Protein AF-0000000074491907 (afdb_homodimer)

Structure (mmCIF, N/CA/C/O backbone):
data_AF-0000000074491907-model_v1
#
loop_
_entity.id
_entity.type
_entity.pdbx_description
1 polymer 'Auxin efflux carrier'
#
loop_
_atom_site.group_PDB
_atom_site.id
_atom_site.type_symbol
_atom_site.label_atom_id
_atom_site.label_alt_id
_atom_site.label_comp_id
_atom_site.label_asym_id
_atom_site.label_entity_id
_atom_site.label_seq_id
_atom_site.pdbx_PDB_ins_code
_atom_site.Cartn_x
_atom_site.Cartn_y
_atom_site.Cartn_z
_atom_site.occupancy
_atom_site.B_iso_or_equiv
_atom_site.auth_seq_id
_atom_site.auth_comp_id
_atom_site.auth_asym_id
_atom_site.auth_atom_id
_atom_site.pdbx_PDB_model_num
ATOM 1 N N . MET A 1 1 ? 15.062 -2.27 -63.688 1 17.89 1 MET A N 1
ATOM 2 C CA . MET A 1 1 ? 14.695 -3.426 -62.875 1 17.89 1 MET A CA 1
ATOM 3 C C . MET A 1 1 ? 15.945 -4.172 -62.406 1 17.89 1 MET A C 1
ATOM 5 O O . MET A 1 1 ? 15.844 -5.293 -61.906 1 17.89 1 MET A O 1
ATOM 9 N N . ARG A 1 2 ? 17.016 -3.688 -62.438 1 18.95 2 ARG A N 1
ATOM 10 C CA . ARG A 1 2 ? 18.312 -4.227 -62.812 1 18.95 2 ARG A CA 1
ATOM 11 C C . ARG A 1 2 ? 18.891 -5.109 -61.719 1 18.95 2 ARG A C 1
ATOM 13 O O . ARG A 1 2 ? 19.125 -4.645 -60.594 1 18.95 2 ARG A O 1
ATOM 20 N N . GLN A 1 3 ? 18.5 -6.371 -61.688 1 18.66 3 GLN A N 1
ATOM 21 C CA . GLN A 1 3 ? 18.453 -7.402 -60.656 1 18.66 3 GLN A CA 1
ATOM 22 C C . GLN A 1 3 ? 19.844 -7.875 -60.281 1 18.66 3 GLN A C 1
ATOM 24 O O . GLN A 1 3 ? 20.547 -8.484 -61.094 1 18.66 3 GLN A O 1
ATOM 29 N N . ARG A 1 4 ? 20.625 -6.965 -59.844 1 19.58 4 ARG A N 1
ATOM 30 C CA . ARG A 1 4 ? 22.062 -7.141 -59.656 1 19.58 4 ARG A CA 1
ATOM 31 C C . ARG A 1 4 ? 22.375 -8.383 -58.844 1 19.58 4 ARG A C 1
ATOM 33 O O . ARG A 1 4 ? 21.891 -8.516 -57.688 1 19.58 4 ARG A O 1
ATOM 40 N N . VAL A 1 5 ? 22.562 -9.508 -59.469 1 19.89 5 VAL A N 1
ATOM 41 C CA . VAL A 1 5 ? 22.734 -10.945 -59.281 1 19.89 5 VAL A CA 1
ATOM 42 C C . VAL A 1 5 ? 23.953 -11.211 -58.406 1 19.89 5 VAL A C 1
ATOM 44 O O . VAL A 1 5 ? 25.062 -10.758 -58.688 1 19.89 5 VAL A O 1
ATOM 47 N N . VAL A 1 6 ? 23.75 -11.07 -57.094 1 21.05 6 VAL A N 1
ATOM 48 C CA . VAL A 1 6 ? 24.672 -11.18 -55.969 1 21.05 6 VAL A CA 1
ATOM 49 C C . VAL A 1 6 ? 25.438 -12.492 -56.031 1 21.05 6 VAL A C 1
ATOM 51 O O . VAL A 1 6 ? 24.844 -13.57 -56.062 1 21.05 6 VAL A O 1
ATOM 54 N N . GLY A 1 7 ? 26.359 -12.586 -56.969 1 19.08 7 GLY A N 1
ATOM 55 C CA . GLY A 1 7 ? 27.062 -13.797 -57.344 1 19.08 7 GLY A CA 1
ATOM 56 C C . GLY A 1 7 ? 27.703 -14.508 -56.188 1 19.08 7 GLY A C 1
ATOM 57 O O . GLY A 1 7 ? 28.328 -13.883 -55.312 1 19.08 7 GLY A O 1
ATOM 58 N N . PHE A 1 8 ? 27.062 -15.555 -55.625 1 19.66 8 PHE A N 1
ATOM 59 C CA . PHE A 1 8 ? 27.203 -16.531 -54.562 1 19.66 8 PHE A CA 1
ATOM 60 C C . PHE A 1 8 ? 28.531 -17.281 -54.688 1 19.66 8 PHE A C 1
ATOM 62 O O . PHE A 1 8 ? 28.688 -18.156 -55.531 1 19.66 8 PHE A O 1
ATOM 69 N N . TRP A 1 9 ? 29.656 -16.5 -54.719 1 19.28 9 TRP A N 1
ATOM 70 C CA . TRP A 1 9 ? 30.859 -17.234 -55.094 1 19.28 9 TRP A CA 1
ATOM 71 C C . TRP A 1 9 ? 31.094 -18.406 -54.156 1 19.28 9 TRP A C 1
ATOM 73 O O . TRP A 1 9 ? 31.047 -18.25 -52.938 1 19.28 9 TRP A O 1
ATOM 83 N N . VAL A 1 10 ? 30.844 -19.719 -54.5 1 19.2 10 VAL A N 1
ATOM 84 C CA . VAL A 1 10 ? 30.859 -21.125 -54.156 1 19.2 10 VAL A CA 1
ATOM 85 C C . VAL A 1 10 ? 32.281 -21.547 -53.75 1 19.2 10 VAL A C 1
ATOM 87 O O . VAL A 1 10 ? 33.156 -21.594 -54.625 1 19.2 10 VAL A O 1
ATOM 90 N N . GLY A 1 11 ? 32.875 -20.828 -52.75 1 19.27 11 GLY A N 1
ATOM 91 C CA . GLY A 1 11 ? 34.312 -21.109 -52.562 1 19.27 11 GLY A CA 1
ATOM 92 C C . GLY A 1 11 ? 34.594 -22.594 -52.375 1 19.27 11 GLY A C 1
ATOM 93 O O . GLY A 1 11 ? 33.719 -23.359 -52 1 19.27 11 GLY A O 1
ATOM 94 N N . SER A 1 12 ? 35.625 -23.156 -53 1 18.83 12 SER A N 1
ATOM 95 C CA . SER A 1 12 ? 36.219 -24.438 -53.375 1 18.83 12 SER A CA 1
ATOM 96 C C . SER A 1 12 ? 36.562 -25.266 -52.156 1 18.83 12 SER A C 1
ATOM 98 O O . SER A 1 12 ? 37.094 -24.734 -51.188 1 18.83 12 SER A O 1
ATOM 100 N N . TYR A 1 13 ? 35.906 -26.406 -51.844 1 19.41 13 TYR A N 1
ATOM 101 C CA . TYR A 1 13 ? 35.844 -27.5 -50.875 1 19.41 13 TYR A CA 1
ATOM 102 C C . TYR A 1 13 ? 37.156 -28.25 -50.844 1 19.41 13 TYR A C 1
ATOM 104 O O . TYR A 1 13 ? 37.469 -29.062 -51.719 1 19.41 13 TYR A O 1
ATOM 112 N N . ARG A 1 14 ? 38.344 -27.516 -50.625 1 19.81 14 ARG A N 1
ATOM 113 C CA . ARG A 1 14 ? 39.562 -28.297 -50.812 1 19.81 14 ARG A CA 1
ATOM 114 C C . ARG A 1 14 ? 39.562 -29.547 -49.969 1 19.81 14 ARG A C 1
ATOM 116 O O . ARG A 1 14 ? 38.969 -29.578 -48.906 1 19.81 14 ARG A O 1
ATOM 123 N N . HIS A 1 15 ? 40.031 -30.734 -50.469 1 20.45 15 HIS A N 1
ATOM 124 C CA . HIS A 1 15 ? 40.156 -32.188 -50.344 1 20.45 15 HIS A CA 1
ATOM 125 C C . HIS A 1 15 ? 41.062 -32.562 -49.188 1 20.45 15 HIS A C 1
ATOM 127 O O . HIS A 1 15 ? 42.281 -32.5 -49.281 1 20.45 15 HIS A O 1
ATOM 133 N N . PHE A 1 16 ? 40.906 -32.031 -47.875 1 19.91 16 PHE A N 1
ATOM 134 C CA . PHE A 1 16 ? 41.938 -32.375 -46.906 1 19.91 16 PHE A CA 1
ATOM 135 C C . PHE A 1 16 ? 42.062 -33.875 -46.75 1 19.91 16 PHE A C 1
ATOM 137 O O . PHE A 1 16 ? 41.062 -34.594 -46.562 1 19.91 16 PHE A O 1
ATOM 144 N N . GLU A 1 17 ? 43.062 -34.469 -47.344 1 20.64 17 GLU A N 1
ATOM 145 C CA . GLU A 1 17 ? 43.5 -35.875 -47.469 1 20.64 17 GLU A CA 1
ATOM 146 C C . GLU A 1 17 ? 43.719 -36.5 -46.094 1 20.64 17 GLU A C 1
ATOM 148 O O . GLU A 1 17 ? 44.406 -35.906 -45.25 1 20.64 17 GLU A O 1
ATOM 153 N N . TRP A 1 18 ? 42.812 -37.312 -45.562 1 20.03 18 TRP A N 1
ATOM 154 C CA . TRP A 1 18 ? 42.688 -38.125 -44.375 1 20.03 18 TRP A CA 1
ATOM 155 C C . TRP A 1 18 ? 43.875 -39.062 -44.219 1 20.03 18 TRP A C 1
ATOM 157 O O . TRP A 1 18 ? 44 -40.031 -44.969 1 20.03 18 TRP A O 1
ATOM 167 N N . LYS A 1 19 ? 45.125 -38.5 -44.156 1 21.67 19 LYS A N 1
ATOM 168 C CA . LYS A 1 19 ? 46.188 -39.531 -44.125 1 21.67 19 LYS A CA 1
ATOM 169 C C . LYS A 1 19 ? 46 -40.469 -42.938 1 21.67 19 LYS A C 1
ATOM 171 O O . LYS A 1 19 ? 45.594 -40.031 -41.844 1 21.67 19 LYS A O 1
ATOM 176 N N . THR A 1 20 ? 46 -41.812 -43.062 1 21.81 20 THR A N 1
ATOM 177 C CA . THR A 1 20 ? 45.781 -43.094 -42.406 1 21.81 20 THR A CA 1
ATOM 178 C C . THR A 1 20 ? 46.844 -43.344 -41.344 1 21.81 20 THR A C 1
ATOM 180 O O . THR A 1 20 ? 48 -43.625 -41.656 1 21.81 20 THR A O 1
ATOM 183 N N . ALA A 1 21 ? 47.188 -42.375 -40.406 1 21.55 21 ALA A N 1
ATOM 184 C CA . ALA A 1 21 ? 48.375 -42.656 -39.594 1 21.55 21 ALA A CA 1
ATOM 185 C C . ALA A 1 21 ? 48.219 -44 -38.875 1 21.55 21 ALA A C 1
ATOM 187 O O . ALA A 1 21 ? 47.156 -44.344 -38.406 1 21.55 21 ALA A O 1
ATOM 188 N N . ASN A 1 22 ? 49.25 -44.875 -38.969 1 22.45 22 ASN A N 1
ATOM 189 C CA . ASN A 1 22 ? 49.625 -46.219 -38.625 1 22.45 22 ASN A CA 1
ATOM 190 C C . ASN A 1 22 ? 49.656 -46.438 -37.125 1 22.45 22 ASN A C 1
ATOM 192 O O . ASN A 1 22 ? 50.125 -45.594 -36.375 1 22.45 22 ASN A O 1
ATOM 196 N N . LYS A 1 23 ? 48.844 -47.438 -36.531 1 23.5 23 LYS A N 1
ATOM 197 C CA . LYS A 1 23 ? 48.375 -47.938 -35.25 1 23.5 23 LYS A CA 1
ATOM 198 C C . LYS A 1 23 ? 49.5 -48.562 -34.469 1 23.5 23 LYS A C 1
ATOM 200 O O . LYS A 1 23 ? 49.5 -49.781 -34.188 1 23.5 23 LYS A O 1
ATOM 205 N N . THR A 1 24 ? 50.75 -48.031 -34.531 1 23.14 24 THR A N 1
ATOM 206 C CA . THR A 1 24 ? 51.656 -48.938 -33.875 1 23.14 24 THR A CA 1
ATOM 207 C C . THR A 1 24 ? 51.375 -49.062 -32.406 1 23.14 24 THR A C 1
ATOM 209 O O . THR A 1 24 ? 51.031 -48.062 -31.75 1 23.14 24 THR A O 1
ATOM 212 N N . THR A 1 25 ? 51.094 -50.312 -31.844 1 21.86 25 THR A N 1
ATOM 213 C CA . THR A 1 25 ? 50.594 -50.938 -30.625 1 21.86 25 THR A CA 1
ATOM 214 C C . THR A 1 25 ? 51.562 -50.75 -29.469 1 21.86 25 THR A C 1
ATOM 216 O O . THR A 1 25 ? 51.406 -51.344 -28.406 1 21.86 25 THR A O 1
ATOM 219 N N . SER A 1 26 ? 52.375 -49.688 -29.328 1 21.59 26 SER A N 1
ATOM 220 C CA . SER A 1 26 ? 53.438 -49.844 -28.328 1 21.59 26 SER A CA 1
ATOM 221 C C . SER A 1 26 ? 52.844 -50 -26.922 1 21.59 26 SER A C 1
ATOM 223 O O . SER A 1 26 ? 51.906 -49.312 -26.562 1 21.59 26 SER A O 1
ATOM 225 N N . ARG A 1 27 ? 53.219 -51.125 -26.125 1 24.27 27 ARG A N 1
ATOM 226 C CA . ARG A 1 27 ? 52.906 -51.719 -24.828 1 24.27 27 ARG A CA 1
ATOM 227 C C . ARG A 1 27 ? 53.25 -50.75 -23.688 1 24.27 27 ARG A C 1
ATOM 229 O O . ARG A 1 27 ? 54.406 -50.656 -23.297 1 24.27 27 ARG A O 1
ATOM 236 N N . ARG A 1 28 ? 52.906 -49.438 -23.703 1 22.67 28 ARG A N 1
ATOM 237 C CA . ARG A 1 28 ? 53.438 -48.625 -22.641 1 22.67 28 ARG A CA 1
ATOM 238 C C . ARG A 1 28 ? 53 -49.125 -21.266 1 22.67 28 ARG A C 1
ATOM 240 O O . ARG A 1 28 ? 51.844 -49.438 -21.062 1 22.67 28 ARG A O 1
ATOM 247 N N . GLU A 1 29 ? 53.906 -49.656 -20.5 1 24.86 29 GLU A N 1
ATOM 248 C CA . GLU A 1 29 ? 53.969 -50.188 -19.141 1 24.86 29 GLU A CA 1
ATOM 249 C C . GLU A 1 29 ? 53.344 -49.188 -18.156 1 24.86 29 GLU A C 1
ATOM 251 O O . GLU A 1 29 ? 53.625 -48 -18.188 1 24.86 29 GLU A O 1
ATOM 256 N N . ARG A 1 30 ? 52.094 -49.438 -17.609 1 25.34 30 ARG A N 1
ATOM 257 C CA . ARG A 1 30 ? 51.156 -48.781 -16.688 1 25.34 30 ARG A CA 1
ATOM 258 C C . ARG A 1 30 ? 51.844 -48.5 -15.352 1 25.34 30 ARG A C 1
ATOM 260 O O . ARG A 1 30 ? 52.094 -49.406 -14.578 1 25.34 30 ARG A O 1
ATOM 267 N N . GLY A 1 31 ? 52.875 -47.594 -15.305 1 26.98 31 GLY A N 1
ATOM 268 C CA . GLY A 1 31 ? 53.438 -47.312 -14 1 26.98 31 GLY A CA 1
ATOM 269 C C . GLY A 1 31 ? 52.406 -46.969 -12.953 1 26.98 31 GLY A C 1
ATOM 270 O O . GLY A 1 31 ? 51.25 -46.594 -13.297 1 26.98 31 GLY A O 1
ATOM 271 N N . PRO A 1 32 ? 52.562 -47.375 -11.594 1 28.08 32 PRO A N 1
ATOM 272 C CA . PRO A 1 32 ? 51.625 -47.312 -10.469 1 28.08 32 PRO A CA 1
ATOM 273 C C . PRO A 1 32 ? 51.125 -45.906 -10.188 1 28.08 32 PRO A C 1
ATOM 275 O O . PRO A 1 32 ? 51.844 -44.938 -10.477 1 28.08 32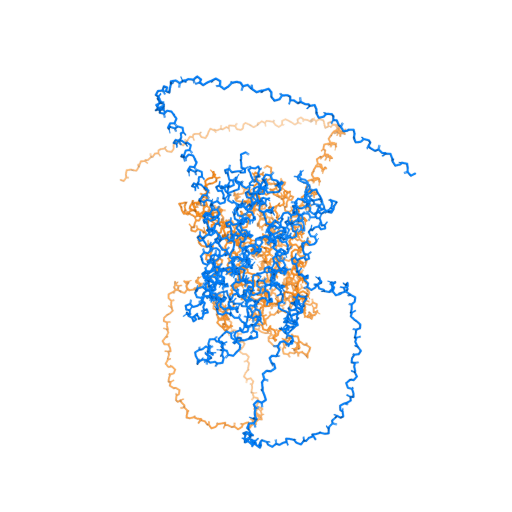 PRO A O 1
ATOM 278 N N . PHE A 1 33 ? 49.812 -45.594 -10.305 1 26.66 33 PHE A N 1
ATOM 279 C CA . PHE A 1 33 ? 49.094 -44.375 -9.945 1 26.66 33 PHE A CA 1
ATOM 280 C C . PHE A 1 33 ? 49.469 -43.906 -8.555 1 26.66 33 PHE A C 1
ATOM 282 O O . PHE A 1 33 ? 49.188 -44.562 -7.562 1 26.66 33 PHE A O 1
ATOM 289 N N . ILE A 1 34 ? 50.688 -43.344 -8.344 1 29.52 34 ILE A N 1
ATOM 290 C CA . ILE A 1 34 ? 51 -42.625 -7.109 1 29.52 34 ILE A CA 1
ATOM 291 C C . ILE A 1 34 ? 49.906 -41.625 -6.805 1 29.52 34 ILE A C 1
ATOM 293 O O . ILE A 1 34 ? 49.656 -40.688 -7.594 1 29.52 34 ILE A O 1
ATOM 297 N N . LEU A 1 35 ? 48.844 -42.062 -6.047 1 29.84 35 LEU A N 1
ATOM 298 C CA . LEU A 1 35 ? 47.844 -41.219 -5.375 1 29.84 35 LEU A CA 1
ATOM 299 C C . LEU A 1 35 ? 48.5 -39.969 -4.766 1 29.84 35 LEU A C 1
ATOM 301 O O . LEU A 1 35 ? 49.406 -40.094 -3.922 1 29.84 35 LEU A O 1
ATOM 305 N N . PHE A 1 36 ? 48.844 -39 -5.531 1 32.59 36 PHE A N 1
ATOM 306 C CA . PHE A 1 36 ? 49.312 -37.688 -5.062 1 32.59 36 PHE A CA 1
ATOM 307 C C . PHE A 1 36 ? 48.438 -37.219 -3.893 1 32.59 36 PHE A C 1
ATOM 309 O O . PHE A 1 36 ? 47.281 -36.844 -4.066 1 32.59 36 PHE A O 1
ATOM 316 N N . ASN A 1 37 ? 48.562 -37.812 -2.65 1 36.38 37 ASN A N 1
ATOM 317 C CA . ASN A 1 37 ? 48.25 -37.344 -1.309 1 36.38 37 ASN A CA 1
ATOM 318 C C . ASN A 1 37 ? 48.75 -35.906 -1.105 1 36.38 37 ASN A C 1
ATOM 320 O O . ASN A 1 37 ? 49.781 -35.656 -0.469 1 36.38 37 ASN A O 1
ATOM 324 N N . ASN A 1 38 ? 48.812 -35.094 -2.074 1 39.59 38 ASN A N 1
ATOM 325 C CA . ASN A 1 38 ? 49.281 -33.75 -1.743 1 39.59 38 ASN A CA 1
ATOM 326 C C . ASN A 1 38 ? 48.312 -33.031 -0.817 1 39.59 38 ASN A C 1
ATOM 328 O O . ASN A 1 38 ? 47.156 -32.781 -1.183 1 39.59 38 ASN A O 1
ATOM 332 N N . PRO A 1 39 ? 48.5 -32.969 0.523 1 50.91 39 PRO A N 1
ATOM 333 C CA . PRO A 1 39 ? 47.719 -32.25 1.534 1 50.91 39 PRO A CA 1
ATOM 334 C C . PRO A 1 39 ? 47.25 -30.875 1.049 1 50.91 39 PRO A C 1
ATOM 336 O O . PRO A 1 39 ? 46.156 -30.406 1.45 1 50.91 39 PRO A O 1
ATOM 339 N N . SER A 1 40 ? 47.938 -30.297 0.161 1 54.03 40 SER A N 1
ATOM 340 C CA . SER A 1 40 ? 47.531 -28.984 -0.331 1 54.03 40 SER A CA 1
ATOM 341 C C . SER A 1 40 ? 46.312 -29.078 -1.214 1 54.03 40 SER A C 1
ATOM 343 O O . SER A 1 40 ? 45.438 -28.188 -1.186 1 54.03 40 SER A O 1
ATOM 345 N N . ALA A 1 41 ? 46.156 -30.172 -1.964 1 56.53 41 ALA A N 1
ATOM 346 C CA . ALA A 1 41 ? 44.969 -30.312 -2.809 1 56.53 41 ALA A CA 1
ATOM 347 C C . ALA A 1 41 ? 43.719 -30.625 -1.971 1 56.53 41 ALA A C 1
ATOM 349 O O . ALA A 1 41 ? 42.625 -30.125 -2.26 1 56.53 41 ALA A O 1
ATOM 350 N N . VAL A 1 42 ? 43.938 -31.422 -0.936 1 55.09 42 VAL A N 1
ATOM 351 C CA . VAL A 1 42 ? 42.844 -31.688 -0.031 1 55.09 42 VAL A CA 1
ATOM 352 C C . VAL A 1 42 ? 42.438 -30.406 0.693 1 55.09 42 VAL A C 1
ATOM 354 O O . VAL A 1 42 ? 41.25 -30.125 0.855 1 55.09 42 VAL A O 1
ATOM 357 N N . SER A 1 43 ? 43.438 -29.625 1.048 1 55.38 43 SER A N 1
ATOM 358 C CA . SER A 1 43 ? 43.125 -28.375 1.718 1 55.38 43 SER A CA 1
ATOM 359 C C . SER A 1 43 ? 42.438 -27.406 0.778 1 55.38 43 SER A C 1
ATOM 361 O O . SER A 1 43 ? 41.5 -26.719 1.181 1 55.38 43 SER A O 1
ATOM 363 N N . ALA A 1 44 ? 42.781 -27.438 -0.512 1 58.19 44 ALA A N 1
ATOM 364 C CA . ALA A 1 44 ? 42.125 -26.562 -1.486 1 58.19 44 ALA A CA 1
ATOM 365 C C . ALA A 1 44 ? 40.719 -27.031 -1.769 1 58.19 44 ALA A C 1
ATOM 367 O O . ALA A 1 44 ? 39.812 -26.203 -1.88 1 58.19 44 ALA A O 1
ATOM 368 N N . THR A 1 45 ? 40.531 -28.344 -1.829 1 56.06 45 THR A N 1
ATOM 369 C CA . THR A 1 45 ? 39.188 -28.875 -2.033 1 56.06 45 THR A CA 1
ATOM 370 C C . THR A 1 45 ? 38.312 -28.609 -0.817 1 56.06 45 THR A C 1
ATOM 372 O O . THR A 1 45 ? 37.125 -28.281 -0.959 1 56.06 45 THR A O 1
ATOM 375 N N . LEU A 1 46 ? 38.906 -28.719 0.341 1 55.25 46 LEU A N 1
ATOM 376 C CA . LEU A 1 46 ? 38.156 -28.438 1.555 1 55.25 46 LEU A CA 1
ATOM 377 C C . LEU A 1 46 ? 37.812 -26.953 1.662 1 55.25 46 LEU A C 1
ATOM 379 O O . LEU A 1 46 ? 36.719 -26.594 2.088 1 55.25 46 LEU A O 1
ATOM 383 N N . THR A 1 47 ? 38.75 -26.156 1.275 1 56.47 47 THR A N 1
ATOM 384 C CA . THR A 1 47 ? 38.469 -24.719 1.271 1 56.47 47 THR A CA 1
ATOM 385 C C . THR A 1 47 ? 37.406 -24.359 0.24 1 56.47 47 THR A C 1
ATOM 387 O O . THR A 1 47 ? 36.531 -23.531 0.502 1 56.47 47 THR A O 1
ATOM 390 N N . PHE A 1 48 ? 37.562 -25.062 -0.922 1 53.09 48 PHE A N 1
ATOM 391 C CA . PHE A 1 48 ? 36.531 -24.828 -1.945 1 53.09 48 PHE A CA 1
ATOM 392 C C . PHE A 1 48 ? 35.188 -25.297 -1.465 1 53.09 48 PHE A C 1
ATOM 394 O O . PHE A 1 48 ? 34.156 -24.641 -1.697 1 53.09 48 PHE A O 1
ATOM 401 N N . LEU A 1 49 ? 35.188 -26.438 -0.851 1 53.22 49 LEU A N 1
ATOM 402 C CA . LEU A 1 49 ? 33.938 -26.969 -0.336 1 53.22 49 LEU A CA 1
ATOM 403 C C . LEU A 1 49 ? 33.375 -26.078 0.772 1 53.22 49 LEU A C 1
ATOM 405 O O . LEU A 1 49 ? 32.156 -25.875 0.867 1 53.22 49 LEU A O 1
ATOM 409 N N . THR A 1 50 ? 34.25 -25.547 1.56 1 56.22 50 THR A N 1
ATOM 410 C CA . THR A 1 50 ? 33.812 -24.688 2.652 1 56.22 50 THR A CA 1
ATOM 411 C C . THR A 1 50 ? 33.25 -23.359 2.117 1 56.22 50 THR A C 1
ATOM 413 O O . THR A 1 50 ? 32.25 -22.844 2.625 1 56.22 50 THR A O 1
ATOM 416 N N . VAL A 1 51 ? 33.969 -22.922 1.093 1 55.53 51 VAL A N 1
ATOM 417 C CA . VAL A 1 51 ? 33.5 -21.672 0.497 1 55.53 51 VAL A CA 1
ATOM 418 C C . VAL A 1 51 ? 32.188 -21.906 -0.251 1 55.53 51 VAL A C 1
ATOM 420 O O . VAL A 1 51 ? 31.281 -21.078 -0.176 1 55.53 51 VAL A O 1
ATOM 423 N N . ALA A 1 52 ? 32.219 -23.016 -0.912 1 61.59 52 ALA A N 1
ATOM 424 C CA . ALA A 1 52 ? 30.984 -23.359 -1.63 1 61.59 52 ALA A CA 1
ATOM 425 C C . ALA A 1 52 ? 29.828 -23.594 -0.663 1 61.59 52 ALA A C 1
ATOM 427 O O . ALA A 1 52 ? 28.703 -23.141 -0.917 1 61.59 52 ALA A O 1
ATOM 428 N N . MET A 1 53 ? 30.234 -24.25 0.431 1 63.09 53 MET A N 1
ATOM 429 C CA . MET A 1 53 ? 29.203 -24.5 1.428 1 63.09 53 MET A CA 1
ATOM 430 C C . MET A 1 53 ? 28.75 -23.203 2.096 1 63.09 53 MET A C 1
ATOM 432 O O . MET A 1 53 ? 27.562 -23.031 2.389 1 63.09 53 MET A O 1
ATOM 436 N N . SER A 1 54 ? 29.672 -22.375 2.271 1 67.62 54 SER A N 1
ATOM 437 C CA . SER A 1 54 ? 29.344 -21.094 2.879 1 67.62 54 SER A CA 1
ATOM 438 C C . SER A 1 54 ? 28.469 -20.266 1.951 1 67.62 54 SER A C 1
ATOM 440 O O . SER A 1 54 ? 27.516 -19.609 2.4 1 67.62 54 SER A O 1
ATOM 442 N N . SER A 1 55 ? 28.828 -20.516 0.756 1 77.44 55 SER A N 1
ATOM 443 C CA . SER A 1 55 ? 28.031 -19.766 -0.21 1 77.44 55 SER A CA 1
ATOM 444 C C . SER A 1 55 ? 26.609 -20.328 -0.32 1 77.44 55 SER A C 1
ATOM 446 O O . SER A 1 55 ? 25.641 -19.578 -0.407 1 77.44 55 SER A O 1
ATOM 448 N N . MET A 1 56 ? 26.609 -21.703 -0.187 1 82.75 56 MET A N 1
ATOM 449 C CA . MET A 1 56 ? 25.297 -22.359 -0.276 1 82.75 56 MET A CA 1
ATOM 450 C C . MET A 1 56 ? 24.438 -22 0.931 1 82.75 56 MET A C 1
ATOM 452 O O . MET A 1 56 ? 23.219 -21.812 0.799 1 82.75 56 MET A O 1
ATOM 456 N N . LEU A 1 57 ? 25.062 -21.922 2.027 1 84.5 57 LEU A N 1
ATOM 457 C CA . LEU A 1 57 ? 24.328 -21.594 3.242 1 84.5 57 LEU A CA 1
ATOM 458 C C . LEU A 1 57 ? 23.844 -20.141 3.199 1 84.5 57 LEU A C 1
ATOM 460 O O . LEU A 1 57 ? 22.734 -19.844 3.654 1 84.5 57 LEU A O 1
ATOM 464 N N . GLU A 1 58 ? 24.688 -19.375 2.643 1 84.38 58 GLU A N 1
ATOM 465 C CA . GLU A 1 58 ? 24.312 -17.969 2.521 1 84.38 58 GLU A CA 1
ATOM 466 C C . GLU A 1 58 ? 23.125 -17.797 1.586 1 84.38 58 GLU A C 1
ATOM 468 O O . GLU A 1 58 ? 22.234 -16.969 1.848 1 84.38 58 GLU A O 1
ATOM 473 N N . LEU A 1 59 ? 23.141 -18.594 0.62 1 87.06 59 LEU A N 1
ATOM 474 C CA . LEU A 1 59 ? 22.047 -18.5 -0.336 1 87.06 59 LEU A CA 1
ATOM 475 C C . LEU A 1 59 ? 20.766 -19.109 0.244 1 87.06 59 LEU A C 1
ATOM 477 O O . LEU A 1 59 ? 19.672 -18.609 -0.012 1 87.06 59 LEU A O 1
ATOM 481 N N . ALA A 1 60 ? 20.953 -20.109 0.973 1 88.94 60 ALA A N 1
ATOM 482 C CA . ALA A 1 60 ? 19.797 -20.703 1.65 1 88.94 60 ALA A CA 1
ATOM 483 C C . ALA A 1 60 ? 19.188 -19.734 2.646 1 88.94 60 ALA A C 1
ATOM 485 O O . ALA A 1 60 ? 17.953 -19.625 2.754 1 88.94 60 ALA A O 1
ATOM 486 N N . VAL A 1 61 ? 20.016 -19.016 3.303 1 86.94 61 VAL A N 1
ATOM 487 C CA . VAL A 1 61 ? 19.531 -18.031 4.27 1 86.94 61 VAL A CA 1
ATOM 488 C C . VAL A 1 61 ? 18.812 -16.906 3.537 1 86.94 61 VAL A C 1
ATOM 490 O O . VAL A 1 61 ? 17.766 -16.438 3.99 1 86.94 61 VAL A O 1
ATOM 493 N N . ALA A 1 62 ? 19.328 -16.547 2.463 1 85.25 62 ALA A N 1
ATOM 494 C CA . ALA A 1 62 ? 18.703 -15.5 1.661 1 85.25 62 ALA A CA 1
ATOM 495 C C . ALA A 1 62 ? 17.312 -15.922 1.195 1 85.25 62 ALA A C 1
ATOM 497 O O . ALA A 1 62 ? 16.359 -15.133 1.244 1 85.25 62 ALA A O 1
ATOM 498 N N . ALA A 1 63 ? 17.266 -17.109 0.767 1 88.5 63 ALA A N 1
ATOM 499 C CA . ALA A 1 63 ? 15.977 -17.641 0.318 1 88.5 63 ALA A CA 1
ATOM 500 C C . ALA A 1 63 ? 14.984 -17.719 1.475 1 88.5 63 ALA A C 1
ATOM 502 O O . ALA A 1 63 ? 13.82 -17.344 1.328 1 88.5 63 ALA A O 1
ATOM 503 N N . LEU A 1 64 ? 15.477 -18.203 2.553 1 88.88 64 LEU A N 1
ATOM 504 C CA . LEU A 1 64 ? 14.625 -18.344 3.729 1 88.88 64 LEU A CA 1
ATOM 505 C C . LEU A 1 64 ? 14.148 -16.984 4.219 1 88.88 64 LEU A C 1
ATOM 507 O O . LEU A 1 64 ? 13.008 -16.844 4.664 1 88.88 64 LEU A O 1
ATOM 511 N N . GLN A 1 65 ? 14.977 -16.047 4.125 1 87.81 65 GLN A N 1
ATOM 512 C CA . GLN A 1 65 ? 14.625 -14.703 4.562 1 87.81 65 GLN A CA 1
ATOM 513 C C . GLN A 1 65 ? 13.594 -14.078 3.635 1 87.81 65 GLN A C 1
ATOM 515 O O . GLN A 1 65 ? 12.633 -13.453 4.098 1 87.81 65 GLN A O 1
ATOM 520 N N . SER A 1 66 ? 13.773 -14.258 2.424 1 88 66 SER A N 1
ATOM 521 C CA . SER A 1 66 ? 12.836 -13.695 1.454 1 88 66 SER A CA 1
ATOM 522 C C . SER A 1 66 ? 11.469 -14.367 1.555 1 88 66 SER A C 1
ATOM 524 O O . SER A 1 66 ? 10.438 -13.68 1.558 1 88 66 SER A O 1
ATOM 526 N N . LEU A 1 67 ? 11.508 -15.625 1.67 1 91.12 67 LEU A N 1
ATOM 527 C CA . LEU A 1 67 ? 10.242 -16.344 1.797 1 91.12 67 LEU A CA 1
ATOM 528 C C . LEU A 1 67 ? 9.617 -16.094 3.162 1 91.12 67 LEU A C 1
ATOM 530 O O . LEU A 1 67 ? 8.391 -16.078 3.289 1 91.12 67 LEU A O 1
ATOM 534 N N . GLY A 1 68 ? 10.477 -16.047 4.125 1 91.06 68 GLY A N 1
ATOM 535 C CA . GLY A 1 68 ? 9.977 -15.734 5.457 1 91.06 68 GLY A CA 1
ATOM 536 C C . GLY A 1 68 ? 9.266 -14.391 5.527 1 91.06 68 GLY A C 1
ATOM 537 O O . GLY A 1 68 ? 8.25 -14.258 6.215 1 91.06 68 GLY A O 1
ATOM 538 N N . ALA A 1 69 ? 9.789 -13.43 4.793 1 91 69 ALA A N 1
ATOM 539 C CA . ALA A 1 69 ? 9.164 -12.109 4.754 1 91 69 ALA A CA 1
ATOM 540 C C . ALA A 1 69 ? 7.77 -12.18 4.145 1 91 69 ALA A C 1
ATOM 542 O O . ALA A 1 69 ? 6.828 -11.578 4.66 1 91 69 ALA A O 1
ATOM 543 N N . VAL A 1 70 ? 7.672 -12.922 3.109 1 91.31 70 VAL A N 1
ATOM 544 C CA . VAL A 1 70 ? 6.395 -13.07 2.422 1 91.31 70 VAL A CA 1
ATOM 545 C C . VAL A 1 70 ? 5.426 -13.859 3.299 1 91.31 70 VAL A C 1
ATOM 547 O O . VAL A 1 70 ? 4.262 -13.477 3.449 1 91.31 70 VAL A O 1
ATOM 550 N N . ALA A 1 71 ? 5.93 -14.891 3.896 1 92.88 71 ALA A N 1
ATOM 551 C CA . ALA A 1 71 ? 5.109 -15.719 4.777 1 92.88 71 ALA A CA 1
ATOM 552 C C . ALA A 1 71 ? 4.629 -14.922 5.984 1 92.88 71 ALA A C 1
ATOM 554 O O . ALA A 1 71 ? 3.518 -15.133 6.477 1 92.88 71 ALA A O 1
ATOM 555 N N . PHE A 1 72 ? 5.441 -14.039 6.434 1 93.5 72 PHE A N 1
ATOM 556 C CA . PHE A 1 72 ? 5.094 -13.203 7.574 1 93.5 72 PHE A CA 1
ATOM 557 C C . PHE A 1 72 ? 3.883 -12.336 7.262 1 93.5 72 PHE A C 1
ATOM 559 O O . PHE A 1 72 ? 2.959 -12.234 8.07 1 93.5 72 PHE A O 1
ATOM 566 N N . VAL A 1 73 ? 3.861 -11.773 6.125 1 93.69 73 VAL A N 1
ATOM 567 C CA . VAL A 1 73 ? 2.76 -10.898 5.742 1 93.69 73 VAL A CA 1
ATOM 568 C C . VAL A 1 73 ? 1.499 -11.727 5.504 1 93.69 73 VAL A C 1
ATOM 570 O O . VAL A 1 73 ? 0.397 -11.305 5.863 1 93.69 73 VAL A O 1
ATOM 573 N N . VAL A 1 74 ? 1.664 -12.883 4.918 1 92.81 74 VAL A N 1
ATOM 574 C CA . VAL A 1 74 ? 0.53 -13.781 4.719 1 92.81 74 VAL A CA 1
ATOM 575 C C . VAL A 1 74 ? -0.065 -14.164 6.07 1 92.81 74 VAL A C 1
ATOM 577 O O . VAL A 1 74 ? -1.286 -14.164 6.242 1 92.81 74 VAL A O 1
ATOM 580 N N . ALA A 1 75 ? 0.798 -14.477 6.973 1 93.25 75 ALA A N 1
ATOM 581 C CA . ALA A 1 75 ? 0.352 -14.852 8.312 1 93.25 75 ALA A CA 1
ATOM 582 C C . ALA A 1 75 ? -0.393 -13.703 8.984 1 93.25 75 ALA A C 1
ATOM 584 O O . ALA A 1 75 ? -1.38 -13.93 9.688 1 93.25 75 ALA A O 1
ATOM 585 N N . ALA A 1 76 ? 0.088 -12.523 8.82 1 92.69 76 ALA A N 1
ATOM 586 C CA . ALA A 1 76 ? -0.588 -11.359 9.383 1 92.69 76 ALA A CA 1
ATOM 587 C C . ALA A 1 76 ? -2.006 -11.227 8.828 1 92.69 76 ALA A C 1
ATOM 589 O O . ALA A 1 76 ? -2.949 -10.969 9.586 1 92.69 76 ALA A O 1
ATOM 590 N N . GLY A 1 77 ? -2.145 -11.359 7.516 1 91.81 77 GLY A N 1
ATOM 591 C CA . GLY A 1 77 ? -3.473 -11.336 6.922 1 91.81 77 GLY A CA 1
ATOM 592 C C . GLY A 1 77 ? -4.383 -12.422 7.457 1 91.81 77 GLY A C 1
ATOM 593 O O . GLY A 1 77 ? -5.57 -12.188 7.703 1 91.81 77 GLY A O 1
ATOM 594 N N . TRP A 1 78 ? -3.775 -13.547 7.621 1 92 78 TRP A N 1
ATOM 595 C CA . TRP A 1 78 ? -4.52 -14.688 8.141 1 92 78 TRP A CA 1
ATOM 596 C C . TRP A 1 78 ? -5 -14.414 9.562 1 92 78 TRP A C 1
ATOM 598 O O . TRP A 1 78 ? -6.164 -14.664 9.891 1 92 78 TRP A O 1
ATOM 608 N N . VAL A 1 79 ? -4.18 -13.906 10.406 1 90.56 79 VAL A N 1
ATOM 609 C CA . VAL A 1 79 ? -4.504 -13.625 11.805 1 90.56 79 VAL A CA 1
ATOM 610 C C . VAL A 1 79 ? -5.574 -12.539 11.875 1 90.56 79 VAL A C 1
ATOM 612 O O . VAL A 1 79 ? -6.512 -12.641 12.672 1 90.56 79 VAL A O 1
ATOM 615 N N . TYR A 1 80 ? -5.418 -11.555 11.086 1 89.38 80 TYR A N 1
ATOM 616 C CA . TYR A 1 80 ? -6.398 -10.477 11.086 1 89.38 80 TYR A CA 1
ATOM 617 C C . TYR A 1 80 ? -7.766 -10.977 10.633 1 89.38 80 TYR A C 1
ATOM 619 O O . TYR A 1 80 ? -8.797 -10.523 11.133 1 89.38 80 TYR A O 1
ATOM 627 N N . ALA A 1 81 ? -7.773 -11.844 9.68 1 86.19 81 ALA A N 1
ATOM 628 C CA . ALA A 1 81 ? -9.031 -12.43 9.227 1 86.19 81 ALA A CA 1
ATOM 629 C C . ALA A 1 81 ? -9.641 -13.328 10.297 1 86.19 81 ALA A C 1
ATOM 631 O O . ALA A 1 81 ? -10.852 -13.344 10.484 1 86.19 81 ALA A O 1
ATOM 632 N N . LEU A 1 82 ? -8.836 -14.086 11.016 1 85.25 82 LEU A N 1
ATOM 633 C CA . LEU A 1 82 ? -9.281 -15.008 12.055 1 85.25 82 LEU A CA 1
ATOM 634 C C . LEU A 1 82 ? -9.953 -14.25 13.195 1 85.25 82 LEU A C 1
ATOM 636 O O . LEU A 1 82 ? -10.93 -14.734 13.773 1 85.25 82 LEU A O 1
ATOM 640 N N . TYR A 1 83 ? -9.469 -13.008 13.469 1 83.94 83 TYR A N 1
ATOM 641 C CA . TYR A 1 83 ? -10 -12.242 14.586 1 83.94 83 TYR A CA 1
ATOM 642 C C . TYR A 1 83 ? -11.109 -11.297 14.117 1 83.94 83 TYR A C 1
ATOM 644 O O . TYR A 1 83 ? -11.617 -10.492 14.906 1 83.94 83 TYR A O 1
ATOM 652 N N . GLY A 1 84 ? -11.422 -11.336 12.82 1 81.19 84 GLY A N 1
ATOM 653 C CA . GLY A 1 84 ? -12.578 -10.609 12.32 1 81.19 84 GLY A CA 1
ATOM 654 C C . GLY A 1 84 ? -12.25 -9.195 11.891 1 81.19 84 GLY A C 1
ATOM 655 O O . GLY A 1 84 ? -13.141 -8.438 11.508 1 81.19 84 GLY A O 1
ATOM 656 N N . TYR A 1 85 ? -11.008 -8.789 11.922 1 82.38 85 TYR A N 1
ATOM 657 C CA . TYR A 1 85 ? -10.602 -7.441 11.547 1 82.38 85 TYR A CA 1
ATOM 658 C C . TYR A 1 85 ? -10.453 -7.316 10.039 1 82.38 85 TYR A C 1
ATOM 660 O O . TYR A 1 85 ? -10.281 -6.211 9.516 1 82.38 85 TYR A O 1
ATOM 668 N N . PHE A 1 86 ? -10.531 -8.445 9.367 1 87.06 86 PHE A N 1
ATOM 669 C CA . PHE A 1 86 ? -10.344 -8.5 7.922 1 87.06 86 PHE A CA 1
ATOM 670 C C . PHE A 1 86 ? -11.438 -9.336 7.266 1 87.06 86 PHE A C 1
ATOM 672 O O . PHE A 1 86 ? -11.156 -10.391 6.688 1 87.06 86 PHE A O 1
ATOM 679 N N . PRO A 1 87 ? -12.695 -8.742 7.293 1 81.94 87 PRO A N 1
ATOM 680 C CA . PRO A 1 87 ? -13.828 -9.492 6.73 1 81.94 87 PRO A CA 1
ATOM 681 C C . PRO A 1 87 ? -13.719 -9.664 5.219 1 81.94 87 PRO A C 1
ATOM 683 O O . PRO A 1 87 ? -12.953 -8.961 4.562 1 81.94 87 PRO A O 1
ATOM 686 N N . LEU A 1 88 ? -14.562 -10.547 4.699 1 80.25 88 LEU A N 1
ATOM 687 C CA . LEU A 1 88 ? -14.516 -10.914 3.289 1 80.25 88 LEU A CA 1
ATOM 688 C C . LEU A 1 88 ? -14.867 -9.719 2.406 1 80.25 88 LEU A C 1
ATOM 690 O O . LEU A 1 88 ? -14.336 -9.578 1.303 1 80.25 88 LEU A O 1
ATOM 694 N N . SER A 1 89 ? -15.727 -8.914 2.893 1 80.19 89 SER A N 1
ATOM 695 C CA . SER A 1 89 ? -16.109 -7.734 2.123 1 80.19 89 SER A CA 1
ATOM 696 C C . SER A 1 89 ? -14.914 -6.801 1.93 1 80.19 89 SER A C 1
ATOM 698 O O . SER A 1 89 ? -14.695 -6.289 0.829 1 80.19 89 SER A O 1
ATOM 700 N N . MET A 1 90 ? -14.141 -6.629 2.998 1 85 90 MET A N 1
ATOM 701 C CA . MET A 1 90 ? -12.945 -5.789 2.932 1 85 90 MET A CA 1
ATOM 702 C C . MET A 1 90 ? -11.898 -6.402 2.012 1 85 90 MET A C 1
ATOM 704 O O . MET A 1 90 ? -11.242 -5.691 1.249 1 85 90 MET A O 1
ATOM 708 N N . GLN A 1 91 ? -11.766 -7.691 2.119 1 86.25 91 GLN A N 1
ATOM 709 C CA . GLN A 1 91 ? -10.805 -8.391 1.267 1 86.25 91 GLN A CA 1
ATOM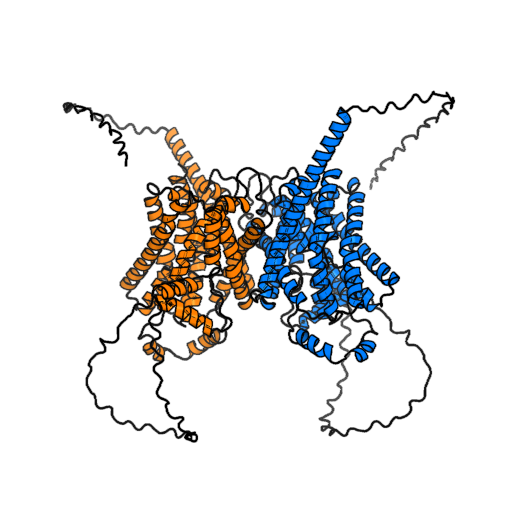 710 C C . GLN A 1 91 ? -11.172 -8.234 -0.208 1 86.25 91 GLN A C 1
ATOM 712 O O . GLN A 1 91 ? -10.297 -8.016 -1.049 1 86.25 91 GLN A O 1
ATOM 717 N N . ARG A 1 92 ? -12.406 -8.289 -0.481 1 82.88 92 ARG A N 1
ATOM 718 C CA . ARG A 1 92 ? -12.891 -8.148 -1.85 1 82.88 92 ARG A CA 1
ATOM 719 C C . ARG A 1 92 ? -12.633 -6.738 -2.373 1 82.88 92 ARG A C 1
ATOM 721 O O . ARG A 1 92 ? -12.203 -6.559 -3.516 1 82.88 92 ARG A O 1
ATOM 728 N N . ASP A 1 93 ? -12.945 -5.809 -1.539 1 83.38 93 ASP A N 1
ATOM 729 C CA . ASP A 1 93 ? -12.75 -4.418 -1.938 1 83.38 93 ASP A CA 1
ATOM 730 C C . ASP A 1 93 ? -11.273 -4.121 -2.184 1 83.38 93 ASP A C 1
ATOM 732 O O . ASP A 1 93 ? -10.93 -3.402 -3.121 1 83.38 93 ASP A O 1
ATOM 736 N N . LEU A 1 94 ? -10.492 -4.641 -1.36 1 87.62 94 LEU A N 1
ATOM 737 C CA . LEU A 1 94 ? -9.055 -4.438 -1.519 1 87.62 94 LEU A CA 1
ATOM 738 C C . LEU A 1 94 ? -8.547 -5.117 -2.785 1 87.62 94 LEU A C 1
ATOM 740 O O . LEU A 1 94 ? -7.723 -4.551 -3.508 1 87.62 94 LEU A O 1
ATOM 744 N N . ALA A 1 95 ? -9.023 -6.289 -3.02 1 84.38 95 ALA A N 1
ATOM 745 C CA . ALA A 1 95 ? -8.633 -7.012 -4.227 1 84.38 95 ALA A CA 1
ATOM 746 C C . ALA A 1 95 ? -9.062 -6.254 -5.48 1 84.38 95 ALA A C 1
ATOM 748 O O . ALA A 1 95 ? -8.312 -6.191 -6.457 1 84.38 95 ALA A O 1
ATOM 749 N N . ARG A 1 96 ? -10.203 -5.695 -5.379 1 84.06 96 ARG A N 1
ATOM 750 C CA . ARG A 1 96 ? -10.703 -4.91 -6.504 1 84.06 96 ARG A CA 1
ATOM 751 C C . ARG A 1 96 ? -9.828 -3.684 -6.742 1 84.06 96 ARG A C 1
ATOM 753 O O . ARG A 1 96 ? -9.539 -3.338 -7.891 1 84.06 96 ARG A O 1
ATOM 760 N N . LEU A 1 97 ? -9.492 -3.059 -5.719 1 88 97 LEU A N 1
ATOM 761 C CA . LEU A 1 97 ? -8.641 -1.879 -5.84 1 88 97 LEU A CA 1
ATOM 762 C C . LEU A 1 97 ? -7.289 -2.246 -6.434 1 88 97 LEU A C 1
ATOM 764 O O . LEU A 1 97 ? -6.75 -1.512 -7.27 1 88 97 LEU A O 1
ATOM 768 N N . VAL A 1 98 ? -6.727 -3.328 -6.02 1 89.06 98 VAL A N 1
ATOM 769 C CA . VAL A 1 98 ? -5.426 -3.789 -6.492 1 89.06 98 VAL A CA 1
ATOM 770 C C . VAL A 1 98 ? -5.496 -4.078 -7.992 1 89.06 98 VAL A C 1
ATOM 772 O O . VAL A 1 98 ? -4.617 -3.66 -8.75 1 89.06 98 VAL A O 1
ATOM 775 N N . VAL A 1 99 ? -6.5 -4.68 -8.43 1 83.69 99 VAL A N 1
ATOM 776 C CA . VAL A 1 99 ? -6.605 -5.117 -9.82 1 83.69 99 VAL A CA 1
ATOM 777 C C . VAL A 1 99 ? -6.922 -3.92 -10.711 1 83.69 99 VAL A C 1
ATOM 779 O O . VAL A 1 99 ? -6.453 -3.846 -11.852 1 83.69 99 VAL A O 1
ATOM 782 N N . GLN A 1 100 ? -7.664 -3.01 -10.195 1 85.5 100 GLN A N 1
ATOM 783 C CA . GLN A 1 100 ? -8.156 -1.929 -11.039 1 85.5 100 GLN A CA 1
ATOM 784 C C . GLN A 1 100 ? -7.156 -0.775 -11.102 1 85.5 100 GLN A C 1
ATOM 786 O O . GLN A 1 100 ? -7.105 -0.042 -12.086 1 85.5 100 GLN A O 1
ATOM 791 N N . LEU A 1 101 ? -6.414 -0.733 -10.039 1 91.12 101 LEU A N 1
ATOM 792 C CA . LEU A 1 101 ? -5.621 0.492 -10.008 1 91.12 101 LEU A CA 1
ATOM 793 C C . LEU A 1 101 ? -4.176 0.195 -9.625 1 91.12 101 LEU A C 1
ATOM 795 O O . LEU A 1 101 ? -3.254 0.521 -10.383 1 91.12 101 LEU A O 1
ATOM 799 N N . LEU A 1 102 ? -3.924 -0.44 -8.539 1 92.25 102 LEU A N 1
ATOM 800 C CA . LEU A 1 102 ? -2.578 -0.528 -7.984 1 92.25 102 LEU A CA 1
ATOM 801 C C . LEU A 1 102 ? -1.679 -1.386 -8.867 1 92.25 102 LEU A C 1
ATOM 803 O O . LEU A 1 102 ? -0.603 -0.946 -9.281 1 92.25 102 LEU A O 1
ATOM 807 N N . ALA A 1 103 ? -2.125 -2.576 -9.234 1 88.81 103 ALA A N 1
ATOM 808 C CA . ALA A 1 103 ? -1.318 -3.482 -10.047 1 88.81 103 ALA A CA 1
ATOM 809 C C . ALA A 1 103 ? -1.071 -2.9 -11.438 1 88.81 103 ALA A C 1
ATOM 811 O O . ALA A 1 103 ? 0.047 -2.963 -11.953 1 88.81 103 ALA A O 1
ATOM 812 N N . PRO A 1 104 ? -2.084 -2.342 -12.062 1 90.75 104 PRO A N 1
ATOM 813 C CA . PRO A 1 104 ? -1.84 -1.703 -13.359 1 90.75 104 PRO A CA 1
ATOM 814 C C . PRO A 1 104 ? -0.793 -0.594 -13.281 1 90.75 104 PRO A C 1
ATOM 816 O O . PRO A 1 104 ? -0.028 -0.395 -14.227 1 90.75 104 PRO A O 1
ATOM 819 N N . CYS A 1 105 ? -0.786 0.128 -12.172 1 94 105 CYS A N 1
ATOM 820 C CA . CYS A 1 105 ? 0.235 1.155 -12 1 94 105 CYS A CA 1
ATOM 821 C C . CYS A 1 105 ? 1.626 0.536 -11.938 1 94 105 CYS A C 1
ATOM 823 O O . CYS A 1 105 ? 2.566 1.052 -12.539 1 94 105 CYS A O 1
ATOM 825 N N . LEU A 1 106 ? 1.706 -0.515 -11.227 1 91.62 106 LEU A N 1
ATOM 826 C CA . LEU A 1 106 ? 2.984 -1.211 -11.125 1 91.62 106 LEU A CA 1
ATOM 827 C C . LEU A 1 106 ? 3.414 -1.762 -12.477 1 91.62 106 LEU A C 1
ATOM 829 O O . LEU A 1 106 ? 4.582 -1.647 -12.859 1 91.62 106 LEU A O 1
ATOM 833 N N . LEU A 1 107 ? 2.494 -2.371 -13.172 1 90.81 107 LEU A N 1
ATOM 834 C CA . LEU A 1 107 ? 2.752 -2.949 -14.484 1 90.81 107 LEU A CA 1
ATOM 835 C C . LEU A 1 107 ? 3.178 -1.872 -15.477 1 90.81 107 LEU A C 1
ATOM 837 O O . LEU A 1 107 ? 4.152 -2.049 -16.219 1 90.81 107 LEU A O 1
ATOM 841 N N . LEU A 1 108 ? 2.477 -0.795 -15.477 1 93.56 108 LEU A N 1
ATOM 842 C CA . LEU A 1 108 ? 2.76 0.305 -16.391 1 93.56 108 LEU A CA 1
ATOM 843 C C . LEU A 1 108 ? 4.18 0.826 -16.188 1 93.56 108 LEU A C 1
ATOM 845 O O . LEU A 1 108 ? 4.949 0.923 -17.141 1 93.56 108 LEU A O 1
ATOM 849 N N . VAL A 1 109 ? 4.516 1.065 -14.984 1 92.62 109 VAL A N 1
ATOM 850 C CA . VAL A 1 109 ? 5.805 1.687 -14.703 1 92.62 109 VAL A CA 1
ATOM 851 C C . VAL A 1 109 ? 6.926 0.673 -14.922 1 92.62 109 VAL A C 1
ATOM 853 O O . VAL A 1 109 ? 7.965 1 -15.5 1 92.62 109 VAL A O 1
ATOM 856 N N . SER A 1 110 ? 6.742 -0.553 -14.523 1 89.38 110 SER A N 1
ATOM 857 C CA . SER A 1 110 ? 7.789 -1.565 -14.609 1 89.38 110 SER A CA 1
ATOM 858 C C . SER A 1 110 ? 8.07 -1.942 -16.062 1 89.38 110 SER A C 1
ATOM 860 O O . SER A 1 110 ? 9.227 -2.023 -16.469 1 89.38 110 SER A O 1
ATOM 862 N N . ILE A 1 111 ? 7.059 -2.137 -16.844 1 89.56 111 ILE A N 1
ATOM 863 C CA . ILE A 1 111 ? 7.234 -2.529 -18.234 1 89.56 111 ILE A CA 1
ATOM 864 C C . ILE A 1 111 ? 7.75 -1.342 -19.047 1 89.56 111 ILE A C 1
ATOM 866 O O . ILE A 1 111 ? 8.672 -1.485 -19.844 1 89.56 111 ILE A O 1
ATOM 870 N N . ALA A 1 112 ? 7.176 -0.173 -18.781 1 90.75 112 ALA A N 1
ATOM 871 C CA . ALA A 1 112 ? 7.598 1.01 -19.531 1 90.75 112 ALA A CA 1
ATOM 872 C C . ALA A 1 112 ? 9.062 1.335 -19.25 1 90.75 112 ALA A C 1
ATOM 874 O O . ALA A 1 112 ? 9.773 1.81 -20.141 1 90.75 112 ALA A O 1
ATOM 875 N N . HIS A 1 113 ? 9.43 1.105 -18.078 1 87.56 113 HIS A N 1
ATOM 876 C CA . HIS A 1 113 ? 10.812 1.389 -17.703 1 87.56 113 HIS A CA 1
ATOM 877 C C . HIS A 1 113 ? 11.773 0.387 -18.328 1 87.56 113 HIS A C 1
ATOM 879 O O . HIS A 1 113 ? 12.875 0.758 -18.75 1 87.56 113 HIS A O 1
ATOM 885 N N . THR A 1 114 ? 11.414 -0.856 -18.438 1 84.5 114 THR A N 1
ATOM 886 C CA . THR A 1 114 ? 12.32 -1.935 -18.812 1 84.5 114 THR A CA 1
ATOM 887 C C . THR A 1 114 ? 12.32 -2.137 -20.328 1 84.5 114 THR A C 1
ATOM 889 O O . THR A 1 114 ? 13.352 -2.473 -20.906 1 84.5 114 THR A O 1
ATOM 892 N N . VAL A 1 115 ? 11.219 -1.895 -20.906 1 86.81 115 VAL A N 1
ATOM 893 C CA . VAL A 1 115 ? 11.078 -2.195 -22.328 1 86.81 115 VAL A CA 1
ATOM 894 C C . VAL A 1 115 ? 11.625 -1.035 -23.156 1 86.81 115 VAL A C 1
ATOM 896 O O . VAL A 1 115 ? 11.438 0.131 -22.812 1 86.81 115 VAL A O 1
ATOM 899 N N . SER A 1 116 ? 12.461 -1.352 -24.062 1 84.12 116 SER A N 1
ATOM 900 C CA . SER A 1 116 ? 12.938 -0.419 -25.078 1 84.12 116 SER A CA 1
ATOM 901 C C . SER A 1 116 ? 12.781 -0.997 -26.469 1 84.12 116 SER A C 1
ATOM 903 O O . SER A 1 116 ? 12.508 -2.189 -26.641 1 84.12 116 SER A O 1
ATOM 905 N N . TRP A 1 117 ? 12.852 -0.113 -27.422 1 78.5 117 TRP A N 1
ATOM 906 C CA . TRP A 1 117 ? 12.711 -0.533 -28.812 1 78.5 117 TRP A CA 1
ATOM 907 C C . TRP A 1 117 ? 13.75 -1.584 -29.172 1 78.5 117 TRP A C 1
ATOM 909 O O . TRP A 1 117 ? 13.461 -2.529 -29.906 1 78.5 117 TRP A O 1
ATOM 919 N N . GLU A 1 118 ? 14.883 -1.507 -28.531 1 80.25 118 GLU A N 1
ATOM 920 C CA . GLU A 1 118 ? 15.992 -2.398 -28.859 1 80.25 118 GLU A CA 1
ATOM 921 C C . GLU A 1 118 ? 15.891 -3.713 -28.094 1 80.25 118 GLU A C 1
ATOM 923 O O . GLU A 1 118 ? 16.375 -4.746 -28.547 1 80.25 118 GLU A O 1
ATOM 928 N N . SER A 1 119 ? 15.188 -3.672 -27.047 1 83 119 SER A N 1
ATOM 929 C CA . SER A 1 119 ? 15.227 -4.844 -26.172 1 83 119 SER A CA 1
ATOM 930 C C . SER A 1 119 ? 13.922 -5.633 -26.25 1 83 119 SER A C 1
ATOM 932 O O . SER A 1 119 ? 13.875 -6.797 -25.844 1 83 119 SER A O 1
ATOM 934 N N . PHE A 1 120 ? 12.93 -5.109 -26.906 1 84.19 120 PHE A N 1
ATOM 935 C CA . PHE A 1 120 ? 11.609 -5.734 -26.828 1 84.19 120 PHE A CA 1
ATOM 936 C C . PHE A 1 120 ? 11.586 -7.043 -27.609 1 84.19 120 PHE A C 1
ATOM 938 O O . PHE A 1 120 ? 10.906 -7.992 -27.219 1 84.19 120 PHE A O 1
ATOM 945 N N . HIS A 1 121 ? 12.328 -7.078 -28.672 1 84.56 121 HIS A N 1
ATOM 946 C CA . HIS A 1 121 ? 12.336 -8.289 -29.484 1 84.56 121 HIS A CA 1
ATOM 947 C C . HIS A 1 121 ? 12.984 -9.453 -28.734 1 84.56 121 HIS A C 1
ATOM 949 O O . HIS A 1 121 ? 12.75 -10.617 -29.062 1 84.56 121 HIS A O 1
ATOM 955 N N . LEU A 1 122 ? 13.664 -9.164 -27.703 1 89.38 122 LEU A N 1
ATOM 956 C CA . LEU A 1 122 ? 14.336 -10.195 -26.922 1 89.38 122 LEU A CA 1
ATOM 957 C C . LEU A 1 122 ? 13.359 -10.852 -25.938 1 89.38 122 LEU A C 1
ATOM 959 O O . LEU A 1 122 ? 13.672 -11.891 -25.359 1 89.38 122 LEU A O 1
ATOM 963 N N . TRP A 1 123 ? 12.062 -10.383 -25.859 1 91.94 123 TRP A N 1
ATOM 964 C CA . TRP A 1 123 ? 11.125 -10.891 -24.859 1 91.94 123 TRP A CA 1
ATOM 965 C C . TRP A 1 123 ? 10.297 -12.039 -25.422 1 91.94 123 TRP A C 1
ATOM 967 O O . TRP A 1 123 ? 9.414 -12.57 -24.75 1 91.94 123 TRP A O 1
ATOM 977 N N . TRP A 1 124 ? 10.656 -12.586 -26.594 1 91.38 124 TRP A N 1
ATOM 978 C CA . TRP A 1 124 ? 9.875 -13.617 -27.281 1 91.38 124 TRP A CA 1
ATOM 979 C C . TRP A 1 124 ? 9.898 -14.922 -26.484 1 91.38 124 TRP A C 1
ATOM 981 O O . TRP A 1 124 ? 8.977 -15.734 -26.609 1 91.38 124 TRP A O 1
ATOM 991 N N . PRO A 1 125 ? 10.906 -15.164 -25.703 1 94.38 125 PRO A N 1
ATOM 992 C CA . PRO A 1 125 ? 10.906 -16.422 -24.953 1 94.38 125 PRO A CA 1
ATOM 993 C C . PRO A 1 125 ? 9.805 -16.484 -23.906 1 94.38 125 PRO A C 1
ATOM 995 O O . PRO A 1 125 ? 9.438 -17.578 -23.453 1 94.38 125 PRO A O 1
ATOM 998 N N . ILE A 1 126 ? 9.266 -15.367 -23.469 1 94.94 126 ILE A N 1
ATOM 999 C CA . ILE A 1 126 ? 8.305 -15.344 -22.375 1 94.94 126 ILE A CA 1
ATOM 1000 C C . ILE A 1 126 ? 7.012 -16.031 -22.812 1 94.94 126 ILE A C 1
ATOM 1002 O O . ILE A 1 126 ? 6.559 -16.984 -22.156 1 94.94 126 ILE A O 1
ATOM 1006 N N . PRO A 1 127 ? 6.418 -15.672 -23.969 1 94.19 127 PRO A N 1
ATOM 1007 C CA . PRO A 1 127 ? 5.219 -16.391 -24.391 1 94.19 127 PRO A CA 1
ATOM 1008 C C . PRO A 1 127 ? 5.5 -17.859 -24.719 1 94.19 127 PRO A C 1
ATOM 1010 O O . PRO A 1 127 ? 4.641 -18.719 -24.5 1 94.19 127 PRO A O 1
ATOM 1013 N N . VAL A 1 128 ? 6.676 -18.156 -25.141 1 95.19 128 VAL A N 1
ATOM 1014 C CA . VAL A 1 128 ? 7.035 -19.516 -25.484 1 95.19 128 VAL A CA 1
ATOM 1015 C C . VAL A 1 128 ? 7.148 -20.359 -24.219 1 95.19 128 VAL A C 1
ATOM 1017 O O . VAL A 1 128 ? 6.629 -21.484 -24.156 1 95.19 128 VAL A O 1
ATOM 1020 N N . LEU A 1 129 ? 7.797 -19.797 -23.297 1 96.19 129 LEU A N 1
ATOM 1021 C CA . LEU A 1 129 ? 7.93 -20.5 -22.016 1 96.19 129 LEU A CA 1
ATOM 1022 C C . LEU A 1 129 ? 6.574 -20.656 -21.344 1 96.19 129 LEU A C 1
ATOM 1024 O O . LEU A 1 129 ? 6.305 -21.688 -20.734 1 96.19 129 LEU A O 1
ATOM 1028 N N . PHE A 1 130 ? 5.758 -19.672 -21.453 1 96.44 130 PHE A N 1
ATOM 1029 C CA . PHE A 1 130 ? 4.414 -19.766 -20.891 1 96.44 130 PHE A CA 1
ATOM 1030 C C . PHE A 1 130 ? 3.66 -20.953 -21.484 1 96.44 130 PHE A C 1
ATOM 1032 O O . PHE A 1 130 ? 3.092 -21.766 -20.75 1 96.44 130 PHE A O 1
ATOM 1039 N N . CYS A 1 131 ? 3.656 -21 -22.797 1 96.12 131 CYS A N 1
ATOM 1040 C CA . CYS A 1 131 ? 2.945 -22.062 -23.5 1 96.12 131 CYS A CA 1
ATOM 1041 C C . CYS A 1 131 ? 3.541 -23.422 -23.156 1 96.12 131 CYS A C 1
ATOM 1043 O O . CYS A 1 131 ? 2.807 -24.391 -22.922 1 96.12 131 CYS A O 1
ATOM 1045 N N . ALA A 1 132 ? 4.812 -23.484 -23.125 1 96.69 132 ALA A N 1
ATOM 1046 C CA . ALA A 1 132 ? 5.492 -24.75 -22.859 1 96.69 132 ALA A CA 1
ATOM 1047 C C . ALA A 1 132 ? 5.191 -25.25 -21.438 1 96.69 132 ALA A C 1
ATOM 1049 O O . ALA A 1 132 ? 4.914 -26.438 -21.234 1 96.69 132 ALA A O 1
ATOM 1050 N N . LEU A 1 133 ? 5.258 -24.359 -20.5 1 96.88 133 LEU A N 1
ATOM 1051 C CA . LEU A 1 133 ? 5.016 -24.734 -19.109 1 96.88 133 LEU A CA 1
ATOM 1052 C C . LEU A 1 133 ? 3.555 -25.109 -18.891 1 96.88 133 LEU A C 1
ATOM 1054 O O . LEU A 1 133 ? 3.256 -26.062 -18.172 1 96.88 133 LEU A O 1
ATOM 1058 N N . THR A 1 134 ? 2.68 -24.359 -19.484 1 96.38 134 THR A N 1
ATOM 1059 C CA . THR A 1 134 ? 1.256 -24.672 -19.406 1 96.38 134 THR A CA 1
ATOM 1060 C C . THR A 1 134 ? 0.956 -26.016 -20.031 1 96.38 134 THR A C 1
ATOM 1062 O O . THR A 1 134 ? 0.189 -26.812 -19.484 1 96.38 134 THR A O 1
ATOM 1065 N N . LEU A 1 135 ? 1.545 -26.25 -21.172 1 96.38 135 LEU A N 1
ATOM 1066 C CA . LEU A 1 135 ? 1.353 -27.516 -21.859 1 96.38 135 LEU A CA 1
ATOM 1067 C C . LEU A 1 135 ? 1.911 -28.672 -21.047 1 96.38 135 LEU A C 1
ATOM 1069 O O . LEU A 1 135 ? 1.297 -29.734 -20.969 1 96.38 135 LEU A O 1
ATOM 1073 N N . ALA A 1 136 ? 3.049 -28.469 -20.5 1 97.38 136 ALA A N 1
ATOM 1074 C CA . ALA A 1 136 ? 3.639 -29.5 -19.656 1 97.38 136 ALA A CA 1
ATOM 1075 C C . ALA A 1 136 ? 2.723 -29.828 -18.484 1 97.38 136 ALA A C 1
ATOM 1077 O O . ALA A 1 136 ? 2.518 -31 -18.156 1 97.38 136 ALA A O 1
ATOM 1078 N N . SER A 1 137 ? 2.225 -28.797 -17.828 1 97.06 137 SER A N 1
ATOM 1079 C CA . SER A 1 137 ? 1.312 -29.016 -16.719 1 97.06 137 SER A CA 1
ATOM 1080 C C . SER A 1 137 ? 0.066 -29.781 -17.156 1 97.06 137 SER A C 1
ATOM 1082 O O . SER A 1 137 ? -0.415 -30.656 -16.438 1 97.06 137 SER A O 1
ATOM 1084 N N . PHE A 1 138 ? -0.466 -29.453 -18.297 1 96.44 138 PHE A N 1
ATOM 1085 C CA . PHE A 1 138 ? -1.641 -30.125 -18.844 1 96.44 138 PHE A CA 1
ATOM 1086 C C . PHE A 1 138 ? -1.35 -31.594 -19.109 1 96.44 138 PHE A C 1
ATOM 1088 O O . PHE A 1 138 ? -2.139 -32.469 -18.734 1 96.44 138 PHE A O 1
ATOM 1095 N N . ILE A 1 139 ? -0.225 -31.828 -19.766 1 97.44 139 ILE A N 1
ATOM 1096 C CA . ILE A 1 139 ? 0.149 -33.188 -20.141 1 97.44 139 ILE A CA 1
ATOM 1097 C C . ILE A 1 139 ? 0.327 -34.031 -18.875 1 97.44 139 ILE A C 1
ATOM 1099 O O . ILE A 1 139 ? -0.19 -35.156 -18.797 1 97.44 139 ILE A O 1
ATOM 1103 N N . PHE A 1 140 ? 1.042 -33.5 -17.891 1 97.94 140 PHE A N 1
ATOM 1104 C CA . PHE A 1 140 ? 1.241 -34.219 -16.641 1 97.94 140 PHE A CA 1
ATOM 1105 C C . PHE A 1 140 ? -0.093 -34.5 -15.961 1 97.94 140 PHE A C 1
ATOM 1107 O O . PHE A 1 140 ? -0.294 -35.594 -15.414 1 97.94 140 PHE A O 1
ATOM 1114 N N . ALA A 1 141 ? -0.976 -33.531 -15.969 1 97 141 ALA A N 1
ATOM 1115 C CA . ALA A 1 141 ? -2.281 -33.688 -15.336 1 97 141 ALA A CA 1
ATOM 1116 C C . ALA A 1 141 ? -3.082 -34.781 -16.016 1 97 141 ALA A C 1
ATOM 1118 O O . ALA A 1 141 ? -3.684 -35.656 -15.352 1 97 141 ALA A O 1
ATOM 1119 N N . VAL A 1 142 ? -3.055 -34.875 -17.328 1 95.56 142 VAL A N 1
ATOM 1120 C CA . VAL A 1 142 ? -3.814 -35.844 -18.109 1 95.56 142 VAL A CA 1
ATOM 1121 C C . VAL A 1 142 ? -3.203 -37.219 -17.922 1 95.56 142 VAL A C 1
ATOM 1123 O O . VAL A 1 142 ? -3.924 -38.219 -17.734 1 95.56 142 VAL A O 1
ATOM 1126 N N . VAL A 1 143 ? -1.936 -37.281 -18 1 97.12 143 VAL A N 1
ATOM 1127 C CA . VAL A 1 143 ? -1.239 -38.562 -17.891 1 97.12 143 VAL A CA 1
ATOM 1128 C C . VAL A 1 143 ? -1.474 -39.156 -16.5 1 97.12 143 VAL A C 1
ATOM 1130 O O . VAL A 1 143 ? -1.784 -40.344 -16.375 1 97.12 143 VAL A O 1
ATOM 1133 N N . LEU A 1 144 ? -1.327 -38.344 -15.492 1 96.56 144 LEU A N 1
ATOM 1134 C CA . LEU A 1 144 ? -1.519 -38.844 -14.133 1 96.56 144 LEU A CA 1
ATOM 1135 C C . LEU A 1 144 ? -2.98 -39.188 -13.883 1 96.56 144 LEU A C 1
ATOM 1137 O O . LEU A 1 144 ? -3.275 -40.125 -13.148 1 96.56 144 LEU A O 1
ATOM 1141 N N . SER A 1 145 ? -3.883 -38.375 -14.469 1 95.19 145 SER A N 1
ATOM 1142 C CA . SER A 1 145 ? -5.297 -38.719 -14.344 1 95.19 145 SER A CA 1
ATOM 1143 C C . SER A 1 145 ? -5.605 -40.062 -15 1 95.19 145 SER A C 1
ATOM 1145 O O . SER A 1 145 ? -6.43 -40.844 -14.508 1 95.19 145 SER A O 1
ATOM 1147 N N . PHE A 1 146 ? -4.977 -40.344 -16.125 1 94.88 146 PHE A N 1
ATOM 1148 C CA . PHE A 1 146 ? -5.145 -41.594 -16.828 1 94.88 146 PHE A CA 1
ATOM 1149 C C . PHE A 1 146 ? -4.562 -42.75 -16.031 1 94.88 146 PHE A C 1
ATOM 1151 O O . PHE A 1 146 ? -5.188 -43.812 -15.906 1 94.88 146 PHE A O 1
ATOM 1158 N N . LEU A 1 147 ? -3.387 -42.562 -15.469 1 95.69 147 LEU A N 1
ATOM 1159 C CA . LEU A 1 147 ? -2.693 -43.594 -14.711 1 95.69 147 LEU A CA 1
ATOM 1160 C C . LEU A 1 147 ? -3.475 -43.969 -13.461 1 95.69 147 LEU A C 1
ATOM 1162 O O . LEU A 1 147 ? -3.502 -45.125 -13.055 1 95.69 147 LEU A O 1
ATOM 1166 N N . PHE A 1 148 ? -4.113 -43 -12.836 1 94.88 148 PHE A N 1
ATOM 1167 C CA . PHE A 1 148 ? -4.836 -43.25 -11.594 1 94.88 148 PHE A CA 1
ATOM 1168 C C . PHE A 1 148 ? -6.32 -43.469 -11.867 1 94.88 148 PHE A C 1
ATOM 1170 O O . PHE A 1 148 ? -7.125 -43.531 -10.938 1 94.88 148 PHE A O 1
ATOM 1177 N N . ARG A 1 149 ? -6.809 -43.469 -13.07 1 93 149 ARG A N 1
ATOM 1178 C CA . ARG A 1 149 ? -8.172 -43.75 -13.508 1 93 149 ARG A CA 1
ATOM 1179 C C . ARG A 1 149 ? -9.164 -42.781 -12.883 1 93 149 ARG A C 1
ATOM 1181 O O . ARG A 1 149 ? -10.164 -43.188 -12.297 1 93 149 ARG A O 1
ATOM 1188 N N . ILE A 1 150 ? -8.836 -41.594 -13.031 1 93.56 150 ILE A N 1
ATOM 1189 C CA . ILE A 1 150 ? -9.703 -40.531 -12.516 1 93.56 150 ILE A CA 1
ATOM 1190 C C . ILE A 1 150 ? -10.789 -40.219 -13.531 1 93.56 150 ILE A C 1
ATOM 1192 O O . ILE A 1 150 ? -10.516 -40.094 -14.727 1 93.56 150 ILE A O 1
ATOM 1196 N N . PRO A 1 151 ? -12 -40.125 -13.008 1 90.69 151 PRO A N 1
ATOM 1197 C CA . PRO A 1 151 ? -13.102 -39.781 -13.922 1 90.69 151 PRO A CA 1
ATOM 1198 C C . PRO A 1 151 ? -12.867 -38.469 -14.656 1 90.69 151 PRO A C 1
ATOM 1200 O O . PRO A 1 151 ? -12.07 -37.625 -14.211 1 90.69 151 PRO A O 1
ATOM 1203 N N . ARG A 1 152 ? -13.555 -38.281 -15.672 1 89.62 152 ARG A N 1
ATOM 1204 C CA . ARG A 1 152 ? -13.359 -37.188 -16.609 1 89.62 152 ARG A CA 1
ATOM 1205 C C . ARG A 1 152 ? -13.562 -35.844 -15.914 1 89.62 152 ARG A C 1
ATOM 1207 O O . ARG A 1 152 ? -12.758 -34.906 -16.094 1 89.62 152 ARG A O 1
ATOM 1214 N N . SER A 1 153 ? -14.625 -35.688 -15.141 1 89.62 153 SER A N 1
ATOM 1215 C CA . SER A 1 153 ? -14.922 -34.438 -14.492 1 89.62 153 SER A CA 1
ATOM 1216 C C . SER A 1 153 ? -13.797 -34 -13.547 1 89.62 153 SER A C 1
ATOM 1218 O O . SER A 1 153 ? -13.391 -32.844 -13.539 1 89.62 153 SER A O 1
ATOM 1220 N N . ARG A 1 154 ? -13.344 -35 -12.867 1 93.19 154 ARG A N 1
ATOM 1221 C CA . ARG A 1 154 ? -12.258 -34.75 -11.93 1 93.19 154 ARG A CA 1
ATOM 1222 C C . ARG A 1 154 ? -10.945 -34.5 -12.664 1 93.19 154 ARG A C 1
ATOM 1224 O O . ARG A 1 154 ? -10.117 -33.688 -12.227 1 93.19 154 ARG A O 1
ATOM 1231 N N . SER A 1 155 ? -10.773 -35.188 -13.773 1 94.06 155 SER A N 1
ATOM 1232 C CA . SER A 1 155 ? -9.586 -35 -14.586 1 94.06 155 SER A CA 1
ATOM 1233 C C . SER A 1 155 ? -9.531 -33.594 -15.148 1 94.06 155 SER A C 1
ATOM 1235 O O . SER A 1 155 ? -8.453 -32.969 -15.211 1 94.06 155 SER A O 1
ATOM 1237 N N . HIS A 1 156 ? -10.648 -33.031 -15.523 1 93.38 156 HIS A N 1
ATOM 1238 C CA . HIS A 1 156 ? -10.719 -31.641 -16.016 1 93.38 156 HIS A CA 1
ATOM 1239 C C . HIS A 1 156 ? -10.414 -30.656 -14.898 1 93.38 156 HIS A C 1
ATOM 1241 O O . HIS A 1 156 ? -9.766 -29.625 -15.141 1 93.38 156 HIS A O 1
ATOM 1247 N N . PHE A 1 157 ? -10.922 -31.016 -13.742 1 94.31 157 PHE A N 1
ATOM 1248 C CA . PHE A 1 157 ? -10.617 -30.172 -12.586 1 94.31 157 PHE A CA 1
ATOM 1249 C C . PHE A 1 157 ? -9.117 -30.141 -12.32 1 94.31 157 PHE A C 1
ATOM 1251 O O . PHE A 1 157 ? -8.539 -29.062 -12.148 1 94.31 157 PHE A O 1
ATOM 1258 N N . ILE A 1 158 ? -8.469 -31.281 -12.336 1 96.25 158 ILE A N 1
ATOM 1259 C CA . ILE A 1 158 ? -7.047 -31.406 -12.055 1 96.25 158 ILE A CA 1
ATOM 1260 C C . ILE A 1 158 ? -6.242 -30.688 -13.133 1 96.25 158 ILE A C 1
ATOM 1262 O O . ILE A 1 158 ? -5.285 -29.969 -12.836 1 96.25 158 ILE A O 1
ATOM 1266 N N . ALA A 1 159 ? -6.641 -30.859 -14.328 1 95.75 159 ALA A N 1
ATOM 1267 C CA . ALA A 1 159 ? -5.957 -30.219 -15.445 1 95.75 159 ALA A CA 1
ATOM 1268 C C . ALA A 1 159 ? -6.074 -28.703 -15.344 1 95.75 159 ALA A C 1
ATOM 1270 O O . ALA A 1 159 ? -5.086 -27.984 -15.523 1 95.75 159 ALA A O 1
ATOM 1271 N N . SER A 1 160 ? -7.242 -28.219 -15.078 1 94.62 160 SER A N 1
ATOM 1272 C CA . SER A 1 160 ? -7.457 -26.766 -14.961 1 94.62 160 SER A CA 1
ATOM 1273 C C . SER A 1 160 ? -6.656 -26.188 -13.805 1 94.62 160 SER A C 1
ATOM 1275 O O . SER A 1 160 ? -6.02 -25.141 -13.953 1 94.62 160 SER A O 1
ATOM 1277 N N . ALA A 1 161 ? -6.668 -26.875 -12.703 1 96 161 ALA A N 1
ATOM 1278 C CA . ALA A 1 161 ? -5.957 -26.406 -11.516 1 96 161 ALA A CA 1
ATOM 1279 C C . ALA A 1 161 ? -4.445 -26.406 -11.742 1 96 161 ALA A C 1
ATOM 1281 O O . ALA A 1 161 ? -3.732 -25.531 -11.25 1 96 161 ALA A O 1
ATOM 1282 N N . ALA A 1 162 ? -3.99 -27.359 -12.492 1 96.19 162 ALA A N 1
ATOM 1283 C CA . ALA A 1 162 ? -2.557 -27.5 -12.734 1 96.19 162 ALA A CA 1
ATOM 1284 C C . ALA A 1 162 ? -2.066 -26.453 -13.734 1 96.19 162 ALA A C 1
ATOM 1286 O O . ALA A 1 162 ? -0.913 -26.031 -13.68 1 96.19 162 ALA A O 1
ATOM 1287 N N . MET A 1 163 ? -2.891 -26.062 -14.617 1 95.06 163 MET A N 1
ATOM 1288 C CA . MET A 1 163 ? -2.512 -25.125 -15.656 1 95.06 163 MET A CA 1
ATOM 1289 C C . MET A 1 163 ? -2.531 -23.688 -15.133 1 95.06 163 MET A C 1
ATOM 1291 O O . MET A 1 163 ? -1.81 -22.828 -15.633 1 95.06 163 MET A O 1
ATOM 1295 N N . MET A 1 164 ? -3.297 -23.484 -14.141 1 92.81 164 MET A N 1
ATOM 1296 C CA . MET A 1 164 ? -3.496 -22.125 -13.648 1 92.81 164 MET A CA 1
ATOM 1297 C C . MET A 1 164 ? -2.533 -21.812 -12.508 1 92.81 164 MET A C 1
ATOM 1299 O O . MET A 1 164 ? -2.865 -22.016 -11.336 1 92.81 164 MET A O 1
ATOM 1303 N N . SER A 1 165 ? -1.481 -21.25 -12.836 1 91.38 165 SER A N 1
ATOM 1304 C CA . SER A 1 165 ? -0.479 -20.891 -11.836 1 91.38 165 SER A CA 1
ATOM 1305 C C . SER A 1 165 ? -0.715 -19.484 -11.305 1 91.38 165 SER A C 1
ATOM 1307 O O . SER A 1 165 ? -1.274 -18.625 -12 1 91.38 165 SER A O 1
ATOM 1309 N N . ASN A 1 166 ? -0.413 -19.344 -10.023 1 91.44 166 ASN A N 1
ATOM 1310 C CA . ASN A 1 166 ? -0.348 -17.969 -9.508 1 91.44 166 ASN A CA 1
ATOM 1311 C C . ASN A 1 166 ? 0.784 -17.188 -10.156 1 91.44 166 ASN A C 1
ATOM 1313 O O . ASN A 1 166 ? 1.959 -17.453 -9.914 1 91.44 166 ASN A O 1
ATOM 1317 N N . THR A 1 167 ? 0.428 -16.281 -10.984 1 90.56 167 THR A N 1
ATOM 1318 C CA . THR A 1 167 ? 1.442 -15.562 -11.742 1 90.56 167 THR A CA 1
ATOM 1319 C C . THR A 1 167 ? 1.479 -14.086 -11.344 1 90.56 167 THR A C 1
ATOM 1321 O O . THR A 1 167 ? 2.178 -13.289 -11.961 1 90.56 167 THR A O 1
ATOM 1324 N N . ASN A 1 168 ? 0.835 -13.68 -10.359 1 82.62 168 ASN A N 1
ATOM 1325 C CA . ASN A 1 168 ? 0.731 -12.258 -10.039 1 82.62 168 ASN A CA 1
ATOM 1326 C C . ASN A 1 168 ? 1.143 -11.984 -8.594 1 82.62 168 ASN A C 1
ATOM 1328 O O . ASN A 1 168 ? 2.209 -11.414 -8.344 1 82.62 168 ASN A O 1
ATOM 1332 N N . SER A 1 169 ? 0.463 -12.523 -7.621 1 82.81 169 SER A N 1
ATOM 1333 C CA . SER A 1 169 ? 0.645 -12.148 -6.223 1 82.81 169 SER A CA 1
ATOM 1334 C C . SER A 1 169 ? 1.963 -12.68 -5.672 1 82.81 169 SER A C 1
ATOM 1336 O O . SER A 1 169 ? 2.891 -11.906 -5.414 1 82.81 169 SER A O 1
ATOM 1338 N N . LEU A 1 170 ? 2.078 -13.898 -5.723 1 89.62 170 LEU A N 1
ATOM 1339 C CA . LEU A 1 170 ? 3.189 -14.531 -5.016 1 89.62 170 LEU A CA 1
ATOM 1340 C C . LEU A 1 170 ? 4.508 -14.281 -5.746 1 89.62 170 LEU A C 1
ATOM 1342 O O . LEU A 1 170 ? 5.5 -13.891 -5.129 1 89.62 170 LEU A O 1
ATOM 1346 N N . PRO A 1 171 ? 4.523 -14.438 -7.035 1 93.06 171 PRO A N 1
ATOM 1347 C CA . PRO A 1 171 ? 5.805 -14.219 -7.711 1 93.06 171 PRO A CA 1
ATOM 1348 C C . PRO A 1 171 ? 6.266 -12.766 -7.645 1 93.06 171 PRO A C 1
ATOM 1350 O O . PRO A 1 171 ? 7.469 -12.5 -7.574 1 93.06 171 PRO A O 1
ATOM 1353 N N . VAL A 1 172 ? 5.359 -11.859 -7.738 1 90.5 172 VAL A N 1
ATOM 1354 C CA . VAL A 1 172 ? 5.715 -10.445 -7.645 1 90.5 172 VAL A CA 1
ATOM 1355 C C . VAL A 1 172 ? 6.301 -10.156 -6.262 1 90.5 172 VAL A C 1
ATOM 1357 O O . VAL A 1 172 ? 7.328 -9.477 -6.148 1 90.5 172 VAL A O 1
ATOM 1360 N N . ALA A 1 173 ? 5.645 -10.68 -5.293 1 89.94 173 ALA A N 1
ATOM 1361 C CA . ALA A 1 173 ? 6.113 -10.461 -3.928 1 89.94 173 ALA A CA 1
ATOM 1362 C C . ALA A 1 173 ? 7.477 -11.117 -3.709 1 89.94 173 ALA A C 1
ATOM 1364 O O . ALA A 1 173 ? 8.352 -10.539 -3.061 1 89.94 173 ALA A O 1
ATOM 1365 N N . LEU A 1 174 ? 7.645 -12.25 -4.234 1 93.06 174 LEU A N 1
ATOM 1366 C CA . LEU A 1 174 ? 8.906 -12.969 -4.059 1 93.06 174 LEU A CA 1
ATOM 1367 C C . LEU A 1 174 ? 10.039 -12.266 -4.801 1 93.06 174 LEU A C 1
ATOM 1369 O O . LEU A 1 174 ? 11.148 -12.148 -4.281 1 93.06 174 LEU A O 1
ATOM 1373 N N . MET A 1 175 ? 9.727 -11.836 -5.965 1 92.88 175 MET A N 1
ATOM 1374 C CA . MET A 1 175 ? 10.727 -11.094 -6.73 1 92.88 175 MET A CA 1
ATOM 1375 C C . MET A 1 175 ? 11.133 -9.82 -6.004 1 92.88 175 MET A C 1
ATOM 1377 O O . MET A 1 175 ? 12.312 -9.453 -5.992 1 92.88 175 MET A O 1
ATOM 1381 N N . HIS A 1 176 ? 10.141 -9.188 -5.473 1 89.25 176 HIS A N 1
ATOM 1382 C CA . HIS A 1 176 ? 10.391 -7.965 -4.715 1 89.25 176 HIS A CA 1
ATOM 1383 C C . HIS A 1 176 ? 11.266 -8.234 -3.498 1 89.25 176 HIS A C 1
ATOM 1385 O O . HIS A 1 176 ? 12.203 -7.484 -3.229 1 89.25 176 HIS A O 1
ATOM 1391 N N . SER A 1 177 ? 11 -9.289 -2.824 1 88.88 177 SER A N 1
ATOM 1392 C CA . SER A 1 177 ? 11.742 -9.641 -1.618 1 88.88 177 SER A CA 1
ATOM 1393 C C . SER A 1 177 ? 13.156 -10.117 -1.956 1 88.88 177 SER A C 1
ATOM 1395 O O . SER A 1 177 ? 14.117 -9.758 -1.274 1 88.88 177 SER A O 1
ATOM 1397 N N . LEU A 1 178 ? 13.305 -10.875 -2.971 1 91.75 178 LEU A N 1
ATOM 1398 C CA . LEU A 1 178 ? 14.602 -11.398 -3.377 1 91.75 178 LEU A CA 1
ATOM 1399 C C . LEU A 1 178 ? 15.523 -10.273 -3.844 1 91.75 178 LEU A C 1
ATOM 1401 O O . LEU A 1 178 ? 16.719 -10.297 -3.568 1 91.75 178 LEU A O 1
ATOM 1405 N N . ALA A 1 179 ? 14.969 -9.328 -4.508 1 89.81 179 ALA A N 1
ATOM 1406 C CA . ALA A 1 179 ? 15.758 -8.203 -5.004 1 89.81 179 ALA A CA 1
ATOM 1407 C C . ALA A 1 179 ? 16.281 -7.352 -3.852 1 89.81 179 ALA A C 1
ATOM 1409 O O . ALA A 1 179 ? 17.328 -6.719 -3.967 1 89.81 179 ALA A O 1
ATOM 1410 N N . ARG A 1 180 ? 15.586 -7.324 -2.799 1 83.69 180 ARG A N 1
ATOM 1411 C CA . ARG A 1 180 ? 15.953 -6.465 -1.677 1 83.69 180 ARG A CA 1
ATOM 1412 C C . ARG A 1 180 ? 16.938 -7.168 -0.749 1 83.69 180 ARG A C 1
ATOM 1414 O O . ARG A 1 180 ? 17.625 -6.516 0.043 1 83.69 180 ARG A O 1
ATOM 1421 N N . ASP A 1 181 ? 16.938 -8.484 -0.848 1 84.31 181 ASP A N 1
ATOM 1422 C CA . ASP A 1 181 ? 17.922 -9.234 -0.077 1 84.31 181 ASP A CA 1
ATOM 1423 C C . ASP A 1 181 ? 19.312 -9.148 -0.717 1 84.31 181 ASP A C 1
ATOM 1425 O O . ASP A 1 181 ? 19.484 -9.5 -1.886 1 84.31 181 ASP A O 1
ATOM 1429 N N . PRO A 1 182 ? 20.312 -8.664 0.044 1 83.5 182 PRO A N 1
ATOM 1430 C CA . PRO A 1 182 ? 21.641 -8.477 -0.539 1 83.5 182 PRO A CA 1
ATOM 1431 C C . PRO A 1 182 ? 22.25 -9.781 -1.065 1 83.5 182 PRO A C 1
ATOM 1433 O O . PRO A 1 182 ? 22.938 -9.773 -2.09 1 83.5 182 PRO A O 1
ATOM 1436 N N . GLY A 1 183 ? 22.078 -10.891 -0.374 1 83.25 183 GLY A N 1
ATOM 1437 C CA . GLY A 1 183 ? 22.625 -12.164 -0.831 1 83.25 183 GLY A CA 1
ATOM 1438 C C . GLY A 1 183 ? 22.047 -12.609 -2.166 1 83.25 183 GLY A C 1
ATOM 1439 O O . GLY A 1 183 ? 22.797 -12.984 -3.07 1 83.25 183 GLY A O 1
ATOM 1440 N N . SER A 1 184 ? 20.781 -12.523 -2.293 1 88.19 184 SER A N 1
ATOM 1441 C CA . SER A 1 184 ? 20.125 -12.93 -3.531 1 88.19 184 SER A CA 1
ATOM 1442 C C . SER A 1 184 ? 20.375 -11.914 -4.645 1 88.19 184 SER A C 1
ATOM 1444 O O . SER A 1 184 ? 20.5 -12.289 -5.812 1 88.19 184 SER A O 1
ATOM 1446 N N . ARG A 1 185 ? 20.469 -10.664 -4.273 1 88 185 ARG A N 1
ATOM 1447 C CA . ARG A 1 185 ? 20.688 -9.617 -5.262 1 88 185 ARG A CA 1
ATOM 1448 C C . ARG A 1 185 ? 22.047 -9.781 -5.941 1 88 185 ARG A C 1
ATOM 1450 O O . ARG A 1 185 ? 22.188 -9.5 -7.133 1 88 185 ARG A O 1
ATOM 1457 N N . ALA A 1 186 ? 23.016 -10.211 -5.184 1 86.25 186 ALA A N 1
ATOM 1458 C CA . ALA A 1 186 ? 24.359 -10.422 -5.727 1 86.25 186 ALA A CA 1
ATOM 1459 C C . ALA A 1 186 ? 24.344 -11.484 -6.824 1 86.25 186 ALA A C 1
ATOM 1461 O O . ALA A 1 186 ? 25.141 -11.422 -7.762 1 86.25 186 ALA A O 1
ATOM 1462 N N . VAL A 1 187 ? 23.406 -12.391 -6.738 1 88.88 187 VAL A N 1
ATOM 1463 C CA . VAL A 1 187 ? 23.297 -13.453 -7.734 1 88.88 187 VAL A CA 1
ATOM 1464 C C . VAL A 1 187 ? 22.484 -12.953 -8.93 1 88.88 187 VAL A C 1
ATOM 1466 O O . VAL A 1 187 ? 22.797 -13.258 -10.078 1 88.88 187 VAL A O 1
ATOM 1469 N N . LEU A 1 188 ? 21.453 -12.148 -8.672 1 90.31 188 LEU A N 1
ATOM 1470 C CA . LEU A 1 188 ? 20.531 -11.695 -9.703 1 90.31 188 LEU A CA 1
ATOM 1471 C C . LEU A 1 188 ? 21.172 -10.617 -10.57 1 90.31 188 LEU A C 1
ATOM 1473 O O . LEU A 1 188 ? 20.953 -10.586 -11.789 1 90.31 188 LEU A O 1
ATOM 1477 N N . ASN A 1 189 ? 21.812 -9.742 -9.977 1 87.56 189 ASN A N 1
ATOM 1478 C CA . ASN A 1 189 ? 22.516 -8.672 -10.688 1 87.56 189 ASN A CA 1
ATOM 1479 C C . ASN A 1 189 ? 23.719 -8.164 -9.898 1 87.56 189 ASN A C 1
ATOM 1481 O O . ASN A 1 189 ? 23.609 -7.18 -9.164 1 87.56 189 ASN A O 1
ATOM 1485 N N . PRO A 1 190 ? 24.844 -8.688 -10.172 1 77.44 190 PRO A N 1
ATOM 1486 C CA . PRO A 1 190 ? 26.031 -8.312 -9.406 1 77.44 190 PRO A CA 1
ATOM 1487 C C . PRO A 1 190 ? 26.422 -6.848 -9.594 1 77.44 190 PRO A C 1
ATOM 1489 O O . PRO A 1 190 ? 27.062 -6.262 -8.727 1 77.44 190 PRO A O 1
ATOM 1492 N N . LYS A 1 191 ? 26.016 -6.238 -10.633 1 75.75 191 LYS A N 1
ATOM 1493 C CA . LYS A 1 191 ? 26.453 -4.875 -10.93 1 75.75 191 LYS A CA 1
ATOM 1494 C C . LYS A 1 191 ? 25.422 -3.859 -10.438 1 75.75 191 LYS A C 1
ATOM 1496 O O . LYS A 1 191 ? 25.688 -2.658 -10.398 1 75.75 191 LYS A O 1
ATOM 1501 N N . ALA A 1 192 ? 24.391 -4.418 -10 1 71.19 192 ALA A N 1
ATOM 1502 C CA . ALA A 1 192 ? 23.312 -3.475 -9.664 1 71.19 192 ALA A CA 1
ATOM 1503 C C . ALA A 1 192 ? 23.422 -3.01 -8.219 1 71.19 192 ALA A C 1
ATOM 1505 O O . ALA A 1 192 ? 23.578 -3.828 -7.305 1 71.19 192 ALA A O 1
ATOM 1506 N N . SER A 1 193 ? 23.516 -1.725 -8.07 1 67.69 193 SER A N 1
ATOM 1507 C CA . SER A 1 193 ? 23.594 -1.168 -6.723 1 67.69 193 SER A CA 1
ATOM 1508 C C . SER A 1 193 ? 22.203 -0.875 -6.168 1 67.69 193 SER A C 1
ATOM 1510 O O . SER A 1 193 ? 22.016 -0.813 -4.953 1 67.69 193 SER A O 1
ATOM 1512 N N . ASP A 1 194 ? 21.312 -0.875 -7.082 1 77.5 194 ASP A N 1
ATOM 1513 C CA . ASP A 1 194 ? 20 -0.437 -6.609 1 77.5 194 ASP A CA 1
ATOM 1514 C C . ASP A 1 194 ? 19 -1.594 -6.605 1 77.5 194 ASP A C 1
ATOM 1516 O O . ASP A 1 194 ? 18.734 -2.197 -7.648 1 77.5 194 ASP A O 1
ATOM 1520 N N . ALA A 1 195 ? 18.5 -1.968 -5.449 1 82.38 195 ALA A N 1
ATOM 1521 C CA . ALA A 1 195 ? 17.531 -3.037 -5.246 1 82.38 195 ALA A CA 1
ATOM 1522 C C . ALA A 1 195 ? 16.266 -2.775 -6.047 1 82.38 195 ALA A C 1
ATOM 1524 O O . ALA A 1 195 ? 15.648 -3.707 -6.582 1 82.38 195 ALA A O 1
ATOM 1525 N N . ASP A 1 196 ? 15.898 -1.541 -6.223 1 79.38 196 ASP A N 1
ATOM 1526 C CA . ASP A 1 196 ? 14.656 -1.195 -6.902 1 79.38 196 ASP A CA 1
ATOM 1527 C C . ASP A 1 196 ? 14.75 -1.483 -8.398 1 79.38 196 ASP A C 1
ATOM 1529 O O . ASP A 1 196 ? 13.758 -1.862 -9.023 1 79.38 196 ASP A O 1
ATOM 1533 N N . GLU A 1 197 ? 15.891 -1.318 -8.875 1 83.69 197 GLU A N 1
ATOM 1534 C CA . GLU A 1 197 ? 16.062 -1.578 -10.305 1 83.69 197 GLU A CA 1
ATOM 1535 C C . GLU A 1 197 ? 15.914 -3.064 -10.617 1 83.69 197 GLU A C 1
ATOM 1537 O O . GLU A 1 197 ? 15.266 -3.436 -11.594 1 83.69 197 GLU A O 1
ATOM 1542 N N . VAL A 1 198 ? 16.547 -3.902 -9.773 1 89.19 198 VAL A N 1
ATOM 1543 C CA . VAL A 1 198 ? 16.469 -5.348 -9.961 1 89.19 198 VAL A CA 1
ATOM 1544 C C . VAL A 1 198 ? 15.031 -5.809 -9.773 1 89.19 198 VAL A C 1
ATOM 1546 O O . VAL A 1 198 ? 14.531 -6.645 -10.531 1 89.19 198 VAL A O 1
ATOM 1549 N N . ALA A 1 199 ? 14.383 -5.234 -8.797 1 89.75 199 ALA A N 1
ATOM 1550 C CA . ALA A 1 199 ? 12.992 -5.582 -8.531 1 89.75 199 ALA A CA 1
ATOM 1551 C C . ALA A 1 199 ? 12.094 -5.188 -9.695 1 89.75 199 ALA A C 1
ATOM 1553 O O . ALA A 1 199 ? 11.25 -5.977 -10.133 1 89.75 199 ALA A O 1
ATOM 1554 N N . ARG A 1 200 ? 12.266 -4 -10.25 1 86.62 200 ARG A N 1
ATOM 1555 C CA . ARG A 1 200 ? 11.438 -3.514 -11.352 1 86.62 200 ARG A CA 1
ATOM 1556 C C . ARG A 1 200 ? 11.609 -4.387 -12.586 1 86.62 200 ARG A C 1
ATOM 1558 O O . ARG A 1 200 ? 10.633 -4.703 -13.266 1 86.62 200 ARG A O 1
ATOM 1565 N N . ARG A 1 201 ? 12.789 -4.742 -12.82 1 90.06 201 ARG A N 1
ATOM 1566 C CA . ARG A 1 201 ? 13.07 -5.586 -13.977 1 90.06 201 ARG A CA 1
ATOM 1567 C C . ARG A 1 201 ? 12.438 -6.961 -13.828 1 90.06 201 ARG A C 1
ATOM 1569 O O . ARG A 1 201 ? 11.773 -7.453 -14.742 1 90.06 201 ARG A O 1
ATOM 1576 N N . GLY A 1 202 ? 12.672 -7.598 -12.727 1 93.44 202 GLY A N 1
ATOM 1577 C CA . GLY A 1 202 ? 12.07 -8.898 -12.469 1 93.44 202 GLY A CA 1
ATOM 1578 C C . GLY A 1 202 ? 10.555 -8.867 -12.508 1 93.44 202 GLY A C 1
ATOM 1579 O O . GLY A 1 202 ? 9.93 -9.75 -13.094 1 93.44 202 GLY A O 1
ATOM 1580 N N . ILE A 1 203 ? 10.008 -7.887 -11.914 1 91.25 203 ILE A N 1
ATOM 1581 C CA . ILE A 1 203 ? 8.555 -7.75 -11.844 1 91.25 203 ILE A CA 1
ATOM 1582 C C . ILE A 1 203 ? 7.992 -7.527 -13.25 1 91.25 203 ILE A C 1
ATOM 1584 O O . ILE A 1 203 ? 6.914 -8.023 -13.578 1 91.25 203 ILE A O 1
ATOM 1588 N N . ALA A 1 204 ? 8.703 -6.809 -14.07 1 90.88 204 ALA A N 1
ATOM 1589 C CA . ALA A 1 204 ? 8.273 -6.59 -15.445 1 90.88 204 ALA A CA 1
ATOM 1590 C C . ALA A 1 204 ? 8.109 -7.918 -16.188 1 90.88 204 ALA A C 1
ATOM 1592 O O . ALA A 1 204 ? 7.113 -8.125 -16.875 1 90.88 204 ALA A O 1
ATOM 1593 N N . PHE A 1 205 ? 9.07 -8.797 -16 1 93.69 205 PHE A N 1
ATOM 1594 C CA . PHE A 1 205 ? 9 -10.094 -16.656 1 93.69 205 PHE A CA 1
ATOM 1595 C C . PHE A 1 205 ? 7.824 -10.906 -16.125 1 93.69 205 PHE A C 1
ATOM 1597 O O . PHE A 1 205 ? 7.105 -11.547 -16.891 1 93.69 205 PHE A O 1
ATOM 1604 N N . VAL A 1 206 ? 7.656 -10.836 -14.828 1 93.62 206 VAL A N 1
ATOM 1605 C CA . VAL A 1 206 ? 6.582 -11.578 -14.172 1 93.62 206 VAL A CA 1
ATOM 1606 C C . VAL A 1 206 ? 5.23 -11.078 -14.68 1 93.62 206 VAL A C 1
ATOM 1608 O O . VAL A 1 206 ? 4.363 -11.883 -15.047 1 93.62 206 VAL A O 1
ATOM 1611 N N . LEU A 1 207 ? 5.098 -9.82 -14.758 1 88.5 207 LEU A N 1
ATOM 1612 C CA . LEU A 1 207 ? 3.811 -9.242 -15.133 1 88.5 207 LEU A CA 1
ATOM 1613 C C . LEU A 1 207 ? 3.531 -9.453 -16.625 1 88.5 207 LEU A C 1
ATOM 1615 O O . LEU A 1 207 ? 2.379 -9.625 -17.016 1 88.5 207 LEU A O 1
ATOM 1619 N N . PHE A 1 208 ? 4.566 -9.422 -17.359 1 89.75 208 PHE A N 1
ATOM 1620 C CA . PHE A 1 208 ? 4.367 -9.711 -18.766 1 89.75 208 PHE A CA 1
ATOM 1621 C C . PHE A 1 208 ? 3.9 -11.148 -18.969 1 89.75 208 PHE A C 1
ATOM 1623 O O . PHE A 1 208 ? 3.014 -11.414 -19.781 1 89.75 208 PHE A O 1
ATOM 1630 N N . PHE A 1 209 ? 4.504 -12.047 -18.266 1 93.31 209 PHE A N 1
ATOM 1631 C CA . PHE A 1 209 ? 4.09 -13.445 -18.266 1 93.31 209 PHE A CA 1
ATOM 1632 C C . PHE A 1 209 ? 2.639 -13.578 -17.828 1 93.31 209 PHE A C 1
ATOM 1634 O O . PHE A 1 209 ? 1.885 -14.375 -18.375 1 93.31 209 PHE A O 1
ATOM 1641 N N . SER A 1 210 ? 2.229 -12.781 -16.891 1 89.75 210 SER A N 1
ATOM 1642 C CA . SER A 1 210 ? 0.902 -12.852 -16.281 1 89.75 210 SER A CA 1
ATOM 1643 C C . SER A 1 210 ? -0.182 -12.469 -17.281 1 89.75 210 SER A C 1
ATOM 1645 O O . SER A 1 210 ? -1.335 -12.891 -17.156 1 89.75 210 SER A O 1
ATOM 1647 N N . LEU A 1 211 ? 0.159 -11.703 -18.281 1 85.69 211 LEU A N 1
ATOM 1648 C CA . LEU A 1 211 ? -0.814 -11.32 -19.297 1 85.69 211 LEU A CA 1
ATOM 1649 C C . LEU A 1 211 ? -1.336 -12.539 -20.047 1 85.69 211 LEU A C 1
ATOM 1651 O O . LEU A 1 211 ? -2.535 -12.648 -20.312 1 85.69 211 LEU A O 1
ATOM 1655 N N . PHE A 1 212 ? -0.448 -13.43 -20.328 1 89.31 212 PHE A N 1
ATOM 1656 C CA . PHE A 1 212 ? -0.829 -14.641 -21.047 1 89.31 212 PHE A CA 1
ATOM 1657 C C . PHE A 1 212 ? -1.61 -15.586 -20.141 1 89.31 212 PHE A C 1
ATOM 1659 O O . PHE A 1 212 ? -2.549 -16.25 -20.594 1 89.31 212 PHE A O 1
ATOM 1666 N N . SER A 1 213 ? -1.178 -15.602 -18.938 1 88.81 213 SER A N 1
ATOM 1667 C CA . SER A 1 213 ? -1.884 -16.438 -17.984 1 88.81 213 SER A CA 1
ATOM 1668 C C . SER A 1 213 ? -3.326 -15.984 -17.797 1 88.81 213 SER A C 1
ATOM 1670 O O . SER A 1 213 ? -4.227 -16.797 -17.609 1 88.81 213 SER A O 1
ATOM 1672 N N . ASN A 1 214 ? -3.506 -14.727 -17.828 1 81.88 214 ASN A N 1
ATOM 1673 C CA . ASN A 1 214 ? -4.852 -14.18 -17.672 1 81.88 214 ASN A CA 1
ATOM 1674 C C . ASN A 1 214 ? -5.746 -14.578 -18.844 1 81.88 214 ASN A C 1
ATOM 1676 O O . ASN A 1 214 ? -6.93 -14.867 -18.656 1 81.88 214 ASN A O 1
ATOM 1680 N N . ILE A 1 215 ? -5.227 -14.602 -19.969 1 81.56 215 ILE A N 1
ATOM 1681 C CA . ILE A 1 215 ? -5.98 -15.016 -21.141 1 81.56 215 ILE A CA 1
ATOM 1682 C C . ILE A 1 215 ? -6.344 -16.484 -21.031 1 81.56 215 ILE A C 1
ATOM 1684 O O . ILE A 1 215 ? -7.492 -16.875 -21.281 1 81.56 215 ILE A O 1
ATOM 1688 N N . LEU A 1 216 ? -5.418 -17.266 -20.672 1 86.44 216 LEU A N 1
ATOM 1689 C CA . LEU A 1 216 ? -5.625 -18.703 -20.531 1 86.44 216 LEU A CA 1
ATOM 1690 C C . LEU A 1 216 ? -6.707 -18.984 -19.5 1 86.44 216 LEU A C 1
ATOM 1692 O O . LEU A 1 216 ? -7.539 -19.875 -19.688 1 86.44 216 LEU A O 1
ATOM 1696 N N . ARG A 1 217 ? -6.699 -18.281 -18.406 1 83.25 217 ARG A N 1
ATOM 1697 C CA . ARG A 1 217 ? -7.605 -18.5 -17.281 1 83.25 217 ARG A CA 1
ATOM 1698 C C . ARG A 1 217 ? -9.062 -18.359 -17.719 1 83.25 217 ARG A C 1
ATOM 1700 O O . ARG A 1 217 ? -9.883 -19.234 -17.422 1 83.25 217 ARG A O 1
ATOM 1707 N N . TRP A 1 218 ? -9.336 -17.453 -18.438 1 77.62 218 TRP A N 1
ATOM 1708 C CA . TRP A 1 218 ? -10.727 -17.125 -18.719 1 77.62 218 TRP A CA 1
ATOM 1709 C C . TRP A 1 218 ? -11.172 -17.719 -20.047 1 77.62 218 TRP A C 1
ATOM 1711 O O . TRP A 1 218 ? -12.32 -17.547 -20.469 1 77.62 218 TRP A O 1
ATOM 1721 N N . THR A 1 219 ? -10.32 -18.438 -20.672 1 82.56 219 THR A N 1
ATOM 1722 C CA . THR A 1 219 ? -10.688 -19.109 -21.906 1 82.56 219 THR A CA 1
ATOM 1723 C C . THR A 1 219 ? -10.664 -20.625 -21.734 1 82.56 219 THR A C 1
ATOM 1725 O O . THR A 1 219 ? -11.672 -21.234 -21.375 1 82.56 219 THR A O 1
ATOM 1728 N N . ILE A 1 220 ? -9.477 -21.125 -21.609 1 87.06 220 ILE A N 1
ATOM 1729 C CA . ILE A 1 220 ? -9.328 -22.578 -21.609 1 87.06 220 ILE A CA 1
ATOM 1730 C C . ILE A 1 220 ? -9.688 -23.125 -20.234 1 87.06 220 ILE A C 1
ATOM 1732 O O . ILE A 1 220 ? -10.484 -24.062 -20.125 1 87.06 220 ILE A O 1
ATOM 1736 N N . CYS A 1 221 ? -9.211 -22.547 -19.234 1 87.44 221 CYS A N 1
ATOM 1737 C CA . CYS A 1 221 ? -9.43 -23.078 -17.891 1 87.44 221 CYS A CA 1
ATOM 1738 C C . CYS A 1 221 ? -10.883 -22.906 -17.453 1 87.44 221 CYS A C 1
ATOM 1740 O O . CYS A 1 221 ? -11.438 -23.766 -16.781 1 87.44 221 CYS A O 1
ATOM 1742 N N . TYR A 1 222 ? -11.469 -21.844 -17.828 1 84.69 222 TYR A N 1
ATOM 1743 C CA . TYR A 1 222 ? -12.875 -21.609 -17.516 1 84.69 222 TYR A CA 1
ATOM 1744 C C . TYR A 1 222 ? -13.758 -22.688 -18.141 1 84.69 222 TYR A C 1
ATOM 1746 O O . TYR A 1 222 ? -14.688 -23.188 -17.516 1 84.69 222 TYR A O 1
ATOM 1754 N N . GLN A 1 223 ? -13.438 -23.109 -19.312 1 83.88 223 GLN A N 1
ATOM 1755 C CA . GLN A 1 223 ? -14.234 -24.094 -20.016 1 83.88 223 GLN A CA 1
ATOM 1756 C C . GLN A 1 223 ? -13.992 -25.5 -19.469 1 83.88 223 GLN A C 1
ATOM 1758 O O . GLN A 1 223 ? -14.922 -26.312 -19.391 1 83.88 223 GLN A O 1
ATOM 1763 N N . LEU A 1 224 ? -12.828 -25.703 -19.141 1 88.5 224 LEU A N 1
ATOM 1764 C CA . LEU A 1 224 ? -12.477 -27.016 -18.641 1 88.5 224 LEU A CA 1
ATOM 1765 C C . LEU A 1 224 ? -13.188 -27.312 -17.312 1 88.5 224 LEU A C 1
ATOM 1767 O O . LEU A 1 224 ? -13.477 -28.469 -17 1 88.5 224 LEU A O 1
ATOM 1771 N N . LEU A 1 225 ? -13.562 -26.25 -16.578 1 88.88 225 LEU A N 1
ATOM 1772 C CA . LEU A 1 225 ? -14.141 -26.453 -15.258 1 88.88 225 LEU A CA 1
ATOM 1773 C C . LEU A 1 225 ? -15.664 -26.484 -15.336 1 88.88 225 LEU A C 1
ATOM 1775 O O . LEU A 1 225 ? -16.344 -26.703 -14.32 1 88.88 225 LEU A O 1
ATOM 1779 N N . ALA A 1 226 ? -16.172 -26.391 -16.5 1 85 226 ALA A N 1
ATOM 1780 C CA . ALA A 1 226 ? -17.609 -26.469 -16.688 1 85 226 ALA A CA 1
ATOM 1781 C C . ALA A 1 226 ? -18.125 -27.859 -16.375 1 85 226 ALA A C 1
ATOM 1783 O O . ALA A 1 226 ? -17.391 -28.844 -16.484 1 85 226 ALA A O 1
ATOM 1784 N N . LYS A 1 227 ? -19.422 -27.969 -16.031 1 83.12 227 LYS A N 1
ATOM 1785 C CA . LYS A 1 227 ? -20.031 -29.25 -15.672 1 83.12 227 LYS A CA 1
ATOM 1786 C C . LYS A 1 227 ? -20.109 -30.172 -16.875 1 83.12 227 LYS A C 1
ATOM 1788 O O . LYS A 1 227 ? -20.406 -29.734 -17.984 1 83.12 227 LYS A O 1
ATOM 1793 N N . CYS A 1 228 ? -19.641 -31.422 -16.703 1 75.38 228 CYS A N 1
ATOM 1794 C CA . CYS A 1 228 ? -19.734 -32.438 -17.75 1 75.38 228 CYS A CA 1
ATOM 1795 C C . CYS A 1 228 ? -21.125 -33.031 -17.812 1 75.38 228 CYS A C 1
ATOM 1797 O O . CYS A 1 228 ? -21.797 -33.188 -16.781 1 75.38 228 CYS A O 1
ATOM 1799 N N . PRO A 1 229 ? -21.75 -33.188 -19.078 1 65 229 PRO A N 1
ATOM 1800 C CA . PRO A 1 229 ? -23.078 -33.812 -19.281 1 65 229 PRO A CA 1
ATOM 1801 C C . PRO A 1 229 ? -23.172 -35.219 -18.656 1 65 229 PRO A C 1
ATOM 1803 O O . PRO A 1 229 ? -22.297 -36.062 -18.891 1 65 229 PRO A O 1
ATOM 1806 N N . GLY A 1 230 ? -23.062 -35.656 -17.5 1 56.88 230 GLY A N 1
ATOM 1807 C CA . GLY A 1 230 ? -23.203 -36.906 -16.75 1 56.88 230 GLY A CA 1
ATOM 1808 C C . GLY A 1 230 ? -23.016 -36.719 -15.258 1 56.88 230 GLY A C 1
ATOM 1809 O O . GLY A 1 230 ? -23.234 -37.625 -14.469 1 56.88 230 GLY A O 1
ATOM 1810 N N . ASP A 1 231 ? -22.578 -35.719 -14.836 1 57.19 231 ASP A N 1
ATOM 1811 C CA . ASP A 1 231 ? -22.328 -35.438 -13.43 1 57.19 231 ASP A CA 1
ATOM 1812 C C . ASP A 1 231 ? -23.625 -35.188 -12.68 1 57.19 231 ASP A C 1
ATOM 1814 O O . ASP A 1 231 ? -23.703 -35.406 -11.469 1 57.19 231 ASP A O 1
ATOM 1818 N N . GLU A 1 232 ? -24.656 -34.688 -13.227 1 49.5 232 GLU A N 1
ATOM 1819 C CA . GLU A 1 232 ? -25.953 -34.469 -12.594 1 49.5 232 GLU A CA 1
ATOM 1820 C C . GLU A 1 232 ? -26.562 -35.781 -12.133 1 49.5 232 GLU A C 1
ATOM 1822 O O . GLU A 1 232 ? -27.266 -35.812 -11.117 1 49.5 232 GLU A O 1
ATOM 1827 N N . GLU A 1 233 ? -26.516 -36.781 -12.867 1 42.41 233 GLU A N 1
ATOM 1828 C CA . GLU A 1 233 ? -27.203 -38.031 -12.492 1 42.41 233 GLU A CA 1
ATOM 1829 C C . GLU A 1 233 ? -26.656 -38.594 -11.195 1 42.41 233 GLU A C 1
ATOM 1831 O O . GLU A 1 233 ? -27.391 -39.156 -10.391 1 42.41 233 GLU A O 1
ATOM 1836 N N . HIS A 1 234 ? -25.422 -38.594 -10.953 1 40.84 234 HIS A N 1
ATOM 1837 C CA . HIS A 1 234 ? -24.875 -39.156 -9.719 1 40.84 234 HIS A CA 1
ATOM 1838 C C . HIS A 1 234 ? -25.078 -38.188 -8.547 1 40.84 234 HIS A C 1
ATOM 1840 O O . HIS A 1 234 ? -24.812 -38.562 -7.398 1 40.84 234 HIS A O 1
ATOM 1846 N N . ALA A 1 235 ? -25.141 -36.969 -8.703 1 43.09 235 ALA A N 1
ATOM 1847 C CA . ALA A 1 235 ? -25.406 -36.031 -7.602 1 43.09 235 ALA A CA 1
ATOM 1848 C C . ALA A 1 235 ? -26.812 -36.25 -7.031 1 43.09 235 ALA A C 1
ATOM 1850 O O . ALA A 1 235 ? -27.125 -35.75 -5.949 1 43.09 235 ALA A O 1
ATOM 1851 N N . ALA A 1 236 ? -27.75 -36.656 -7.703 1 38.62 236 ALA A N 1
ATOM 1852 C CA . ALA A 1 236 ? -29.062 -36.906 -7.129 1 38.62 236 ALA A CA 1
ATOM 1853 C C . ALA A 1 236 ? -28.969 -37.938 -5.992 1 38.62 236 ALA A C 1
ATOM 1855 O O . ALA A 1 236 ? -29.75 -37.875 -5.039 1 38.62 236 ALA A O 1
ATOM 1856 N N . VAL A 1 237 ? -28.219 -39 -6.078 1 37.31 237 VAL A N 1
ATOM 1857 C CA . VAL A 1 237 ? -28.188 -40 -5.012 1 37.31 237 VAL A CA 1
ATOM 1858 C C . VAL A 1 237 ? -27.453 -39.438 -3.801 1 37.31 237 VAL A C 1
ATOM 1860 O O . VAL A 1 237 ? -27.828 -39.688 -2.656 1 37.31 237 VAL A O 1
ATOM 1863 N N . GLN A 1 238 ? -26.266 -38.844 -3.953 1 35.19 238 GLN A N 1
ATOM 1864 C CA . GLN A 1 238 ? -25.5 -38.469 -2.768 1 35.19 238 GLN A CA 1
ATOM 1865 C C . GLN A 1 238 ? -26 -37.125 -2.193 1 35.19 238 GLN A C 1
ATOM 1867 O O . GLN A 1 238 ? -25.391 -36.594 -1.269 1 35.19 238 GLN A O 1
ATOM 1872 N N . GLU A 1 239 ? -26.922 -36.438 -2.76 1 37.84 239 GLU A N 1
ATOM 1873 C CA . GLU A 1 239 ? -27.453 -35.312 -2 1 37.84 239 GLU A CA 1
ATOM 1874 C C . GLU A 1 239 ? -27.938 -35.781 -0.621 1 37.84 239 GLU A C 1
ATOM 1876 O O . GLU A 1 239 ? -29.125 -36.031 -0.428 1 37.84 239 GLU A O 1
ATOM 1881 N N . HIS A 1 240 ? -27.422 -36.844 0.017 1 32 240 HIS A N 1
ATOM 1882 C CA . HIS A 1 240 ? -27.828 -36.938 1.414 1 32 240 HIS A CA 1
ATOM 1883 C C . HIS A 1 240 ? -27.812 -35.562 2.094 1 32 240 HIS A C 1
ATOM 1885 O O . HIS A 1 240 ? -27.156 -34.656 1.615 1 32 240 HIS A O 1
ATOM 1891 N N . GLU A 1 241 ? -28.5 -35.438 3.396 1 35.34 241 GLU A N 1
ATOM 1892 C CA . GLU A 1 241 ? -28.906 -34.438 4.395 1 35.34 241 GLU A CA 1
ATOM 1893 C C . GLU A 1 241 ? -27.766 -33.469 4.699 1 35.34 241 GLU A C 1
ATOM 1895 O O . GLU A 1 241 ? -28 -32.312 5.008 1 35.34 241 GLU A O 1
ATOM 1900 N N . GLY A 1 242 ? -26.531 -33.938 4.836 1 34.78 242 GLY A N 1
ATOM 1901 C CA . GLY A 1 242 ? -25.484 -33.125 5.457 1 34.78 242 GLY A CA 1
ATOM 1902 C C . GLY A 1 242 ? -24.969 -32.031 4.555 1 34.78 242 GLY A C 1
ATOM 1903 O O . GLY A 1 242 ? -24.281 -31.125 5.016 1 34.78 242 GLY A O 1
ATOM 1904 N N . ASP A 1 243 ? -24.953 -32.219 3.277 1 34.72 243 ASP A N 1
ATOM 1905 C CA . ASP A 1 243 ? -24.312 -31.25 2.396 1 34.72 243 ASP A CA 1
ATOM 1906 C C . ASP A 1 243 ? -25.188 -30.031 2.186 1 34.72 243 ASP A C 1
ATOM 1908 O O . ASP A 1 243 ? -24.781 -29.078 1.521 1 34.72 243 ASP A O 1
ATOM 1912 N N . ALA A 1 244 ? -26.484 -30.156 2.324 1 37.41 244 ALA A N 1
ATOM 1913 C CA . ALA A 1 244 ? -27.391 -29.016 2.174 1 37.41 244 ALA A CA 1
ATOM 1914 C C . ALA A 1 244 ? -27 -27.891 3.121 1 37.41 244 ALA A C 1
ATOM 1916 O O . ALA A 1 244 ? -27.109 -26.719 2.768 1 37.41 244 ALA A O 1
ATOM 1917 N N . GLN A 1 245 ? -26.719 -28.297 4.363 1 36.16 245 GLN A N 1
ATOM 1918 C CA . GLN A 1 245 ? -26.406 -27.281 5.355 1 36.16 245 GLN A CA 1
ATOM 1919 C C . GLN A 1 245 ? -25.141 -26.516 4.98 1 36.16 245 GLN A C 1
ATOM 19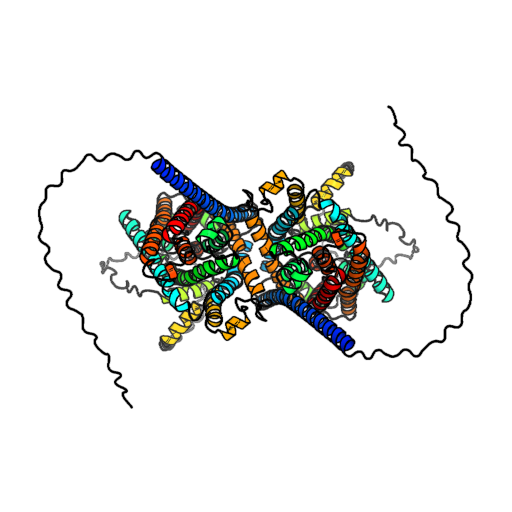21 O O . GLN A 1 245 ? -25.047 -25.312 5.211 1 36.16 245 GLN A O 1
ATOM 1926 N N . VAL A 1 246 ? -24.125 -27.234 4.5 1 36.69 246 VAL A N 1
ATOM 1927 C CA . VAL A 1 246 ? -22.875 -26.547 4.18 1 36.69 246 VAL A CA 1
ATOM 1928 C C . VAL A 1 246 ? -23.078 -25.656 2.949 1 36.69 246 VAL A C 1
ATOM 1930 O O . VAL A 1 246 ? -22.531 -24.547 2.883 1 36.69 246 VAL A O 1
ATOM 1933 N N . THR A 1 247 ? -23.844 -26.125 1.999 1 38.72 247 THR A N 1
ATOM 1934 C CA . THR A 1 247 ? -24.141 -25.328 0.815 1 38.72 247 THR A CA 1
ATOM 1935 C C . THR A 1 247 ? -24.891 -24.062 1.197 1 38.72 247 THR A C 1
ATOM 1937 O O . THR A 1 247 ? -24.734 -23.016 0.552 1 38.72 247 THR A O 1
ATOM 1940 N N . ASP A 1 248 ? -25.766 -24.172 2.15 1 38.41 248 ASP A N 1
ATOM 1941 C CA . ASP A 1 248 ? -26.469 -22.984 2.617 1 38.41 248 ASP A CA 1
ATOM 1942 C C . ASP A 1 248 ? -25.516 -21.984 3.232 1 38.41 248 ASP A C 1
ATOM 1944 O O . ASP A 1 248 ? -25.719 -20.766 3.115 1 38.41 248 ASP A O 1
ATOM 1948 N N . LEU A 1 249 ? -24.516 -22.562 3.914 1 37.12 249 LEU A N 1
ATOM 1949 C CA . LEU A 1 249 ? -23.578 -21.625 4.512 1 37.12 249 LEU A CA 1
ATOM 1950 C C . LEU A 1 249 ? -22.75 -20.922 3.436 1 37.12 249 LEU A C 1
ATOM 1952 O O . LEU A 1 249 ? -22.469 -19.719 3.547 1 37.12 249 LEU A O 1
ATOM 1956 N N . ILE A 1 250 ? -22.406 -21.766 2.436 1 40.22 250 ILE A N 1
ATOM 1957 C CA . ILE A 1 250 ? -21.688 -21.141 1.33 1 40.22 250 ILE A CA 1
ATOM 1958 C C . ILE A 1 250 ? -22.656 -20.344 0.464 1 40.22 250 ILE A C 1
ATOM 1960 O O . ILE A 1 250 ? -22.312 -19.266 -0.03 1 40.22 250 ILE A O 1
ATOM 1964 N N . ALA A 1 251 ? -23.922 -20.891 0.163 1 35.28 251 ALA A N 1
ATOM 1965 C CA . ALA A 1 251 ? -24.922 -20.188 -0.635 1 35.28 251 ALA A CA 1
ATOM 1966 C C . ALA A 1 251 ? -25.359 -18.891 0.033 1 35.28 251 ALA A C 1
ATOM 1968 O O . ALA A 1 251 ? -25.641 -17.906 -0.646 1 35.28 251 ALA A O 1
ATOM 1969 N N . LYS A 1 252 ? -25.656 -19.031 1.232 1 37.97 252 LYS A N 1
ATOM 1970 C CA . LYS A 1 252 ? -26.125 -17.766 1.787 1 37.97 252 LYS A CA 1
ATOM 1971 C C . LYS A 1 252 ? -25.047 -16.688 1.67 1 37.97 252 LYS A C 1
ATOM 1973 O O . LYS A 1 252 ? -25.312 -15.516 1.943 1 37.97 252 LYS A O 1
ATOM 1978 N N . GLN A 1 253 ? -23.766 -17.125 1.824 1 36.41 253 GLN A N 1
ATOM 1979 C CA . GLN A 1 253 ? -22.781 -16.062 1.697 1 36.41 253 GLN A CA 1
ATOM 1980 C C . GLN A 1 253 ? -22.5 -15.742 0.232 1 36.41 253 GLN A C 1
ATOM 1982 O O . GLN A 1 253 ? -21.688 -16.406 -0.41 1 36.41 253 GLN A O 1
ATOM 1987 N N . GLU A 1 254 ? -23.312 -15.539 -0.575 1 38.53 254 GLU A N 1
ATOM 1988 C CA . GLU A 1 254 ? -23.281 -14.953 -1.912 1 38.53 254 GLU A CA 1
ATOM 1989 C C . GLU A 1 254 ? -22.016 -14.141 -2.129 1 38.53 254 GLU A C 1
ATOM 1991 O O . GLU A 1 254 ? -21.891 -13.406 -3.113 1 38.53 254 GLU A O 1
ATOM 1996 N N . GLU A 1 255 ? -21.172 -14.18 -1.149 1 45.69 255 GLU A N 1
ATOM 1997 C CA . GLU A 1 255 ? -20.062 -13.25 -1.34 1 45.69 255 GLU A CA 1
ATOM 1998 C C . GLU A 1 255 ? -18.953 -13.891 -2.18 1 45.69 255 GLU A C 1
ATOM 2000 O O . GLU A 1 255 ? -18.438 -14.953 -1.836 1 45.69 255 GLU A O 1
ATOM 2005 N N . VAL A 1 256 ? -18.984 -13.656 -3.51 1 47.72 256 VAL A N 1
ATOM 2006 C CA . VAL A 1 256 ? -17.953 -13.984 -4.484 1 47.72 256 VAL A CA 1
ATOM 2007 C C . VAL A 1 256 ? -16.578 -13.789 -3.861 1 47.72 256 VAL A C 1
ATOM 2009 O O . VAL A 1 256 ? -16.312 -12.766 -3.221 1 47.72 256 VAL A O 1
ATOM 2012 N N . PHE A 1 257 ? -15.906 -14.93 -3.803 1 47.12 257 PHE A N 1
ATOM 2013 C CA . PHE A 1 257 ? -14.531 -14.906 -3.318 1 47.12 257 PHE A CA 1
ATOM 2014 C C . PHE A 1 257 ? -13.688 -13.914 -4.113 1 47.12 257 PHE A C 1
ATOM 2016 O O . PHE A 1 257 ? -13.812 -13.828 -5.336 1 47.12 257 PHE A O 1
ATOM 2023 N N . PRO A 1 258 ? -13.062 -13.008 -3.326 1 50.28 258 PRO A N 1
ATOM 2024 C CA . PRO A 1 258 ? -12.172 -12.086 -4.039 1 50.28 258 PRO A CA 1
ATOM 2025 C C . PRO A 1 258 ? -10.969 -12.781 -4.66 1 50.28 258 PRO A C 1
ATOM 2027 O O . PRO A 1 258 ? -10.305 -13.578 -3.992 1 50.28 258 PRO A O 1
ATOM 2030 N N . GLY A 1 259 ? -11.039 -13.297 -5.859 1 48.03 259 GLY A N 1
ATOM 2031 C CA . GLY A 1 259 ? -9.93 -13.945 -6.543 1 48.03 259 GLY A CA 1
ATOM 2032 C C . GLY A 1 259 ? -8.633 -13.156 -6.449 1 48.03 259 GLY A C 1
ATOM 2033 O O . GLY A 1 259 ? -8.539 -12.188 -5.691 1 48.03 259 GLY A O 1
ATOM 2034 N N . ASP A 1 260 ? -7.621 -13.688 -6.863 1 49.34 260 ASP A N 1
ATOM 2035 C CA . ASP A 1 260 ? -6.32 -13.031 -6.926 1 49.34 260 ASP A CA 1
ATOM 2036 C C . ASP A 1 260 ? -6.441 -11.633 -7.52 1 49.34 260 ASP A C 1
ATOM 2038 O O . ASP A 1 260 ? -7.172 -11.422 -8.492 1 49.34 260 ASP A O 1
ATOM 2042 N N . ALA A 1 261 ? -6.152 -10.578 -6.691 1 41.19 261 ALA A N 1
ATOM 2043 C CA . ALA A 1 261 ? -6.41 -9.141 -6.812 1 41.19 261 ALA A CA 1
ATOM 2044 C C . ALA A 1 261 ? -6.148 -8.656 -8.234 1 41.19 261 ALA A C 1
ATOM 2046 O O . ALA A 1 261 ? -6.723 -7.66 -8.672 1 41.19 261 ALA A O 1
ATOM 2047 N N . VAL A 1 262 ? -5.062 -9.023 -8.789 1 39.91 262 VAL A N 1
ATOM 2048 C CA . VAL A 1 262 ? -4.715 -8.195 -9.938 1 39.91 262 VAL A CA 1
ATOM 2049 C C . VAL A 1 262 ? -5.793 -8.328 -11.016 1 39.91 262 VAL A C 1
ATOM 2051 O O . VAL A 1 262 ? -6.172 -7.336 -11.641 1 39.91 262 VAL A O 1
ATOM 2054 N N . ILE A 1 263 ? -6.059 -9.5 -11.492 1 39.62 263 ILE A N 1
ATOM 2055 C CA . ILE A 1 263 ? -6.887 -9.539 -12.695 1 39.62 263 ILE A CA 1
ATOM 2056 C C . ILE A 1 263 ? -8.32 -9.914 -12.32 1 39.62 263 ILE A C 1
ATOM 2058 O O . ILE A 1 263 ? -8.977 -10.664 -13.039 1 39.62 263 ILE A O 1
ATOM 2062 N N . ALA A 1 264 ? -8.695 -9.766 -11.125 1 37.03 264 ALA A N 1
ATOM 2063 C CA . ALA A 1 264 ? -10.078 -10.156 -10.875 1 37.03 264 ALA A CA 1
ATOM 2064 C C . ALA A 1 264 ? -11.055 -9.219 -11.586 1 37.03 264 ALA A C 1
ATOM 2066 O O . ALA A 1 264 ? -10.977 -8 -11.43 1 37.03 264 ALA A O 1
ATOM 2067 N N . GLU A 1 265 ? -11.703 -9.727 -12.578 1 40.88 265 GLU A N 1
ATOM 2068 C CA . GLU A 1 265 ? -12.742 -8.992 -13.289 1 40.88 265 GLU A CA 1
ATOM 2069 C C . GLU A 1 265 ? -13.781 -8.422 -12.328 1 40.88 265 GLU A C 1
ATOM 2071 O O . GLU A 1 265 ? -14.062 -9.023 -11.289 1 40.88 265 GLU A O 1
ATOM 2076 N N . ILE A 1 266 ? -13.984 -7.16 -12.281 1 38.56 266 ILE A N 1
ATOM 2077 C CA . ILE A 1 266 ? -15 -6.41 -11.547 1 38.56 266 ILE A CA 1
ATOM 2078 C C . ILE A 1 266 ? -16.328 -7.176 -11.57 1 38.56 266 ILE A C 1
ATOM 2080 O O . ILE A 1 266 ? -16.891 -7.395 -12.641 1 38.56 266 ILE A O 1
ATOM 2084 N N . PRO A 1 267 ? -16.594 -7.891 -10.594 1 36.78 267 PRO A N 1
ATOM 2085 C CA . PRO A 1 267 ? -17.969 -8.359 -10.703 1 36.78 267 PRO A CA 1
ATOM 2086 C C . PRO A 1 267 ? -18.953 -7.238 -11.039 1 36.78 267 PRO A C 1
ATOM 2088 O O . PRO A 1 267 ? -18.875 -6.148 -10.477 1 36.78 267 PRO A O 1
ATOM 2091 N N . ASP A 1 268 ? -19.406 -7.137 -12.188 1 37.78 268 ASP A N 1
ATOM 2092 C CA . ASP A 1 268 ? -20.438 -6.188 -12.562 1 37.78 268 ASP A CA 1
ATOM 2093 C C . ASP A 1 268 ? -21.469 -6.027 -11.445 1 37.78 268 ASP A C 1
ATOM 2095 O O . ASP A 1 268 ? -21.688 -6.953 -10.664 1 37.78 268 ASP A O 1
ATOM 2099 N N . ALA A 1 269 ? -21.688 -4.852 -10.969 1 41.06 269 ALA A N 1
ATOM 2100 C CA . ALA A 1 269 ? -22.797 -4.555 -10.07 1 41.06 269 ALA A CA 1
ATOM 2101 C C . ALA A 1 269 ? -23.906 -5.602 -10.195 1 41.06 269 ALA A C 1
ATOM 2103 O O . ALA A 1 269 ? -24.562 -5.93 -9.203 1 41.06 269 ALA A O 1
ATOM 2104 N N . ASP A 1 270 ? -24.266 -6 -11.422 1 35.91 270 ASP A N 1
ATOM 2105 C CA . ASP A 1 270 ? -25.297 -6.984 -11.688 1 35.91 270 ASP A CA 1
ATOM 2106 C C . ASP A 1 270 ? -24.703 -8.375 -11.883 1 35.91 270 ASP A C 1
ATOM 2108 O O . ASP A 1 270 ? -23.953 -8.609 -12.836 1 35.91 270 ASP A O 1
ATOM 2112 N N . PRO A 1 271 ? -24.641 -9.039 -10.875 1 41.12 271 PRO A N 1
ATOM 2113 C CA . PRO A 1 271 ? -24.156 -10.422 -10.969 1 41.12 271 PRO A CA 1
ATOM 2114 C C . PRO A 1 271 ? -24.484 -11.07 -12.312 1 41.12 271 PRO A C 1
ATOM 2116 O O . PRO A 1 271 ? -23.703 -11.875 -12.82 1 41.12 271 PRO A O 1
ATOM 2119 N N . GLN A 1 272 ? -25.594 -10.711 -12.828 1 41.22 272 GLN A N 1
ATOM 2120 C CA . GLN A 1 272 ? -26.031 -11.305 -14.086 1 41.22 272 GLN A CA 1
ATOM 2121 C C . GLN A 1 272 ? -25.172 -10.836 -15.25 1 41.22 272 GLN A C 1
ATOM 2123 O O . GLN A 1 272 ? -24.844 -11.617 -16.141 1 41.22 272 GLN A O 1
ATOM 2128 N N . VAL A 1 273 ? -24.891 -9.625 -15.164 1 44.94 273 VAL A N 1
ATOM 2129 C CA . VAL A 1 273 ? -24.094 -9.07 -16.25 1 44.94 273 VAL A CA 1
ATOM 2130 C C . VAL A 1 273 ? -22.672 -9.609 -16.188 1 44.94 273 VAL A C 1
ATOM 2132 O O . VAL A 1 273 ? -22.062 -9.922 -17.219 1 44.94 273 VAL A O 1
ATOM 2135 N N . HIS A 1 274 ? -22.203 -9.797 -15.07 1 48.22 274 HIS A N 1
ATOM 2136 C CA . HIS A 1 274 ? -20.891 -10.398 -14.867 1 48.22 274 HIS A CA 1
ATOM 2137 C C . HIS A 1 274 ? -20.844 -11.82 -15.398 1 48.22 274 HIS A C 1
ATOM 2139 O O . HIS A 1 274 ? -19.906 -12.195 -16.109 1 48.22 274 HIS A O 1
ATOM 2145 N N . ALA A 1 275 ? -21.828 -12.469 -15.008 1 45.75 275 ALA A N 1
ATOM 2146 C CA . ALA A 1 275 ? -21.953 -13.836 -15.5 1 45.75 275 ALA A CA 1
ATOM 2147 C C . ALA A 1 275 ? -22.062 -13.867 -17.031 1 45.75 275 ALA A C 1
ATOM 2149 O O . ALA A 1 275 ? -21.453 -14.719 -17.672 1 45.75 275 ALA A O 1
ATOM 2150 N N . THR A 1 276 ? -22.781 -12.898 -17.484 1 45.47 276 THR A N 1
ATOM 2151 C CA . THR A 1 276 ? -22.984 -12.852 -18.938 1 45.47 276 THR A CA 1
ATOM 2152 C C . THR A 1 276 ? -21.672 -12.492 -19.641 1 45.47 276 THR A C 1
ATOM 2154 O O . THR A 1 276 ? -21.359 -13.062 -20.688 1 45.47 276 THR A O 1
ATOM 2157 N N . ARG A 1 277 ? -21 -11.656 -19.094 1 49.97 277 ARG A N 1
ATOM 2158 C CA . ARG A 1 277 ? -19.734 -11.266 -19.703 1 49.97 277 ARG A CA 1
ATOM 2159 C C . ARG A 1 277 ? -18.703 -12.383 -19.625 1 49.97 277 ARG A C 1
ATOM 2161 O O . ARG A 1 277 ? -17.969 -12.625 -20.578 1 49.97 277 ARG A O 1
ATOM 2168 N N . LEU A 1 278 ? -18.766 -12.953 -18.516 1 50.69 278 LEU A N 1
ATOM 2169 C CA . LEU A 1 278 ? -17.891 -14.109 -18.359 1 50.69 278 LEU A CA 1
ATOM 2170 C C . LEU A 1 278 ? -18.25 -15.211 -19.344 1 50.69 278 LEU A C 1
ATOM 2172 O O . LEU A 1 278 ? -17.375 -15.852 -19.922 1 50.69 278 LEU A O 1
ATOM 2176 N N . ARG A 1 279 ? -19.625 -15.406 -19.422 1 46.44 279 ARG A N 1
ATOM 2177 C CA . ARG A 1 279 ? -20.125 -16.391 -20.375 1 46.44 279 ARG A CA 1
ATOM 2178 C C . ARG A 1 279 ? -19.734 -16.016 -21.812 1 46.44 279 ARG A C 1
ATOM 2180 O O . ARG A 1 279 ? -19.375 -16.875 -22.609 1 46.44 279 ARG A O 1
ATOM 2187 N N . ARG A 1 280 ? -19.859 -14.797 -22.016 1 46.41 280 ARG A N 1
ATOM 2188 C CA . ARG A 1 280 ? -19.547 -14.336 -23.359 1 46.41 280 ARG A CA 1
ATOM 2189 C C . ARG A 1 280 ? -18.062 -14.508 -23.672 1 46.41 280 ARG A C 1
ATOM 2191 O O . ARG A 1 280 ? -17.688 -14.852 -24.781 1 46.41 280 ARG A O 1
ATOM 2198 N N . ARG A 1 281 ? -17.312 -14.242 -22.734 1 48.06 281 ARG A N 1
ATOM 2199 C CA . ARG A 1 281 ? -15.875 -14.406 -22.875 1 48.06 281 ARG A CA 1
ATOM 2200 C C . ARG A 1 281 ? -15.516 -15.867 -23.125 1 48.06 281 ARG A C 1
ATOM 2202 O O . ARG A 1 281 ? -14.594 -16.156 -23.891 1 48.06 281 ARG A O 1
ATOM 2209 N N . SER A 1 282 ? -16.266 -16.766 -22.5 1 43.34 282 SER A N 1
ATOM 2210 C CA . SER A 1 282 ? -16.031 -18.203 -22.625 1 43.34 282 SER A CA 1
ATOM 2211 C C . SER A 1 282 ? -16.516 -18.719 -23.984 1 43.34 282 SER A C 1
ATOM 2213 O O . SER A 1 282 ? -15.977 -19.703 -24.5 1 43.34 282 SER A O 1
ATOM 2215 N N . GLN A 1 283 ? -17.609 -18.156 -24.422 1 41.66 283 GLN A N 1
ATOM 2216 C CA . GLN A 1 283 ? -18.156 -18.641 -25.672 1 41.66 283 GLN A CA 1
ATOM 2217 C C . GLN A 1 283 ? -17.203 -18.375 -26.844 1 41.66 283 GLN A C 1
ATOM 2219 O O . GLN A 1 283 ? -17.312 -19 -27.891 1 41.66 283 GLN A O 1
ATOM 2224 N N . ILE A 1 284 ? -16.422 -17.531 -26.641 1 39.41 284 ILE A N 1
ATOM 2225 C CA . ILE A 1 284 ? -15.5 -17.25 -27.75 1 39.41 284 ILE A CA 1
ATOM 2226 C C . ILE A 1 284 ? -14.68 -18.5 -28.062 1 39.41 284 ILE A C 1
ATOM 2228 O O . ILE A 1 284 ? -14.359 -18.75 -29.234 1 39.41 284 ILE A O 1
ATOM 2232 N N . PHE A 1 285 ? -14.352 -19.266 -27.094 1 34.59 285 PHE A N 1
ATOM 2233 C CA . PHE A 1 285 ? -13.523 -20.453 -27.344 1 34.59 285 PHE A CA 1
ATOM 2234 C C . PHE A 1 285 ? -14.359 -21.719 -27.281 1 34.59 285 PHE A C 1
ATOM 2236 O O . PHE A 1 285 ? -13.852 -22.797 -26.969 1 34.59 285 PHE A O 1
ATOM 2243 N N . SER A 1 286 ? -15.719 -21.672 -27.281 1 32.91 286 SER A N 1
ATOM 2244 C CA . SER A 1 286 ? -16.5 -22.906 -27.391 1 32.91 286 SER A CA 1
ATOM 2245 C C . SER A 1 286 ? -16.141 -23.672 -28.656 1 32.91 286 SER A C 1
ATOM 2247 O O . SER A 1 286 ? -16.172 -23.125 -29.75 1 32.91 286 SER A O 1
ATOM 2249 N N . ILE A 1 287 ? -15.312 -24.625 -28.5 1 29.48 287 ILE A N 1
ATOM 2250 C CA . ILE A 1 287 ? -15.258 -25.672 -29.516 1 29.48 287 ILE A CA 1
ATOM 2251 C C . ILE A 1 287 ? -16.672 -26.156 -29.844 1 29.48 287 ILE A C 1
ATOM 2253 O O . ILE A 1 287 ? -17.453 -26.438 -28.922 1 29.48 287 ILE A O 1
ATOM 2257 N N . SER A 1 288 ? -17.234 -25.969 -30.969 1 28.8 288 SER A N 1
ATOM 2258 C CA . SER A 1 288 ? -18.406 -26.625 -31.531 1 28.8 288 SER A CA 1
ATOM 2259 C C . SER A 1 288 ? -18.406 -28.125 -31.219 1 28.8 288 SER A C 1
ATOM 2261 O O . SER A 1 288 ? -17.672 -28.891 -31.844 1 28.8 288 SER A O 1
ATOM 2263 N N . ALA A 1 289 ? -18.375 -28.672 -29.984 1 28.73 289 ALA A N 1
ATOM 2264 C CA . ALA A 1 289 ? -18.812 -30.062 -29.938 1 28.73 289 ALA A CA 1
ATOM 2265 C C . ALA A 1 289 ? -20.203 -30.219 -30.562 1 28.73 289 ALA A C 1
ATOM 2267 O O . ALA A 1 289 ? -21.188 -29.672 -30.047 1 28.73 289 ALA A O 1
ATOM 2268 N N . ASP A 1 290 ? -20.375 -30.406 -31.828 1 26.75 290 ASP A N 1
ATOM 2269 C CA . ASP A 1 290 ? -21.391 -31.172 -32.562 1 26.75 290 ASP A CA 1
ATOM 2270 C C . ASP A 1 290 ? -21.625 -32.531 -31.891 1 26.75 290 ASP A C 1
ATOM 2272 O O . ASP A 1 290 ? -21.062 -33.531 -32.312 1 26.75 290 ASP A O 1
ATOM 2276 N N . VAL A 1 291 ? -21.562 -32.781 -30.594 1 27.2 291 VAL A N 1
ATOM 2277 C CA . VAL A 1 291 ? -22.141 -33.969 -30.016 1 27.2 291 VAL A CA 1
ATOM 2278 C C . VAL A 1 291 ? -23.641 -34.031 -30.312 1 27.2 291 VAL A C 1
ATOM 2280 O O . VAL A 1 291 ? -24.453 -33.688 -29.469 1 27.2 291 VAL A O 1
ATOM 2283 N N . ASP A 1 292 ? -24.188 -33.438 -31.391 1 25.05 292 ASP A N 1
ATOM 2284 C CA . ASP A 1 292 ? -25.547 -33.812 -31.75 1 25.05 292 ASP A CA 1
ATOM 2285 C C . ASP A 1 292 ? -25.703 -35.312 -31.75 1 25.05 292 ASP A C 1
ATOM 2287 O O . ASP A 1 292 ? -26.688 -35.875 -31.219 1 25.05 292 ASP A O 1
ATOM 2291 N N . SER A 1 293 ? -25.125 -36 -32.75 1 25.7 293 SER A N 1
ATOM 2292 C CA . SER A 1 293 ? -25.75 -37.062 -33.531 1 25.7 293 SER A CA 1
ATOM 2293 C C . SER A 1 293 ? -25.578 -38.406 -32.875 1 25.7 293 SER A C 1
ATOM 2295 O O . SER A 1 293 ? -26.031 -39.438 -33.375 1 25.7 293 SER A O 1
ATOM 2297 N N . PHE A 1 294 ? -24.609 -38.656 -32 1 21.94 294 PHE A N 1
ATOM 2298 C CA . PHE A 1 294 ? -24.562 -40.125 -31.828 1 21.94 294 PHE A CA 1
ATOM 2299 C C . PHE A 1 294 ? -25.641 -40.562 -30.859 1 21.94 294 PHE A C 1
ATOM 2301 O O . PHE A 1 294 ? -25.359 -40.844 -29.688 1 21.94 294 PHE A O 1
ATOM 2308 N N . ALA A 1 295 ? -26.797 -39.75 -30.656 1 23.19 295 ALA A N 1
ATOM 2309 C CA . ALA A 1 295 ? -27.938 -40.375 -30.016 1 23.19 295 ALA A CA 1
ATOM 2310 C C . ALA A 1 295 ? -28.203 -41.75 -30.578 1 23.19 295 ALA A C 1
ATOM 2312 O O . ALA A 1 295 ? -28.281 -41.938 -31.797 1 23.19 295 ALA A O 1
ATOM 2313 N N . ALA A 1 296 ? -27.859 -42.75 -29.797 1 23.16 296 ALA A N 1
ATOM 2314 C CA . ALA A 1 296 ? -28.203 -44.188 -29.953 1 23.16 296 ALA A CA 1
ATOM 2315 C C . ALA A 1 296 ? -29.656 -44.344 -30.406 1 23.16 296 ALA A C 1
ATOM 2317 O O . ALA A 1 296 ? -30.531 -43.625 -29.938 1 23.16 296 ALA A O 1
ATOM 2318 N N . THR A 1 297 ? -29.969 -44.812 -31.531 1 23.78 297 THR A N 1
ATOM 2319 C CA . THR A 1 297 ? -31.094 -45.531 -32.156 1 23.78 297 THR A CA 1
ATOM 2320 C C . THR A 1 297 ? -31.625 -46.625 -31.219 1 23.78 297 THR A C 1
ATOM 2322 O O . THR A 1 297 ? -31.297 -47.781 -31.391 1 23.78 297 THR A O 1
ATOM 2325 N N . GLY A 1 298 ? -31.391 -46.594 -29.828 1 21.78 298 GLY A N 1
ATOM 2326 C CA . GLY A 1 298 ? -31.984 -47.75 -29.172 1 21.78 298 GLY A CA 1
ATOM 2327 C C . GLY A 1 298 ? -33.469 -47.906 -29.438 1 21.78 298 GLY A C 1
ATOM 2328 O O . GLY A 1 298 ? -34.125 -46.938 -29.859 1 21.78 298 GLY A O 1
ATOM 2329 N N . SER A 1 299 ? -34.062 -49.219 -29.391 1 23.83 299 SER A N 1
ATOM 2330 C CA . SER A 1 299 ? -35.312 -49.875 -29.75 1 23.83 299 SER A CA 1
ATOM 2331 C C . SER A 1 299 ? -36.5 -49.219 -29.047 1 23.83 299 SER A C 1
ATOM 2333 O O . SER A 1 299 ? -36.344 -48.531 -28.047 1 23.83 299 SER A O 1
ATOM 2335 N N . ALA A 1 300 ? -37.781 -49.469 -29.547 1 24.56 300 ALA A N 1
ATOM 2336 C CA . ALA A 1 300 ? -39.188 -49.156 -29.5 1 24.56 300 ALA A CA 1
ATOM 2337 C C . ALA A 1 300 ? -39.812 -49.531 -28.156 1 24.56 300 ALA A C 1
ATOM 2339 O O . ALA A 1 300 ? -41.031 -49.5 -27.984 1 24.56 300 ALA A O 1
ATOM 2340 N N . HIS A 1 301 ? -39.094 -49.781 -26.969 1 22.78 301 HIS A N 1
ATOM 2341 C CA . HIS A 1 301 ? -39.938 -50.469 -26.016 1 22.78 301 HIS A CA 1
ATOM 2342 C C . HIS A 1 301 ? -41.188 -49.688 -25.719 1 22.78 301 HIS A C 1
ATOM 2344 O O . HIS A 1 301 ? -41.219 -48.438 -25.812 1 22.78 301 HIS A O 1
ATOM 2350 N N . THR A 1 302 ? -42.406 -50.344 -25.625 1 23.03 302 THR A N 1
ATOM 2351 C CA . THR A 1 302 ? -43.844 -50.219 -25.406 1 23.03 302 THR A CA 1
ATOM 2352 C C . THR A 1 302 ? -44.125 -49.469 -24.109 1 23.03 302 THR A C 1
ATOM 2354 O O . THR A 1 302 ? -43.594 -49.812 -23.062 1 23.03 302 THR A O 1
ATOM 2357 N N . ALA A 1 303 ? -44.438 -48.156 -24.188 1 21.77 303 ALA A N 1
ATOM 2358 C CA . ALA A 1 303 ? -44.75 -47.031 -23.328 1 21.77 303 ALA A CA 1
ATOM 2359 C C . ALA A 1 303 ? -45.875 -47.344 -22.344 1 21.77 303 ALA A C 1
ATOM 2361 O O . ALA A 1 303 ? -47.031 -47.531 -22.75 1 21.77 303 ALA A O 1
ATOM 2362 N N . SER A 1 304 ? -45.656 -48.406 -21.438 1 23.61 304 SER A N 1
ATOM 2363 C CA . SER A 1 304 ? -46.844 -48.688 -20.656 1 23.61 304 SER A CA 1
ATOM 2364 C C . SER A 1 304 ? -47.438 -47.406 -20.078 1 23.61 304 SER A C 1
ATOM 2366 O O . SER A 1 304 ? -46.688 -46.469 -19.719 1 23.61 304 SER A O 1
ATOM 2368 N N . PRO A 1 305 ? -48.812 -47.031 -20.234 1 24.38 305 PRO A N 1
ATOM 2369 C CA . PRO A 1 305 ? -49.656 -45.844 -19.984 1 24.38 305 PRO A CA 1
ATOM 2370 C C . PRO A 1 305 ? -49.719 -45.469 -18.516 1 24.38 305 PRO A C 1
ATOM 2372 O O . PRO A 1 305 ? -50.594 -44.719 -18.094 1 24.38 305 PRO A O 1
ATOM 2375 N N . THR A 1 306 ? -48.625 -45.594 -17.797 1 24.2 306 THR A N 1
ATOM 2376 C CA . THR A 1 306 ? -48.938 -45.469 -16.375 1 24.2 306 THR A CA 1
ATOM 2377 C C . THR A 1 306 ? -49.719 -44.188 -16.094 1 24.2 306 THR A C 1
ATOM 2379 O O . THR A 1 306 ? -49.375 -43.125 -16.625 1 24.2 306 THR A O 1
ATOM 2382 N N . GLU A 1 307 ? -50.875 -44.281 -15.43 1 22.47 307 GLU A N 1
ATOM 2383 C CA . GLU A 1 307 ? -52.031 -43.469 -15.016 1 22.47 307 GLU A CA 1
ATOM 2384 C C . GLU A 1 307 ? -51.562 -42.25 -14.227 1 22.47 307 GLU A C 1
ATOM 2386 O O . GLU A 1 307 ? -50.938 -42.375 -13.188 1 22.47 307 GLU A O 1
ATOM 2391 N N . ARG A 1 308 ? -51.25 -41.188 -14.922 1 24.33 308 ARG A N 1
ATOM 2392 C CA . ARG A 1 308 ? -50.906 -39.844 -14.469 1 24.33 308 ARG A CA 1
ATOM 2393 C C . ARG A 1 308 ? -51.938 -39.312 -13.492 1 24.33 308 ARG A C 1
ATOM 2395 O O . ARG A 1 308 ? -53.125 -39.188 -13.836 1 24.33 308 ARG A O 1
ATOM 2402 N N . THR A 1 309 ? -51.906 -39.75 -12.266 1 23.61 309 THR A N 1
ATOM 2403 C CA . THR A 1 309 ? -52.938 -39.219 -11.367 1 23.61 309 THR A CA 1
ATOM 2404 C C . THR A 1 309 ? -53 -37.688 -11.469 1 23.61 309 THR A C 1
ATOM 2406 O O . THR A 1 309 ? -51.969 -37 -11.344 1 23.61 309 THR A O 1
ATOM 2409 N N . PRO A 1 310 ? -54.125 -37.031 -12.07 1 24.83 310 PRO A N 1
ATOM 2410 C CA . PRO A 1 310 ? -54.469 -35.656 -12.461 1 24.83 310 PRO A CA 1
ATOM 2411 C C . PRO A 1 310 ? -54.406 -34.688 -11.289 1 24.83 310 PRO A C 1
ATOM 2413 O O . PRO A 1 310 ? -55.188 -34.781 -10.344 1 24.83 310 PRO A O 1
ATOM 2416 N N . LEU A 1 311 ? -53.344 -34.531 -10.586 1 24.73 311 LEU A N 1
ATOM 2417 C CA . LEU A 1 311 ? -53.562 -33.625 -9.445 1 24.73 311 LEU A CA 1
ATOM 2418 C C . LEU A 1 311 ? -54.219 -32.312 -9.891 1 24.73 311 LEU A C 1
ATOM 2420 O O . LEU A 1 311 ? -53.656 -31.641 -10.766 1 24.73 311 LEU A O 1
ATOM 2424 N N . ILE A 1 312 ? -55.562 -32.031 -9.844 1 26.14 312 ILE A N 1
ATOM 2425 C CA . ILE A 1 312 ? -56.625 -31.094 -10.242 1 26.14 312 ILE A CA 1
ATOM 2426 C C . ILE A 1 312 ? -56.281 -29.703 -9.727 1 26.14 312 ILE A C 1
ATOM 2428 O O . ILE A 1 312 ? -56.531 -29.375 -8.57 1 26.14 312 ILE A O 1
ATOM 2432 N N . LEU A 1 313 ? -55.062 -29.188 -9.602 1 26.3 313 LEU A N 1
ATOM 2433 C CA . LEU A 1 313 ? -55.094 -27.828 -9.094 1 26.3 313 LEU A CA 1
ATOM 2434 C C . LEU A 1 313 ? -55.906 -26.938 -10.031 1 26.3 313 LEU A C 1
ATOM 2436 O O . LEU A 1 313 ? -55.875 -27.109 -11.25 1 26.3 313 LEU A O 1
ATOM 2440 N N . PRO A 1 314 ? -56.906 -26.078 -9.656 1 25.77 314 PRO A N 1
ATOM 2441 C CA . PRO A 1 314 ? -57.844 -25.391 -10.547 1 25.77 314 PRO A CA 1
ATOM 2442 C C . PRO A 1 314 ? -57.156 -24.609 -11.648 1 25.77 314 PRO A C 1
ATOM 2444 O O . PRO A 1 314 ? -56 -24.188 -11.477 1 25.77 314 PRO A O 1
ATOM 2447 N N . ASN A 1 315 ? -57.5 -24.844 -12.953 1 27.36 315 ASN A N 1
ATOM 2448 C CA . ASN A 1 315 ? -57.031 -24.312 -14.234 1 27.36 315 ASN A CA 1
ATOM 2449 C C . ASN A 1 315 ? -57.188 -22.797 -14.305 1 27.36 315 ASN A C 1
ATOM 2451 O O . ASN A 1 315 ? -58.312 -22.281 -14.203 1 27.36 315 ASN A O 1
ATOM 2455 N N . PRO A 1 316 ? -56.375 -21.938 -13.727 1 29.61 316 PRO A N 1
ATOM 2456 C CA . PRO A 1 316 ? -56.781 -20.531 -13.805 1 29.61 316 PRO A CA 1
ATOM 2457 C C . PRO A 1 316 ? -57.281 -20.141 -15.188 1 29.61 316 PRO A C 1
ATOM 2459 O O . PRO A 1 316 ? -57 -20.812 -16.172 1 29.61 316 PRO A O 1
ATOM 2462 N N . VAL A 1 317 ? -58.406 -19.312 -15.336 1 30.52 317 VAL A N 1
ATOM 2463 C CA . VAL A 1 317 ? -59.125 -18.859 -16.531 1 30.52 317 VAL A CA 1
ATOM 2464 C C . VAL A 1 317 ? -58.094 -18.422 -17.594 1 30.52 317 VAL A C 1
ATOM 2466 O O . VAL A 1 317 ? -57.062 -17.828 -17.281 1 30.52 317 VAL A O 1
ATOM 2469 N N . PRO A 1 318 ? -58.125 -19.094 -18.828 1 30.22 318 PRO A N 1
ATOM 2470 C CA . PRO A 1 318 ? -57.25 -18.891 -19.984 1 30.22 318 PRO A CA 1
ATOM 2471 C C . PRO A 1 318 ? -57.219 -17.438 -20.438 1 30.22 318 PRO A C 1
ATOM 2473 O O . PRO A 1 318 ? -58.25 -16.859 -20.766 1 30.22 318 PRO A O 1
ATOM 2476 N N . GLY A 1 319 ? -56.812 -16.438 -19.703 1 31.75 319 GLY A N 1
ATOM 2477 C CA . GLY A 1 319 ? -57.031 -15.109 -20.25 1 31.75 319 GLY A CA 1
ATOM 2478 C C . GLY A 1 319 ? -56.75 -15.039 -21.75 1 31.75 319 GLY A C 1
ATOM 2479 O O . GLY A 1 319 ? -56.25 -16 -22.344 1 31.75 319 GLY A O 1
ATOM 2480 N N . PRO A 1 320 ? -57.375 -14.008 -22.531 1 31.12 320 PRO A N 1
ATOM 2481 C CA . PRO A 1 320 ? -57.344 -14.023 -24 1 31.12 320 PRO A CA 1
ATOM 2482 C C . PRO A 1 320 ? -56 -14.453 -24.562 1 31.12 320 PRO A C 1
ATOM 2484 O O . PRO A 1 320 ? -54.969 -14.289 -23.922 1 31.12 320 PRO A O 1
ATOM 2487 N N . GLN A 1 321 ? -56 -15.531 -25.312 1 29.02 321 GLN A N 1
ATOM 2488 C CA . GLN A 1 321 ? -54.938 -16.109 -26.109 1 29.02 321 GLN A CA 1
ATOM 2489 C C . GLN A 1 321 ? -54.156 -15.023 -26.859 1 29.02 321 GLN A C 1
ATOM 2491 O O . GLN A 1 321 ? -54.719 -14.367 -27.75 1 29.02 321 GLN A O 1
ATOM 2496 N N . LEU A 1 322 ? -53.531 -14.102 -26.188 1 28.97 322 LEU A N 1
ATOM 2497 C CA . LEU A 1 322 ? -52.812 -13.195 -27.062 1 28.97 322 LEU A CA 1
ATOM 2498 C C . LEU A 1 322 ? -52.188 -13.961 -28.234 1 28.97 322 LEU A C 1
ATOM 2500 O O . LEU A 1 322 ? -51.531 -14.977 -28.031 1 28.97 322 LEU A O 1
ATOM 2504 N N . ILE A 1 323 ? -52.844 -13.961 -29.391 1 30.41 323 ILE A N 1
ATOM 2505 C CA . ILE A 1 323 ? -52.438 -14.438 -30.719 1 30.41 323 ILE A CA 1
ATOM 2506 C C . ILE A 1 323 ? -50.906 -14.375 -30.828 1 30.41 323 ILE A C 1
ATOM 2508 O O . ILE A 1 323 ? -50.281 -13.375 -30.453 1 30.41 323 ILE A O 1
ATOM 2512 N N . ASP A 1 324 ? -50.25 -15.531 -30.906 1 30.98 324 ASP A N 1
ATOM 2513 C CA . ASP A 1 324 ? -48.844 -15.812 -31.266 1 30.98 324 ASP A CA 1
ATOM 2514 C C . ASP A 1 324 ? -48.406 -14.906 -32.406 1 30.98 324 ASP A C 1
ATOM 2516 O O . ASP A 1 324 ? -48.812 -15.078 -33.562 1 30.98 324 ASP A O 1
ATOM 2520 N N . SER A 1 325 ? -48.594 -13.578 -32.281 1 33.19 325 SER A N 1
ATOM 2521 C CA . SER A 1 325 ? -48.094 -12.898 -33.469 1 33.19 325 SER A CA 1
ATOM 2522 C C . SER A 1 325 ? -46.844 -13.586 -34.031 1 33.19 325 SER A C 1
ATOM 2524 O O . SER A 1 325 ? -46.062 -14.148 -33.281 1 33.19 325 SER A O 1
ATOM 2526 N N . PRO A 1 326 ? -46.906 -13.938 -35.375 1 32.88 326 PRO A N 1
ATOM 2527 C CA . PRO A 1 326 ? -45.75 -14.578 -36.031 1 32.88 326 PRO A CA 1
ATOM 2528 C C . PRO A 1 326 ? -44.406 -14.102 -35.5 1 32.88 326 PRO A C 1
ATOM 2530 O O . PRO A 1 326 ? -44.281 -12.93 -35.156 1 32.88 326 PRO A O 1
ATOM 2533 N N . THR A 1 327 ? -43.812 -14.891 -34.656 1 33.84 327 THR A N 1
ATOM 2534 C CA . THR A 1 327 ? -42.406 -14.68 -34.25 1 33.84 327 THR A CA 1
ATOM 2535 C C . THR A 1 327 ? -41.625 -14.047 -35.406 1 33.84 327 THR A C 1
ATOM 2537 O O . THR A 1 327 ? -41.406 -14.68 -36.438 1 33.84 327 THR A O 1
ATOM 2540 N N . GLU A 1 328 ? -42.031 -12.812 -35.812 1 33.94 328 GLU A N 1
ATOM 2541 C CA . GLU A 1 328 ? -41.156 -12.164 -36.781 1 33.94 328 GLU A CA 1
ATOM 2542 C C . GLU A 1 328 ? -39.719 -12.617 -36.625 1 33.94 328 GLU A C 1
ATOM 2544 O O . GLU A 1 328 ? -39.188 -12.625 -35.5 1 33.94 328 GLU A O 1
ATOM 2549 N N . SER A 1 329 ? -39.25 -13.555 -37.469 1 34.34 329 SER A N 1
ATOM 2550 C CA . SER A 1 329 ? -37.875 -13.969 -37.688 1 34.34 329 SER A CA 1
ATOM 2551 C C . SER A 1 329 ? -36.906 -12.82 -37.406 1 34.34 329 SER A C 1
ATOM 2553 O O . SER A 1 329 ? -37 -11.75 -38 1 34.34 329 SER A O 1
ATOM 2555 N N . VAL A 1 330 ? -36.719 -12.516 -36.125 1 36.88 330 VAL A N 1
ATOM 2556 C CA . VAL A 1 330 ? -35.594 -11.57 -35.938 1 36.88 330 VAL A CA 1
ATOM 2557 C C . VAL A 1 330 ? -34.594 -11.734 -37.094 1 36.88 330 VAL A C 1
ATOM 2559 O O . VAL A 1 330 ? -34.156 -12.852 -37.375 1 36.88 330 VAL A O 1
ATOM 2562 N N . PRO A 1 331 ? -34.719 -10.852 -38.062 1 35.91 331 PRO A N 1
ATOM 2563 C CA . PRO A 1 331 ? -33.781 -10.992 -39.156 1 35.91 331 PRO A CA 1
ATOM 2564 C C . PRO A 1 331 ? -32.406 -11.484 -38.688 1 35.91 331 PRO A C 1
ATOM 2566 O O . PRO A 1 331 ? -32.031 -11.266 -37.562 1 35.91 331 PRO A O 1
ATOM 2569 N N . ASP A 1 332 ? -31.922 -12.617 -39.25 1 36.41 332 ASP A N 1
ATOM 2570 C CA . ASP A 1 332 ? -30.547 -13.102 -39.188 1 36.41 332 ASP A CA 1
ATOM 2571 C C . ASP A 1 332 ? -29.562 -11.945 -39.125 1 36.41 332 ASP A C 1
ATOM 2573 O O . ASP A 1 332 ? -29.469 -11.156 -40.062 1 36.41 332 ASP A O 1
ATOM 2577 N N . ILE A 1 333 ? -29.594 -11.141 -38.031 1 40.84 333 ILE A N 1
ATOM 2578 C CA . ILE A 1 333 ? -28.484 -10.195 -38.062 1 40.84 333 ILE A CA 1
ATOM 2579 C C . ILE A 1 333 ? -27.297 -10.805 -38.812 1 40.84 333 ILE A C 1
ATOM 2581 O O . ILE A 1 333 ? -26.859 -11.922 -38.469 1 40.84 333 ILE A O 1
ATOM 2585 N N . PRO A 1 334 ? -27.078 -10.477 -40.031 1 41.66 334 PRO A N 1
ATOM 2586 C CA . PRO A 1 334 ? -25.922 -11.023 -40.75 1 41.66 334 PRO A CA 1
ATOM 2587 C C . PRO A 1 334 ? -24.734 -11.266 -39.844 1 41.66 334 PRO A C 1
ATOM 2589 O O . PRO A 1 334 ? -24.594 -10.609 -38.812 1 41.66 334 PRO A O 1
ATOM 2592 N N . PRO A 1 335 ? -24.094 -12.453 -39.938 1 38.91 335 PRO A N 1
ATOM 2593 C CA . PRO A 1 335 ? -22.906 -12.734 -39.094 1 38.91 335 PRO A CA 1
ATOM 2594 C C . PRO A 1 335 ? -21.969 -11.539 -39 1 38.91 335 PRO A C 1
ATOM 2596 O O . PRO A 1 335 ? -21.609 -10.938 -40 1 38.91 335 PRO A O 1
ATOM 2599 N N . ARG A 1 336 ? -22.078 -10.688 -38.031 1 48.16 336 ARG A N 1
ATOM 2600 C CA . ARG A 1 336 ? -21.109 -9.609 -37.875 1 48.16 336 ARG A CA 1
ATOM 2601 C C . ARG A 1 336 ? -19.734 -10.016 -38.406 1 48.16 336 ARG A C 1
ATOM 2603 O O . ARG A 1 336 ? -19.344 -11.172 -38.281 1 48.16 336 ARG A O 1
ATOM 2610 N N . SER A 1 337 ? -19.109 -9.297 -39.25 1 54.16 337 SER A N 1
ATOM 2611 C CA . SER A 1 337 ? -17.797 -9.523 -39.844 1 54.16 337 SER A CA 1
ATOM 2612 C C . SER A 1 337 ? -16.828 -10.086 -38.812 1 54.16 337 SER A C 1
ATOM 2614 O O . SER A 1 337 ? -16.969 -9.812 -37.594 1 54.16 337 SER A O 1
ATOM 2616 N N . ARG A 1 338 ? -16.266 -11.281 -39.062 1 54.69 338 ARG A N 1
ATOM 2617 C CA . ARG A 1 338 ? -15.258 -11.977 -38.281 1 54.69 338 ARG A CA 1
ATOM 2618 C C . ARG A 1 338 ? -14.344 -10.984 -37.562 1 54.69 338 ARG A C 1
ATOM 2620 O O . ARG A 1 338 ? -13.93 -11.219 -36.438 1 54.69 338 ARG A O 1
ATOM 2627 N N . LEU A 1 339 ? -14.133 -9.938 -38.312 1 56.94 339 LEU A N 1
ATOM 2628 C CA . LEU A 1 339 ? -13.234 -8.945 -37.75 1 56.94 339 LEU A CA 1
ATOM 2629 C C . LEU A 1 339 ? -13.898 -8.219 -36.562 1 56.94 339 LEU A C 1
ATOM 2631 O O . LEU A 1 339 ? -13.25 -7.902 -35.562 1 56.94 339 LEU A O 1
ATOM 2635 N N . ARG A 1 340 ? -15.125 -7.879 -36.719 1 58.12 340 ARG A N 1
ATOM 2636 C CA . ARG A 1 340 ? -15.836 -7.203 -35.656 1 58.12 340 ARG A CA 1
ATOM 2637 C C . ARG A 1 340 ? -16.016 -8.125 -34.438 1 58.12 340 ARG A C 1
ATOM 2639 O O . ARG A 1 340 ? -15.992 -7.672 -33.281 1 58.12 340 ARG A O 1
ATOM 2646 N N . ALA A 1 341 ? -16.172 -9.367 -34.812 1 58.16 341 ALA A N 1
ATOM 2647 C CA . ALA A 1 341 ? -16.281 -10.352 -33.75 1 58.16 341 ALA A CA 1
ATOM 2648 C C . ALA A 1 341 ? -14.961 -10.469 -32.969 1 58.16 341 ALA A C 1
ATOM 2650 O O . ALA A 1 341 ? -14.961 -10.578 -31.75 1 58.16 341 ALA A O 1
ATOM 2651 N N . LEU A 1 342 ? -13.906 -10.492 -33.75 1 59.97 342 LEU A N 1
ATOM 2652 C CA . LEU A 1 342 ? -12.586 -10.508 -33.125 1 59.97 342 LEU A CA 1
ATOM 2653 C C . LEU A 1 342 ? -12.359 -9.25 -32.312 1 59.97 342 LEU A C 1
ATOM 2655 O O . LEU A 1 342 ? -11.789 -9.312 -31.219 1 59.97 342 LEU A O 1
ATOM 2659 N N . GLY A 1 343 ? -12.734 -8.109 -32.844 1 60.53 343 GLY A N 1
ATOM 2660 C CA . GLY A 1 343 ? -12.617 -6.855 -32.094 1 60.53 343 GLY A CA 1
ATOM 2661 C C . GLY A 1 343 ? -13.398 -6.84 -30.812 1 60.53 343 GLY A C 1
ATOM 2662 O O . GLY A 1 343 ? -12.898 -6.375 -29.781 1 60.53 343 GLY A O 1
ATOM 2663 N N . THR A 1 344 ? -14.5 -7.332 -30.844 1 61.38 344 THR A N 1
ATOM 2664 C CA . THR A 1 344 ? -15.328 -7.363 -29.641 1 61.38 344 THR A CA 1
ATOM 2665 C C . THR A 1 344 ? -14.75 -8.336 -28.609 1 61.38 344 THR A C 1
ATOM 2667 O O . THR A 1 344 ? -14.781 -8.07 -27.406 1 61.38 344 THR A O 1
ATOM 2670 N N . ARG A 1 345 ? -14.219 -9.406 -29.188 1 59.88 345 ARG A N 1
ATOM 2671 C CA . ARG A 1 345 ? -13.586 -10.367 -28.297 1 59.88 345 ARG A CA 1
ATOM 2672 C C . ARG A 1 345 ? -12.359 -9.773 -27.625 1 59.88 345 ARG A C 1
ATOM 2674 O O . ARG A 1 345 ? -12.133 -9.984 -26.422 1 59.88 345 ARG A O 1
ATOM 2681 N N . LEU A 1 346 ? -11.664 -9.117 -28.391 1 65.12 346 LEU A N 1
ATOM 2682 C CA . LEU A 1 346 ? -10.469 -8.477 -27.844 1 65.12 346 LEU A CA 1
ATOM 2683 C C . LEU A 1 346 ? -10.844 -7.414 -26.812 1 65.12 346 LEU A C 1
ATOM 2685 O O . LEU A 1 346 ? -10.172 -7.266 -25.797 1 65.12 346 LEU A O 1
ATOM 2689 N N . TYR A 1 347 ? -11.875 -6.805 -27.141 1 65.75 347 TYR A N 1
ATOM 2690 C CA . TYR A 1 347 ? -12.344 -5.777 -26.219 1 65.75 347 TYR A CA 1
ATOM 2691 C C . TYR A 1 347 ? -12.82 -6.395 -24.906 1 65.75 347 TYR A C 1
ATOM 2693 O O . TYR A 1 347 ? -12.633 -5.82 -23.828 1 65.75 347 TYR A O 1
ATOM 2701 N N . ASP A 1 348 ? -13.352 -7.539 -25.062 1 62.44 348 ASP A N 1
ATOM 2702 C CA . ASP A 1 348 ? -13.859 -8.211 -23.875 1 62.44 348 ASP A CA 1
ATOM 2703 C C . ASP A 1 348 ? -12.719 -8.734 -23.016 1 62.44 348 ASP A C 1
ATOM 2705 O O . ASP A 1 348 ? -12.898 -8.945 -21.812 1 62.44 348 ASP A O 1
ATOM 2709 N N . LEU A 1 349 ? -11.617 -8.914 -23.703 1 66.44 349 LEU A N 1
ATOM 2710 C CA . LEU A 1 349 ? -10.461 -9.422 -22.984 1 66.44 349 LEU A CA 1
ATOM 2711 C C . LEU A 1 349 ? -9.719 -8.289 -22.281 1 66.44 349 LEU A C 1
ATOM 2713 O O . LEU A 1 349 ? -8.922 -8.531 -21.375 1 66.44 349 LEU A O 1
ATOM 2717 N N . MET A 1 350 ? -10.195 -7.148 -22.656 1 75.5 350 MET A N 1
ATOM 2718 C CA . MET A 1 350 ? -9.453 -5.996 -22.141 1 75.5 350 MET A CA 1
ATOM 2719 C C . MET A 1 350 ? -9.82 -5.727 -20.688 1 75.5 350 MET A C 1
ATOM 2721 O O . MET A 1 350 ? -10.992 -5.773 -20.328 1 75.5 350 MET A O 1
ATOM 2725 N N . ASN A 1 351 ? -8.805 -5.801 -19.812 1 76.88 351 ASN A N 1
ATOM 2726 C CA . ASN A 1 351 ? -8.922 -5.426 -18.422 1 76.88 351 ASN A CA 1
ATOM 2727 C C . ASN A 1 351 ? -7.902 -4.355 -18.031 1 76.88 351 ASN A C 1
ATOM 2729 O O . ASN A 1 351 ? -7.102 -3.936 -18.859 1 76.88 351 ASN A O 1
ATOM 2733 N N . ALA A 1 352 ? -7.992 -3.83 -16.875 1 83.19 352 ALA A N 1
ATOM 2734 C CA . ALA A 1 352 ? -7.16 -2.711 -16.453 1 83.19 352 ALA A CA 1
ATOM 2735 C C . ALA A 1 352 ? -5.676 -3.051 -16.578 1 83.19 352 ALA A C 1
ATOM 2737 O O . ALA A 1 352 ? -4.898 -2.262 -17.125 1 83.19 352 ALA A O 1
ATOM 2738 N N . PRO A 1 353 ? -5.258 -4.254 -16.203 1 81.88 353 PRO A N 1
ATOM 2739 C CA . PRO A 1 353 ? -3.842 -4.586 -16.375 1 81.88 353 PRO A CA 1
ATOM 2740 C C . PRO A 1 353 ? -3.42 -4.641 -17.828 1 81.88 353 PRO A C 1
ATOM 2742 O O . PRO A 1 353 ? -2.309 -4.23 -18.172 1 81.88 353 PRO A O 1
ATOM 2745 N N . LEU A 1 354 ? -4.305 -5.129 -18.703 1 83.06 354 LEU A N 1
ATOM 2746 C CA . LEU A 1 354 ? -3.971 -5.199 -20.125 1 83.06 354 LEU A CA 1
ATOM 2747 C C . LEU A 1 354 ? -3.875 -3.803 -20.719 1 83.06 354 LEU A C 1
ATOM 2749 O O . LEU A 1 354 ? -3.004 -3.539 -21.562 1 83.06 354 LEU A O 1
ATOM 2753 N N . TYR A 1 355 ? -4.805 -2.922 -20.328 1 87.31 355 TYR A N 1
ATOM 2754 C CA . TYR A 1 355 ? -4.699 -1.535 -20.766 1 87.31 355 TYR A CA 1
ATOM 2755 C C . TYR A 1 355 ? -3.389 -0.912 -20.297 1 87.31 355 TYR A C 1
ATOM 2757 O O . TYR A 1 355 ? -2.744 -0.178 -21.047 1 87.31 355 TYR A O 1
ATOM 2765 N N . ALA A 1 356 ? -3.057 -1.217 -19.094 1 91.06 356 ALA A N 1
ATOM 2766 C CA . ALA A 1 356 ? -1.814 -0.68 -18.531 1 91.06 356 ALA A CA 1
ATOM 2767 C C . ALA A 1 356 ? -0.604 -1.22 -19.297 1 91.06 356 ALA A C 1
ATOM 2769 O O . ALA A 1 356 ? 0.35 -0.484 -19.562 1 91.06 356 ALA A O 1
ATOM 2770 N N . ALA A 1 357 ? -0.664 -2.477 -19.656 1 87.62 357 ALA A N 1
ATOM 2771 C CA . ALA A 1 357 ? 0.432 -3.098 -20.391 1 87.62 357 ALA A CA 1
ATOM 2772 C C . ALA A 1 357 ? 0.583 -2.471 -21.781 1 87.62 357 ALA A C 1
ATOM 2774 O O . ALA A 1 357 ? 1.701 -2.211 -22.234 1 87.62 357 ALA A O 1
ATOM 2775 N N . LEU A 1 358 ? -0.518 -2.232 -22.438 1 87.31 358 LEU A N 1
ATOM 2776 C CA . LEU A 1 358 ? -0.478 -1.614 -23.766 1 87.31 358 LEU A CA 1
ATOM 2777 C C . LEU A 1 358 ? 0.085 -0.199 -23.688 1 87.31 358 LEU A C 1
ATOM 2779 O O . LEU A 1 358 ? 0.923 0.187 -24.5 1 87.31 358 LEU A O 1
ATOM 2783 N N . LEU A 1 359 ? -0.395 0.48 -22.688 1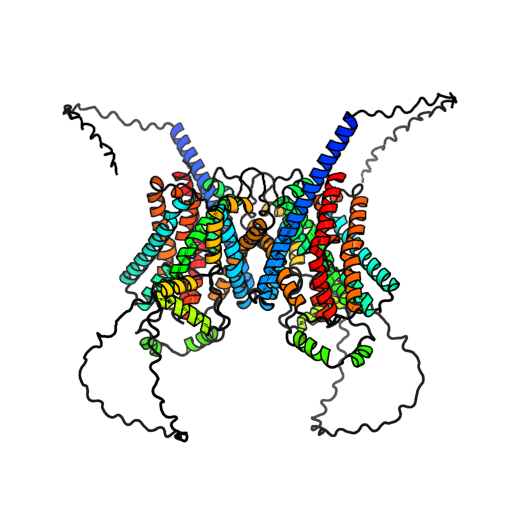 92.56 359 LEU A N 1
ATOM 2784 C CA . LEU A 1 359 ? 0.111 1.835 -22.5 1 92.56 359 LEU A CA 1
ATOM 2785 C C . LEU A 1 359 ? 1.6 1.816 -22.172 1 92.56 359 LEU A C 1
ATOM 2787 O O . LEU A 1 359 ? 2.352 2.686 -22.625 1 92.56 359 LEU A O 1
ATOM 2791 N N . ALA A 1 360 ? 1.979 0.881 -21.391 1 92.75 360 ALA A N 1
ATOM 2792 C CA . ALA A 1 360 ? 3.385 0.733 -21.016 1 92.75 360 ALA A CA 1
ATOM 2793 C C . ALA A 1 360 ? 4.246 0.467 -22.25 1 92.75 360 ALA A C 1
ATOM 2795 O O . ALA A 1 360 ? 5.336 1.026 -22.391 1 92.75 360 ALA A O 1
ATOM 2796 N N . LEU A 1 361 ? 3.766 -0.358 -23.125 1 89.06 361 LEU A N 1
ATOM 2797 C CA . LEU A 1 361 ? 4.496 -0.679 -24.344 1 89.06 361 LEU A CA 1
ATOM 2798 C C . LEU A 1 361 ? 4.602 0.542 -25.25 1 89.06 361 LEU A C 1
ATOM 2800 O O . LEU A 1 361 ? 5.652 0.785 -25.844 1 89.06 361 LEU A O 1
ATOM 2804 N N . ILE A 1 362 ? 3.549 1.319 -25.281 1 91.31 362 ILE A N 1
ATOM 2805 C CA . ILE A 1 362 ? 3.557 2.533 -26.094 1 91.31 362 ILE A CA 1
ATOM 2806 C C . ILE A 1 362 ? 4.59 3.514 -25.547 1 91.31 362 ILE A C 1
ATOM 2808 O O . ILE A 1 362 ? 5.398 4.062 -26.297 1 91.31 362 ILE A O 1
ATOM 2812 N N . ILE A 1 363 ? 4.586 3.67 -24.297 1 91.19 363 ILE A N 1
ATOM 2813 C CA . ILE A 1 363 ? 5.516 4.602 -23.656 1 91.19 363 ILE A CA 1
ATOM 2814 C C . ILE A 1 363 ? 6.941 4.07 -23.781 1 91.19 363 ILE A C 1
ATOM 2816 O O . ILE A 1 363 ? 7.867 4.832 -24.078 1 91.19 363 ILE A O 1
ATOM 2820 N N . GLY A 1 364 ? 7.113 2.805 -23.609 1 88.5 364 GLY A N 1
ATOM 2821 C CA . GLY A 1 364 ? 8.43 2.195 -23.641 1 88.5 364 GLY A CA 1
ATOM 2822 C C . GLY A 1 364 ? 9.031 2.115 -25.031 1 88.5 364 GLY A C 1
ATOM 2823 O O . GLY A 1 364 ? 10.25 2.18 -25.188 1 88.5 364 GLY A O 1
ATOM 2824 N N . LEU A 1 365 ? 8.219 2.035 -26.094 1 89.81 365 LEU A N 1
ATOM 2825 C CA . LEU A 1 365 ? 8.703 1.808 -27.453 1 89.81 365 LEU A CA 1
ATOM 2826 C C . LEU A 1 365 ? 8.953 3.129 -28.172 1 89.81 365 LEU A C 1
ATOM 2828 O O . LEU A 1 365 ? 9.633 3.164 -29.203 1 89.81 365 LEU A O 1
ATOM 2832 N N . ILE A 1 366 ? 8.438 4.246 -27.609 1 90.06 366 ILE A N 1
ATOM 2833 C CA . ILE A 1 366 ? 8.633 5.562 -28.203 1 90.06 366 ILE A CA 1
ATOM 2834 C C . ILE A 1 366 ? 9.617 6.371 -27.359 1 90.06 366 ILE A C 1
ATOM 2836 O O . ILE A 1 366 ? 9.25 6.93 -26.328 1 90.06 366 ILE A O 1
ATOM 2840 N N . PRO A 1 367 ? 10.82 6.504 -27.828 1 86.19 367 PRO A N 1
ATOM 2841 C CA . PRO A 1 367 ? 11.922 7.062 -27.031 1 86.19 367 PRO A CA 1
ATOM 2842 C C . PRO A 1 367 ? 11.617 8.469 -26.516 1 86.19 367 PRO A C 1
ATOM 2844 O O . PRO A 1 367 ? 11.867 8.766 -25.344 1 86.19 367 PRO A O 1
ATOM 2847 N N . PRO A 1 368 ? 11.008 9.352 -27.359 1 85.44 368 PRO A N 1
ATOM 2848 C CA . PRO A 1 368 ? 10.742 10.688 -26.828 1 85.44 368 PRO A CA 1
ATOM 2849 C C . PRO A 1 368 ? 9.727 10.68 -25.688 1 85.44 368 PRO A C 1
ATOM 2851 O O . PRO A 1 368 ? 9.812 11.492 -24.766 1 85.44 368 PRO A O 1
ATOM 2854 N N . VAL A 1 369 ? 8.82 9.828 -25.812 1 87.62 369 VAL A N 1
ATOM 2855 C CA . VAL A 1 369 ? 7.805 9.734 -24.766 1 87.62 369 VAL A CA 1
ATOM 2856 C C . VAL A 1 369 ? 8.414 9.109 -23.516 1 87.62 369 VAL A C 1
ATOM 2858 O O . VAL A 1 369 ? 8.109 9.539 -22.391 1 87.62 369 VAL A O 1
ATOM 2861 N N . LYS A 1 370 ? 9.188 8.148 -23.672 1 88.5 370 LYS A N 1
ATOM 2862 C CA . LYS A 1 370 ? 9.844 7.488 -22.547 1 88.5 370 LYS A CA 1
ATOM 2863 C C . LYS A 1 370 ? 10.703 8.469 -21.75 1 88.5 370 LYS A C 1
ATOM 2865 O O . LYS A 1 370 ? 10.742 8.414 -20.531 1 88.5 370 LYS A O 1
ATOM 2870 N N . SER A 1 371 ? 11.359 9.367 -22.438 1 85.81 371 SER A N 1
ATOM 2871 C CA . SER A 1 371 ? 12.242 10.32 -21.781 1 85.81 371 SER A CA 1
ATOM 2872 C C . SER A 1 371 ? 11.453 11.344 -20.969 1 85.81 371 SER A C 1
ATOM 2874 O O . SER A 1 371 ? 11.984 11.961 -20.047 1 85.81 371 SER A O 1
ATOM 2876 N N . LEU A 1 372 ? 10.242 11.508 -21.359 1 85.31 372 LEU A N 1
ATOM 2877 C CA . LEU A 1 372 ? 9.383 12.43 -20.625 1 85.31 372 LEU A CA 1
ATOM 2878 C C . LEU A 1 372 ? 9.031 11.852 -19.25 1 85.31 372 LEU A C 1
ATOM 2880 O O . LEU A 1 372 ? 8.914 12.602 -18.266 1 85.31 372 LEU A O 1
ATOM 2884 N N . PHE A 1 373 ? 8.875 10.586 -19.156 1 88.25 373 PHE A N 1
ATOM 2885 C CA . PHE A 1 373 ? 8.383 9.953 -17.953 1 88.25 373 PHE A CA 1
ATOM 2886 C C . PHE A 1 373 ? 9.523 9.328 -17.156 1 88.25 373 PHE A C 1
ATOM 2888 O O . PHE A 1 373 ? 9.391 9.078 -15.953 1 88.25 373 PHE A O 1
ATOM 2895 N N . PHE A 1 374 ? 10.555 8.961 -17.844 1 83.75 374 PHE A N 1
ATOM 2896 C CA . PHE A 1 374 ? 11.703 8.328 -17.203 1 83.75 374 PHE A CA 1
ATOM 2897 C C . PHE A 1 374 ? 12.984 9.078 -17.516 1 83.75 374 PHE A C 1
ATOM 2899 O O . PHE A 1 374 ? 13.219 9.461 -18.672 1 83.75 374 PHE A O 1
ATOM 2906 N N . GLY A 1 375 ? 13.57 9.727 -16.453 1 69.44 375 GLY A N 1
ATOM 2907 C CA . GLY A 1 375 ? 14.797 10.469 -16.703 1 69.44 375 GLY A CA 1
ATOM 2908 C C . GLY A 1 375 ? 15.898 9.617 -17.297 1 69.44 375 GLY A C 1
ATOM 2909 O O . GLY A 1 375 ? 15.883 8.391 -17.188 1 69.44 375 GLY A O 1
ATOM 2910 N N . PRO A 1 376 ? 16.594 10.281 -18.172 1 58.03 376 PRO A N 1
ATOM 2911 C CA . PRO A 1 376 ? 17.719 9.555 -18.734 1 58.03 376 PRO A CA 1
ATOM 2912 C C . PRO A 1 376 ? 18.688 9.039 -17.656 1 58.03 376 PRO A C 1
ATOM 2914 O O . PRO A 1 376 ? 18.688 9.547 -16.531 1 58.03 376 PRO A O 1
ATOM 2917 N N . ASP A 1 377 ? 19.094 7.598 -17.625 1 49.78 377 ASP A N 1
ATOM 2918 C CA . ASP A 1 377 ? 20.031 6.949 -16.719 1 49.78 377 ASP A CA 1
ATOM 2919 C C . ASP A 1 377 ? 20.922 7.984 -16.016 1 49.78 377 ASP A C 1
ATOM 2921 O O . ASP A 1 377 ? 21.328 7.777 -14.875 1 49.78 377 ASP A O 1
ATOM 2925 N N . HIS A 1 378 ? 21.359 9.117 -16.656 1 38.72 378 HIS A N 1
ATOM 2926 C CA . HIS A 1 378 ? 22.531 9.875 -16.234 1 38.72 378 HIS A CA 1
ATOM 2927 C C . HIS A 1 378 ? 22.125 11.133 -15.461 1 38.72 378 HIS A C 1
ATOM 2929 O O . HIS A 1 378 ? 22.625 12.219 -15.742 1 38.72 378 HIS A O 1
ATOM 2935 N N . GLY A 1 379 ? 21.375 11.133 -14.406 1 48.22 379 GLY A N 1
ATOM 2936 C CA . GLY A 1 379 ? 21.344 12.266 -13.5 1 48.22 379 GLY A CA 1
ATOM 2937 C C . GLY A 1 379 ? 20.109 13.133 -13.68 1 48.22 379 GLY A C 1
ATOM 2938 O O . GLY A 1 379 ? 19.766 13.93 -12.797 1 48.22 379 GLY A O 1
ATOM 2939 N N . ASN A 1 380 ? 19.625 13.391 -14.93 1 54.16 380 ASN A N 1
ATOM 2940 C CA . ASN A 1 380 ? 18.547 14.359 -15.148 1 54.16 380 ASN A CA 1
ATOM 2941 C C . ASN A 1 380 ? 17.172 13.719 -15.016 1 54.16 380 ASN A C 1
ATOM 2943 O O . ASN A 1 380 ? 16.922 12.641 -15.57 1 54.16 380 ASN A O 1
ATOM 2947 N N . THR A 1 381 ? 16.406 14.109 -14.031 1 63 381 THR A N 1
ATOM 2948 C CA . THR A 1 381 ? 15.055 13.625 -13.789 1 63 381 THR A CA 1
ATOM 2949 C C . THR A 1 381 ? 14.094 14.141 -14.859 1 63 381 THR A C 1
ATOM 2951 O O . THR A 1 381 ? 14.234 15.273 -15.328 1 63 381 THR A O 1
ATOM 2954 N N . GLY A 1 382 ? 13.469 13.188 -15.578 1 65.31 382 GLY A N 1
ATOM 2955 C CA . GLY A 1 382 ? 12.414 13.602 -16.484 1 65.31 382 GLY A CA 1
ATOM 2956 C C . GLY A 1 382 ? 11.414 14.547 -15.836 1 65.31 382 GLY A C 1
ATOM 2957 O O . GLY A 1 382 ? 11.195 14.484 -14.625 1 65.31 382 GLY A O 1
ATOM 2958 N N . PRO A 1 383 ? 10.977 15.523 -16.578 1 72.44 383 PRO A N 1
ATOM 2959 C CA . PRO A 1 383 ? 10.062 16.531 -16.047 1 72.44 383 PRO A CA 1
ATOM 2960 C C . PRO A 1 383 ? 8.836 15.922 -15.375 1 72.44 383 PRO A C 1
ATOM 2962 O O . PRO A 1 383 ? 8.32 16.469 -14.398 1 72.44 383 PRO A O 1
ATOM 2965 N N . LEU A 1 384 ? 8.445 14.734 -15.922 1 83.94 384 LEU A N 1
ATOM 2966 C CA . LEU A 1 384 ? 7.211 14.164 -15.391 1 83.94 384 LEU A CA 1
ATOM 2967 C C . LEU A 1 384 ? 7.516 12.953 -14.508 1 83.94 384 LEU A C 1
ATOM 2969 O O . LEU A 1 384 ? 6.598 12.297 -14.016 1 83.94 384 LEU A O 1
ATOM 2973 N N . GLU A 1 385 ? 8.695 12.672 -14.328 1 84.12 385 GLU A N 1
ATOM 2974 C CA . GLU A 1 385 ? 9.078 11.492 -13.555 1 84.12 385 GLU A CA 1
ATOM 2975 C C . GLU A 1 385 ? 8.664 11.625 -12.094 1 84.12 385 GLU A C 1
ATOM 2977 O O . GLU A 1 385 ? 7.996 10.742 -11.547 1 84.12 385 GLU A O 1
ATOM 2982 N N . GLU A 1 386 ? 8.867 12.797 -11.594 1 83.38 386 GLU A N 1
ATOM 2983 C CA . GLU A 1 386 ? 8.617 12.992 -10.172 1 83.38 386 GLU A CA 1
ATOM 2984 C C . GLU A 1 386 ? 7.133 13.211 -9.898 1 83.38 386 GLU A C 1
ATOM 2986 O O . GLU A 1 386 ? 6.629 12.82 -8.844 1 83.38 386 GLU A O 1
ATOM 2991 N N . ILE A 1 387 ? 6.441 13.703 -10.867 1 86.94 387 ILE A N 1
ATOM 2992 C CA . ILE A 1 387 ? 5.051 14.086 -10.648 1 86.94 387 ILE A CA 1
ATOM 2993 C C . ILE A 1 387 ? 4.133 12.922 -11 1 86.94 387 ILE A C 1
ATOM 2995 O O . ILE A 1 387 ? 3.068 12.75 -10.398 1 86.94 387 ILE A O 1
ATOM 2999 N N . VAL A 1 388 ? 4.582 12.133 -11.969 1 91 388 VAL A N 1
ATOM 3000 C CA . VAL A 1 388 ? 3.666 11.117 -12.469 1 91 388 VAL A CA 1
ATOM 3001 C C . VAL A 1 388 ? 4.25 9.727 -12.211 1 91 388 VAL A C 1
ATOM 3003 O O . VAL A 1 388 ? 3.65 8.914 -11.5 1 91 388 VAL A O 1
ATOM 3006 N N . THR A 1 389 ? 5.473 9.492 -12.656 1 89.81 389 THR A N 1
ATOM 3007 C CA . THR A 1 389 ? 6.059 8.156 -12.617 1 89.81 389 THR A CA 1
ATOM 3008 C C . THR A 1 389 ? 6.262 7.699 -11.172 1 89.81 389 THR A C 1
ATOM 3010 O O . THR A 1 389 ? 5.91 6.57 -10.82 1 89.81 389 THR A O 1
ATOM 3013 N N . ASP A 1 390 ? 6.75 8.562 -10.375 1 88.12 390 ASP A N 1
ATOM 3014 C CA . ASP A 1 390 ? 7.07 8.188 -9 1 88.12 390 ASP A CA 1
ATOM 3015 C C . ASP A 1 390 ? 5.801 7.879 -8.211 1 88.12 390 ASP A C 1
ATOM 3017 O O . ASP A 1 390 ? 5.723 6.859 -7.523 1 88.12 390 ASP A O 1
ATOM 3021 N N . PRO A 1 391 ? 4.852 8.742 -8.328 1 91.06 391 PRO A N 1
ATOM 3022 C CA . PRO A 1 391 ? 3.625 8.398 -7.602 1 91.06 391 PRO A CA 1
ATOM 3023 C C . PRO A 1 391 ? 2.949 7.141 -8.148 1 91.06 391 PRO A C 1
ATOM 3025 O O . PRO A 1 391 ? 2.359 6.371 -7.383 1 91.06 391 PRO A O 1
ATOM 3028 N N . LEU A 1 392 ? 2.988 6.957 -9.422 1 92.94 392 LEU A N 1
ATOM 3029 C CA . LEU A 1 392 ? 2.443 5.73 -10 1 92.94 392 LEU A CA 1
ATOM 3030 C C . LEU A 1 392 ? 3.193 4.508 -9.484 1 92.94 392 LEU A C 1
ATOM 3032 O O . LEU A 1 392 ? 2.582 3.477 -9.195 1 92.94 392 LEU A O 1
ATOM 3036 N N . TYR A 1 393 ? 4.434 4.676 -9.383 1 89 393 TYR A N 1
ATOM 3037 C CA . TYR A 1 393 ? 5.242 3.58 -8.852 1 89 393 TYR A CA 1
ATOM 3038 C C . TYR A 1 393 ? 4.938 3.344 -7.379 1 89 393 TYR A C 1
ATOM 3040 O O . TYR A 1 393 ? 4.887 2.199 -6.926 1 89 393 TYR A O 1
ATOM 3048 N N . SER A 1 394 ? 4.762 4.395 -6.711 1 88.69 394 SER A N 1
ATOM 3049 C CA . SER A 1 394 ? 4.434 4.273 -5.297 1 88.69 394 SER A CA 1
ATOM 3050 C C . SER A 1 394 ? 3.094 3.57 -5.098 1 88.69 394 SER A C 1
ATOM 3052 O O . SER A 1 394 ? 2.953 2.729 -4.207 1 88.69 394 SER A O 1
ATOM 3054 N N . LEU A 1 395 ? 2.182 3.93 -5.871 1 93 395 LEU A N 1
ATOM 3055 C CA . LEU A 1 395 ? 0.888 3.256 -5.848 1 93 395 LEU A CA 1
ATOM 3056 C C . LEU A 1 395 ? 1.036 1.78 -6.203 1 93 395 LEU A C 1
ATOM 3058 O O . LEU A 1 395 ? 0.434 0.918 -5.562 1 93 395 LEU A O 1
ATOM 3062 N N . GLY A 1 396 ? 1.767 1.552 -7.234 1 92.5 396 GLY A N 1
ATOM 3063 C CA . GLY A 1 396 ? 1.993 0.183 -7.668 1 92.5 396 GLY A CA 1
ATOM 3064 C C . GLY A 1 396 ? 2.705 -0.663 -6.629 1 92.5 396 GLY A C 1
ATOM 3065 O O . GLY A 1 396 ? 2.32 -1.809 -6.383 1 92.5 396 GLY A O 1
ATOM 3066 N N . GLU A 1 397 ? 3.691 -0.124 -6.039 1 89.88 397 GLU A N 1
ATOM 3067 C CA . GLU A 1 397 ? 4.465 -0.841 -5.027 1 89.88 397 GLU A CA 1
ATOM 3068 C C . GLU A 1 397 ? 3.596 -1.212 -3.83 1 89.88 397 GLU A C 1
ATOM 3070 O O . GLU A 1 397 ? 3.83 -2.232 -3.178 1 89.88 397 GLU A O 1
ATOM 3075 N N . ALA A 1 398 ? 2.654 -0.416 -3.623 1 92.44 398 ALA A N 1
ATOM 3076 C CA . ALA A 1 398 ? 1.754 -0.677 -2.504 1 92.44 398 ALA A CA 1
ATOM 3077 C C . ALA A 1 398 ? 0.92 -1.931 -2.75 1 92.44 398 ALA A C 1
ATOM 3079 O O . ALA A 1 398 ? 0.387 -2.525 -1.81 1 92.44 398 ALA A O 1
ATOM 3080 N N . SER A 1 399 ? 0.8 -2.301 -3.986 1 90.94 399 SER A N 1
ATOM 3081 C CA . SER A 1 399 ? 0.011 -3.486 -4.305 1 90.94 399 SER A CA 1
ATOM 3082 C C . SER A 1 399 ? 0.671 -4.75 -3.768 1 90.94 399 SER A C 1
ATOM 3084 O O . SER A 1 399 ? -0.014 -5.715 -3.418 1 90.94 399 SER A O 1
ATOM 3086 N N . VAL A 1 400 ? 1.958 -4.762 -3.627 1 89.56 400 VAL A N 1
A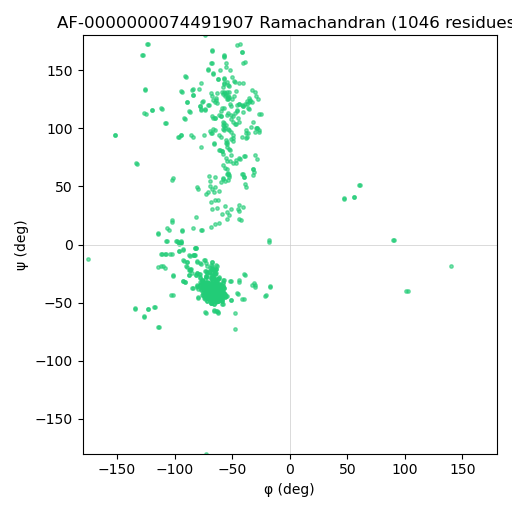TOM 3087 C CA . VAL A 1 400 ? 2.709 -5.965 -3.287 1 89.56 400 VAL A CA 1
ATOM 3088 C C . VAL A 1 400 ? 2.338 -6.426 -1.879 1 89.56 400 VAL A C 1
ATOM 3090 O O . VAL A 1 400 ? 1.823 -7.535 -1.697 1 89.56 400 VAL A O 1
ATOM 3093 N N . PRO A 1 401 ? 2.488 -5.598 -0.895 1 91.81 401 PRO A N 1
ATOM 3094 C CA . PRO A 1 401 ? 2.115 -6.059 0.444 1 91.81 401 PRO A CA 1
ATOM 3095 C C . PRO A 1 401 ? 0.61 -6.262 0.6 1 91.81 401 PRO A C 1
ATOM 3097 O O . PRO A 1 401 ? 0.177 -7.145 1.348 1 91.81 401 PRO A O 1
ATOM 3100 N N . ILE A 1 402 ? -0.162 -5.555 -0.095 1 91.31 402 ILE A N 1
ATOM 3101 C CA . ILE A 1 402 ? -1.61 -5.66 0.041 1 91.31 402 ILE A CA 1
ATOM 3102 C C . ILE A 1 402 ? -2.092 -6.977 -0.562 1 91.31 402 ILE A C 1
ATOM 3104 O O . ILE A 1 402 ? -2.975 -7.637 -0.008 1 91.31 402 ILE A O 1
ATOM 3108 N N . ILE A 1 403 ? -1.492 -7.316 -1.682 1 87.56 403 ILE A N 1
ATOM 3109 C CA . ILE A 1 403 ? -1.867 -8.562 -2.34 1 87.56 403 ILE A CA 1
ATOM 3110 C C . ILE A 1 403 ? -1.551 -9.742 -1.428 1 87.56 403 ILE A C 1
ATOM 3112 O O . ILE A 1 403 ? -2.359 -10.664 -1.293 1 87.56 403 ILE A O 1
ATOM 3116 N N . ILE A 1 404 ? -0.435 -9.695 -0.831 1 91.12 404 ILE A N 1
ATOM 3117 C CA . ILE A 1 404 ? 0.009 -10.797 0.013 1 91.12 404 ILE A CA 1
ATOM 3118 C C . ILE A 1 404 ? -0.813 -10.828 1.299 1 91.12 404 ILE A C 1
ATOM 3120 O O . ILE A 1 404 ? -1.139 -11.898 1.812 1 91.12 404 ILE A O 1
ATOM 3124 N N . LEU A 1 405 ? -1.147 -9.664 1.797 1 92.69 405 LEU A N 1
ATOM 3125 C CA . LEU A 1 405 ? -2.012 -9.57 2.969 1 92.69 405 LEU A CA 1
ATOM 3126 C C . LEU A 1 405 ? -3.391 -10.156 2.674 1 92.69 405 LEU A C 1
ATOM 3128 O O . LEU A 1 405 ? -3.949 -10.883 3.494 1 92.69 405 LEU A O 1
ATOM 3132 N N . THR A 1 406 ? -3.93 -9.805 1.56 1 89.44 406 THR A N 1
ATOM 3133 C CA . THR A 1 406 ? -5.242 -10.297 1.152 1 89.44 406 THR A CA 1
ATOM 3134 C C . THR A 1 406 ? -5.207 -11.805 0.922 1 89.44 406 THR A C 1
ATOM 3136 O O . THR A 1 406 ? -6.176 -12.508 1.223 1 89.44 406 THR A O 1
ATOM 3139 N N . LEU A 1 407 ? -4.121 -12.227 0.346 1 87.62 407 LEU A N 1
ATOM 3140 C CA . LEU A 1 407 ? -3.953 -13.664 0.181 1 87.62 407 LEU A CA 1
ATOM 3141 C C . LEU A 1 407 ? -4.062 -14.383 1.523 1 87.62 407 LEU A C 1
ATOM 3143 O O . LEU A 1 407 ? -4.73 -15.414 1.63 1 87.62 407 LEU A O 1
ATOM 3147 N N . GLY A 1 408 ? -3.434 -13.828 2.514 1 90.25 408 GLY A N 1
ATOM 3148 C CA . GLY A 1 408 ? -3.523 -14.406 3.848 1 90.25 408 GLY A CA 1
ATOM 3149 C C . GLY A 1 408 ? -4.941 -14.43 4.391 1 90.25 408 GLY A C 1
ATOM 3150 O O . GLY A 1 408 ? -5.359 -15.422 4.992 1 90.25 408 GLY A O 1
ATOM 3151 N N . GLY A 1 409 ? -5.602 -13.367 4.199 1 89 409 GLY A N 1
ATOM 3152 C CA . GLY A 1 409 ? -6.992 -13.328 4.629 1 89 409 GLY A CA 1
ATOM 3153 C C . GLY A 1 409 ? -7.867 -14.344 3.916 1 89 409 GLY A C 1
ATOM 3154 O O . GLY A 1 409 ? -8.727 -14.969 4.535 1 89 409 GLY A O 1
ATOM 3155 N N . GLN A 1 410 ? -7.637 -14.477 2.652 1 84.38 410 GLN A N 1
ATOM 3156 C CA . GLN A 1 410 ? -8.414 -15.422 1.854 1 84.38 410 GLN A CA 1
ATOM 3157 C C . GLN A 1 410 ? -8.148 -16.859 2.291 1 84.38 410 GLN A C 1
ATOM 3159 O O . GLN A 1 410 ? -9.062 -17.688 2.322 1 84.38 410 GLN A O 1
ATOM 3164 N N . LEU A 1 411 ? -6.957 -17.109 2.625 1 85.12 411 LEU A N 1
ATOM 3165 C CA . LEU A 1 411 ? -6.609 -18.453 3.096 1 85.12 411 LEU A CA 1
ATOM 3166 C C . LEU A 1 411 ? -7.309 -18.766 4.418 1 85.12 411 LEU A C 1
ATOM 3168 O O . LEU A 1 411 ? -7.727 -19.891 4.652 1 85.12 411 LEU A O 1
ATOM 3172 N N . GLY A 1 412 ? -7.383 -17.734 5.234 1 80.38 412 GLY A N 1
ATOM 3173 C CA . GLY A 1 412 ? -8.117 -17.906 6.477 1 80.38 412 GLY A CA 1
ATOM 3174 C C . GLY A 1 412 ? -9.586 -18.234 6.258 1 80.38 412 GLY A C 1
ATOM 3175 O O . GLY A 1 412 ? -10.148 -19.078 6.961 1 80.38 412 GLY A O 1
ATOM 3176 N N . SER A 1 413 ? -10.07 -17.656 5.238 1 75.75 413 SER A N 1
ATOM 3177 C CA . SER A 1 413 ? -11.484 -17.875 4.938 1 75.75 413 SER A CA 1
ATOM 3178 C C . SER A 1 413 ? -11.703 -19.234 4.285 1 75.75 413 SER A C 1
ATOM 3180 O O . SER A 1 413 ? -12.758 -19.859 4.461 1 75.75 413 SER A O 1
ATOM 3182 N N . MET A 1 414 ? -10.781 -19.734 3.512 1 77.38 414 MET A N 1
ATOM 3183 C CA . MET A 1 414 ? -10.883 -21.031 2.854 1 77.38 414 MET A CA 1
ATOM 3184 C C . MET A 1 414 ? -10.742 -22.172 3.865 1 77.38 414 MET A C 1
ATOM 3186 O O . MET A 1 414 ? -11.32 -23.234 3.688 1 77.38 414 MET A O 1
ATOM 3190 N N . GLY A 1 415 ? -9.953 -21.891 4.875 1 73.12 415 GLY A N 1
ATOM 3191 C CA . GLY A 1 415 ? -9.75 -22.891 5.91 1 73.12 415 GLY A CA 1
ATOM 3192 C C . GLY A 1 415 ? -10.992 -23.156 6.738 1 73.12 415 GLY A C 1
ATOM 3193 O O . GLY A 1 415 ? -11.109 -24.219 7.371 1 73.12 415 GLY A O 1
ATOM 3194 N N . LYS A 1 416 ? -11.914 -22.281 6.691 1 69.25 416 LYS A N 1
ATOM 3195 C CA . LYS A 1 416 ? -13.125 -22.406 7.492 1 69.25 416 LYS A CA 1
ATOM 3196 C C . LYS A 1 416 ? -14.18 -23.219 6.758 1 69.25 416 LYS A C 1
ATOM 3198 O O . LYS A 1 416 ? -15.164 -23.656 7.359 1 69.25 416 LYS A O 1
ATOM 3203 N N . VAL A 1 417 ? -13.82 -23.453 5.465 1 65.56 417 VAL A N 1
ATOM 3204 C CA . VAL A 1 417 ? -14.797 -24.219 4.684 1 65.56 417 VAL A CA 1
ATOM 3205 C C . VAL A 1 417 ? -14.773 -25.672 5.117 1 65.56 417 VAL A C 1
ATOM 3207 O O . VAL A 1 417 ? -13.703 -26.266 5.277 1 65.56 417 VAL A O 1
ATOM 3210 N N . GLU A 1 418 ? -15.891 -26.078 5.648 1 61.75 418 GLU A N 1
ATOM 3211 C CA . GLU A 1 418 ? -16.047 -27.453 6.109 1 61.75 418 GLU A CA 1
ATOM 3212 C C . GLU A 1 418 ? -15.719 -28.453 4.996 1 61.75 418 GLU A C 1
ATOM 3214 O O . GLU A 1 418 ? -16.25 -28.344 3.889 1 61.75 418 GLU A O 1
ATOM 3219 N N . HIS A 1 419 ? -14.648 -29.141 5.191 1 61.19 419 HIS A N 1
ATOM 3220 C CA . HIS A 1 419 ? -14.188 -30.094 4.191 1 61.19 419 HIS A CA 1
ATOM 3221 C C . HIS A 1 419 ? -14.758 -31.484 4.453 1 61.19 419 HIS A C 1
ATOM 3223 O O . HIS A 1 419 ? -14.789 -31.938 5.602 1 61.19 419 HIS A O 1
ATOM 3229 N N . VAL A 1 420 ? -15.688 -31.828 3.584 1 57.16 420 VAL A N 1
ATOM 3230 C CA . VAL A 1 420 ? -16.031 -33.25 3.646 1 57.16 420 VAL A CA 1
ATOM 3231 C C . VAL A 1 420 ? -14.844 -34.094 3.154 1 57.16 420 VAL A C 1
ATOM 3233 O O . VAL A 1 420 ? -14.391 -33.906 2.021 1 57.16 420 VAL A O 1
ATOM 3236 N N . ASP A 1 421 ? -14.07 -34.562 4.023 1 61.75 421 ASP A N 1
ATOM 3237 C CA . ASP A 1 421 ? -12.867 -35.344 3.732 1 61.75 421 ASP A CA 1
ATOM 3238 C C . ASP A 1 421 ? -13.195 -36.594 2.953 1 61.75 421 ASP A C 1
ATOM 3240 O O . ASP A 1 421 ? -13.656 -37.594 3.531 1 61.75 421 ASP A O 1
ATOM 3244 N N . THR A 1 422 ? -13.383 -36.469 1.667 1 71.44 422 THR A N 1
ATOM 3245 C CA . THR A 1 422 ? -13.438 -37.688 0.885 1 71.44 422 THR A CA 1
ATOM 3246 C C . THR A 1 422 ? -12.062 -38.031 0.317 1 71.44 422 THR A C 1
ATOM 3248 O O . THR A 1 422 ? -11.273 -37.125 0.007 1 71.44 422 THR A O 1
ATOM 3251 N N . ALA A 1 423 ? -11.656 -39.312 0.507 1 73.69 423 ALA A N 1
ATOM 3252 C CA . ALA A 1 423 ? -10.391 -39.844 0.008 1 73.69 423 ALA A CA 1
ATOM 3253 C C . ALA A 1 423 ? -10.133 -39.406 -1.428 1 73.69 423 ALA A C 1
ATOM 3255 O O . ALA A 1 423 ? -8.992 -39.094 -1.8 1 73.69 423 ALA A O 1
ATOM 3256 N N . ALA A 1 424 ? -11.141 -39.219 -2.166 1 79.81 424 ALA A N 1
ATOM 3257 C CA . ALA A 1 424 ? -11.023 -38.812 -3.57 1 79.81 424 ALA A CA 1
ATOM 3258 C C . ALA A 1 424 ? -10.562 -37.375 -3.699 1 79.81 424 ALA A C 1
ATOM 3260 O O . ALA A 1 424 ? -9.703 -37.062 -4.531 1 79.81 424 ALA A O 1
ATOM 3261 N N . GLU A 1 425 ? -10.961 -36.594 -2.865 1 85.5 425 GLU A N 1
ATOM 3262 C CA . GLU A 1 425 ? -10.594 -35.188 -2.918 1 85.5 425 GLU A CA 1
ATOM 3263 C C . GLU A 1 425 ? -9.133 -34.969 -2.512 1 85.5 425 GLU A C 1
ATOM 3265 O O . GLU A 1 425 ? -8.438 -34.125 -3.082 1 85.5 425 GLU A O 1
ATOM 3270 N N . GLY A 1 426 ? -8.734 -35.781 -1.575 1 89.81 426 GLY A N 1
ATOM 3271 C CA . GLY A 1 426 ? -7.344 -35.719 -1.156 1 89.81 426 GLY A CA 1
ATOM 3272 C C . GLY A 1 426 ? -6.367 -36.094 -2.25 1 89.81 426 GLY A C 1
ATOM 3273 O O . GLY A 1 426 ? -5.309 -35.469 -2.391 1 89.81 426 GLY A O 1
ATOM 3274 N N . LYS A 1 427 ? -6.805 -37.094 -2.945 1 92.75 427 LYS A N 1
ATOM 3275 C CA . LYS A 1 427 ? -5.973 -37.562 -4.059 1 92.75 427 LYS A CA 1
ATOM 3276 C C . LYS A 1 427 ? -5.879 -36.469 -5.141 1 92.75 427 LYS A C 1
ATOM 3278 O O . LYS A 1 427 ? -4.805 -36.25 -5.703 1 92.75 427 LYS A O 1
ATOM 3283 N N . ASP A 1 428 ? -6.953 -35.812 -5.473 1 94.5 428 ASP A N 1
ATOM 3284 C CA . ASP A 1 428 ? -6.965 -34.75 -6.469 1 94.5 428 ASP A CA 1
ATOM 3285 C C . ASP A 1 428 ? -6.051 -33.594 -6.055 1 94.5 428 ASP A C 1
ATOM 3287 O O . ASP A 1 428 ? -5.281 -33.094 -6.867 1 94.5 428 ASP A O 1
ATOM 3291 N N . VAL A 1 429 ? -6.152 -33.281 -4.809 1 95.12 429 VAL A N 1
ATOM 3292 C CA . VAL A 1 429 ? -5.352 -32.188 -4.266 1 95.12 429 VAL A CA 1
ATOM 3293 C C . VAL A 1 429 ? -3.867 -32.531 -4.348 1 95.12 429 VAL A C 1
ATOM 3295 O O . VAL A 1 429 ? -3.051 -31.734 -4.797 1 95.12 429 VAL A O 1
ATOM 3298 N N . ALA A 1 430 ? -3.527 -33.719 -4.004 1 95.88 430 ALA A N 1
ATOM 3299 C CA . ALA A 1 430 ? -2.139 -34.188 -4.02 1 95.88 430 ALA A CA 1
ATOM 3300 C C . ALA A 1 430 ? -1.589 -34.219 -5.441 1 95.88 430 ALA A C 1
ATOM 3302 O O . ALA A 1 430 ? -0.428 -33.875 -5.672 1 95.88 430 ALA A O 1
ATOM 3303 N N . LEU A 1 431 ? -2.404 -34.656 -6.324 1 96.62 431 LEU A N 1
ATOM 3304 C CA . LEU A 1 431 ? -1.976 -34.75 -7.715 1 96.62 431 LEU A CA 1
ATOM 3305 C C . LEU A 1 431 ? -1.708 -33.375 -8.297 1 96.62 431 LEU A C 1
ATOM 3307 O O . LEU A 1 431 ? -0.739 -33.188 -9.039 1 96.62 431 LEU A O 1
ATOM 3311 N N . VAL A 1 432 ? -2.568 -32.406 -8.008 1 97.38 432 VAL A N 1
ATOM 3312 C CA . VAL A 1 432 ? -2.377 -31.031 -8.508 1 97.38 432 VAL A CA 1
ATOM 3313 C C . VAL A 1 432 ? -1.093 -30.453 -7.93 1 97.38 432 VAL A C 1
ATOM 3315 O O . VAL A 1 432 ? -0.311 -29.812 -8.648 1 97.38 432 VAL A O 1
ATOM 3318 N N . ILE A 1 433 ? -0.871 -30.641 -6.66 1 97.31 433 ILE A N 1
ATOM 3319 C CA . ILE A 1 433 ? 0.315 -30.109 -5.996 1 97.31 433 ILE A CA 1
ATOM 3320 C C . ILE A 1 433 ? 1.568 -30.75 -6.586 1 97.31 433 ILE A C 1
ATOM 3322 O O . ILE A 1 433 ? 2.564 -30.078 -6.836 1 97.31 433 ILE A O 1
ATOM 3326 N N . LEU A 1 434 ? 1.462 -32.031 -6.812 1 97.25 434 LEU A N 1
ATOM 3327 C CA . LEU A 1 434 ? 2.59 -32.719 -7.402 1 97.25 434 LEU A CA 1
ATOM 3328 C C . LEU A 1 434 ? 2.912 -32.188 -8.789 1 97.25 434 LEU A C 1
ATOM 3330 O O . LEU A 1 434 ? 4.074 -31.906 -9.102 1 97.25 434 LEU A O 1
ATOM 3334 N N . VAL A 1 435 ? 1.932 -32.031 -9.594 1 97.56 435 VAL A N 1
ATOM 3335 C CA . VAL A 1 435 ? 2.123 -31.578 -10.961 1 97.56 435 VAL A CA 1
ATOM 3336 C C . VAL A 1 435 ? 2.588 -30.125 -10.969 1 97.56 435 VAL A C 1
ATOM 3338 O O . VAL A 1 435 ? 3.59 -29.781 -11.602 1 97.56 435 VAL A O 1
ATOM 3341 N N . LYS A 1 436 ? 1.942 -29.297 -10.195 1 95.94 436 LYS A N 1
ATOM 3342 C CA . LYS A 1 436 ? 2.109 -27.844 -10.266 1 95.94 436 LYS A CA 1
ATOM 3343 C C . LYS A 1 436 ? 3.363 -27.406 -9.523 1 95.94 436 LYS A C 1
ATOM 3345 O O . LYS A 1 436 ? 4.027 -26.453 -9.93 1 95.94 436 LYS A O 1
ATOM 3350 N N . MET A 1 437 ? 3.701 -28.047 -8.469 1 96.94 437 MET A N 1
ATOM 3351 C CA . MET A 1 437 ? 4.73 -27.469 -7.598 1 96.94 437 MET A CA 1
ATOM 3352 C C . MET A 1 437 ? 6 -28.312 -7.629 1 96.94 437 MET A C 1
ATOM 3354 O O . MET A 1 437 ? 7.035 -27.906 -7.102 1 96.94 437 MET A O 1
ATOM 3358 N N . ILE A 1 438 ? 5.961 -29.484 -8.266 1 97.25 438 ILE A N 1
ATOM 3359 C CA . ILE A 1 438 ? 7.156 -30.328 -8.312 1 97.25 438 ILE A CA 1
ATOM 3360 C C . ILE A 1 438 ? 7.527 -30.609 -9.766 1 97.25 438 ILE A C 1
ATOM 3362 O O . ILE A 1 438 ? 8.617 -30.25 -10.219 1 97.25 438 ILE A O 1
ATOM 3366 N N . LEU A 1 439 ? 6.629 -31.141 -10.539 1 97.88 439 LEU A N 1
ATOM 3367 C CA . LEU A 1 439 ? 6.941 -31.594 -11.891 1 97.88 439 LEU A CA 1
ATOM 3368 C C . LEU A 1 439 ? 7.121 -30.406 -12.828 1 97.88 439 LEU A C 1
ATOM 3370 O O . LEU A 1 439 ? 8.078 -30.359 -13.609 1 97.88 439 LEU A O 1
ATOM 3374 N N . THR A 1 440 ? 6.203 -29.469 -12.773 1 97.12 440 THR A N 1
ATOM 3375 C CA . THR A 1 440 ? 6.246 -28.344 -13.688 1 97.12 440 THR A CA 1
ATOM 3376 C C . THR A 1 440 ? 7.496 -27.5 -13.453 1 97.12 440 THR A C 1
ATOM 3378 O O . THR A 1 440 ? 8.195 -27.141 -14.398 1 97.12 440 THR A O 1
ATOM 3381 N N . PRO A 1 441 ? 7.812 -27.141 -12.203 1 97.06 441 PRO A N 1
ATOM 3382 C CA . PRO A 1 441 ? 9.039 -26.375 -11.992 1 97.06 441 PRO A CA 1
ATOM 3383 C C . PRO A 1 441 ? 10.297 -27.156 -12.398 1 97.06 441 PRO A C 1
ATOM 3385 O O . PRO A 1 441 ? 11.281 -26.547 -12.844 1 97.06 441 PRO A O 1
ATOM 3388 N N . ALA A 1 442 ? 10.281 -28.453 -12.281 1 97.56 442 ALA A N 1
ATOM 3389 C CA . ALA A 1 442 ? 11.406 -29.266 -12.758 1 97.56 442 ALA A CA 1
ATOM 3390 C C . ALA A 1 442 ? 11.586 -29.125 -14.266 1 97.56 442 ALA A C 1
ATOM 3392 O O . ALA A 1 442 ? 12.703 -28.969 -14.758 1 97.56 442 ALA A O 1
ATOM 3393 N N . VAL A 1 443 ? 10.5 -29.172 -14.953 1 97.19 443 VAL A N 1
ATOM 3394 C CA . VAL A 1 443 ? 10.531 -28.969 -16.391 1 97.19 443 VAL A CA 1
ATOM 3395 C C . VAL A 1 443 ? 10.992 -27.562 -16.719 1 97.19 443 VAL A C 1
ATOM 3397 O O . VAL A 1 443 ? 11.766 -27.344 -17.656 1 97.19 443 VAL A O 1
ATOM 3400 N N . GLY A 1 444 ? 10.469 -26.594 -15.969 1 96.81 444 GLY A N 1
ATOM 3401 C CA . GLY A 1 444 ? 10.906 -25.219 -16.156 1 96.81 444 GLY A CA 1
ATOM 3402 C C . GLY A 1 444 ? 12.398 -25.031 -15.992 1 96.81 444 GLY A C 1
ATOM 3403 O O . GLY A 1 444 ? 13.039 -24.328 -16.781 1 96.81 444 GLY A O 1
ATOM 3404 N N . LEU A 1 445 ? 12.922 -25.672 -14.992 1 96.88 445 LEU A N 1
ATOM 3405 C CA . LEU A 1 445 ? 14.359 -25.609 -14.742 1 96.88 445 LEU A CA 1
ATOM 3406 C C . LEU A 1 445 ? 15.141 -26.188 -15.914 1 96.88 445 LEU A C 1
ATOM 3408 O O . LEU A 1 445 ? 16.125 -25.609 -16.375 1 96.88 445 LEU A O 1
ATOM 3412 N N . LEU A 1 446 ? 14.695 -27.312 -16.391 1 96.38 446 LEU A N 1
ATOM 3413 C CA . LEU A 1 446 ? 15.352 -27.969 -17.516 1 96.38 446 LEU A CA 1
ATOM 3414 C C . LEU A 1 446 ? 15.266 -27.109 -18.781 1 96.38 446 LEU A C 1
ATOM 3416 O O . LEU A 1 446 ? 16.234 -27.031 -19.547 1 96.38 446 LEU A O 1
ATOM 3420 N N . MET A 1 447 ? 14.195 -26.469 -18.953 1 96.5 447 MET A N 1
ATOM 3421 C CA . MET A 1 447 ? 14 -25.625 -20.125 1 96.5 447 MET A CA 1
ATOM 3422 C C . MET A 1 447 ? 14.914 -24.406 -20.062 1 96.5 447 MET A C 1
ATOM 3424 O O . MET A 1 447 ? 15.531 -24.031 -21.062 1 96.5 447 MET A O 1
ATOM 3428 N N . ILE A 1 448 ? 14.984 -23.797 -18.938 1 96.69 448 ILE A N 1
ATOM 3429 C CA . ILE A 1 448 ? 15.805 -22.594 -18.766 1 96.69 448 ILE A CA 1
ATOM 3430 C C . ILE A 1 448 ? 17.281 -22.969 -18.938 1 96.69 448 ILE A C 1
ATOM 3432 O O . ILE A 1 448 ? 18.031 -22.25 -19.609 1 96.69 448 ILE A O 1
ATOM 3436 N N . LEU A 1 449 ? 17.703 -24.109 -18.391 1 95.62 449 LEU A N 1
ATOM 3437 C CA . LEU A 1 449 ? 19.078 -24.578 -18.531 1 95.62 449 LEU A CA 1
ATOM 3438 C C . LEU A 1 449 ? 19.391 -24.906 -20 1 95.62 449 LEU A C 1
ATOM 3440 O O . LEU A 1 449 ? 20.484 -24.609 -20.484 1 95.62 449 LEU A O 1
ATOM 3444 N N . GLY A 1 450 ? 18.422 -25.469 -20.672 1 95.25 450 GLY A N 1
ATOM 3445 C CA . GLY A 1 450 ? 18.594 -25.812 -22.078 1 95.25 450 GLY A CA 1
ATOM 3446 C C . GLY A 1 450 ? 18.609 -24.609 -23 1 95.25 450 GLY A C 1
ATOM 3447 O O . GLY A 1 450 ? 19.281 -24.609 -24.016 1 95.25 450 GLY A O 1
ATOM 3448 N N . MET A 1 451 ? 17.953 -23.531 -22.625 1 95.44 451 MET A N 1
ATOM 3449 C CA . MET A 1 451 ? 17.812 -22.344 -23.469 1 95.44 451 MET A CA 1
ATOM 3450 C C . MET A 1 451 ? 18.969 -21.375 -23.234 1 95.44 451 MET A C 1
ATOM 3452 O O . MET A 1 451 ? 19.219 -20.5 -24.062 1 95.44 451 MET A O 1
ATOM 3456 N N . LYS A 1 452 ? 19.625 -21.484 -22.188 1 94.19 452 LYS A N 1
ATOM 3457 C CA . LYS A 1 452 ? 20.641 -20.547 -21.75 1 94.19 452 LYS A CA 1
ATOM 3458 C C . LYS A 1 452 ? 21.656 -20.281 -22.859 1 94.19 452 LYS A C 1
ATOM 3460 O O . LYS A 1 452 ? 21.953 -19.125 -23.172 1 94.19 452 LYS A O 1
ATOM 3465 N N . PRO A 1 453 ? 22.219 -21.359 -23.562 1 92.31 453 PRO A N 1
ATOM 3466 C CA . PRO A 1 453 ? 23.266 -21.109 -24.562 1 92.31 453 PRO A CA 1
ATOM 3467 C C . PRO A 1 453 ? 22.719 -20.453 -25.828 1 92.31 453 PRO A C 1
ATOM 3469 O O . PRO A 1 453 ? 23.469 -19.812 -26.578 1 92.31 453 PRO A O 1
ATOM 3472 N N . PHE A 1 454 ? 21.422 -20.516 -26.062 1 92.88 454 PHE A N 1
ATOM 3473 C CA . PHE A 1 454 ? 20.891 -20.141 -27.359 1 92.88 454 PHE A CA 1
ATOM 3474 C C . PHE A 1 454 ? 20.062 -18.859 -27.266 1 92.88 454 PHE A C 1
ATOM 3476 O O . PHE A 1 454 ? 19.844 -18.172 -28.266 1 92.88 454 PHE A O 1
ATOM 3483 N N . VAL A 1 455 ? 19.625 -18.5 -26.078 1 93.5 455 VAL A N 1
ATOM 3484 C CA . VAL A 1 455 ? 18.703 -17.375 -25.922 1 93.5 455 VAL A CA 1
ATOM 3485 C C . VAL A 1 455 ? 19.344 -16.312 -25.047 1 93.5 455 VAL A C 1
ATOM 3487 O O . VAL A 1 455 ? 19.531 -16.516 -23.844 1 93.5 455 VAL A O 1
ATOM 3490 N N . PRO A 1 456 ? 19.609 -15.164 -25.547 1 91.38 456 PRO A N 1
ATOM 3491 C CA . PRO A 1 456 ? 20.297 -14.102 -24.828 1 91.38 456 PRO A CA 1
ATOM 3492 C C . PRO A 1 456 ? 19.562 -13.656 -23.562 1 91.38 456 PRO A C 1
ATOM 3494 O O . PRO A 1 456 ? 20.188 -13.367 -22.547 1 91.38 456 PRO A O 1
ATOM 3497 N N . LEU A 1 457 ? 18.25 -13.586 -23.609 1 91.75 457 LEU A N 1
ATOM 3498 C CA . LEU A 1 457 ? 17.484 -13.117 -22.469 1 91.75 457 LEU A CA 1
ATOM 3499 C C . LEU A 1 457 ? 17.625 -14.078 -21.281 1 91.75 457 LEU A C 1
ATOM 3501 O O . LEU A 1 457 ? 17.578 -13.656 -20.125 1 91.75 457 LEU A O 1
ATOM 3505 N N . VAL A 1 458 ? 17.797 -15.297 -21.609 1 94.12 458 VAL A N 1
ATOM 3506 C CA . VAL A 1 458 ? 17.891 -16.328 -20.578 1 94.12 458 VAL A CA 1
ATOM 3507 C C . VAL A 1 458 ? 19.25 -16.234 -19.875 1 94.12 458 VAL A C 1
ATOM 3509 O O . VAL A 1 458 ? 19.422 -16.766 -18.766 1 94.12 458 VAL A O 1
ATOM 3512 N N . GLN A 1 459 ? 20.172 -15.484 -20.453 1 92.69 459 GLN A N 1
ATOM 3513 C CA . GLN A 1 459 ? 21.484 -15.273 -19.828 1 92.69 459 GLN A CA 1
ATOM 3514 C C . GLN A 1 459 ? 21.406 -14.25 -18.703 1 92.69 459 GLN A C 1
ATOM 3516 O O . GLN A 1 459 ? 22.312 -14.164 -17.875 1 92.69 459 GLN A O 1
ATOM 3521 N N . ASP A 1 460 ? 20.328 -13.539 -18.734 1 92.19 460 ASP A N 1
ATOM 3522 C CA . ASP A 1 460 ? 20.062 -12.625 -17.625 1 92.19 460 ASP A CA 1
ATOM 3523 C C . ASP A 1 460 ? 19.547 -13.375 -16.406 1 92.19 460 ASP A C 1
ATOM 3525 O O . ASP A 1 460 ? 18.453 -13.953 -16.438 1 92.19 460 ASP A O 1
ATOM 3529 N N . PRO A 1 461 ? 20.281 -13.359 -15.336 1 94.25 461 PRO A N 1
ATOM 3530 C CA . PRO A 1 461 ? 19.875 -14.109 -14.148 1 94.25 461 PRO A CA 1
ATOM 3531 C C . PRO A 1 461 ? 18.531 -13.641 -13.578 1 94.25 461 PRO A C 1
ATOM 3533 O O . PRO A 1 461 ? 17.781 -14.445 -13.008 1 94.25 461 PRO A O 1
ATOM 3536 N N . THR A 1 462 ? 18.266 -12.359 -13.68 1 94.31 462 THR A N 1
ATOM 3537 C CA . THR A 1 462 ? 17 -11.852 -13.195 1 94.31 462 THR A CA 1
ATOM 3538 C C . THR A 1 462 ? 15.836 -12.453 -13.977 1 94.31 462 THR A C 1
ATOM 3540 O O . THR A 1 462 ? 14.812 -12.828 -13.398 1 94.31 462 THR A O 1
ATOM 3543 N N . PHE A 1 463 ? 16 -12.539 -15.273 1 95.56 463 PHE A N 1
ATOM 3544 C CA . PHE A 1 463 ? 14.984 -13.148 -16.125 1 95.56 463 PHE A CA 1
ATOM 3545 C C . PHE A 1 463 ? 14.805 -14.625 -15.766 1 95.56 463 PHE A C 1
ATOM 3547 O O . PHE A 1 463 ? 13.68 -15.102 -15.617 1 95.56 463 PHE A O 1
ATOM 3554 N N . ALA A 1 464 ? 15.898 -15.328 -15.664 1 96.5 464 ALA A N 1
ATOM 3555 C CA . ALA A 1 464 ? 15.859 -16.75 -15.352 1 96.5 464 ALA A CA 1
ATOM 3556 C C . ALA A 1 464 ? 15.156 -17 -14.016 1 96.5 464 ALA A C 1
ATOM 3558 O O . ALA A 1 464 ? 14.312 -17.906 -13.914 1 96.5 464 ALA A O 1
ATOM 3559 N N . MET A 1 465 ? 15.477 -16.219 -13.047 1 96.44 465 MET A N 1
ATOM 3560 C CA . MET A 1 465 ? 14.852 -16.375 -11.734 1 96.44 465 MET A CA 1
ATOM 3561 C C . MET A 1 465 ? 13.352 -16.125 -11.812 1 96.44 465 MET A C 1
ATOM 3563 O O . MET A 1 465 ? 12.562 -16.859 -11.227 1 96.44 465 MET A O 1
ATOM 3567 N N . ALA A 1 466 ? 12.945 -15.086 -12.5 1 96.25 466 ALA A N 1
ATOM 3568 C CA . ALA A 1 466 ? 11.531 -14.75 -12.641 1 96.25 466 ALA A CA 1
ATOM 3569 C C . ALA A 1 466 ? 10.75 -15.906 -13.258 1 96.25 466 ALA A C 1
ATOM 3571 O O . ALA A 1 466 ? 9.672 -16.266 -12.766 1 96.25 466 ALA A O 1
ATOM 3572 N N . MET A 1 467 ? 11.328 -16.516 -14.297 1 96.88 467 MET A N 1
ATOM 3573 C CA . MET A 1 467 ? 10.656 -17.625 -14.969 1 96.88 467 MET A CA 1
ATOM 3574 C C . MET A 1 467 ? 10.586 -18.859 -14.062 1 96.88 467 MET A C 1
ATOM 3576 O O . MET A 1 467 ? 9.578 -19.562 -14.039 1 96.88 467 MET A O 1
ATOM 3580 N N . LEU A 1 468 ? 11.633 -19.078 -13.359 1 96.88 468 LEU A N 1
ATOM 3581 C CA . LEU A 1 468 ? 11.68 -20.234 -12.469 1 96.88 468 LEU A CA 1
ATOM 3582 C C . LEU A 1 468 ? 10.695 -20.062 -11.312 1 96.88 468 LEU A C 1
ATOM 3584 O O . LEU A 1 468 ? 10.062 -21.031 -10.883 1 96.88 468 LEU A O 1
ATOM 3588 N N . LEU A 1 469 ? 10.562 -18.844 -10.852 1 95.94 469 LEU A N 1
ATOM 3589 C CA . LEU A 1 469 ? 9.578 -18.562 -9.812 1 95.94 469 LEU A CA 1
ATOM 3590 C C . LEU A 1 469 ? 8.164 -18.812 -10.328 1 95.94 469 LEU A C 1
ATOM 3592 O O . LEU A 1 469 ? 7.344 -19.422 -9.633 1 95.94 469 LEU A O 1
ATOM 3596 N N . LEU A 1 470 ? 7.93 -18.391 -11.516 1 96.62 470 LEU A N 1
ATOM 3597 C CA . LEU A 1 470 ? 6.609 -18.531 -12.117 1 96.62 470 LEU A CA 1
ATOM 3598 C C . LEU A 1 470 ? 6.262 -20 -12.32 1 96.62 470 LEU A C 1
ATOM 3600 O O . LEU A 1 470 ? 5.098 -20.391 -12.195 1 96.62 470 LEU A O 1
ATOM 3604 N N . ALA A 1 471 ? 7.242 -20.766 -12.594 1 96.19 471 ALA A N 1
ATOM 3605 C CA . ALA A 1 471 ? 7.027 -22.203 -12.82 1 96.19 471 ALA A CA 1
ATOM 3606 C C . ALA A 1 471 ? 6.703 -22.906 -11.508 1 96.19 471 ALA A C 1
ATOM 3608 O O . ALA A 1 471 ? 6.031 -23.953 -11.508 1 96.19 471 ALA A O 1
ATOM 3609 N N . ALA A 1 472 ? 7.102 -22.375 -10.406 1 96.12 472 ALA A N 1
ATOM 3610 C CA . ALA A 1 472 ? 7.035 -23.094 -9.148 1 96.12 472 ALA A CA 1
ATOM 3611 C C . ALA A 1 472 ? 5.855 -22.625 -8.305 1 96.12 472 ALA A C 1
ATOM 3613 O O . ALA A 1 472 ? 5.516 -23.25 -7.293 1 96.12 472 ALA A O 1
ATOM 3614 N N . CYS A 1 473 ? 5.172 -21.609 -8.656 1 95.38 473 CYS A N 1
ATOM 3615 C CA . CYS A 1 473 ? 4.102 -21.031 -7.852 1 95.38 473 CYS A CA 1
ATOM 3616 C C . CYS A 1 473 ? 2.881 -21.938 -7.84 1 95.38 473 CYS A C 1
ATOM 3618 O O . CYS A 1 473 ? 2.65 -22.688 -8.789 1 95.38 473 CYS A O 1
ATOM 3620 N N . PRO A 1 474 ? 2.096 -21.922 -6.781 1 95.25 474 PRO A N 1
ATOM 3621 C CA . PRO A 1 474 ? 0.897 -22.75 -6.672 1 95.25 474 PRO A CA 1
ATOM 3622 C C . PRO A 1 474 ? -0.243 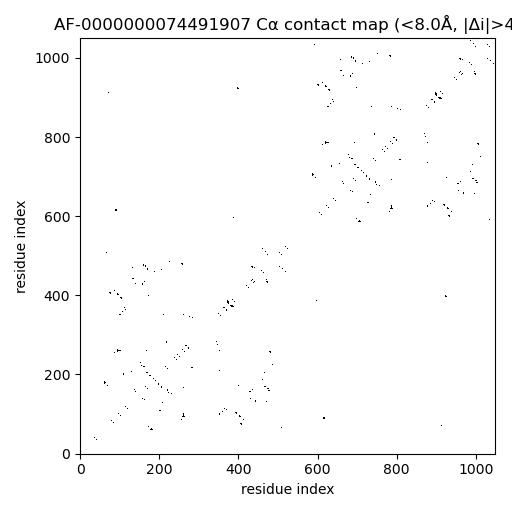-22.266 -7.562 1 95.25 474 PRO A C 1
ATOM 3624 O O . PRO A 1 474 ? -0.078 -21.297 -8.305 1 95.25 474 PRO A O 1
ATOM 3627 N N . THR A 1 475 ? -1.319 -23 -7.469 1 94.88 475 THR A N 1
ATOM 3628 C CA . THR A 1 475 ? -2.496 -22.688 -8.273 1 94.88 475 THR A CA 1
ATOM 3629 C C . THR A 1 475 ? -3.051 -21.312 -7.93 1 94.88 475 THR A C 1
ATOM 3631 O O . THR A 1 475 ? -3.066 -20.922 -6.762 1 94.88 475 THR A O 1
ATOM 3634 N N . ALA A 1 476 ? -3.494 -20.641 -8.891 1 91.38 476 ALA A N 1
ATOM 3635 C CA . ALA A 1 476 ? -4.035 -19.297 -8.719 1 91.38 476 ALA A CA 1
ATOM 3636 C C . ALA A 1 476 ? -5.328 -19.312 -7.91 1 91.38 476 ALA A C 1
ATOM 3638 O O . ALA A 1 476 ? -6.145 -20.234 -8.062 1 91.38 476 ALA A O 1
ATOM 3639 N N . LEU A 1 477 ? -5.562 -18.297 -7.156 1 86.81 477 LEU A N 1
ATOM 3640 C CA . LEU A 1 477 ? -6.77 -18.188 -6.344 1 86.81 477 LEU A CA 1
ATOM 3641 C C . LEU A 1 477 ? -8 -18 -7.223 1 86.81 477 LEU A C 1
ATOM 3643 O O . LEU A 1 477 ? -9.125 -18.266 -6.793 1 86.81 477 LEU A O 1
ATOM 3647 N N . ASN A 1 478 ? -7.789 -17.562 -8.414 1 83.75 478 ASN A N 1
ATOM 3648 C CA . ASN A 1 478 ? -8.891 -17.312 -9.344 1 83.75 478 ASN A CA 1
ATOM 3649 C C . ASN A 1 478 ? -9.625 -18.609 -9.68 1 83.75 478 ASN A C 1
ATOM 3651 O O . ASN A 1 478 ? -10.742 -18.578 -10.195 1 83.75 478 ASN A O 1
ATOM 3655 N N . LEU A 1 479 ? -8.977 -19.672 -9.414 1 89.5 479 LEU A N 1
ATOM 3656 C CA . LEU A 1 479 ? -9.656 -20.953 -9.609 1 89.5 479 LEU A CA 1
ATOM 3657 C C . LEU A 1 479 ? -10.938 -21.016 -8.789 1 89.5 479 LEU A C 1
ATOM 3659 O O . LEU A 1 479 ? -11.93 -21.609 -9.219 1 89.5 479 LEU A O 1
ATOM 3663 N N . MET A 1 480 ? -10.898 -20.453 -7.617 1 86.12 480 MET A N 1
ATOM 3664 C CA . MET A 1 480 ? -12.078 -20.438 -6.754 1 86.12 480 MET A CA 1
ATOM 3665 C C . MET A 1 480 ? -13.211 -19.641 -7.398 1 86.12 480 MET A C 1
ATOM 3667 O O . MET A 1 480 ? -14.375 -20.047 -7.328 1 86.12 480 MET A O 1
ATOM 3671 N N . ASN A 1 481 ? -12.836 -18.578 -8.008 1 79.69 481 ASN A N 1
ATOM 3672 C CA . ASN A 1 481 ? -13.836 -17.766 -8.695 1 79.69 481 ASN A CA 1
ATOM 3673 C C . ASN A 1 481 ? -14.5 -18.531 -9.828 1 79.69 481 ASN A C 1
ATOM 3675 O O . ASN A 1 481 ? -15.711 -18.422 -10.031 1 79.69 481 ASN A O 1
ATOM 3679 N N . ILE A 1 482 ? -13.742 -19.266 -10.508 1 84.31 482 ILE A N 1
ATOM 3680 C CA . ILE A 1 482 ? -14.266 -20.031 -11.633 1 84.31 482 ILE A CA 1
ATOM 3681 C C . ILE A 1 482 ? -15.117 -21.188 -11.125 1 84.31 482 ILE A C 1
ATOM 3683 O O . ILE A 1 482 ? -16.188 -21.469 -11.672 1 84.31 482 ILE A O 1
ATOM 3687 N N . SER A 1 483 ? -14.664 -21.828 -10.125 1 86.38 483 SER A N 1
ATOM 3688 C CA . SER A 1 483 ? -15.414 -22.922 -9.531 1 86.38 483 SER A CA 1
ATOM 3689 C C . SER A 1 483 ? -16.766 -22.453 -9.016 1 86.38 483 SER A C 1
ATOM 3691 O O . SER A 1 483 ? -17.781 -23.141 -9.172 1 86.38 483 SER A O 1
ATOM 3693 N N . GLN A 1 484 ? -16.75 -21.312 -8.43 1 78.62 484 GLN A N 1
ATOM 3694 C CA . GLN A 1 484 ? -18 -20.75 -7.91 1 78.62 484 GLN A CA 1
ATOM 3695 C C . GLN A 1 484 ? -18.922 -20.312 -9.047 1 78.62 484 GLN A C 1
ATOM 3697 O O . GLN A 1 484 ? -20.141 -20.453 -8.945 1 78.62 484 GLN A O 1
ATOM 3702 N N . ALA A 1 485 ? -18.344 -19.812 -10.047 1 75.88 485 ALA A N 1
ATOM 3703 C CA . ALA A 1 485 ? -19.141 -19.391 -11.195 1 75.88 485 ALA A CA 1
ATOM 3704 C C . ALA A 1 485 ? -19.875 -20.562 -11.82 1 75.88 485 ALA A C 1
ATOM 3706 O O . ALA A 1 485 ? -21.031 -20.438 -12.25 1 75.88 485 ALA A O 1
ATOM 3707 N N . HIS A 1 486 ? -19.234 -21.703 -11.844 1 79.62 486 HIS A N 1
ATOM 3708 C CA . HIS A 1 486 ? -19.828 -22.906 -12.414 1 79.62 486 HIS A CA 1
ATOM 3709 C C . HIS A 1 486 ? -20.547 -23.719 -11.344 1 79.62 486 HIS A C 1
ATOM 3711 O O . HIS A 1 486 ? -21.219 -24.703 -11.656 1 79.62 486 HIS A O 1
ATOM 3717 N N . ARG A 1 487 ? -20.406 -23.219 -10.102 1 81.25 487 ARG A N 1
ATOM 3718 C CA . ARG A 1 487 ? -20.922 -24 -8.977 1 81.25 487 ARG A CA 1
ATOM 3719 C C . ARG A 1 487 ? -20.484 -25.469 -9.086 1 81.25 487 ARG A C 1
ATOM 3721 O O . ARG A 1 487 ? -21.328 -26.359 -8.984 1 81.25 487 ARG A O 1
ATOM 3728 N N . ASN A 1 488 ? -19.312 -25.625 -9.492 1 86.56 488 ASN A N 1
ATOM 3729 C CA . ASN A 1 488 ? -18.719 -26.953 -9.672 1 86.56 488 ASN A CA 1
ATOM 3730 C C . ASN A 1 488 ? -17.391 -27.078 -8.906 1 86.56 488 ASN A C 1
ATOM 3732 O O . ASN A 1 488 ? -16.562 -26.188 -8.945 1 86.56 488 ASN A O 1
ATOM 3736 N N . HIS A 1 489 ? -17.172 -28.188 -8.164 1 88.31 489 HIS A N 1
ATOM 3737 C CA . HIS A 1 489 ? -15.945 -28.531 -7.453 1 88.31 489 HIS A CA 1
ATOM 3738 C C . HIS A 1 489 ? -15.539 -27.422 -6.488 1 88.31 489 HIS A C 1
ATOM 3740 O O . HIS A 1 489 ? -14.359 -27.062 -6.422 1 88.31 489 HIS A O 1
ATOM 3746 N N . GLU A 1 490 ? -16.406 -26.812 -5.789 1 83.75 490 GLU A N 1
ATOM 3747 C CA . GLU A 1 490 ? -16.125 -25.672 -4.91 1 83.75 490 GLU A CA 1
ATOM 3748 C C . GLU A 1 490 ? -15.383 -26.125 -3.656 1 83.75 490 GLU A C 1
ATOM 3750 O O . GLU A 1 490 ? -14.398 -25.5 -3.258 1 83.75 490 GLU A O 1
ATOM 3755 N N . THR A 1 491 ? -15.797 -27.188 -3.127 1 84.25 491 THR A N 1
ATOM 3756 C CA . THR A 1 491 ? -15.219 -27.656 -1.872 1 84.25 491 THR A CA 1
ATOM 3757 C C . THR A 1 491 ? -13.789 -28.125 -2.086 1 84.25 491 THR A C 1
ATOM 3759 O O . THR A 1 491 ? -12.891 -27.797 -1.302 1 84.25 491 THR A O 1
ATOM 3762 N N . VAL A 1 492 ? -13.625 -28.891 -3.191 1 90.25 492 VAL A N 1
ATOM 3763 C CA . VAL A 1 492 ? -12.289 -29.422 -3.451 1 90.25 492 VAL A CA 1
ATOM 3764 C C . VAL A 1 492 ? -11.344 -28.281 -3.82 1 90.25 492 VAL A C 1
ATOM 3766 O O . VAL A 1 492 ? -10.164 -28.297 -3.477 1 90.25 492 VAL A O 1
ATOM 3769 N N . THR A 1 493 ? -11.867 -27.281 -4.508 1 91.38 493 THR A N 1
ATOM 3770 C CA . THR A 1 493 ? -11.055 -26.125 -4.863 1 91.38 493 THR A CA 1
ATOM 3771 C C . THR A 1 493 ? -10.57 -25.406 -3.613 1 91.38 493 THR A C 1
ATOM 3773 O O . THR A 1 493 ? -9.398 -25.016 -3.529 1 91.38 493 THR A O 1
ATOM 3776 N N . ALA A 1 494 ? -11.414 -25.25 -2.662 1 87 494 ALA A N 1
ATOM 3777 C CA . ALA A 1 494 ? -11.047 -24.594 -1.412 1 87 494 ALA A CA 1
ATOM 3778 C C . ALA A 1 494 ? -9.969 -25.391 -0.677 1 87 494 ALA A C 1
ATOM 3780 O O . ALA A 1 494 ? -9.008 -24.812 -0.164 1 87 494 ALA A O 1
ATOM 3781 N N . ARG A 1 495 ? -10.117 -26.609 -0.692 1 89.31 495 ARG A N 1
ATOM 3782 C CA . ARG A 1 495 ? -9.141 -27.469 -0.042 1 89.31 495 ARG A CA 1
ATOM 3783 C C . ARG A 1 495 ? -7.797 -27.422 -0.764 1 89.31 495 ARG A C 1
ATOM 3785 O O . ARG A 1 495 ? -6.746 -27.406 -0.124 1 89.31 495 ARG A O 1
ATOM 3792 N N . LEU A 1 496 ? -7.902 -27.469 -2.023 1 93.75 496 LEU A N 1
ATOM 3793 C CA . LEU A 1 496 ? -6.695 -27.422 -2.844 1 93.75 496 LEU A CA 1
ATOM 3794 C C . LEU A 1 496 ? -5.926 -26.125 -2.586 1 93.75 496 LEU A C 1
ATOM 3796 O O . LEU A 1 496 ? -4.711 -26.156 -2.375 1 93.75 496 LEU A O 1
ATOM 3800 N N . LEU A 1 497 ? -6.633 -25.047 -2.598 1 91.62 497 LEU A N 1
ATOM 3801 C CA . LEU A 1 497 ? -5.988 -23.75 -2.434 1 91.62 497 LEU A CA 1
ATOM 3802 C C . LEU A 1 497 ? -5.406 -23.609 -1.03 1 91.62 497 LEU A C 1
ATOM 3804 O O . LEU A 1 497 ? -4.297 -23.094 -0.862 1 91.62 497 LEU A O 1
ATOM 3808 N N . PHE A 1 498 ? -6.082 -24.109 -0.12 1 88.75 498 PHE A N 1
ATOM 3809 C CA . PHE A 1 498 ? -5.586 -24.031 1.248 1 88.75 498 PHE A CA 1
ATOM 3810 C C . PHE A 1 498 ? -4.289 -24.812 1.401 1 88.75 498 PHE A C 1
ATOM 3812 O O . PHE A 1 498 ? -3.277 -24.281 1.856 1 88.75 498 PHE A O 1
ATOM 3819 N N . TRP A 1 499 ? -4.27 -25.953 0.962 1 91.44 499 TRP A N 1
ATOM 3820 C CA . TRP A 1 499 ? -3.119 -26.828 1.171 1 91.44 499 TRP A CA 1
ATOM 3821 C C . TRP A 1 499 ? -1.976 -26.469 0.233 1 91.44 499 TRP A C 1
ATOM 3823 O O . TRP A 1 499 ? -0.803 -26.562 0.603 1 91.44 499 TRP A O 1
ATOM 3833 N N . SER A 1 500 ? -2.314 -26.125 -0.949 1 94.12 500 SER A N 1
ATOM 3834 C CA . SER A 1 500 ? -1.266 -25.75 -1.89 1 94.12 500 SER A CA 1
ATOM 3835 C C . SER A 1 500 ? -0.488 -24.531 -1.39 1 94.12 500 SER A C 1
ATOM 3837 O O . SER A 1 500 ? 0.738 -24.484 -1.505 1 94.12 500 SER A O 1
ATOM 3839 N N . TYR A 1 501 ? -1.107 -23.562 -0.799 1 91.38 501 TYR A N 1
ATOM 3840 C CA . TYR A 1 501 ? -0.434 -22.359 -0.321 1 91.38 501 TYR A CA 1
ATOM 3841 C C . TYR A 1 501 ? 0.287 -22.625 0.995 1 91.38 501 TYR A C 1
ATOM 3843 O O . TYR A 1 501 ? 1.351 -22.062 1.253 1 91.38 501 TYR A O 1
ATOM 3851 N N . LEU A 1 502 ? -0.287 -23.469 1.807 1 89.69 502 LEU A N 1
ATOM 3852 C CA . LEU A 1 502 ? 0.404 -23.844 3.035 1 89.69 502 LEU A CA 1
ATOM 3853 C C . LEU A 1 502 ? 1.703 -24.578 2.727 1 89.69 502 LEU A C 1
ATOM 3855 O O . LEU A 1 502 ? 2.748 -24.281 3.305 1 89.69 502 LEU A O 1
ATOM 3859 N N . LEU A 1 503 ? 1.622 -25.469 1.771 1 93.44 503 LEU A N 1
ATOM 3860 C CA . LEU A 1 503 ? 2.783 -26.281 1.421 1 93.44 503 LEU A CA 1
ATOM 3861 C C . LEU A 1 503 ? 3.74 -25.5 0.524 1 93.44 503 LEU A C 1
ATOM 3863 O O . LEU A 1 503 ? 4.887 -25.906 0.327 1 93.44 503 LEU A O 1
ATOM 3867 N N . SER A 1 504 ? 3.236 -24.422 -0.009 1 92.94 504 SER A N 1
ATOM 3868 C CA . SER A 1 504 ? 4.082 -23.625 -0.895 1 92.94 504 SER A CA 1
ATOM 3869 C C . SER A 1 504 ? 5.262 -23.016 -0.138 1 92.94 504 SER A C 1
ATOM 3871 O O . SER A 1 504 ? 6.32 -22.781 -0.72 1 92.94 504 SER A O 1
ATOM 3873 N N . VAL A 1 505 ? 5.16 -22.812 1.144 1 89.62 505 VAL A N 1
ATOM 3874 C CA . VAL A 1 505 ? 6.227 -22.188 1.917 1 89.62 505 VAL A CA 1
ATOM 3875 C C . VAL A 1 505 ? 7.473 -23.062 1.888 1 89.62 505 VAL A C 1
ATOM 3877 O O . VAL A 1 505 ? 8.523 -22.656 1.387 1 89.62 505 VAL A O 1
ATOM 3880 N N . PRO A 1 506 ? 7.379 -24.25 2.297 1 91.56 506 PRO A N 1
ATOM 3881 C CA . PRO A 1 506 ? 8.586 -25.094 2.25 1 91.56 506 PRO A CA 1
ATOM 3882 C C . PRO A 1 506 ? 8.984 -25.469 0.827 1 91.56 506 PRO A C 1
ATOM 3884 O O . PRO A 1 506 ? 10.172 -25.516 0.511 1 91.56 506 PRO A O 1
ATOM 3887 N N . ILE A 1 507 ? 8.07 -25.719 -0.06 1 95.25 507 ILE A N 1
ATOM 3888 C CA . ILE A 1 507 ? 8.367 -26.172 -1.415 1 95.25 507 ILE A CA 1
ATOM 3889 C C . ILE A 1 507 ? 9.039 -25.047 -2.201 1 95.25 507 ILE A C 1
ATOM 3891 O O . ILE A 1 507 ? 10.062 -25.266 -2.855 1 95.25 507 ILE A O 1
ATOM 3895 N N . LEU A 1 508 ? 8.445 -23.875 -2.109 1 94.94 508 LEU A N 1
ATOM 3896 C CA . LEU A 1 508 ? 9.031 -22.734 -2.82 1 94.94 508 LEU A CA 1
ATOM 3897 C C . LEU A 1 508 ? 10.398 -22.375 -2.248 1 94.94 508 LEU A C 1
ATOM 3899 O O . LEU A 1 508 ? 11.289 -21.938 -2.98 1 94.94 508 LEU A O 1
ATOM 3903 N N . THR A 1 509 ? 10.5 -22.531 -0.943 1 93.06 509 THR A N 1
ATOM 3904 C CA . THR A 1 509 ? 11.805 -22.281 -0.342 1 93.06 509 THR A CA 1
ATOM 3905 C C . THR A 1 509 ? 12.859 -23.219 -0.925 1 93.06 509 THR A C 1
ATOM 3907 O O . THR A 1 509 ? 13.953 -22.781 -1.284 1 93.06 509 THR A O 1
ATOM 3910 N N . ALA A 1 510 ? 12.516 -24.422 -1.015 1 94.38 510 ALA A N 1
ATOM 3911 C CA . ALA A 1 510 ? 13.438 -25.406 -1.574 1 94.38 510 ALA A CA 1
ATOM 3912 C C . ALA A 1 510 ? 13.773 -25.078 -3.025 1 94.38 510 ALA A C 1
ATOM 3914 O O . ALA A 1 510 ? 14.938 -25.156 -3.43 1 94.38 510 ALA A O 1
ATOM 3915 N N . TRP A 1 511 ? 12.82 -24.734 -3.777 1 96.25 511 TRP A N 1
ATOM 3916 C CA . TRP A 1 511 ? 13.047 -24.406 -5.18 1 96.25 511 TRP A CA 1
ATOM 3917 C C . TRP A 1 511 ? 13.891 -23.141 -5.316 1 96.25 511 TRP A C 1
ATOM 3919 O O . TRP A 1 511 ? 14.789 -23.078 -6.152 1 96.25 511 TRP A O 1
ATOM 3929 N N . VAL A 1 512 ? 13.578 -22.109 -4.535 1 95.06 512 VAL A N 1
ATOM 3930 C CA . VAL A 1 512 ? 14.305 -20.844 -4.633 1 95.06 512 VAL A CA 1
ATOM 3931 C C . VAL A 1 512 ? 15.766 -21.062 -4.234 1 95.06 512 VAL A C 1
ATOM 3933 O O . VAL A 1 512 ? 16.672 -20.5 -4.855 1 95.06 512 VAL A O 1
ATOM 3936 N N . VAL A 1 513 ? 15.992 -21.891 -3.219 1 93.69 513 VAL A N 1
ATOM 3937 C CA . VAL A 1 513 ? 17.359 -22.219 -2.824 1 93.69 513 VAL A CA 1
ATOM 3938 C C . VAL A 1 513 ? 18.078 -22.922 -3.977 1 93.69 513 VAL A C 1
ATOM 3940 O O . VAL A 1 513 ? 19.188 -22.531 -4.348 1 93.69 513 VAL A O 1
ATOM 3943 N N . ALA A 1 514 ? 17.453 -23.875 -4.512 1 94.38 514 ALA A N 1
ATOM 3944 C CA . ALA A 1 514 ? 18.031 -24.625 -5.625 1 94.38 514 ALA A CA 1
ATOM 3945 C C . ALA A 1 514 ? 18.297 -23.703 -6.82 1 94.38 514 ALA A C 1
ATOM 3947 O O . ALA A 1 514 ? 19.359 -23.797 -7.453 1 94.38 514 ALA A O 1
ATOM 3948 N N . ASP A 1 515 ? 17.375 -22.875 -7.086 1 95.25 515 ASP A N 1
ATOM 3949 C CA . ASP A 1 515 ? 17.5 -21.969 -8.227 1 95.25 515 ASP A CA 1
ATOM 3950 C C . ASP A 1 515 ? 18.641 -20.969 -8.023 1 95.25 515 ASP A C 1
ATOM 3952 O O . ASP A 1 515 ? 19.391 -20.688 -8.953 1 95.25 515 ASP A O 1
ATOM 3956 N N . LEU A 1 516 ? 18.734 -20.453 -6.828 1 93.19 516 LEU A N 1
ATOM 3957 C CA . LEU A 1 516 ? 19.812 -19.5 -6.543 1 93.19 516 LEU A CA 1
ATOM 3958 C C . LEU A 1 516 ? 21.172 -20.188 -6.66 1 93.19 516 LEU A C 1
ATOM 3960 O O . LEU A 1 516 ? 22.125 -19.594 -7.184 1 93.19 516 LEU A O 1
ATOM 3964 N N . ILE A 1 517 ? 21.281 -21.406 -6.203 1 91.94 517 ILE A N 1
ATOM 3965 C CA . ILE A 1 517 ? 22.547 -22.141 -6.285 1 91.94 517 ILE A CA 1
ATOM 3966 C C . ILE A 1 517 ? 22.891 -22.406 -7.75 1 91.94 517 ILE A C 1
ATOM 3968 O O . ILE A 1 517 ? 24.031 -22.219 -8.164 1 91.94 517 ILE A O 1
ATOM 3972 N N . ILE A 1 518 ? 21.938 -22.766 -8.492 1 93 518 ILE A N 1
ATOM 3973 C CA . ILE A 1 518 ? 22.156 -23.078 -9.898 1 93 518 ILE A CA 1
ATOM 3974 C C . ILE A 1 518 ? 22.531 -21.797 -10.656 1 93 518 ILE A C 1
ATOM 3976 O O . ILE A 1 518 ? 23.422 -21.828 -11.5 1 93 518 ILE A O 1
ATOM 3980 N N . LEU A 1 519 ? 21.828 -20.719 -10.359 1 92.69 519 LEU A N 1
ATOM 3981 C CA . LEU A 1 519 ? 22.141 -19.453 -11.023 1 92.69 519 LEU A CA 1
ATOM 3982 C C . LEU A 1 519 ? 23.547 -18.984 -10.672 1 92.69 519 LEU A C 1
ATOM 3984 O O . LEU A 1 519 ? 24.25 -18.453 -11.531 1 92.69 519 LEU A O 1
ATOM 3988 N N . GLU A 1 520 ? 23.906 -19.109 -9.461 1 90.44 520 GLU A N 1
ATOM 3989 C CA . GLU A 1 520 ? 25.234 -18.703 -9.039 1 90.44 520 GLU A CA 1
ATOM 3990 C C . GLU A 1 520 ? 26.312 -19.547 -9.734 1 90.44 520 GLU A C 1
ATOM 3992 O O . GLU A 1 520 ? 27.344 -19.031 -10.141 1 90.44 520 GLU A O 1
ATOM 3997 N N . ARG A 1 521 ? 26.078 -20.766 -9.945 1 87.19 521 ARG A N 1
ATOM 3998 C CA . ARG A 1 521 ? 27.047 -21.703 -10.5 1 87.19 521 ARG A CA 1
ATOM 3999 C C . ARG A 1 521 ? 27.141 -21.562 -12.016 1 87.19 521 ARG A C 1
ATOM 4001 O O . ARG A 1 521 ? 28.234 -21.625 -12.586 1 87.19 521 ARG A O 1
ATOM 4008 N N . TYR A 1 522 ? 25.984 -21.328 -12.609 1 89.06 522 TYR A N 1
ATOM 4009 C CA . TYR A 1 522 ? 25.984 -21.438 -14.07 1 89.06 522 TYR A CA 1
ATOM 4010 C C . TYR A 1 522 ? 25.859 -20.062 -14.719 1 89.06 522 TYR A C 1
ATOM 4012 O O . TYR A 1 522 ? 26.141 -19.891 -15.906 1 89.06 522 TYR A O 1
ATOM 4020 N N . TRP A 1 523 ? 25.406 -19.016 -14.125 1 86.69 523 TRP A N 1
ATOM 4021 C CA . TRP A 1 523 ? 25.234 -17.688 -14.734 1 86.69 523 TRP A CA 1
ATOM 4022 C C . TRP A 1 523 ? 26.359 -16.75 -14.328 1 86.69 523 TRP A C 1
ATOM 4024 O O . TRP A 1 523 ? 26.672 -15.797 -15.047 1 86.69 523 TRP A O 1
ATOM 4034 N N . THR A 1 524 ? 26.828 -16.672 -13.039 1 69.94 524 THR A N 1
ATOM 4035 C CA . THR A 1 524 ? 27.859 -15.742 -12.578 1 69.94 524 THR A CA 1
ATOM 4036 C C . THR A 1 524 ? 29.25 -16.203 -13.023 1 69.94 524 THR A C 1
ATOM 4038 O O . THR A 1 524 ? 30.25 -15.531 -12.742 1 69.94 524 THR A O 1
ATOM 4041 N N . VAL A 1 525 ? 29.438 -17.219 -13.992 1 51.25 525 VAL A N 1
ATOM 4042 C CA . VAL A 1 525 ? 30.797 -17.516 -14.438 1 51.25 525 VAL A CA 1
ATOM 4043 C C . VAL A 1 525 ? 31.141 -16.688 -15.672 1 51.25 525 VAL A C 1
ATOM 4045 O O . VAL A 1 525 ? 30.297 -16.5 -16.562 1 51.25 525 VAL A O 1
ATOM 4048 N N . MET B 1 1 ? 31.906 6.016 55.031 1 17.23 1 MET B N 1
ATOM 4049 C CA . MET B 1 1 ? 31.375 7.367 54.906 1 17.23 1 MET B CA 1
ATOM 4050 C C . MET B 1 1 ? 32.406 8.305 54.312 1 17.23 1 MET B C 1
ATOM 4052 O O . MET B 1 1 ? 32.219 9.531 54.344 1 17.23 1 MET B O 1
ATOM 4056 N N . ARG B 1 2 ? 33.5 7.844 53.781 1 19 2 ARG B N 1
ATOM 4057 C CA . ARG B 1 2 ? 34.812 8.516 53.688 1 19 2 ARG B CA 1
ATOM 4058 C C . ARG B 1 2 ? 34.781 9.602 52.625 1 19 2 ARG B C 1
ATOM 4060 O O . ARG B 1 2 ? 34.531 9.312 51.438 1 19 2 ARG B O 1
ATOM 4067 N N . GLN B 1 3 ? 34.5 10.898 53.031 1 18.56 3 GLN B N 1
ATOM 4068 C CA . GLN B 1 3 ? 34.094 12.195 52.5 1 18.56 3 GLN B CA 1
ATOM 4069 C C . GLN B 1 3 ? 35.219 12.812 51.656 1 18.56 3 GLN B C 1
ATOM 4071 O O . GLN B 1 3 ? 36.219 13.273 52.219 1 18.56 3 GLN B O 1
ATOM 4076 N N . ARG B 1 4 ? 35.719 12.102 50.656 1 19.12 4 ARG B N 1
ATOM 4077 C CA . ARG B 1 4 ? 36.938 12.492 49.938 1 19.12 4 ARG B CA 1
ATOM 4078 C C . ARG B 1 4 ? 36.75 13.867 49.312 1 19.12 4 ARG B C 1
ATOM 4080 O O . ARG B 1 4 ? 35.844 14.086 48.5 1 19.12 4 ARG B O 1
ATOM 4087 N N . VAL B 1 5 ? 37.125 14.992 49.969 1 19.47 5 VAL B N 1
ATOM 4088 C CA . VAL B 1 5 ? 37 16.438 50 1 19.47 5 VAL B CA 1
ATOM 4089 C C . VAL B 1 5 ? 37.812 17.031 48.844 1 19.47 5 VAL B C 1
ATOM 4091 O O . VAL B 1 5 ? 39.031 17.047 48.875 1 19.47 5 VAL B O 1
ATOM 4094 N N . VAL B 1 6 ? 37.719 16.422 47.625 1 21.69 6 VAL B N 1
ATOM 4095 C CA . VAL B 1 6 ? 38.688 16.797 46.625 1 21.69 6 VAL B CA 1
ATOM 4096 C C . VAL B 1 6 ? 38.594 18.312 46.344 1 21.69 6 VAL B C 1
ATOM 4098 O O . VAL B 1 6 ? 37.5 18.859 46.219 1 21.69 6 VAL B O 1
ATOM 4101 N N . GLY B 1 7 ? 39.594 19.156 46.719 1 19.59 7 GLY B N 1
ATOM 4102 C CA . GLY B 1 7 ? 39.938 20.562 46.875 1 19.59 7 GLY B CA 1
ATOM 4103 C C . GLY B 1 7 ? 39.875 21.328 45.594 1 19.59 7 GLY B C 1
ATOM 4104 O O . GLY B 1 7 ? 40.438 20.891 44.562 1 19.59 7 GLY B O 1
ATOM 4105 N N . PHE B 1 8 ? 38.75 22.031 45.219 1 19.75 8 PHE B N 1
ATOM 4106 C CA . PHE B 1 8 ? 38.281 22.875 44.125 1 19.75 8 PHE B CA 1
ATOM 4107 C C . PHE B 1 8 ? 39.188 24.094 43.938 1 19.75 8 PHE B C 1
ATOM 4109 O O . PHE B 1 8 ? 39.188 25 44.781 1 19.75 8 PHE B O 1
ATOM 4116 N N . TRP B 1 9 ? 40.469 23.859 43.469 1 19.72 9 TRP B N 1
ATOM 4117 C CA . TRP B 1 9 ? 41.469 24.922 43.406 1 19.72 9 TRP B CA 1
ATOM 4118 C C . TRP B 1 9 ? 40.938 26.094 42.594 1 19.72 9 TRP B C 1
ATOM 4120 O O . TRP B 1 9 ? 40.5 25.938 41.469 1 19.72 9 TRP B O 1
ATOM 4130 N N . VAL B 1 10 ? 40.469 27.25 43.156 1 19.45 10 VAL B N 1
ATOM 4131 C CA . VAL B 1 10 ? 39.875 28.562 42.906 1 19.45 10 VAL B CA 1
ATOM 4132 C C . VAL B 1 10 ? 40.875 29.438 42.125 1 19.45 10 VAL B C 1
ATOM 4134 O O . VAL B 1 10 ? 41.906 29.828 42.656 1 19.45 10 VAL B O 1
ATOM 4137 N N . GLY B 1 11 ? 41.344 29 40.906 1 19.44 11 GLY B N 1
ATOM 4138 C CA . GLY B 1 11 ? 42.406 29.766 40.281 1 19.44 11 GLY B CA 1
ATOM 4139 C C . GLY B 1 11 ? 42.094 31.234 40.156 1 19.44 11 GLY B C 1
ATOM 4140 O O . GLY B 1 11 ? 40.906 31.625 40.125 1 19.44 11 GLY B O 1
ATOM 4141 N N . SER B 1 12 ? 43 32.188 40.438 1 19.06 12 SER B N 1
ATOM 4142 C CA . SER B 1 12 ? 43.188 33.625 40.719 1 19.06 12 SER B CA 1
ATOM 4143 C C . SER B 1 12 ? 42.875 34.469 39.469 1 19.06 12 SER B C 1
ATOM 4145 O O . SER B 1 12 ? 43.344 34.188 38.375 1 19.06 12 SER B O 1
ATOM 4147 N N . TYR B 1 13 ? 41.656 35.031 39.312 1 19.17 13 TYR B N 1
ATOM 4148 C CA . TYR B 1 13 ? 41.062 35.969 38.344 1 19.17 13 TYR B CA 1
ATOM 4149 C C . TYR B 1 13 ? 41.906 37.219 38.188 1 19.17 13 TYR B C 1
ATOM 4151 O O . TYR B 1 13 ? 42.094 37.969 39.156 1 19.17 13 TYR B O 1
ATOM 4159 N N . ARG B 1 14 ? 43.031 37.156 37.344 1 19.72 14 ARG B N 1
ATOM 4160 C CA . ARG B 1 14 ? 44 38.219 37.094 1 19.72 14 ARG B CA 1
ATOM 4161 C C . ARG B 1 14 ? 43.281 39.5 36.656 1 19.72 14 ARG B C 1
ATOM 4163 O O . ARG B 1 14 ? 42.281 39.469 35.969 1 19.72 14 ARG B O 1
ATOM 4170 N N . HIS B 1 15 ? 43.5 40.625 37.25 1 20.53 15 HIS B N 1
ATOM 4171 C CA . HIS B 1 15 ? 43.094 42.031 37.344 1 20.53 15 HIS B CA 1
ATOM 4172 C C . HIS B 1 15 ? 43.406 42.781 36.031 1 20.53 15 HIS B C 1
ATOM 4174 O O . HIS B 1 15 ? 44.531 43.156 35.781 1 20.53 15 HIS B O 1
ATOM 4180 N N . PHE B 1 16 ? 43.031 42.281 34.781 1 19.92 16 PHE B N 1
ATOM 4181 C CA . PHE B 1 16 ? 43.562 43.031 33.625 1 19.92 16 PHE B CA 1
ATOM 4182 C C . PHE B 1 16 ? 43.125 44.469 33.688 1 19.92 16 PHE B C 1
ATOM 4184 O O . PHE B 1 16 ? 41.938 44.75 33.844 1 19.92 16 PHE B O 1
ATOM 4191 N N . GLU B 1 17 ? 44 45.375 34.031 1 20.61 17 GLU B N 1
ATOM 4192 C CA . GLU B 1 17 ? 43.938 46.812 34.25 1 20.61 17 GLU B CA 1
ATOM 4193 C C . GLU B 1 17 ? 43.531 47.531 32.969 1 20.61 17 GLU B C 1
ATOM 4195 O O . GLU B 1 17 ? 44.25 47.438 31.953 1 20.61 17 GLU B O 1
ATOM 4200 N N . TRP B 1 18 ? 42.281 47.625 32.594 1 19.81 18 TRP B N 1
ATOM 4201 C CA . TRP B 1 18 ? 41.719 48.312 31.422 1 19.81 18 TRP B CA 1
ATOM 4202 C C . TRP B 1 18 ? 42.156 49.781 31.422 1 19.81 18 TRP B C 1
ATOM 4204 O O . TRP B 1 18 ? 41.812 50.531 32.344 1 19.81 18 TRP B O 1
ATOM 4214 N N . LYS B 1 19 ? 43.469 50.031 31.062 1 20.95 19 LYS B N 1
ATOM 4215 C CA . LYS B 1 19 ? 43.969 51.406 31.047 1 20.95 19 LYS B CA 1
ATOM 4216 C C . LYS B 1 19 ? 43.125 52.281 30.125 1 20.95 19 LYS B C 1
ATOM 4218 O O . LYS B 1 19 ? 42.562 51.781 29.141 1 20.95 19 LYS B O 1
ATOM 4223 N N . THR B 1 20 ? 42.781 53.5 30.453 1 21.66 20 THR B N 1
ATOM 4224 C CA . THR B 1 20 ? 41.969 54.688 30.156 1 21.66 20 THR B CA 1
ATOM 4225 C C . THR B 1 20 ? 42.469 55.406 28.906 1 21.66 20 THR B C 1
ATOM 4227 O O . THR B 1 20 ? 43.406 56.188 28.984 1 21.66 20 THR B O 1
ATOM 4230 N N . ALA B 1 21 ? 42.781 54.688 27.766 1 21.33 21 ALA B N 1
ATOM 4231 C CA . ALA B 1 21 ? 43.469 55.438 26.719 1 21.33 21 ALA B CA 1
ATOM 4232 C C . ALA B 1 21 ? 42.688 56.688 26.328 1 21.33 21 ALA B C 1
ATOM 4234 O O . ALA B 1 21 ? 41.438 56.625 26.266 1 21.33 21 ALA B O 1
ATOM 4235 N N . ASN B 1 22 ? 43.344 57.844 26.266 1 21.95 22 ASN B N 1
ATOM 4236 C CA . ASN B 1 22 ? 43.094 59.25 26.094 1 21.95 22 ASN B CA 1
ATOM 4237 C C . ASN B 1 22 ? 42.562 59.562 24.688 1 21.95 22 ASN B C 1
ATOM 4239 O O . ASN B 1 22 ? 43.031 58.969 23.703 1 21.95 22 ASN B O 1
ATOM 4243 N N . LYS B 1 23 ? 41.344 60.25 24.469 1 23.03 23 LYS B N 1
ATOM 4244 C CA . LYS B 1 23 ? 40.375 60.656 23.469 1 23.03 23 LYS B CA 1
ATOM 4245 C C . LYS B 1 23 ? 40.969 61.625 22.469 1 23.03 23 LYS B C 1
ATOM 4247 O O . LYS B 1 23 ? 40.75 62.844 22.562 1 23.03 23 LYS B O 1
ATOM 4252 N N . THR B 1 24 ? 42.25 61.406 22.078 1 22.58 24 THR B N 1
ATOM 4253 C CA . THR B 1 24 ? 42.656 62.562 21.281 1 22.58 24 THR B CA 1
ATOM 4254 C C . THR B 1 24 ? 41.812 62.656 20 1 22.58 24 THR B C 1
ATOM 4256 O O . THR B 1 24 ? 41.5 61.656 19.375 1 22.58 24 THR B O 1
ATOM 4259 N N . THR B 1 25 ? 41.125 63.812 19.75 1 22.33 25 THR B N 1
ATOM 4260 C CA . THR B 1 25 ? 40.094 64.375 18.891 1 22.33 25 THR B CA 1
ATOM 4261 C C . THR B 1 25 ? 40.562 64.5 17.453 1 22.33 25 THR B C 1
ATOM 4263 O O . THR B 1 25 ? 39.906 65.062 16.594 1 22.33 25 THR B O 1
ATOM 4266 N N . SER B 1 26 ? 41.688 63.844 16.984 1 23.64 26 SER B N 1
ATOM 4267 C CA . SER B 1 26 ? 42.156 64.438 15.75 1 23.64 26 SER B CA 1
ATOM 4268 C C . SER B 1 26 ? 41.125 64.312 14.633 1 23.64 26 SER B C 1
ATOM 4270 O O . SER B 1 26 ? 40.438 63.312 14.523 1 23.64 26 SER B O 1
ATOM 4272 N N . ARG B 1 27 ? 40.812 65.438 13.93 1 25.22 27 ARG B N 1
ATOM 4273 C CA . ARG B 1 27 ? 39.875 65.938 12.914 1 25.22 27 ARG B CA 1
ATOM 4274 C C . ARG B 1 27 ? 40.094 65.25 11.586 1 25.22 27 ARG B C 1
ATOM 4276 O O . ARG B 1 27 ? 41 65.562 10.82 1 25.22 27 ARG B O 1
ATOM 4283 N N . ARG B 1 28 ? 40.25 63.906 11.523 1 24.7 28 ARG B N 1
ATOM 4284 C CA . ARG B 1 28 ? 40.656 63.375 10.227 1 24.7 28 ARG B CA 1
ATOM 4285 C C . ARG B 1 28 ? 39.625 63.719 9.156 1 24.7 28 ARG B C 1
ATOM 4287 O O . ARG B 1 28 ? 38.406 63.594 9.383 1 24.7 28 ARG B O 1
ATOM 4294 N N . GLU B 1 29 ? 40.031 64.5 8.234 1 25.42 29 GLU B N 1
ATOM 4295 C CA . GLU B 1 29 ? 39.406 65 7.016 1 25.42 29 GLU B CA 1
ATOM 4296 C C . GLU B 1 29 ? 38.812 63.906 6.152 1 25.42 29 GLU B C 1
ATOM 4298 O O . GLU B 1 29 ? 39.469 62.875 5.949 1 25.42 29 GLU B O 1
ATOM 4303 N N . ARG B 1 30 ? 37.469 63.75 6.051 1 24.73 30 ARG B N 1
ATOM 4304 C CA . ARG B 1 30 ? 36.5 62.875 5.398 1 24.73 30 ARG B CA 1
ATOM 4305 C C . ARG B 1 30 ? 36.75 62.812 3.898 1 24.73 30 ARG B C 1
ATOM 4307 O O . ARG B 1 30 ? 36.5 63.781 3.174 1 24.73 30 ARG B O 1
ATOM 4314 N N . GLY B 1 31 ? 37.938 62.25 3.447 1 26.41 31 GLY B N 1
ATOM 4315 C CA . GLY B 1 31 ? 38.125 62.188 2.006 1 26.41 31 GLY B CA 1
ATOM 4316 C C . GLY B 1 31 ? 36.938 61.531 1.285 1 26.41 31 GLY B C 1
ATOM 4317 O O . GLY B 1 31 ? 36.125 60.875 1.905 1 26.41 31 GLY B O 1
ATOM 4318 N N . PRO B 1 32 ? 36.656 61.969 -0.065 1 28 32 PRO B N 1
ATOM 4319 C CA . PRO B 1 32 ? 35.5 61.656 -0.913 1 28 32 PRO B CA 1
ATOM 4320 C C . PRO B 1 32 ? 35.312 60.156 -1.158 1 28 32 PRO B C 1
ATOM 4322 O O . PRO B 1 32 ? 36.281 59.406 -1.14 1 28 32 PRO B O 1
ATOM 4325 N N . PHE B 1 33 ? 34.188 59.5 -0.732 1 26.69 33 PHE B N 1
ATOM 4326 C CA . PHE B 1 33 ? 33.719 58.125 -0.954 1 26.69 33 PHE B CA 1
ATOM 4327 C C . PHE B 1 33 ? 33.844 57.75 -2.428 1 26.69 33 PHE B C 1
ATOM 4329 O O . PHE B 1 33 ? 33.125 58.344 -3.268 1 26.69 33 PHE B O 1
ATOM 4336 N N . ILE B 1 34 ? 35.062 57.562 -3.016 1 29.38 34 ILE B N 1
ATOM 4337 C CA . ILE B 1 34 ? 35.156 56.938 -4.336 1 29.38 34 ILE B CA 1
ATOM 4338 C C . ILE B 1 34 ? 34.344 55.656 -4.383 1 29.38 34 ILE B C 1
ATOM 4340 O O . ILE B 1 34 ? 34.594 54.719 -3.623 1 29.38 34 ILE B O 1
ATOM 4344 N N . LEU B 1 35 ? 33.031 55.75 -4.809 1 29.58 35 LEU B N 1
ATOM 4345 C CA . LEU B 1 35 ? 32.188 54.688 -5.254 1 29.58 35 LEU B CA 1
ATOM 4346 C C . LEU B 1 35 ? 32.938 53.688 -6.105 1 29.58 35 LEU B C 1
ATOM 4348 O O . LEU B 1 35 ? 33.5 54.031 -7.148 1 29.58 35 LEU B O 1
ATOM 4352 N N . PHE B 1 36 ? 33.75 52.812 -5.551 1 32.25 36 PHE B N 1
ATOM 4353 C CA . PHE B 1 36 ? 34.406 51.688 -6.215 1 32.25 36 PHE B CA 1
ATOM 4354 C C . PHE B 1 36 ? 33.406 50.969 -7.129 1 32.25 36 PHE B C 1
ATOM 4356 O O . PHE B 1 36 ? 32.5 50.281 -6.652 1 32.25 36 PHE B O 1
ATOM 4363 N N . ASN B 1 37 ? 33 51.5 -8.328 1 36.59 37 ASN B N 1
ATOM 4364 C CA . ASN B 1 37 ? 32.469 50.938 -9.562 1 36.59 37 ASN B CA 1
ATOM 4365 C C . ASN B 1 37 ? 33.25 49.688 -9.977 1 36.59 37 ASN B C 1
ATOM 4367 O O . ASN B 1 37 ? 34.062 49.75 -10.891 1 36.59 37 ASN B O 1
ATOM 4371 N N . ASN B 1 38 ? 33.812 48.938 -9.133 1 39.34 38 ASN B N 1
ATOM 4372 C CA . ASN B 1 38 ? 34.562 47.781 -9.656 1 39.34 38 ASN B CA 1
ATOM 4373 C C . ASN B 1 38 ? 33.625 46.781 -10.312 1 39.34 38 ASN B C 1
ATOM 4375 O O . ASN B 1 38 ? 32.75 46.219 -9.648 1 39.34 38 ASN B O 1
ATOM 4379 N N . PRO B 1 39 ? 33.438 46.719 -11.648 1 51.19 39 PRO B N 1
ATOM 4380 C CA . PRO B 1 39 ? 32.656 45.781 -12.453 1 51.19 39 PRO B CA 1
ATOM 4381 C C . PRO B 1 39 ? 32.781 44.344 -11.922 1 51.19 39 PRO B C 1
ATOM 4383 O O . PRO B 1 39 ? 31.828 43.562 -12.055 1 51.19 39 PRO B O 1
ATOM 4386 N N . SER B 1 40 ? 33.781 44.062 -11.289 1 53.03 40 SER B N 1
ATOM 4387 C CA . SER B 1 40 ? 33.938 42.688 -10.773 1 53.03 40 SER B CA 1
ATOM 4388 C C . SER B 1 40 ? 33.031 42.438 -9.602 1 53.03 40 SER B C 1
ATOM 4390 O O . SER B 1 40 ? 32.5 41.312 -9.453 1 53.03 40 SER B O 1
ATOM 4392 N N . ALA B 1 41 ? 32.75 43.406 -8.789 1 56.62 41 ALA B N 1
ATOM 4393 C CA . ALA B 1 41 ? 31.828 43.219 -7.656 1 56.62 41 ALA B CA 1
ATOM 4394 C C . ALA B 1 41 ? 30.391 43.094 -8.125 1 56.62 41 ALA B C 1
ATOM 4396 O O . ALA B 1 41 ? 29.625 42.281 -7.594 1 56.62 41 ALA B O 1
ATOM 4397 N N . VAL B 1 42 ? 30.047 43.875 -9.125 1 55.72 42 VAL B N 1
ATOM 4398 C CA . VAL B 1 42 ? 28.719 43.75 -9.703 1 55.72 42 VAL B CA 1
ATOM 4399 C C . VAL B 1 42 ? 28.578 42.375 -10.359 1 55.72 42 VAL B C 1
ATOM 4401 O O . VAL B 1 42 ? 27.547 41.719 -10.219 1 55.72 42 VAL B O 1
ATOM 4404 N N . SER B 1 43 ? 29.656 41.938 -10.984 1 55.81 43 SER B N 1
ATOM 4405 C CA . SER B 1 43 ? 29.625 40.625 -11.609 1 55.81 43 SER B CA 1
ATOM 4406 C C . SER B 1 43 ? 29.531 39.531 -10.562 1 55.81 43 SER B C 1
ATOM 4408 O O . SER B 1 43 ? 28.781 38.562 -10.742 1 55.81 43 SER B O 1
ATOM 4410 N N . ALA B 1 44 ? 30.141 39.719 -9.398 1 58.25 44 ALA B N 1
ATOM 4411 C CA . ALA B 1 44 ? 30.078 38.719 -8.328 1 58.25 44 ALA B CA 1
ATOM 4412 C C . ALA B 1 44 ? 28.703 38.719 -7.676 1 58.25 44 ALA B C 1
ATOM 4414 O O . ALA B 1 44 ? 28.172 37.656 -7.375 1 58.25 44 ALA B O 1
ATOM 4415 N N . THR B 1 45 ? 28.125 39.906 -7.527 1 56.59 45 THR B N 1
ATOM 4416 C CA . THR B 1 45 ? 26.781 39.969 -6.965 1 56.59 45 THR B CA 1
ATOM 4417 C C . THR B 1 45 ? 25.75 39.375 -7.93 1 56.59 45 THR B C 1
ATOM 4419 O O . THR B 1 45 ? 24.828 38.688 -7.508 1 56.59 45 THR B O 1
ATOM 4422 N N . LEU B 1 46 ? 25.969 39.625 -9.195 1 55.5 46 LEU B N 1
ATOM 4423 C CA . LEU B 1 46 ? 25.062 39.062 -10.188 1 55.5 46 LEU B CA 1
ATOM 4424 C C . LEU B 1 46 ? 25.219 37.562 -10.266 1 55.5 46 LEU B C 1
ATOM 4426 O O . LEU B 1 46 ? 24.234 36.844 -10.422 1 55.5 46 LEU B O 1
ATOM 4430 N N . THR B 1 47 ? 26.422 37.125 -10.148 1 56.66 47 THR B N 1
ATOM 4431 C CA . THR B 1 47 ? 26.656 35.688 -10.148 1 56.66 47 THR B CA 1
ATOM 4432 C C . THR B 1 47 ? 26.062 35.031 -8.898 1 56.66 47 THR B C 1
ATOM 4434 O O . THR B 1 47 ? 25.469 33.969 -8.977 1 56.66 47 THR B O 1
ATOM 4437 N N . PHE B 1 48 ? 26.25 35.781 -7.781 1 53 48 PHE B N 1
ATOM 4438 C CA . PHE B 1 48 ? 25.656 35.281 -6.547 1 53 48 PHE B CA 1
ATOM 4439 C C . PHE B 1 48 ? 24.141 35.25 -6.648 1 53 48 PHE B C 1
ATOM 4441 O O . PHE B 1 48 ? 23.484 34.312 -6.203 1 53 48 PHE B O 1
ATOM 4448 N N . LEU B 1 49 ? 23.641 36.312 -7.191 1 53.22 49 LEU B N 1
ATOM 4449 C CA . LEU B 1 49 ? 22.188 36.375 -7.352 1 53.22 49 LEU B CA 1
ATOM 4450 C C . LEU B 1 49 ? 21.688 35.312 -8.32 1 53.22 49 LEU B C 1
ATOM 4452 O O . LEU B 1 49 ? 20.625 34.719 -8.125 1 53.22 49 LEU B O 1
ATOM 4456 N N . THR B 1 50 ? 22.438 35.062 -9.32 1 56.28 50 THR B N 1
ATOM 4457 C CA . THR B 1 50 ? 22.047 34.062 -10.305 1 56.28 50 THR B CA 1
ATOM 4458 C C . THR B 1 50 ? 22.125 32.656 -9.703 1 56.28 50 THR B C 1
ATOM 4460 O O . THR B 1 50 ? 21.25 31.812 -9.969 1 56.28 50 THR B O 1
ATOM 4463 N N . VAL B 1 51 ? 23.141 32.531 -8.914 1 55.75 51 VAL B N 1
ATOM 4464 C CA . VAL B 1 51 ? 23.297 31.203 -8.281 1 55.75 51 VAL B CA 1
ATOM 4465 C C . VAL B 1 51 ? 22.219 31.016 -7.219 1 55.75 51 VAL B C 1
ATOM 4467 O O . VAL B 1 51 ? 21.625 29.938 -7.102 1 55.75 51 VAL B O 1
ATOM 4470 N N . ALA B 1 52 ? 22.016 32.125 -6.535 1 61.88 52 ALA B N 1
ATOM 4471 C CA . ALA B 1 52 ? 20.969 32.062 -5.52 1 61.88 52 ALA B CA 1
ATOM 4472 C C . ALA B 1 52 ? 19.609 31.859 -6.16 1 61.88 52 ALA B C 1
ATOM 4474 O O . ALA B 1 52 ? 18.781 31.094 -5.652 1 61.88 52 ALA B O 1
ATOM 4475 N N . MET B 1 53 ? 19.484 32.562 -7.301 1 63.56 53 MET B N 1
ATOM 4476 C CA . MET B 1 53 ? 18.203 32.406 -7.996 1 63.56 53 MET B CA 1
ATOM 4477 C C . MET B 1 53 ? 18.062 31.016 -8.594 1 63.56 53 MET B C 1
ATOM 4479 O O . MET B 1 53 ? 16.969 30.453 -8.586 1 63.56 53 MET B O 1
ATOM 4483 N N . SER B 1 54 ? 19.141 30.531 -9.016 1 68.06 54 SER B N 1
ATOM 4484 C CA . SER B 1 54 ? 19.094 29.188 -9.578 1 68.06 54 SER B CA 1
ATOM 4485 C C . SER B 1 54 ? 18.812 28.141 -8.5 1 68.06 54 SER B C 1
ATOM 4487 O O . SER B 1 54 ? 18.047 27.203 -8.727 1 68.06 54 SER B O 1
ATOM 4489 N N . SER B 1 55 ? 19.328 28.547 -7.422 1 77.44 55 SER B N 1
ATOM 4490 C CA . SER B 1 55 ? 19.094 27.625 -6.324 1 77.44 55 SER B CA 1
ATOM 4491 C C . SER B 1 55 ? 17.641 27.703 -5.844 1 77.44 55 SER B C 1
ATOM 4493 O O . SER B 1 55 ? 17.031 26.672 -5.551 1 77.44 55 SER B O 1
ATOM 4495 N N . MET B 1 56 ? 17.156 28.984 -5.91 1 82.5 56 MET B N 1
ATOM 4496 C CA . MET B 1 56 ? 15.781 29.172 -5.477 1 82.5 56 MET B CA 1
ATOM 4497 C C . MET B 1 56 ? 14.812 28.516 -6.449 1 82.5 56 MET B C 1
ATOM 4499 O O . MET B 1 56 ? 13.805 27.938 -6.031 1 82.5 56 MET B O 1
ATOM 4503 N N . LEU B 1 57 ? 15.133 28.594 -7.668 1 84.5 57 LEU B N 1
ATOM 4504 C CA . LEU B 1 57 ? 14.273 27.984 -8.68 1 84.5 57 LEU B CA 1
ATOM 4505 C C . LEU B 1 57 ? 14.312 26.469 -8.578 1 84.5 57 LEU B C 1
ATOM 4507 O O . LEU B 1 57 ? 13.297 25.797 -8.766 1 84.5 57 LEU B O 1
ATOM 4511 N N . GLU B 1 58 ? 15.477 26.016 -8.289 1 84.5 58 GLU B N 1
ATOM 4512 C CA . GLU B 1 58 ? 15.625 24.578 -8.141 1 84.5 58 GLU B CA 1
ATOM 4513 C C . GLU B 1 58 ? 14.828 24.062 -6.949 1 84.5 58 GLU B C 1
ATOM 4515 O O . GLU B 1 58 ? 14.219 22.984 -7.02 1 84.5 58 GLU B O 1
ATOM 4520 N N . LEU B 1 59 ? 14.82 24.875 -5.977 1 87.12 59 LEU B N 1
ATOM 4521 C CA . LEU B 1 59 ? 14.086 24.469 -4.785 1 87.12 59 LEU B CA 1
ATOM 4522 C C . LEU B 1 59 ? 12.578 24.594 -5.008 1 87.12 59 LEU B C 1
ATOM 4524 O O . LEU B 1 59 ? 11.805 23.781 -4.512 1 87.12 59 LEU B O 1
ATOM 4528 N N . ALA B 1 60 ? 12.234 25.578 -5.719 1 88.88 60 ALA B N 1
ATOM 4529 C CA . ALA B 1 60 ? 10.828 25.734 -6.066 1 88.88 60 ALA B CA 1
ATOM 4530 C C . ALA B 1 60 ? 10.336 24.562 -6.922 1 88.88 60 ALA B C 1
ATOM 4532 O O . ALA B 1 60 ? 9.227 24.062 -6.73 1 88.88 60 ALA B O 1
ATOM 4533 N N . VAL B 1 61 ? 11.164 24.141 -7.793 1 86.94 61 VAL B N 1
ATOM 4534 C CA . VAL B 1 61 ? 10.812 23.016 -8.648 1 86.94 61 VAL B CA 1
ATOM 4535 C C . VAL B 1 61 ? 10.703 21.75 -7.816 1 86.94 61 VAL B C 1
ATOM 4537 O O . VAL B 1 61 ? 9.781 20.953 -8.016 1 86.94 61 VAL B O 1
ATOM 4540 N N . ALA B 1 62 ? 11.555 21.609 -6.918 1 85.31 62 ALA B N 1
ATOM 4541 C CA . ALA B 1 62 ? 11.531 20.453 -6.035 1 85.31 62 ALA B CA 1
ATOM 4542 C C . ALA B 1 62 ? 10.234 20.406 -5.223 1 85.31 62 ALA B C 1
ATOM 4544 O O . ALA B 1 62 ? 9.625 19.359 -5.074 1 85.31 62 ALA B O 1
ATOM 4545 N N . ALA B 1 63 ? 9.914 21.531 -4.75 1 88.44 63 ALA B N 1
ATOM 4546 C CA . ALA B 1 63 ? 8.68 21.625 -3.975 1 88.44 63 ALA B CA 1
ATOM 4547 C C . ALA B 1 63 ? 7.465 21.328 -4.844 1 88.44 63 ALA B C 1
ATOM 4549 O O . ALA B 1 63 ? 6.559 20.594 -4.434 1 88.44 63 ALA B O 1
ATOM 4550 N N . LEU B 1 64 ? 7.477 21.906 -5.988 1 88.88 64 LEU B N 1
ATOM 4551 C CA . LEU B 1 64 ? 6.367 21.703 -6.914 1 88.88 64 LEU B CA 1
ATOM 4552 C C . LEU B 1 64 ? 6.262 20.25 -7.328 1 88.88 64 LEU B C 1
ATOM 4554 O O . LEU B 1 64 ? 5.156 19.719 -7.488 1 88.88 64 LEU B O 1
ATOM 4558 N N . GLN B 1 65 ? 7.348 19.641 -7.48 1 88 65 GLN B N 1
ATOM 4559 C CA . GLN B 1 65 ? 7.363 18.234 -7.871 1 88 65 GLN B CA 1
ATOM 4560 C C . GLN B 1 65 ? 6.852 17.344 -6.746 1 88 65 GLN B C 1
ATOM 4562 O O . GLN B 1 65 ? 6.066 16.422 -6.984 1 88 65 GLN B O 1
ATOM 4567 N N . SER B 1 66 ? 7.258 17.625 -5.613 1 87.88 66 SER B N 1
ATOM 4568 C CA . SER B 1 66 ? 6.828 16.828 -4.465 1 87.88 66 SER B CA 1
ATOM 4569 C C . SER B 1 66 ? 5.336 17 -4.199 1 87.88 66 SER B C 1
ATOM 4571 O O . SER B 1 66 ? 4.625 16.016 -3.973 1 87.88 66 SER B O 1
ATOM 4573 N N . LEU B 1 67 ? 4.93 18.188 -4.27 1 91.19 67 LEU B N 1
ATOM 4574 C CA . LEU B 1 67 ? 3.514 18.453 -4.051 1 91.19 67 LEU B CA 1
ATOM 4575 C C . LEU B 1 67 ? 2.68 17.953 -5.227 1 91.19 67 LEU B C 1
ATOM 4577 O O . LEU B 1 67 ? 1.537 17.531 -5.047 1 91.19 67 LEU B O 1
ATOM 4581 N N . GLY B 1 68 ? 3.246 18.156 -6.375 1 91.12 68 GLY B N 1
ATOM 4582 C CA . GLY B 1 68 ? 2.562 17.641 -7.551 1 91.12 68 GLY B CA 1
ATOM 4583 C C . GLY B 1 68 ? 2.336 16.141 -7.504 1 91.12 68 GLY B C 1
ATOM 4584 O O . GLY B 1 68 ? 1.283 15.656 -7.922 1 91.12 68 GLY B O 1
ATOM 4585 N N . ALA B 1 69 ? 3.312 15.43 -6.965 1 91.06 69 ALA B N 1
ATOM 4586 C CA . ALA B 1 69 ? 3.189 13.984 -6.832 1 91.06 69 ALA B CA 1
ATOM 4587 C C . ALA B 1 69 ? 2.043 13.617 -5.891 1 91.06 69 ALA B C 1
ATOM 4589 O O . ALA B 1 69 ? 1.258 12.711 -6.188 1 91.06 69 ALA B O 1
ATOM 4590 N N . VAL B 1 70 ? 1.967 14.328 -4.836 1 91.44 70 VAL B N 1
ATOM 4591 C CA . VAL B 1 70 ? 0.922 14.078 -3.846 1 91.44 70 VAL B CA 1
ATOM 4592 C C . VAL B 1 70 ? -0.438 14.461 -4.422 1 91.44 70 VAL B C 1
ATOM 4594 O O . VAL B 1 70 ? -1.408 13.711 -4.297 1 91.44 70 VAL B O 1
ATOM 4597 N N . ALA B 1 71 ? -0.466 15.586 -5.086 1 92.94 71 ALA B N 1
ATOM 4598 C CA . ALA B 1 71 ? -1.703 16.047 -5.703 1 92.94 71 ALA B CA 1
ATOM 4599 C C . ALA B 1 71 ? -2.176 15.094 -6.785 1 92.94 71 ALA B C 1
ATOM 4601 O O . ALA B 1 71 ? -3.381 14.906 -6.98 1 92.94 71 ALA B O 1
ATOM 4602 N N . PHE B 1 72 ? -1.259 14.516 -7.465 1 93.62 72 PHE B N 1
ATOM 4603 C CA . PHE B 1 72 ? -1.581 13.562 -8.523 1 93.62 72 PHE B CA 1
ATOM 4604 C C . PHE B 1 72 ? -2.324 12.352 -7.953 1 93.62 72 PHE B C 1
ATOM 4606 O O . PHE B 1 72 ? -3.334 11.922 -8.516 1 93.62 72 PHE B O 1
ATOM 4613 N N . VAL B 1 73 ? -1.878 11.859 -6.867 1 93.75 73 VAL B N 1
ATOM 4614 C CA . VAL B 1 73 ? -2.498 10.688 -6.262 1 93.75 73 VAL B CA 1
ATOM 4615 C C . VAL B 1 73 ? -3.863 11.062 -5.684 1 93.75 73 VAL B C 1
ATOM 4617 O O . VAL B 1 73 ? -4.82 10.289 -5.781 1 93.75 73 VAL B O 1
ATOM 4620 N N . VAL B 1 74 ? -3.947 12.234 -5.105 1 92.94 74 VAL B N 1
ATOM 4621 C CA . VAL B 1 74 ? -5.227 12.719 -4.598 1 92.94 74 VAL B CA 1
ATOM 4622 C C . VAL B 1 74 ? -6.227 12.828 -5.746 1 92.94 74 VAL B C 1
ATOM 4624 O O . VAL B 1 74 ? -7.383 12.414 -5.609 1 92.94 74 VAL B O 1
ATOM 4627 N N . ALA B 1 75 ? -5.766 13.367 -6.824 1 93.25 75 ALA B N 1
ATOM 4628 C CA . ALA B 1 75 ? -6.629 13.523 -7.992 1 93.25 75 ALA B CA 1
ATOM 4629 C C . ALA B 1 75 ? -7.094 12.164 -8.516 1 93.25 75 ALA B C 1
ATOM 4631 O O . ALA B 1 75 ? -8.242 12.016 -8.945 1 93.25 75 ALA B O 1
ATOM 4632 N N . ALA B 1 76 ? -6.23 11.203 -8.523 1 92.75 76 ALA B N 1
ATOM 4633 C CA . ALA B 1 76 ? -6.602 9.859 -8.953 1 92.75 76 ALA B CA 1
ATOM 4634 C C . ALA B 1 76 ? -7.715 9.289 -8.078 1 92.75 76 ALA B C 1
ATOM 4636 O O . ALA B 1 76 ? -8.68 8.711 -8.586 1 92.75 76 ALA B O 1
ATOM 4637 N N . GLY B 1 77 ? -7.57 9.43 -6.754 1 91.94 77 GLY B N 1
ATOM 4638 C CA . GLY B 1 77 ? -8.625 8.992 -5.855 1 91.94 77 GLY B CA 1
ATOM 4639 C C . GLY B 1 77 ? -9.945 9.703 -6.102 1 91.94 77 GLY B C 1
ATOM 4640 O O . GLY B 1 77 ? -11.008 9.07 -6.062 1 91.94 77 GLY B O 1
ATOM 4641 N N . TRP B 1 78 ? -9.797 10.961 -6.371 1 92.06 78 TRP B N 1
ATOM 4642 C CA . TRP B 1 78 ? -10.977 11.766 -6.648 1 92.06 78 TRP B CA 1
ATOM 4643 C C . TRP B 1 78 ? -11.68 11.297 -7.918 1 92.06 78 TRP B C 1
ATOM 4645 O O . TRP B 1 78 ? -12.898 11.125 -7.941 1 92.06 78 TRP B O 1
ATOM 4655 N N . VAL B 1 79 ? -10.961 11.039 -8.953 1 90.69 79 VAL B N 1
ATOM 4656 C CA . VAL B 1 79 ? -11.508 10.617 -10.234 1 90.69 79 VAL B CA 1
ATOM 4657 C C . VAL B 1 79 ? -12.148 9.234 -10.094 1 90.69 79 VAL B C 1
ATOM 4659 O O . VAL B 1 79 ? -13.234 8.984 -10.625 1 90.69 79 VAL B O 1
ATOM 4662 N N . TYR B 1 80 ? -11.5 8.391 -9.414 1 89.44 80 TYR B N 1
ATOM 4663 C CA . TYR B 1 80 ? -12.039 7.055 -9.219 1 89.44 80 TYR B CA 1
ATOM 4664 C C . TYR B 1 80 ? -13.336 7.098 -8.422 1 89.44 80 TYR B C 1
ATOM 4666 O O . TYR B 1 80 ? -14.25 6.305 -8.664 1 89.44 80 TYR B O 1
ATOM 4674 N N . ALA B 1 81 ? -13.391 7.957 -7.453 1 86.31 81 ALA B N 1
ATOM 4675 C CA . ALA B 1 81 ? -14.617 8.117 -6.676 1 86.31 81 ALA B CA 1
ATOM 4676 C C . ALA B 1 81 ? -15.734 8.711 -7.527 1 86.31 81 ALA B C 1
ATOM 4678 O O . ALA B 1 81 ? -16.891 8.32 -7.41 1 86.31 81 ALA B O 1
ATOM 4679 N N . LEU B 1 82 ? -15.422 9.656 -8.398 1 85.38 82 LEU B N 1
ATOM 4680 C CA . LEU B 1 82 ? -16.391 10.328 -9.25 1 85.38 82 LEU B CA 1
ATOM 4681 C C . LEU B 1 82 ? -17.031 9.352 -10.227 1 85.38 82 LEU B C 1
ATOM 4683 O O . LEU B 1 82 ? -18.219 9.453 -10.531 1 85.38 82 LEU B O 1
ATOM 4687 N N . TYR B 1 83 ? -16.25 8.32 -10.664 1 84.06 83 TYR B N 1
ATOM 4688 C CA . TYR B 1 83 ? -16.766 7.367 -11.648 1 84.06 83 TYR B CA 1
ATOM 4689 C C . TYR B 1 83 ? -17.344 6.133 -10.961 1 84.06 83 TYR B C 1
ATOM 4691 O O . TYR B 1 83 ? -17.734 5.176 -11.633 1 84.06 83 TYR B O 1
ATOM 4699 N N . GLY B 1 84 ? -17.312 6.125 -9.625 1 81.19 84 GLY B N 1
ATOM 4700 C CA . GLY B 1 84 ? -18 5.074 -8.891 1 81.19 84 GLY B CA 1
ATOM 4701 C C . GLY B 1 84 ? -17.125 3.867 -8.617 1 81.19 84 GLY B C 1
ATOM 4702 O O . GLY B 1 84 ? -17.594 2.875 -8.055 1 81.19 84 GLY B O 1
ATOM 4703 N N . TYR B 1 85 ? -15.875 3.904 -8.969 1 82.44 85 TYR B N 1
ATOM 4704 C CA . TYR B 1 85 ? -14.969 2.781 -8.766 1 82.44 85 TYR B CA 1
ATOM 4705 C C . TYR B 1 85 ? -14.422 2.779 -7.34 1 82.44 85 TYR B C 1
ATOM 4707 O O . TYR B 1 85 ? -13.773 1.816 -6.918 1 82.44 85 TYR B O 1
ATOM 4715 N N . PHE B 1 86 ? -14.688 3.846 -6.625 1 87.12 86 PHE B N 1
ATOM 4716 C CA . PHE B 1 86 ? -14.188 4.02 -5.266 1 87.12 86 PHE B CA 1
ATOM 4717 C C . PHE B 1 86 ? -15.297 4.473 -4.332 1 87.12 86 PHE B C 1
ATOM 4719 O O . PHE B 1 86 ? -15.25 5.578 -3.793 1 87.12 86 PHE B O 1
ATOM 4726 N N . PRO B 1 87 ? -16.266 3.502 -4.078 1 81.88 87 PRO B N 1
ATOM 4727 C CA . PRO B 1 87 ? -17.406 3.855 -3.229 1 81.88 87 PRO B CA 1
ATOM 4728 C C . PRO B 1 87 ? -17 4.117 -1.78 1 81.88 87 PRO B C 1
ATOM 4730 O O . PRO B 1 87 ? -15.906 3.73 -1.36 1 81.88 87 PRO B O 1
ATOM 4733 N N . LEU B 1 88 ? -17.922 4.699 -1.033 1 80.19 88 LEU B N 1
ATOM 4734 C CA . LEU B 1 88 ? -17.656 5.117 0.339 1 80.19 88 LEU B CA 1
ATOM 4735 C C . LEU B 1 88 ? -17.375 3.914 1.229 1 80.19 88 LEU B C 1
ATOM 4737 O O . LEU B 1 88 ? -16.562 4.004 2.162 1 80.19 88 LEU B O 1
ATOM 4741 N N . SER B 1 89 ? -18.016 2.854 0.941 1 80.12 89 SER B N 1
ATOM 4742 C CA . SER B 1 89 ? -17.781 1.647 1.729 1 80.12 89 SER B CA 1
ATOM 4743 C C . SER B 1 89 ? -16.344 1.165 1.587 1 80.12 89 SER B C 1
ATOM 4745 O O . SER B 1 89 ? -15.703 0.803 2.576 1 80.12 89 SER B O 1
ATOM 4747 N N . MET B 1 90 ? -15.844 1.214 0.357 1 85 90 MET B N 1
ATOM 4748 C CA . MET B 1 90 ? -14.461 0.815 0.097 1 85 90 MET B CA 1
ATOM 4749 C C . MET B 1 90 ? -13.484 1.781 0.755 1 85 90 MET B C 1
ATOM 4751 O O . MET B 1 90 ? -12.461 1.36 1.305 1 85 90 MET B O 1
ATOM 4755 N N . GLN B 1 91 ? -13.805 3.033 0.667 1 86.19 91 GLN B N 1
ATOM 4756 C CA . GLN B 1 91 ? -12.953 4.043 1.287 1 86.19 91 GLN B CA 1
ATOM 4757 C C . GLN B 1 91 ? -12.875 3.844 2.797 1 86.19 91 GLN B C 1
ATOM 4759 O O . GLN B 1 91 ? -11.797 3.965 3.389 1 86.19 91 GLN B O 1
ATOM 4764 N N . ARG B 1 92 ? -13.945 3.498 3.369 1 82.88 92 ARG B N 1
ATOM 4765 C CA . ARG B 1 92 ? -14 3.262 4.809 1 82.88 92 ARG B CA 1
ATOM 4766 C C . ARG B 1 92 ? -13.18 2.037 5.195 1 82.88 92 ARG B C 1
ATOM 4768 O O . ARG B 1 92 ? -12.453 2.062 6.188 1 82.88 92 ARG B O 1
ATOM 4775 N N . ASP B 1 93 ? -13.367 1.022 4.426 1 83.38 93 ASP B N 1
ATOM 4776 C CA . ASP B 1 93 ? -12.633 -0.205 4.707 1 83.38 93 ASP B CA 1
ATOM 4777 C C . ASP B 1 93 ? -11.125 0.013 4.566 1 83.38 93 ASP B C 1
ATOM 4779 O O . ASP B 1 93 ? -10.344 -0.51 5.363 1 83.38 93 ASP B O 1
ATOM 4783 N N . LEU B 1 94 ? -10.781 0.724 3.6 1 87.69 94 LEU B N 1
ATOM 4784 C CA . LEU B 1 94 ? -9.367 1.011 3.391 1 87.69 94 LEU B CA 1
ATOM 4785 C C . LEU B 1 94 ? -8.812 1.873 4.52 1 87.69 94 LEU B C 1
ATOM 4787 O O . LEU B 1 94 ? -7.699 1.646 4.988 1 87.69 94 LEU B O 1
ATOM 4791 N N . ALA B 1 95 ? -9.578 2.838 4.914 1 84.38 95 ALA B N 1
ATOM 4792 C CA . ALA B 1 95 ? -9.156 3.699 6.02 1 84.38 95 ALA B CA 1
ATOM 4793 C C . ALA B 1 95 ? -8.984 2.896 7.305 1 84.38 95 ALA B C 1
ATOM 4795 O O . ALA B 1 95 ? -8.039 3.127 8.062 1 84.38 95 ALA B O 1
ATOM 4796 N N . ARG B 1 96 ? -9.875 1.983 7.469 1 84.12 96 ARG B N 1
ATOM 4797 C CA . ARG B 1 96 ? -9.797 1.125 8.648 1 84.12 96 ARG B CA 1
ATOM 4798 C C . ARG B 1 96 ? -8.539 0.267 8.609 1 84.12 96 ARG B C 1
ATOM 4800 O O . ARG B 1 96 ? -7.875 0.085 9.633 1 84.12 96 ARG B O 1
ATOM 4807 N N . LEU B 1 97 ? -8.273 -0.252 7.508 1 88 97 LEU B N 1
ATOM 4808 C CA . LEU B 1 97 ? -7.078 -1.077 7.363 1 88 97 LEU B CA 1
ATOM 4809 C C . LEU B 1 97 ? -5.82 -0.258 7.625 1 88 97 LEU B C 1
ATOM 4811 O O . LEU B 1 97 ? -4.883 -0.738 8.266 1 88 97 LEU B O 1
ATOM 4815 N N . VAL B 1 98 ? -5.766 0.93 7.125 1 89.06 98 VAL B N 1
ATOM 4816 C CA . VAL B 1 98 ? -4.613 1.814 7.285 1 89.06 98 VAL B CA 1
ATOM 4817 C C . VAL B 1 98 ? -4.402 2.125 8.766 1 89.06 98 VAL B C 1
ATOM 4819 O O . VAL B 1 98 ? -3.279 2.051 9.266 1 89.06 98 VAL B O 1
ATOM 4822 N N . VAL B 1 99 ? -5.41 2.379 9.469 1 83.69 99 VAL B N 1
ATOM 4823 C CA . VAL B 1 99 ? -5.305 2.812 10.859 1 83.69 99 VAL B CA 1
ATOM 4824 C C . VAL B 1 99 ? -4.977 1.619 11.75 1 83.69 99 VAL B C 1
ATOM 4826 O O . VAL B 1 99 ? -4.238 1.752 12.734 1 83.69 99 VAL B O 1
ATOM 4829 N N . GLN B 1 100 ? -5.484 0.494 11.398 1 85.5 100 GLN B N 1
ATOM 4830 C CA . GLN B 1 100 ? -5.371 -0.651 12.297 1 85.5 100 GLN B CA 1
ATOM 4831 C C . GLN B 1 100 ? -4.066 -1.409 12.055 1 85.5 100 GLN B C 1
ATOM 4833 O O . GLN B 1 100 ? -3.535 -2.045 12.969 1 85.5 100 GLN B O 1
ATOM 4838 N N . LEU B 1 101 ? -3.646 -1.245 10.844 1 91.06 101 LEU B N 1
ATOM 4839 C CA . LEU B 1 101 ? -2.529 -2.141 10.562 1 91.06 101 LEU B CA 1
ATOM 4840 C C . LEU B 1 101 ? -1.4 -1.399 9.859 1 91.06 101 LEU B C 1
ATOM 4842 O O . LEU B 1 101 ? -0.269 -1.372 10.344 1 91.06 101 LEU B O 1
ATOM 4846 N N . LEU B 1 102 ? -1.641 -0.761 8.773 1 92.31 102 LEU B N 1
ATOM 4847 C CA . LEU B 1 102 ? -0.578 -0.257 7.906 1 92.31 102 LEU B CA 1
ATOM 4848 C C . LEU B 1 102 ? 0.177 0.883 8.586 1 92.31 102 LEU B C 1
ATOM 4850 O O . LEU B 1 102 ? 1.403 0.838 8.703 1 92.31 102 LEU B O 1
ATOM 4854 N N . ALA B 1 103 ? -0.54 1.877 9.094 1 89 103 ALA B N 1
ATOM 4855 C CA . ALA B 1 103 ? 0.098 3.029 9.727 1 89 103 ALA B CA 1
ATOM 4856 C C . ALA B 1 103 ? 0.856 2.615 10.984 1 89 103 ALA B C 1
ATOM 4858 O O . ALA B 1 103 ? 1.981 3.064 11.211 1 89 103 ALA B O 1
ATOM 4859 N N . PRO B 1 104 ? 0.272 1.782 11.812 1 90.81 104 PRO B N 1
ATOM 4860 C CA . PRO B 1 104 ? 1.023 1.312 12.977 1 90.81 104 PRO B CA 1
ATOM 4861 C C . PRO B 1 104 ? 2.322 0.606 12.594 1 90.81 104 PRO B C 1
ATOM 4863 O O . PRO B 1 104 ? 3.32 0.709 13.312 1 90.81 104 PRO B O 1
ATOM 4866 N N . CYS B 1 105 ? 2.297 -0.119 11.492 1 94.06 105 CYS B N 1
ATOM 4867 C CA . CYS B 1 105 ? 3.523 -0.759 11.031 1 94.06 105 CYS B CA 1
ATOM 4868 C C . CYS B 1 105 ? 4.574 0.281 10.648 1 94.06 105 CYS B C 1
ATOM 4870 O O . CYS B 1 105 ? 5.75 0.129 10.984 1 94.06 105 CYS B O 1
ATOM 4872 N N . LEU B 1 106 ? 4.125 1.263 9.992 1 91.69 106 LEU B N 1
ATOM 4873 C CA . LEU B 1 106 ? 5.035 2.336 9.609 1 91.69 106 LEU B CA 1
ATOM 4874 C C . LEU B 1 106 ? 5.582 3.053 10.836 1 91.69 106 LEU B C 1
ATOM 4876 O O . LEU B 1 106 ? 6.777 3.342 10.914 1 91.69 106 LEU B O 1
ATOM 4880 N N . LEU B 1 107 ? 4.715 3.363 11.758 1 90.88 107 LEU B N 1
ATOM 4881 C CA . LEU B 1 107 ? 5.086 4.047 12.992 1 90.88 107 LEU B CA 1
ATOM 4882 C C . LEU B 1 107 ? 6.07 3.215 13.805 1 90.88 107 LEU B C 1
ATOM 4884 O O . LEU B 1 107 ? 7.082 3.732 14.281 1 90.88 107 LEU B O 1
ATOM 4888 N N . LEU B 1 108 ? 5.781 1.965 13.922 1 93.56 108 LEU B N 1
ATOM 4889 C CA . LEU B 1 108 ? 6.625 1.059 14.688 1 93.56 108 LEU B CA 1
ATOM 4890 C C . LEU B 1 108 ? 8.039 1.027 14.125 1 93.56 108 LEU B C 1
ATOM 4892 O O . LEU B 1 108 ? 9.016 1.229 14.852 1 93.56 108 LEU B O 1
ATOM 4896 N N . VAL B 1 109 ? 8.133 0.865 12.875 1 92.56 109 VAL B N 1
ATOM 4897 C CA . VAL B 1 109 ? 9.445 0.692 12.25 1 92.56 109 VAL B CA 1
ATOM 4898 C C . VAL B 1 109 ? 10.188 2.027 12.227 1 92.56 109 VAL B C 1
ATOM 4900 O O . VAL B 1 109 ? 11.383 2.084 12.523 1 92.56 109 VAL B O 1
ATOM 4903 N N . SER B 1 110 ? 9.516 3.102 11.938 1 89.31 110 SER B N 1
ATOM 4904 C CA . SER B 1 110 ? 10.156 4.406 11.812 1 89.31 110 SER B CA 1
ATOM 4905 C C . SER B 1 110 ? 10.648 4.914 13.164 1 89.31 110 SER B C 1
ATOM 4907 O O . SER B 1 110 ? 11.781 5.395 13.273 1 89.31 110 SER B O 1
ATOM 4909 N N . ILE B 1 111 ? 9.859 4.797 14.172 1 89.56 111 ILE B N 1
ATOM 4910 C CA . ILE B 1 111 ? 10.242 5.281 15.492 1 89.56 111 ILE B CA 1
ATOM 4911 C C . ILE B 1 111 ? 11.297 4.363 16.094 1 89.56 111 ILE B C 1
ATOM 4913 O O . ILE B 1 111 ? 12.289 4.832 16.656 1 89.56 111 ILE B O 1
ATOM 4917 N N . ALA B 1 112 ? 11.094 3.062 15.93 1 90.75 112 ALA B N 1
ATOM 4918 C CA . ALA B 1 112 ? 12.047 2.117 16.5 1 90.75 112 ALA B CA 1
ATOM 4919 C C . ALA B 1 112 ? 13.43 2.281 15.859 1 90.75 112 ALA B C 1
ATOM 4921 O O . ALA B 1 112 ? 14.453 2.104 16.531 1 90.75 112 ALA B O 1
ATOM 4922 N N . HIS B 1 113 ? 13.398 2.572 14.641 1 87.56 113 HIS B N 1
ATOM 4923 C CA . HIS B 1 113 ? 14.656 2.744 13.914 1 87.56 113 HIS B CA 1
ATOM 4924 C C . HIS B 1 113 ? 15.359 4.031 14.328 1 87.56 113 HIS B C 1
ATOM 4926 O O . HIS B 1 113 ? 16.578 4.062 14.445 1 87.56 113 HIS B O 1
ATOM 4932 N N . THR B 1 114 ? 14.641 5.086 14.578 1 84.56 114 THR B N 1
ATOM 4933 C CA . THR B 1 114 ? 15.203 6.418 14.766 1 84.56 114 THR B CA 1
ATOM 4934 C C . THR B 1 114 ? 15.508 6.672 16.234 1 84.56 114 THR B C 1
ATOM 4936 O O . THR B 1 114 ? 16.484 7.352 16.562 1 84.56 114 THR B O 1
ATOM 4939 N N . VAL B 1 115 ? 14.734 6.105 17.062 1 86.81 115 VAL B N 1
ATOM 4940 C CA . VAL B 1 115 ? 14.859 6.402 18.5 1 86.81 115 VAL B CA 1
ATOM 4941 C C . VAL B 1 115 ? 15.945 5.52 19.109 1 86.81 115 VAL B C 1
ATOM 4943 O O . VAL B 1 115 ? 16.062 4.344 18.766 1 86.81 115 VAL B O 1
ATOM 4946 N N . SER B 1 116 ? 16.828 6.125 19.781 1 83.94 116 SER B N 1
ATOM 4947 C CA . SER B 1 116 ? 17.828 5.441 20.609 1 83.94 116 SER B CA 1
ATOM 4948 C C . SER B 1 116 ? 17.828 5.988 22.031 1 83.94 116 SER B C 1
ATOM 4950 O O . SER B 1 116 ? 17.234 7.031 22.297 1 83.94 116 SER B O 1
ATOM 4952 N N . TRP B 1 117 ? 18.406 5.234 22.891 1 78.56 117 TRP B N 1
ATOM 4953 C CA . TRP B 1 117 ? 18.484 5.641 24.281 1 78.56 117 TRP B CA 1
ATOM 4954 C C . TRP B 1 117 ? 19.188 6.988 24.422 1 78.56 117 TRP B C 1
ATOM 4956 O O . TRP B 1 117 ? 18.781 7.816 25.25 1 78.56 117 TRP B O 1
ATOM 4966 N N . GLU B 1 118 ? 20.094 7.246 23.516 1 80.31 118 GLU B N 1
ATOM 4967 C CA . GLU B 1 118 ? 20.891 8.461 23.609 1 80.31 118 GLU B CA 1
ATOM 4968 C C . GLU B 1 118 ? 20.172 9.641 22.953 1 80.31 118 GLU B C 1
ATOM 4970 O O . GLU B 1 118 ? 20.406 10.797 23.312 1 80.31 118 GLU B O 1
ATOM 4975 N N . SER B 1 119 ? 19.281 9.328 22.109 1 82.88 119 SER B N 1
ATOM 4976 C CA . SER B 1 119 ? 18.719 10.406 21.297 1 82.88 119 SER B CA 1
ATOM 4977 C C . SER B 1 119 ? 17.281 10.727 21.719 1 82.88 119 SER B C 1
ATOM 4979 O O . SER B 1 119 ? 16.766 11.797 21.406 1 82.88 119 SER B O 1
ATOM 4981 N N . PHE B 1 120 ? 16.703 9.922 22.594 1 83.81 120 PHE B N 1
ATOM 4982 C CA . PHE B 1 120 ? 15.273 10.078 22.875 1 83.81 120 PHE B CA 1
ATOM 4983 C C . PHE B 1 120 ? 15.016 11.336 23.688 1 83.81 120 PHE B C 1
ATOM 4985 O O . PHE B 1 120 ? 13.992 12 23.5 1 83.81 120 PHE B O 1
ATOM 4992 N N . HIS B 1 121 ? 15.953 11.672 24.547 1 84.31 121 HIS B N 1
ATOM 4993 C CA . HIS B 1 121 ? 15.758 12.844 25.375 1 84.31 121 HIS B CA 1
ATOM 4994 C C . HIS B 1 121 ? 15.781 14.125 24.547 1 84.31 121 HIS B C 1
ATOM 4996 O O . HIS B 1 121 ? 15.273 15.156 24.969 1 84.31 121 HIS B O 1
ATOM 5002 N N . LEU B 1 122 ? 16.25 14.023 23.359 1 89.31 122 LEU B N 1
ATOM 5003 C CA . LEU B 1 122 ? 16.328 15.188 22.484 1 89.31 122 LEU B CA 1
ATOM 5004 C C . LEU B 1 122 ? 14.984 15.453 21.797 1 89.31 122 LEU B C 1
ATOM 5006 O O . LEU B 1 122 ? 14.781 16.516 21.203 1 89.31 122 LEU B O 1
ATOM 5010 N N . TRP B 1 123 ? 13.938 14.586 22.016 1 91.88 123 TRP B N 1
ATOM 5011 C CA . TRP B 1 123 ? 12.664 14.719 21.297 1 91.88 123 TRP B CA 1
ATOM 5012 C C . TRP B 1 123 ? 11.672 15.555 22.109 1 91.88 123 TRP B C 1
ATOM 5014 O O . TRP B 1 123 ? 10.531 15.734 21.688 1 91.88 123 TRP B O 1
ATOM 5024 N N . TRP B 1 124 ? 12.117 16.25 23.172 1 91.31 124 TRP B N 1
ATOM 5025 C CA . TRP B 1 124 ? 11.234 16.984 24.062 1 91.31 124 TRP B CA 1
ATOM 5026 C C . TRP B 1 124 ? 10.625 18.188 23.359 1 91.31 124 TRP B C 1
ATOM 5028 O O . TRP B 1 124 ? 9.547 18.656 23.719 1 91.31 124 TRP B O 1
ATOM 5038 N N . PRO B 1 125 ? 11.281 18.719 22.359 1 94.44 125 PRO B N 1
ATOM 5039 C CA . PRO B 1 125 ? 10.688 19.875 21.688 1 94.44 125 PRO B CA 1
ATOM 5040 C C . PRO B 1 125 ? 9.398 19.516 20.938 1 94.44 125 PRO B C 1
ATOM 5042 O O . PRO B 1 125 ? 8.594 20.406 20.641 1 94.44 125 PRO B O 1
ATOM 5045 N N . ILE B 1 126 ? 9.164 18.266 20.609 1 94.94 126 ILE B N 1
ATOM 5046 C CA . ILE B 1 126 ? 8.031 17.891 19.781 1 94.94 126 ILE B CA 1
ATOM 5047 C C . ILE B 1 126 ? 6.73 18.125 20.547 1 94.94 126 ILE B C 1
ATOM 5049 O O . ILE B 1 126 ? 5.844 18.844 20.062 1 94.94 126 ILE B O 1
ATOM 5053 N N . PRO B 1 127 ? 6.59 17.641 21.797 1 94.12 127 PRO B N 1
ATOM 5054 C CA . PRO B 1 127 ? 5.363 17.953 22.547 1 94.12 127 PRO B CA 1
ATOM 5055 C C . PRO B 1 127 ? 5.215 19.438 22.844 1 94.12 127 PRO B C 1
ATOM 5057 O O . PRO B 1 127 ? 4.094 19.953 22.875 1 94.12 127 PRO B O 1
ATOM 5060 N N . VAL B 1 128 ? 6.289 20.109 22.984 1 95.19 128 VAL B N 1
ATOM 5061 C CA . VAL B 1 128 ? 6.25 21.547 23.281 1 95.19 128 VAL B CA 1
ATOM 5062 C C . VAL B 1 128 ? 5.766 22.312 22.062 1 95.19 128 VAL B C 1
ATOM 5064 O O . VAL B 1 128 ? 4.914 23.203 22.172 1 95.19 128 VAL B O 1
ATOM 5067 N N . LEU B 1 129 ? 6.316 21.953 20.984 1 96.19 129 LEU B N 1
ATOM 5068 C CA . LEU B 1 129 ? 5.898 22.609 19.75 1 96.19 129 LEU B CA 1
ATOM 5069 C C . LEU B 1 129 ? 4.441 22.281 19.422 1 96.19 129 LEU B C 1
ATOM 5071 O O . LEU B 1 129 ? 3.707 23.141 18.938 1 96.19 129 LEU B O 1
ATOM 5075 N N . PHE B 1 130 ? 4.051 21.094 19.703 1 96.44 130 PHE B N 1
ATOM 5076 C CA . PHE B 1 130 ? 2.658 20.719 19.5 1 96.44 130 PHE B CA 1
ATOM 5077 C C . PHE B 1 130 ? 1.73 21.609 20.312 1 96.44 130 PHE B C 1
ATOM 5079 O O . PHE B 1 130 ? 0.765 22.156 19.781 1 96.44 130 PHE B O 1
ATOM 5086 N N . CYS B 1 131 ? 2.037 21.703 21.578 1 96.06 131 CYS B N 1
ATOM 5087 C CA . CYS B 1 131 ? 1.212 22.5 22.469 1 96.06 131 CYS B CA 1
ATOM 5088 C C . CYS B 1 131 ? 1.224 23.969 22.062 1 96.06 131 CYS B C 1
ATOM 5090 O O . CYS B 1 131 ? 0.18 24.625 22.047 1 96.06 131 CYS B O 1
ATOM 5092 N N . ALA B 1 132 ? 2.359 24.453 21.703 1 96.69 132 ALA B N 1
ATOM 5093 C CA . ALA B 1 132 ? 2.494 25.859 21.328 1 96.69 132 ALA B CA 1
ATOM 5094 C C . ALA B 1 132 ? 1.71 26.172 20.062 1 96.69 132 ALA B C 1
ATOM 5096 O O . ALA B 1 132 ? 1.018 27.188 19.969 1 96.69 132 ALA B O 1
ATOM 5097 N N . LEU B 1 133 ? 1.83 25.297 19.078 1 96.81 133 LEU B N 1
ATOM 5098 C CA . LEU B 1 133 ? 1.141 25.516 17.812 1 96.81 133 LEU B CA 1
ATOM 5099 C C . LEU B 1 133 ? -0.37 25.391 18 1 96.81 133 LEU B C 1
ATOM 5101 O O . LEU B 1 133 ? -1.133 26.156 17.406 1 96.81 133 LEU B O 1
ATOM 5105 N N . THR B 1 134 ? -0.767 24.422 18.75 1 96.31 134 THR B N 1
ATOM 5106 C CA . THR B 1 134 ? -2.188 24.234 19.031 1 96.31 134 THR B CA 1
ATOM 5107 C C . THR B 1 134 ? -2.748 25.438 19.781 1 96.31 134 THR B C 1
ATOM 5109 O O . THR B 1 134 ? -3.844 25.922 19.469 1 96.31 134 THR B O 1
ATOM 5112 N N . LEU B 1 135 ? -2.012 25.891 20.75 1 96.31 135 LEU B N 1
ATOM 5113 C CA . LEU B 1 135 ? -2.432 27.062 21.516 1 96.31 135 LEU B CA 1
ATOM 5114 C C . LEU B 1 135 ? -2.502 28.297 20.641 1 96.31 135 LEU B C 1
ATOM 5116 O O . LEU B 1 135 ? -3.43 29.109 20.766 1 96.31 135 LEU B O 1
ATOM 5120 N N . ALA B 1 136 ? -1.533 28.453 19.828 1 97.38 136 ALA B N 1
ATOM 5121 C CA . ALA B 1 136 ? -1.542 29.594 18.906 1 97.38 136 ALA B CA 1
ATOM 5122 C C . ALA B 1 136 ? -2.775 29.547 18 1 97.38 136 ALA B C 1
ATOM 5124 O O . ALA B 1 136 ? -3.426 30.578 17.797 1 97.38 136 ALA B O 1
ATOM 5125 N N . SER B 1 137 ? -3.053 28.391 17.453 1 97 137 SER B N 1
ATOM 5126 C CA . SER B 1 137 ? -4.23 28.25 16.609 1 97 137 SER B CA 1
ATOM 5127 C C . SER B 1 137 ? -5.508 28.562 17.375 1 97 137 SER B C 1
ATOM 5129 O O . SER B 1 137 ? -6.414 29.219 16.844 1 97 137 SER B O 1
ATOM 5131 N N . PHE B 1 138 ? -5.598 28.141 18.594 1 96.38 138 PHE B N 1
ATOM 5132 C CA . PHE B 1 138 ? -6.754 28.406 19.438 1 96.38 138 PHE B CA 1
ATOM 5133 C C . PHE B 1 138 ? -6.906 29.906 19.688 1 96.38 138 PHE B C 1
ATOM 5135 O O . PHE B 1 138 ? -8 30.453 19.562 1 96.38 138 PHE B O 1
ATOM 5142 N N . ILE B 1 139 ? -5.801 30.516 20.062 1 97.44 139 ILE B N 1
ATOM 5143 C CA . ILE B 1 139 ? -5.816 31.938 20.391 1 97.44 139 ILE B CA 1
ATOM 5144 C C . ILE B 1 139 ? -6.238 32.75 19.156 1 97.44 139 ILE B C 1
ATOM 5146 O O . ILE B 1 139 ? -7.094 33.625 19.25 1 97.44 139 ILE B O 1
ATOM 5150 N N . PHE B 1 140 ? -5.66 32.438 18 1 97.88 140 PHE B N 1
ATOM 5151 C CA . PHE B 1 140 ? -6.02 33.125 16.781 1 97.88 140 PHE B CA 1
ATOM 5152 C C . PHE B 1 140 ? -7.5 32.938 16.453 1 97.88 140 PHE B C 1
ATOM 5154 O O . PHE B 1 140 ? -8.172 33.875 16.031 1 97.88 140 PHE B O 1
ATOM 5161 N N . ALA B 1 141 ? -7.977 31.719 16.641 1 96.94 141 ALA B N 1
ATOM 5162 C CA . ALA B 1 141 ? -9.375 31.422 16.359 1 96.94 141 ALA B CA 1
ATOM 5163 C C . ALA B 1 141 ? -10.305 32.219 17.266 1 96.94 141 ALA B C 1
ATOM 5165 O O . ALA B 1 141 ? -11.297 32.812 16.797 1 96.94 141 ALA B O 1
ATOM 5166 N N . VAL B 1 142 ? -9.977 32.375 18.516 1 95.5 142 VAL B N 1
ATOM 5167 C CA . VAL B 1 142 ? -10.805 33.062 19.5 1 95.5 142 VAL B CA 1
ATOM 5168 C C . VAL B 1 142 ? -10.742 34.562 19.234 1 95.5 142 VAL B C 1
ATOM 5170 O O . VAL B 1 142 ? -11.773 35.25 19.266 1 95.5 142 VAL B O 1
ATOM 5173 N N . VAL B 1 143 ? -9.586 35.062 19 1 97.06 143 VAL B N 1
ATOM 5174 C CA . VAL B 1 143 ? -9.398 36.469 18.781 1 97.06 143 VAL B CA 1
ATOM 5175 C C . VAL B 1 143 ? -10.148 36.906 17.516 1 97.06 143 VAL B C 1
ATOM 5177 O O . VAL B 1 143 ? -10.852 37.938 17.516 1 97.06 143 VAL B O 1
ATOM 5180 N N . LEU B 1 144 ? -10 36.125 16.469 1 96.5 144 LEU B N 1
ATOM 5181 C CA . LEU B 1 144 ? -10.672 36.469 15.219 1 96.5 144 LEU B CA 1
ATOM 5182 C C . LEU B 1 144 ? -12.18 36.312 15.352 1 96.5 144 LEU B C 1
ATOM 5184 O O . LEU B 1 144 ? -12.938 37.094 14.758 1 96.5 144 LEU B O 1
ATOM 5188 N N . SER B 1 145 ? -12.594 35.281 16.094 1 95 145 SER B N 1
ATOM 5189 C CA . SER B 1 145 ? -14.023 35.156 16.344 1 95 145 SER B CA 1
ATOM 5190 C C . SER B 1 145 ? -14.578 36.344 17.109 1 95 145 SER B C 1
ATOM 5192 O O . SER B 1 145 ? -15.703 36.781 16.859 1 95 145 SER B O 1
ATOM 5194 N N . PHE B 1 146 ? -13.828 36.844 18.062 1 94.88 146 PHE B N 1
ATOM 5195 C CA . PHE B 1 146 ? -14.219 38 18.844 1 94.88 146 PHE B CA 1
ATOM 5196 C C . PHE B 1 146 ? -14.266 39.25 17.969 1 94.88 146 PHE B C 1
ATOM 5198 O O . PHE B 1 146 ? -15.211 40.062 18.047 1 94.88 146 PHE B O 1
ATOM 5205 N N . LEU B 1 147 ? -13.273 39.438 17.141 1 95.62 147 LEU B N 1
ATOM 5206 C CA . LEU B 1 147 ? -13.164 40.625 16.281 1 95.62 147 LEU B CA 1
ATOM 5207 C C . LEU B 1 147 ? -14.312 40.656 15.266 1 95.62 147 LEU B C 1
ATOM 5209 O O . LEU B 1 147 ? -14.812 41.75 14.938 1 95.62 147 LEU B O 1
ATOM 5213 N N . PHE B 1 148 ? -14.727 39.5 14.789 1 94.88 148 PHE B N 1
ATOM 5214 C CA . PHE B 1 148 ? -15.766 39.438 13.773 1 94.88 148 PHE B CA 1
ATOM 5215 C C . PHE B 1 148 ? -17.125 39.188 14.406 1 94.88 148 PHE B C 1
ATOM 5217 O O . PHE B 1 148 ? -18.109 38.938 13.703 1 94.88 148 PHE B O 1
ATOM 5224 N N . ARG B 1 149 ? -17.281 39.062 15.688 1 92.94 149 ARG B N 1
ATOM 5225 C CA . ARG B 1 149 ? -18.516 38.906 16.453 1 92.94 149 ARG B CA 1
ATOM 5226 C C . ARG B 1 149 ? -19.25 37.656 16.047 1 92.94 149 ARG B C 1
ATOM 5228 O O . ARG B 1 149 ? -20.453 37.688 15.742 1 92.94 149 ARG B O 1
ATOM 5235 N N . ILE B 1 150 ? -18.531 36.625 16.062 1 93.5 150 ILE B N 1
ATOM 5236 C CA . ILE B 1 150 ? -19.094 35.312 15.727 1 93.5 150 ILE B CA 1
ATOM 5237 C C . ILE B 1 150 ? -19.734 34.688 16.969 1 93.5 150 ILE B C 1
ATOM 5239 O O . ILE B 1 150 ? -19.156 34.75 18.062 1 93.5 150 ILE B O 1
ATOM 5243 N N . PRO B 1 151 ? -20.938 34.188 16.766 1 90.62 151 PRO B N 1
ATOM 5244 C CA . PRO B 1 151 ? -21.609 33.562 17.891 1 90.62 151 PRO B CA 1
ATOM 5245 C C . PRO B 1 151 ? -20.781 32.406 18.5 1 90.62 151 PRO B C 1
ATOM 5247 O O . PRO B 1 151 ? -19.891 31.875 17.828 1 90.62 151 PRO B O 1
ATOM 5250 N N . ARG B 1 152 ? -21.094 32.062 19.641 1 89.62 152 ARG B N 1
ATOM 5251 C CA . ARG B 1 152 ? -20.312 31.141 20.453 1 89.62 152 ARG B CA 1
ATOM 5252 C C . ARG B 1 152 ? -20.234 29.781 19.781 1 89.62 152 ARG B C 1
ATOM 5254 O O . ARG B 1 152 ? -19.156 29.172 19.719 1 89.62 152 ARG B O 1
ATOM 5261 N N . SER B 1 153 ? -21.359 29.266 19.281 1 89.56 153 SER B N 1
ATOM 5262 C CA . SER B 1 153 ? -21.375 27.938 18.672 1 89.56 153 SER B CA 1
ATOM 5263 C C . SER B 1 153 ? -20.438 27.875 17.469 1 89.56 153 SER B C 1
ATOM 5265 O O . SER B 1 153 ? -19.688 26.906 17.297 1 89.56 153 SER B O 1
ATOM 5267 N N . ARG B 1 154 ? -20.516 28.938 16.734 1 93.12 154 ARG B N 1
ATOM 5268 C CA . ARG B 1 154 ? -19.656 29 15.547 1 93.12 154 ARG B CA 1
ATOM 5269 C C . ARG B 1 154 ? -18.203 29.234 15.93 1 93.12 154 ARG B C 1
ATOM 5271 O O . ARG B 1 154 ? -17.297 28.734 15.266 1 93.12 154 ARG B O 1
ATOM 5278 N N . SER B 1 155 ? -18.016 30 16.984 1 94.06 155 SER B N 1
ATOM 5279 C CA . SER B 1 155 ? -16.656 30.234 17.484 1 94.06 155 SER B CA 1
ATOM 5280 C C . SER B 1 155 ? -16 28.938 17.953 1 94.06 155 SER B C 1
ATOM 5282 O O . SER B 1 155 ? -14.812 28.719 17.719 1 94.06 155 SER B O 1
ATOM 5284 N N . HIS B 1 156 ? -16.75 28.047 18.562 1 93.31 156 HIS B N 1
ATOM 5285 C CA . HIS B 1 156 ? -16.25 26.75 19 1 93.31 156 HIS B CA 1
ATOM 5286 C C . HIS B 1 156 ? -15.906 25.859 17.797 1 93.31 156 HIS B C 1
ATOM 5288 O O . HIS B 1 156 ? -14.922 25.125 17.828 1 93.31 156 HIS B O 1
ATOM 5294 N N . PHE B 1 157 ? -16.766 25.984 16.812 1 94.25 157 PHE B N 1
ATOM 5295 C CA . PHE B 1 157 ? -16.5 25.25 15.594 1 94.25 157 PHE B CA 1
ATOM 5296 C C . PHE B 1 157 ? -15.188 25.703 14.961 1 94.25 157 PHE B C 1
ATOM 5298 O O . PHE B 1 157 ? -14.352 24.875 14.602 1 94.25 157 PHE B O 1
ATOM 5305 N N . ILE B 1 158 ? -14.977 27 14.867 1 96.19 158 ILE B N 1
ATOM 5306 C CA . ILE B 1 158 ? -13.789 27.578 14.25 1 96.19 158 ILE B CA 1
ATOM 5307 C C . ILE B 1 158 ? -12.555 27.203 15.062 1 96.19 158 ILE B C 1
ATOM 5309 O O . ILE B 1 158 ? -11.516 26.828 14.508 1 96.19 158 ILE B O 1
ATOM 5313 N N . ALA B 1 159 ? -12.68 27.281 16.328 1 95.69 159 ALA B N 1
ATOM 5314 C CA . ALA B 1 159 ? -11.562 26.938 17.203 1 95.69 159 ALA B CA 1
ATOM 5315 C C . ALA B 1 159 ? -11.195 25.469 17.078 1 95.69 159 ALA B C 1
ATOM 5317 O O . ALA B 1 159 ? -10.016 25.125 16.984 1 95.69 159 ALA B O 1
ATOM 5318 N N . SER B 1 160 ? -12.164 24.625 17.094 1 94.5 160 SER B N 1
ATOM 5319 C CA . SER B 1 160 ? -11.914 23.188 16.969 1 94.5 160 SER B CA 1
ATOM 5320 C C . SER B 1 160 ? -11.273 22.844 15.633 1 94.5 160 SER B C 1
ATOM 5322 O O . SER B 1 160 ? -10.312 22.078 15.57 1 94.5 160 SER B O 1
ATOM 5324 N N . ALA B 1 161 ? -11.789 23.438 14.594 1 95.94 161 ALA B N 1
ATOM 5325 C CA . ALA B 1 161 ? -11.281 23.188 13.25 1 95.94 161 ALA B CA 1
ATOM 5326 C C . ALA B 1 161 ? -9.852 23.688 13.102 1 95.94 161 ALA B C 1
ATOM 5328 O O . ALA B 1 161 ? -9.031 23.078 12.406 1 95.94 161 ALA B O 1
ATOM 5329 N N . ALA B 1 162 ? -9.555 24.766 13.75 1 96.19 162 ALA B N 1
ATOM 5330 C CA . ALA B 1 162 ? -8.234 25.375 13.641 1 96.19 162 ALA B CA 1
ATOM 5331 C C . ALA B 1 162 ? -7.199 24.594 14.445 1 96.19 162 ALA B C 1
ATOM 5333 O O . ALA B 1 162 ? -6.02 24.562 14.086 1 96.19 162 ALA B O 1
ATOM 5334 N N . MET B 1 163 ? -7.609 24 15.484 1 95 163 MET B N 1
ATOM 5335 C CA . MET B 1 163 ? -6.695 23.281 16.359 1 95 163 MET B CA 1
ATOM 5336 C C . MET B 1 163 ? -6.375 21.891 15.797 1 95 163 MET B C 1
ATOM 5338 O O . MET B 1 163 ? -5.309 21.344 16.062 1 95 163 MET B O 1
ATOM 5342 N N . MET B 1 164 ? -7.246 21.406 15.016 1 92.75 164 MET B N 1
ATOM 5343 C CA . MET B 1 164 ? -7.105 20.031 14.531 1 92.75 164 MET B CA 1
ATOM 5344 C C . MET B 1 164 ? -6.406 20.016 13.18 1 92.75 164 MET B C 1
ATOM 5346 O O . MET B 1 164 ? -7.062 20.031 12.133 1 92.75 164 MET B O 1
ATOM 5350 N N . SER B 1 165 ? -5.18 19.844 13.211 1 91.25 165 SER B N 1
ATOM 5351 C CA . SER B 1 165 ? -4.391 19.781 11.984 1 91.25 165 SER B CA 1
ATOM 5352 C C . SER B 1 165 ? -4.273 18.359 11.469 1 91.25 165 SER B C 1
ATOM 5354 O O . SER B 1 165 ? -4.336 17.406 12.242 1 91.25 165 SER B O 1
ATOM 5356 N N . ASN B 1 166 ? -4.273 18.266 10.141 1 91.38 166 ASN B N 1
ATOM 5357 C CA . ASN B 1 166 ? -3.893 16.969 9.57 1 91.38 166 ASN B CA 1
ATOM 5358 C C . ASN B 1 166 ? -2.441 16.625 9.891 1 91.38 166 ASN B C 1
ATOM 5360 O O . ASN B 1 166 ? -1.52 17.266 9.375 1 91.38 166 ASN B O 1
ATOM 5364 N N . THR B 1 167 ? -2.273 15.695 10.734 1 90.56 167 THR B N 1
ATOM 5365 C CA . THR B 1 167 ? -0.925 15.383 11.195 1 90.56 167 THR B CA 1
ATOM 5366 C C . THR B 1 167 ? -0.509 13.992 10.734 1 90.56 167 THR B C 1
ATOM 5368 O O . THR B 1 167 ? 0.548 13.492 11.125 1 90.56 167 THR B O 1
ATOM 5371 N N . ASN B 1 168 ? -1.202 13.344 9.922 1 82.62 168 ASN B N 1
ATOM 5372 C CA . ASN B 1 168 ? -0.91 11.961 9.57 1 82.62 168 ASN B CA 1
ATOM 5373 C C . ASN B 1 168 ? -0.794 11.773 8.062 1 82.62 168 ASN B C 1
ATOM 5375 O O . ASN B 1 168 ? 0.304 11.578 7.539 1 82.62 168 ASN B O 1
ATOM 5379 N N . SER B 1 169 ? -1.836 12.031 7.312 1 83.06 169 SER B N 1
ATOM 5380 C CA . SER B 1 169 ? -1.884 11.672 5.898 1 83.06 169 SER B CA 1
ATOM 5381 C C . SER B 1 169 ? -0.994 12.586 5.062 1 83.06 169 SER B C 1
ATOM 5383 O O . SER B 1 169 ? 0.038 12.148 4.547 1 83.06 169 SER B O 1
ATOM 5385 N N . LEU B 1 170 ? -1.276 13.789 5.141 1 89.62 170 LEU B N 1
ATOM 5386 C CA . LEU B 1 170 ? -0.646 14.719 4.211 1 89.62 170 LEU B CA 1
ATOM 5387 C C . LEU B 1 170 ? 0.815 14.953 4.582 1 89.62 170 LEU B C 1
ATOM 5389 O O . LEU B 1 170 ? 1.697 14.883 3.721 1 89.62 170 LEU B O 1
ATOM 5393 N N . PRO B 1 171 ? 1.094 15.148 5.832 1 93.06 171 PRO B N 1
ATOM 5394 C CA . PRO B 1 171 ? 2.5 15.391 6.16 1 93.06 171 PRO B CA 1
ATOM 5395 C C . PRO B 1 171 ? 3.383 14.172 5.922 1 93.06 171 PRO B C 1
ATOM 5397 O O . PRO B 1 171 ? 4.547 14.305 5.543 1 93.06 171 PRO B O 1
ATOM 5400 N N . VAL B 1 172 ? 2.877 13.023 6.195 1 90.62 172 VAL B N 1
ATOM 5401 C CA . VAL B 1 172 ? 3.641 11.805 5.953 1 90.62 172 VAL B CA 1
ATOM 5402 C C . VAL B 1 172 ? 3.93 11.664 4.461 1 90.62 172 VAL B C 1
ATOM 5404 O O . VAL B 1 172 ? 5.059 11.359 4.066 1 90.62 172 VAL B O 1
ATOM 5407 N N . ALA B 1 173 ? 2.924 11.898 3.709 1 90.12 173 ALA B N 1
ATOM 5408 C CA . ALA B 1 173 ? 3.084 11.797 2.26 1 90.12 173 ALA B CA 1
ATOM 5409 C C . ALA B 1 173 ? 4.062 12.844 1.741 1 90.12 173 ALA B C 1
ATOM 5411 O O . ALA B 1 173 ? 4.887 12.562 0.873 1 90.12 173 ALA B O 1
ATOM 5412 N N . LEU B 1 174 ? 3.969 14 2.254 1 93.06 174 LEU B N 1
ATOM 5413 C CA . LEU B 1 174 ? 4.84 15.086 1.803 1 93.06 174 LEU B CA 1
ATOM 5414 C C . LEU B 1 174 ? 6.285 14.82 2.217 1 93.06 174 LEU B C 1
ATOM 5416 O O . LEU B 1 174 ? 7.211 15.055 1.436 1 93.06 174 LEU B O 1
ATOM 5420 N N . MET B 1 175 ? 6.434 14.359 3.4 1 92.88 175 MET B N 1
ATOM 5421 C CA . MET B 1 175 ? 7.777 14.023 3.865 1 92.88 175 MET B CA 1
ATOM 5422 C C . MET B 1 175 ? 8.383 12.922 3.008 1 92.88 175 MET B C 1
ATOM 5424 O O . MET B 1 175 ? 9.578 12.961 2.689 1 92.88 175 MET B O 1
ATOM 5428 N N . HIS B 1 176 ? 7.555 11.977 2.703 1 89.31 176 HIS B N 1
ATOM 5429 C CA . HIS B 1 176 ? 7.992 10.867 1.859 1 89.31 176 HIS B CA 1
ATOM 5430 C C . HIS B 1 176 ? 8.406 11.359 0.476 1 89.31 176 HIS B C 1
ATOM 5432 O O . HIS B 1 176 ? 9.445 10.953 -0.05 1 89.31 176 HIS B O 1
ATOM 5438 N N . SER B 1 177 ? 7.656 12.25 -0.063 1 88.94 177 SER B N 1
ATOM 5439 C CA . SER B 1 177 ? 7.922 12.773 -1.398 1 88.94 177 SER B CA 1
ATOM 5440 C C . SER B 1 177 ? 9.133 13.695 -1.397 1 88.94 177 SER B C 1
ATOM 5442 O O . SER B 1 177 ? 9.961 13.641 -2.311 1 88.94 177 SER B O 1
ATOM 5444 N N . LEU B 1 178 ? 9.281 14.508 -0.42 1 91.88 178 LEU B N 1
ATOM 5445 C CA . LEU B 1 178 ? 10.391 15.445 -0.323 1 91.88 178 LEU B CA 1
ATOM 5446 C C . LEU B 1 178 ? 11.711 14.703 -0.147 1 91.88 178 LEU B C 1
ATOM 5448 O O . LEU B 1 178 ? 12.734 15.102 -0.708 1 91.88 178 LEU B O 1
ATOM 5452 N N . ALA B 1 179 ? 11.68 13.656 0.587 1 89.88 179 ALA B N 1
ATOM 5453 C CA . ALA B 1 179 ? 12.883 12.875 0.821 1 89.88 179 ALA B CA 1
ATOM 5454 C C . ALA B 1 179 ? 13.352 12.195 -0.461 1 89.88 179 ALA B C 1
ATOM 5456 O O . ALA B 1 179 ? 14.547 11.945 -0.638 1 89.88 179 ALA B O 1
ATOM 5457 N N . ARG B 1 180 ? 12.477 11.891 -1.312 1 83.75 180 ARG B N 1
ATOM 5458 C CA . ARG B 1 180 ? 12.812 11.156 -2.527 1 83.75 180 ARG B CA 1
ATOM 5459 C C . ARG B 1 180 ? 13.25 12.102 -3.637 1 83.75 180 ARG B C 1
ATOM 5461 O O . ARG B 1 180 ? 13.891 11.68 -4.602 1 83.75 180 ARG B O 1
ATOM 5468 N N . ASP B 1 181 ? 12.836 13.359 -3.49 1 84.31 181 ASP B N 1
ATOM 5469 C CA . ASP B 1 181 ? 13.305 14.359 -4.445 1 84.31 181 ASP B CA 1
ATOM 5470 C C . ASP B 1 181 ? 14.75 14.75 -4.168 1 84.31 181 ASP B C 1
ATOM 5472 O O . ASP B 1 181 ? 15.078 15.188 -3.066 1 84.31 181 ASP B O 1
ATOM 5476 N N . PRO B 1 182 ? 15.641 14.594 -5.172 1 83.62 182 PRO B N 1
ATOM 5477 C CA . PRO B 1 182 ? 17.062 14.867 -4.941 1 83.62 182 PRO B CA 1
ATOM 5478 C C . PRO B 1 182 ? 17.312 16.312 -4.523 1 83.62 182 PRO B C 1
ATOM 5480 O O . PRO B 1 182 ? 18.203 16.578 -3.701 1 83.62 182 PRO B O 1
ATOM 5483 N N . GLY B 1 183 ? 16.625 17.297 -5.098 1 83.31 183 GLY B N 1
ATOM 5484 C CA . GLY B 1 183 ? 16.812 18.688 -4.734 1 83.31 183 GLY B CA 1
ATOM 5485 C C . GLY B 1 183 ? 16.484 18.969 -3.281 1 83.31 183 GLY B C 1
ATOM 5486 O O . GLY B 1 183 ? 17.266 19.609 -2.57 1 83.31 183 GLY B O 1
ATOM 5487 N N . SER B 1 184 ? 15.383 18.484 -2.852 1 88.31 184 SER B N 1
ATOM 5488 C CA . SER B 1 184 ? 14.953 18.703 -1.473 1 88.31 184 SER B CA 1
ATOM 5489 C C . SER B 1 184 ? 15.789 17.875 -0.501 1 88.31 184 SER B C 1
ATOM 5491 O O . SER B 1 184 ? 16.078 18.312 0.614 1 88.31 184 SER B O 1
ATOM 5493 N N . ARG B 1 185 ? 16.188 16.719 -0.94 1 88.19 185 ARG B N 1
ATOM 5494 C CA . ARG B 1 185 ? 16.984 15.836 -0.079 1 88.19 185 ARG B CA 1
ATOM 5495 C C . ARG B 1 185 ? 18.328 16.469 0.252 1 88.19 185 ARG B C 1
ATOM 5497 O O . ARG B 1 185 ? 18.844 16.297 1.358 1 88.19 185 ARG B O 1
ATOM 5504 N N . ALA B 1 186 ? 18.891 17.156 -0.696 1 86.38 186 ALA B N 1
ATOM 5505 C CA . ALA B 1 186 ? 20.172 17.812 -0.489 1 86.38 186 ALA B CA 1
ATOM 5506 C C . ALA B 1 186 ? 20.078 18.859 0.622 1 86.38 186 ALA B C 1
ATOM 5508 O O . ALA B 1 186 ? 21.062 19.109 1.333 1 86.38 186 ALA B O 1
ATOM 5509 N N . VAL B 1 187 ? 18.922 19.422 0.808 1 88.88 187 VAL B N 1
ATOM 5510 C CA . VAL B 1 187 ? 18.703 20.422 1.846 1 88.88 187 VAL B CA 1
ATOM 5511 C C . VAL B 1 187 ? 18.422 19.734 3.18 1 88.88 187 VAL B C 1
ATOM 5513 O O . VAL B 1 187 ? 18.891 20.172 4.227 1 88.88 187 VAL B O 1
ATOM 5516 N N . LEU B 1 188 ? 17.703 18.625 3.146 1 90.38 188 LEU B N 1
ATOM 5517 C CA . LEU B 1 188 ? 17.25 17.938 4.355 1 90.38 188 LEU B CA 1
ATOM 5518 C C . LEU B 1 188 ? 18.406 17.156 4.992 1 90.38 188 LEU B C 1
ATOM 5520 O O . LEU B 1 188 ? 18.516 17.109 6.219 1 90.38 188 LEU B O 1
ATOM 5524 N N . ASN B 1 189 ? 19.125 16.516 4.211 1 87.62 189 ASN B N 1
ATOM 5525 C CA . ASN B 1 189 ? 20.281 15.766 4.68 1 87.62 189 ASN B CA 1
ATOM 5526 C C . ASN B 1 189 ? 21.359 15.648 3.596 1 87.62 189 ASN B C 1
ATOM 5528 O O . ASN B 1 189 ? 21.406 14.656 2.869 1 87.62 189 ASN B O 1
ATOM 5532 N N . PRO B 1 190 ? 22.281 16.516 3.621 1 77.31 190 PRO B N 1
ATOM 5533 C CA . PRO B 1 190 ? 23.297 16.531 2.564 1 77.31 190 PRO B CA 1
ATOM 5534 C C . PRO B 1 190 ? 24.188 15.281 2.586 1 77.31 190 PRO B C 1
ATOM 5536 O O . PRO B 1 190 ? 24.75 14.906 1.558 1 77.31 190 PRO B O 1
ATOM 5539 N N . LYS B 1 191 ? 24.266 14.625 3.66 1 75.69 191 LYS B N 1
ATOM 5540 C CA . LYS B 1 191 ? 25.172 13.484 3.777 1 75.69 191 LYS B CA 1
ATOM 5541 C C . LYS B 1 191 ? 24.438 12.172 3.514 1 75.69 191 LYS B C 1
ATOM 5543 O O . LYS B 1 191 ? 25.078 11.125 3.365 1 75.69 191 LYS B O 1
ATOM 5548 N N . ALA B 1 192 ? 23.219 12.336 3.363 1 71.5 192 ALA B N 1
ATOM 5549 C CA . ALA B 1 192 ? 22.469 11.086 3.268 1 71.5 192 ALA B CA 1
ATOM 5550 C C . ALA B 1 192 ? 22.375 10.617 1.82 1 71.5 192 ALA B C 1
ATOM 5552 O O . ALA B 1 192 ? 22.016 11.391 0.929 1 71.5 192 ALA B O 1
ATOM 5553 N N . SER B 1 193 ? 22.844 9.43 1.609 1 67.88 193 SER B N 1
ATOM 5554 C CA . SER B 1 193 ? 22.766 8.867 0.267 1 67.88 193 SER B CA 1
ATOM 5555 C C . SER B 1 193 ? 21.453 8.109 0.059 1 67.88 193 SER B C 1
ATOM 5557 O O . SER B 1 193 ? 21.016 7.938 -1.076 1 67.88 193 SER B O 1
ATOM 5559 N N . ASP B 1 194 ? 20.859 7.863 1.17 1 77.69 194 ASP B N 1
ATOM 5560 C CA . ASP B 1 194 ? 19.688 7.004 1.017 1 77.69 194 ASP B CA 1
ATOM 5561 C C . ASP B 1 194 ? 18.406 7.77 1.306 1 77.69 194 ASP B C 1
ATOM 5563 O O . ASP B 1 194 ? 18.219 8.297 2.404 1 77.69 194 ASP B O 1
ATOM 5567 N N . ALA B 1 195 ? 17.547 7.902 0.316 1 82.56 195 ALA B N 1
ATOM 5568 C CA . ALA B 1 195 ? 16.25 8.586 0.406 1 82.56 195 ALA B CA 1
ATOM 5569 C C . ALA B 1 195 ? 15.375 7.957 1.481 1 82.56 195 ALA B C 1
ATOM 5571 O O . ALA B 1 195 ? 14.648 8.656 2.186 1 82.56 195 ALA B O 1
ATOM 5572 N N . ASP B 1 196 ? 15.5 6.688 1.689 1 79.38 196 ASP B N 1
ATOM 5573 C CA . ASP B 1 196 ? 14.641 5.98 2.639 1 79.38 196 ASP B CA 1
ATOM 5574 C C . ASP B 1 196 ? 15 6.344 4.078 1 79.38 196 ASP B C 1
ATOM 5576 O O . ASP B 1 196 ? 14.125 6.402 4.945 1 79.38 196 ASP B O 1
ATOM 5580 N N . GLU B 1 197 ? 16.219 6.59 4.25 1 83.69 197 GLU B N 1
ATOM 5581 C CA . GLU B 1 197 ? 16.641 6.949 5.602 1 83.69 197 GLU B CA 1
ATOM 5582 C C . GLU B 1 197 ? 16.094 8.32 6 1 83.69 197 GLU B C 1
ATOM 5584 O O . GLU B 1 197 ? 15.625 8.5 7.125 1 83.69 197 GLU B O 1
ATOM 5589 N N . VAL B 1 198 ? 16.203 9.273 5.062 1 89.19 198 VAL B N 1
ATOM 5590 C CA . VAL B 1 198 ? 15.695 10.617 5.324 1 89.19 198 VAL B CA 1
ATOM 5591 C C . VAL B 1 198 ? 14.18 10.578 5.516 1 89.19 198 VAL B C 1
ATOM 5593 O O . VAL B 1 198 ? 13.641 11.234 6.41 1 89.19 198 VAL B O 1
ATOM 5596 N N . ALA B 1 199 ? 13.539 9.781 4.715 1 89.75 199 ALA B N 1
ATOM 5597 C CA . ALA B 1 199 ? 12.094 9.641 4.812 1 89.75 199 ALA B CA 1
ATOM 5598 C C . ALA B 1 199 ? 11.688 9.023 6.145 1 89.75 199 ALA B C 1
ATOM 5600 O O . ALA B 1 199 ? 10.766 9.5 6.809 1 89.75 199 ALA B O 1
ATOM 5601 N N . ARG B 1 200 ? 12.375 7.984 6.578 1 86.69 200 ARG B N 1
ATOM 5602 C CA . ARG B 1 200 ? 12.047 7.297 7.824 1 86.69 200 ARG B CA 1
ATOM 5603 C C . ARG B 1 200 ? 12.219 8.227 9.023 1 86.69 200 ARG B C 1
ATOM 5605 O O . ARG B 1 200 ? 11.391 8.227 9.938 1 86.69 200 ARG B O 1
ATOM 5612 N N . ARG B 1 201 ? 13.227 8.961 8.977 1 90.12 201 ARG B N 1
ATOM 5613 C CA . ARG B 1 201 ? 13.492 9.891 10.062 1 90.12 201 ARG B CA 1
ATOM 5614 C C . ARG B 1 201 ? 12.43 10.977 10.133 1 90.12 201 ARG B C 1
ATOM 5616 O O . ARG B 1 201 ? 11.891 11.266 11.203 1 90.12 201 ARG B O 1
ATOM 5623 N N . GLY B 1 202 ? 12.164 11.609 9.039 1 93.44 202 GLY B N 1
ATOM 5624 C CA . GLY B 1 202 ? 11.133 12.625 8.992 1 93.44 202 GLY B CA 1
ATOM 5625 C C . GLY B 1 202 ? 9.766 12.109 9.406 1 93.44 202 GLY B C 1
ATOM 5626 O O . GLY B 1 202 ? 9.047 12.766 10.164 1 93.44 202 GLY B O 1
ATOM 5627 N N . ILE B 1 203 ? 9.445 10.969 8.922 1 91.31 203 ILE B N 1
ATOM 5628 C CA . ILE B 1 203 ? 8.148 10.359 9.211 1 91.31 203 ILE B CA 1
ATOM 5629 C C . ILE B 1 203 ? 8.062 10.023 10.695 1 91.31 203 ILE B C 1
ATOM 5631 O O . ILE B 1 203 ? 6.992 10.148 11.305 1 91.31 203 ILE B O 1
ATOM 5635 N N . ALA B 1 204 ? 9.148 9.625 11.273 1 90.88 204 ALA B N 1
ATOM 5636 C CA . ALA B 1 204 ? 9.164 9.336 12.703 1 90.88 204 ALA B CA 1
ATOM 5637 C C . ALA B 1 204 ? 8.758 10.562 13.523 1 90.88 204 ALA B C 1
ATOM 5639 O O . ALA B 1 204 ? 7.957 10.461 14.445 1 90.88 204 ALA B O 1
ATOM 5640 N N . PHE B 1 205 ? 9.305 11.695 13.148 1 93.75 205 PHE B N 1
ATOM 5641 C CA . PHE B 1 205 ? 8.977 12.93 13.852 1 93.75 205 PHE B CA 1
ATOM 5642 C C . PHE B 1 205 ? 7.508 13.289 13.656 1 93.75 205 PHE B C 1
ATOM 5644 O O . PHE B 1 205 ? 6.832 13.688 14.609 1 93.75 205 PHE B O 1
ATOM 5651 N N . VAL B 1 206 ? 7.051 13.109 12.445 1 93.69 206 VAL B N 1
ATOM 5652 C CA . VAL B 1 206 ? 5.668 13.43 12.117 1 93.69 206 VAL B CA 1
ATOM 5653 C C . VAL B 1 206 ? 4.723 12.539 12.914 1 93.69 206 VAL B C 1
ATOM 5655 O O . VAL B 1 206 ? 3.762 13.023 13.516 1 93.69 206 VAL B O 1
ATOM 5658 N N . LEU B 1 207 ? 5.035 11.305 12.969 1 88.56 207 LEU B N 1
ATOM 5659 C CA . LEU B 1 207 ? 4.141 10.352 13.625 1 88.56 207 LEU B CA 1
ATOM 5660 C C . LEU B 1 207 ? 4.184 10.523 15.141 1 88.56 207 LEU B C 1
ATOM 5662 O O . LEU B 1 207 ? 3.176 10.328 15.82 1 88.56 207 LEU B O 1
ATOM 5666 N N . PHE B 1 208 ? 5.324 10.867 15.594 1 89.81 208 PHE B N 1
ATOM 5667 C CA . PHE B 1 208 ? 5.398 11.133 17.031 1 89.81 208 PHE B CA 1
ATOM 5668 C C . PHE B 1 208 ? 4.551 12.344 17.391 1 89.81 208 PHE B C 1
ATOM 5670 O O . PHE B 1 208 ? 3.859 12.336 18.422 1 89.81 208 PHE B O 1
ATOM 5677 N N . PHE B 1 209 ? 4.629 13.359 16.609 1 93.44 209 PHE B N 1
ATOM 5678 C CA . PHE B 1 209 ? 3.793 14.539 16.766 1 93.44 209 PHE B CA 1
ATOM 5679 C C . PHE B 1 209 ? 2.316 14.172 16.688 1 93.44 209 PHE B C 1
ATOM 5681 O O . PHE B 1 209 ? 1.5 14.703 17.453 1 93.44 209 PHE B O 1
ATOM 5688 N N . SER B 1 210 ? 1.975 13.242 15.852 1 89.88 210 SER B N 1
ATOM 5689 C CA . SER B 1 210 ? 0.593 12.852 15.594 1 89.88 210 SER B CA 1
ATOM 5690 C C . SER B 1 210 ? -0.025 12.18 16.812 1 89.88 210 SER B C 1
ATOM 5692 O O . SER B 1 210 ? -1.246 12.188 16.984 1 89.88 210 SER B O 1
ATOM 5694 N N . LEU B 1 211 ? 0.787 11.609 17.672 1 85.88 211 LEU B N 1
ATOM 5695 C CA . LEU B 1 211 ? 0.276 10.969 18.875 1 85.88 211 LEU B CA 1
ATOM 5696 C C . LEU B 1 211 ? -0.417 11.977 19.781 1 85.88 211 LEU B C 1
ATOM 5698 O O . LEU B 1 211 ? -1.483 11.695 20.328 1 85.88 211 LEU B O 1
ATOM 5702 N N . PHE B 1 212 ? 0.165 13.125 19.875 1 89.31 212 PHE B N 1
ATOM 5703 C CA . PHE B 1 212 ? -0.403 14.172 20.719 1 89.31 212 PHE B CA 1
ATOM 5704 C C . PHE B 1 212 ? -1.648 14.773 20.078 1 89.31 212 PHE B C 1
ATOM 5706 O O . PHE B 1 212 ? -2.611 15.102 20.766 1 89.31 212 PHE B O 1
ATOM 5713 N N . SER B 1 213 ? -1.55 14.875 18.797 1 88.81 213 SER B N 1
ATOM 5714 C CA . SER B 1 213 ? -2.707 15.398 18.078 1 88.81 213 SER B CA 1
ATOM 5715 C C . SER B 1 213 ? -3.916 14.477 18.234 1 88.81 213 SER B C 1
ATOM 5717 O O . SER B 1 213 ? -5.051 14.953 18.312 1 88.81 213 SER B O 1
ATOM 5719 N N . ASN B 1 214 ? -3.664 13.234 18.25 1 82 214 ASN B N 1
ATOM 5720 C CA . ASN B 1 214 ? -4.746 12.273 18.422 1 82 214 ASN B CA 1
ATOM 5721 C C . ASN B 1 214 ? -5.406 12.398 19.797 1 82 214 ASN B C 1
ATOM 5723 O O . ASN B 1 214 ? -6.625 12.273 19.906 1 82 214 ASN B O 1
ATOM 5727 N N . ILE B 1 215 ? -4.664 12.633 20.734 1 81.44 215 ILE B N 1
ATOM 5728 C CA . ILE B 1 215 ? -5.195 12.82 22.078 1 81.44 215 ILE B CA 1
ATOM 5729 C C . ILE B 1 215 ? -6.039 14.086 22.141 1 81.44 215 ILE B C 1
ATOM 5731 O O . ILE B 1 215 ? -7.152 14.078 22.672 1 81.44 215 ILE B O 1
ATOM 5735 N N . LEU B 1 216 ? -5.535 15.117 21.594 1 86.31 216 LEU B N 1
ATOM 5736 C CA . LEU B 1 216 ? -6.234 16.391 21.578 1 86.31 216 LEU B CA 1
ATOM 5737 C C . LEU B 1 216 ? -7.574 16.266 20.844 1 86.31 216 LEU B C 1
ATOM 5739 O O . LEU B 1 216 ? -8.57 16.844 21.281 1 86.31 216 LEU B O 1
ATOM 5743 N N . ARG B 1 217 ? -7.598 15.562 19.766 1 83.19 217 ARG B N 1
ATOM 5744 C CA . ARG B 1 217 ? -8.766 15.422 18.906 1 83.19 217 ARG B CA 1
ATOM 5745 C C . ARG B 1 217 ? -9.945 14.828 19.672 1 83.19 217 ARG B C 1
ATOM 5747 O O . ARG B 1 217 ? -11.055 15.367 19.625 1 83.19 217 ARG B O 1
ATOM 5754 N N . TRP B 1 218 ? -9.711 13.914 20.406 1 77.62 218 TRP B N 1
ATOM 5755 C CA . TRP B 1 218 ? -10.812 13.164 21 1 77.62 218 TRP B CA 1
ATOM 5756 C C . TRP B 1 218 ? -11.086 13.633 22.422 1 77.62 218 TRP B C 1
ATOM 5758 O O . TRP B 1 218 ? -11.969 13.102 23.094 1 77.62 218 TRP B O 1
ATOM 5768 N N . THR B 1 219 ? -10.383 14.609 22.844 1 82.5 219 THR B N 1
ATOM 5769 C CA . THR B 1 219 ? -10.641 15.18 24.156 1 82.5 219 THR B CA 1
ATOM 5770 C C . THR B 1 219 ? -11.164 16.609 24.047 1 82.5 219 THR B C 1
ATOM 5772 O O . THR B 1 219 ? -12.375 16.828 23.984 1 82.5 219 THR B O 1
ATOM 5775 N N . ILE B 1 220 ? -10.281 17.469 23.656 1 86.88 220 ILE B N 1
ATOM 5776 C CA . ILE B 1 220 ? -10.625 18.875 23.672 1 86.88 220 ILE B CA 1
ATOM 5777 C C . ILE B 1 220 ? -11.469 19.234 22.453 1 86.88 220 ILE B C 1
ATOM 5779 O O . ILE B 1 220 ? -12.531 19.844 22.594 1 86.88 220 ILE B O 1
ATOM 5783 N N . CYS B 1 221 ? -11.086 18.781 21.344 1 87.38 221 CYS B N 1
ATOM 5784 C CA . CYS B 1 221 ? -11.789 19.156 20.125 1 87.38 221 CYS B CA 1
ATOM 5785 C C . CYS B 1 221 ? -13.164 18.5 20.062 1 87.38 221 CYS B C 1
ATOM 5787 O O . CYS B 1 221 ? -14.117 19.109 19.562 1 87.38 221 CYS B O 1
ATOM 5789 N N . TYR B 1 222 ? -13.266 17.344 20.516 1 84.5 222 TYR B N 1
ATOM 5790 C CA . TYR B 1 222 ? -14.547 16.641 20.562 1 84.5 222 TYR B CA 1
ATOM 5791 C C . TYR B 1 222 ? -15.547 17.406 21.422 1 84.5 222 TYR B C 1
ATOM 5793 O O . TYR B 1 222 ? -16.719 17.531 21.062 1 84.5 222 TYR B O 1
ATOM 5801 N N . GLN B 1 223 ? -15.109 17.938 22.5 1 83.62 223 GLN B N 1
ATOM 5802 C CA . GLN B 1 223 ? -15.992 18.641 23.422 1 83.62 223 GLN B CA 1
ATOM 5803 C C . GLN B 1 223 ? -16.359 20.016 22.875 1 83.62 223 GLN B C 1
ATOM 5805 O O . GLN B 1 223 ? -17.484 20.484 23.062 1 83.62 223 GLN B O 1
ATOM 5810 N N . LEU B 1 224 ? -15.438 20.578 22.297 1 88.12 224 LEU B N 1
ATOM 5811 C CA . LEU B 1 224 ? -15.672 21.922 21.766 1 88.12 224 LEU B CA 1
ATOM 5812 C C . LEU B 1 224 ? -16.734 21.906 20.672 1 88.12 224 LEU B C 1
ATOM 5814 O O . LEU B 1 224 ? -17.453 22.891 20.5 1 88.12 224 LEU B O 1
ATOM 5818 N N . LEU B 1 225 ? -16.922 20.766 20.016 1 88.75 225 LEU B N 1
ATOM 5819 C CA . LEU B 1 225 ? -17.844 20.703 18.891 1 88.75 225 LEU B CA 1
ATOM 5820 C C . LEU B 1 225 ? -19.219 20.234 19.344 1 88.75 225 LEU B C 1
ATOM 5822 O O . LEU B 1 225 ? -20.156 20.172 18.531 1 88.75 225 LEU B O 1
ATOM 5826 N N . ALA B 1 226 ? -19.359 20.031 20.578 1 84.88 226 ALA B N 1
ATOM 5827 C CA . ALA B 1 226 ? -20.656 19.641 21.109 1 84.88 226 ALA B CA 1
ATOM 5828 C C . ALA B 1 226 ? -21.656 20.781 21 1 84.88 226 ALA B C 1
ATOM 5830 O O . ALA B 1 226 ? -21.281 21.953 20.969 1 84.88 226 ALA B O 1
ATOM 5831 N N . LYS B 1 227 ? -22.953 20.422 20.984 1 82.62 227 LYS B N 1
ATOM 5832 C CA . LYS B 1 227 ? -24.016 21.422 20.828 1 82.62 227 LYS B CA 1
ATOM 5833 C C . LYS B 1 227 ? -24.094 22.328 22.062 1 82.62 227 LYS B C 1
ATOM 5835 O O . LYS B 1 227 ? -23.953 21.859 23.188 1 82.62 227 LYS B O 1
ATOM 5840 N N . CYS B 1 228 ? -24.062 23.656 21.828 1 74.31 228 CYS B N 1
ATOM 5841 C CA . CYS B 1 228 ? -24.203 24.625 22.906 1 74.31 228 CYS B CA 1
ATOM 5842 C C . CYS B 1 228 ? -25.656 24.75 23.344 1 74.31 228 CYS B C 1
ATOM 5844 O O . CYS B 1 228 ? -26.562 24.609 22.516 1 74.31 228 CYS B O 1
ATOM 5846 N N . PRO B 1 229 ? -25.859 24.844 24.688 1 62.53 229 PRO B N 1
ATOM 5847 C CA . PRO B 1 229 ? -27.219 25.078 25.219 1 62.53 229 PRO B CA 1
ATOM 5848 C C . PRO B 1 229 ? -27.844 26.359 24.672 1 62.53 229 PRO B C 1
ATOM 5850 O O . PRO B 1 229 ? -27.172 27.391 24.594 1 62.53 229 PRO B O 1
ATOM 5853 N N . GLY B 1 230 ? -28.75 26.453 23.641 1 56.53 230 GLY B N 1
ATOM 5854 C CA . GLY B 1 230 ? -29.469 27.531 22.984 1 56.53 230 GLY B CA 1
ATOM 5855 C C . GLY B 1 230 ? -29.562 27.359 21.484 1 56.53 230 GLY B C 1
ATOM 5856 O O . GLY B 1 230 ? -30.266 28.125 20.812 1 56.53 230 GLY B O 1
ATOM 5857 N N . ASP B 1 231 ? -28.812 26.625 20.984 1 57 231 ASP B N 1
ATOM 5858 C CA . ASP B 1 231 ? -28.812 26.391 19.547 1 57 231 ASP B CA 1
ATOM 5859 C C . ASP B 1 231 ? -30.094 25.688 19.109 1 57 231 ASP B C 1
ATOM 5861 O O . ASP B 1 231 ? -30.531 25.812 17.969 1 57 231 ASP B O 1
ATOM 5865 N N . GLU B 1 232 ? -30.719 24.859 19.891 1 49.5 232 GLU B N 1
ATOM 5866 C CA . GLU B 1 232 ? -31.984 24.188 19.578 1 49.5 232 GLU B CA 1
ATOM 5867 C C . GLU B 1 232 ? -33.094 25.219 19.344 1 49.5 232 GLU B C 1
ATOM 5869 O O . GLU B 1 232 ? -34 24.969 18.531 1 49.5 232 GLU B O 1
ATOM 5874 N N . GLU B 1 233 ? -33.219 26.203 20.094 1 42.12 233 GLU B N 1
ATOM 5875 C CA . GLU B 1 233 ? -34.344 27.125 19.953 1 42.12 233 GLU B CA 1
ATOM 5876 C C . GLU B 1 233 ? -34.344 27.812 18.594 1 42.12 233 GLU B C 1
ATOM 5878 O O . GLU B 1 233 ? -35.406 28.062 18.016 1 42.12 233 GLU B O 1
ATOM 5883 N N . HIS B 1 234 ? -33.281 28.203 18.062 1 40.66 234 HIS B N 1
ATOM 5884 C CA . HIS B 1 234 ? -33.25 28.875 16.781 1 40.66 234 HIS B CA 1
ATOM 5885 C C . HIS B 1 234 ? -33.406 27.859 15.633 1 40.66 234 HIS B C 1
ATOM 5887 O O . HIS B 1 234 ? -33.594 28.25 14.477 1 40.66 234 HIS B O 1
ATOM 5893 N N . ALA B 1 235 ? -33.031 26.688 15.734 1 42.75 235 ALA B N 1
ATOM 5894 C CA . ALA B 1 235 ? -33.219 25.688 14.688 1 42.75 235 ALA B CA 1
ATOM 5895 C C . ALA B 1 235 ? -34.719 25.391 14.5 1 42.75 235 ALA B C 1
ATOM 5897 O O . ALA B 1 235 ? -35.094 24.781 13.5 1 42.75 235 ALA B O 1
ATOM 5898 N N . ALA B 1 236 ? -35.531 25.453 15.406 1 38 236 ALA B N 1
ATOM 5899 C CA . ALA B 1 236 ? -36.969 25.266 15.203 1 38 236 ALA B CA 1
ATOM 5900 C C . ALA B 1 236 ? -37.5 26.203 14.133 1 38 236 ALA B C 1
ATOM 5902 O O . ALA B 1 236 ? -38.469 25.875 13.422 1 38 236 ALA B O 1
ATOM 5903 N N . VAL B 1 237 ? -37.156 27.469 14.094 1 36.88 237 VAL B N 1
ATOM 5904 C CA . VAL B 1 237 ? -37.75 28.375 13.109 1 36.88 237 VAL B CA 1
ATOM 5905 C C . VAL B 1 237 ? -37.188 28.047 11.719 1 36.88 237 VAL B C 1
ATOM 5907 O O . VAL B 1 237 ? -37.906 28.125 10.719 1 36.88 237 VAL B O 1
ATOM 5910 N N . GLN B 1 238 ? -35.875 27.906 11.547 1 35.03 238 GLN B N 1
ATOM 5911 C CA . GLN B 1 238 ? -35.344 27.766 10.188 1 35.03 238 GLN B CA 1
ATOM 5912 C C . GLN B 1 238 ? -35.469 26.344 9.695 1 35.03 238 GLN B C 1
ATOM 5914 O O . GLN B 1 238 ? -34.969 26 8.625 1 35.03 238 GLN B O 1
ATOM 5919 N N . GLU B 1 239 ? -35.938 25.391 10.43 1 37.5 239 GLU B N 1
ATOM 5920 C CA . GLU B 1 239 ? -36.25 24.125 9.773 1 37.5 239 GLU B CA 1
ATOM 5921 C C . GLU B 1 239 ? -37.156 24.344 8.57 1 37.5 239 GLU B C 1
ATOM 5923 O O . GLU B 1 239 ? -38.375 24.203 8.688 1 37.5 239 GLU B O 1
ATOM 5928 N N . HIS B 1 240 ? -37.188 25.5 7.895 1 31.75 240 HIS B N 1
ATOM 5929 C CA . HIS B 1 240 ? -37.938 25.406 6.645 1 31.75 240 HIS B CA 1
ATOM 5930 C C . HIS B 1 240 ? -37.656 24.109 5.91 1 31.75 240 HIS B C 1
ATOM 5932 O O . HIS B 1 240 ? -36.625 23.469 6.164 1 31.75 240 HIS B O 1
ATOM 5938 N N . GLU B 1 241 ? -38.562 23.703 4.797 1 35.19 241 GLU B N 1
ATOM 5939 C CA . GLU B 1 241 ? -38.844 22.609 3.875 1 35.19 241 GLU B CA 1
ATOM 5940 C C . GLU B 1 241 ? -37.562 22.047 3.256 1 35.19 241 GLU B C 1
ATOM 5942 O O . GLU B 1 241 ? -37.469 20.859 2.955 1 35.19 241 GLU B O 1
ATOM 5947 N N . GLY B 1 242 ? -36.625 22.875 2.855 1 34.53 242 GLY B N 1
ATOM 5948 C CA . GLY B 1 242 ? -35.562 22.438 1.962 1 34.53 242 GLY B CA 1
ATOM 5949 C C . GLY B 1 242 ? -34.5 21.609 2.656 1 34.53 242 GLY B C 1
ATOM 5950 O O . GLY B 1 242 ? -33.688 20.953 2 1 34.53 242 GLY B O 1
ATOM 5951 N N . ASP B 1 243 ? -34.219 21.844 3.896 1 34.56 243 ASP B N 1
ATOM 5952 C CA . ASP B 1 243 ? -33.094 21.188 4.547 1 34.56 243 ASP B CA 1
ATOM 5953 C C . ASP B 1 243 ? -33.438 19.766 4.938 1 34.56 243 ASP B C 1
ATOM 5955 O O . ASP B 1 243 ? -32.562 19 5.352 1 34.56 243 ASP B O 1
ATOM 5959 N N . ALA B 1 244 ? -34.688 19.453 5.141 1 37.25 244 ALA B N 1
ATOM 5960 C CA . ALA B 1 244 ? -35.125 18.094 5.473 1 37.25 244 ALA B CA 1
ATOM 5961 C C . ALA B 1 244 ? -34.656 17.094 4.414 1 37.25 244 ALA B C 1
ATOM 5963 O O . ALA B 1 244 ? -34.281 15.969 4.734 1 37.25 244 ALA B O 1
ATOM 5964 N N . GLN B 1 245 ? -34.844 17.516 3.164 1 36.22 245 GLN B N 1
ATOM 5965 C CA . GLN B 1 245 ? -34.469 16.609 2.084 1 36.22 245 GLN B CA 1
ATOM 5966 C C . GLN B 1 245 ? -32.969 16.312 2.084 1 36.22 245 GLN B C 1
ATOM 5968 O O . GLN B 1 245 ? -32.562 15.195 1.791 1 36.22 245 GLN B O 1
ATOM 5973 N N . VAL B 1 246 ? -32.156 17.328 2.316 1 36.59 246 VAL B N 1
ATOM 5974 C CA . VAL B 1 246 ? -30.719 17.109 2.273 1 36.59 246 VAL B CA 1
ATOM 5975 C C . VAL B 1 246 ? -30.297 16.281 3.477 1 36.59 246 VAL B C 1
ATOM 5977 O O . VAL B 1 246 ? -29.422 15.406 3.355 1 36.59 246 VAL B O 1
ATOM 5980 N N . THR B 1 247 ? -30.906 16.5 4.613 1 38.56 247 THR B N 1
ATOM 5981 C CA . THR B 1 247 ? -30.609 15.703 5.797 1 38.56 247 THR B CA 1
ATOM 5982 C C . THR B 1 247 ? -30.969 14.234 5.566 1 38.56 247 THR B C 1
ATOM 5984 O O . THR B 1 247 ? -30.297 13.336 6.078 1 38.56 247 THR B O 1
ATOM 5987 N N . ASP B 1 248 ? -32.062 14.023 4.871 1 38.09 248 ASP B N 1
ATOM 5988 C CA . ASP B 1 248 ? -32.438 12.648 4.547 1 38.09 248 ASP B CA 1
ATOM 5989 C C . ASP B 1 248 ? -31.391 11.984 3.656 1 38.09 248 ASP B C 1
ATOM 5991 O O . ASP B 1 248 ? -31.156 10.781 3.766 1 38.09 248 ASP B O 1
ATOM 5995 N N . LEU B 1 249 ? -30.859 12.828 2.77 1 36.75 249 LEU B N 1
ATOM 5996 C CA . LEU B 1 249 ? -29.844 12.227 1.907 1 36.75 249 LEU B CA 1
ATOM 5997 C C . LEU B 1 249 ? -28.578 11.883 2.699 1 36.75 249 LEU B C 1
ATOM 5999 O O . LEU B 1 249 ? -27.969 10.844 2.463 1 36.75 249 LEU B O 1
ATOM 6003 N N . ILE B 1 250 ? -28.281 12.828 3.619 1 39.84 250 ILE B N 1
ATOM 6004 C CA . ILE B 1 250 ? -27.141 12.531 4.465 1 39.84 250 ILE B CA 1
ATOM 6005 C C . ILE B 1 250 ? -27.516 11.492 5.508 1 39.84 250 ILE B C 1
ATOM 6007 O O . ILE B 1 250 ? -26.719 10.609 5.84 1 39.84 250 ILE B O 1
ATOM 6011 N N . ALA B 1 251 ? -28.766 11.57 6.148 1 35.19 251 ALA B N 1
ATOM 6012 C CA . ALA B 1 251 ? -29.234 10.609 7.141 1 35.19 251 ALA B CA 1
ATOM 6013 C C . ALA B 1 251 ? -29.359 9.211 6.535 1 35.19 251 ALA B C 1
ATOM 6015 O O . ALA B 1 251 ? -29.109 8.211 7.207 1 35.19 251 ALA B O 1
ATOM 6016 N N . LYS B 1 252 ? -29.969 9.195 5.453 1 37.78 252 LYS B N 1
ATOM 6017 C CA . LYS B 1 252 ? -30.109 7.828 4.965 1 37.78 252 LYS B CA 1
ATOM 6018 C C . LYS B 1 252 ? -28.75 7.18 4.738 1 37.78 252 LYS B C 1
ATOM 6020 O O . LYS B 1 252 ? -28.672 5.977 4.488 1 37.78 252 LYS B O 1
ATOM 6025 N N . GLN B 1 253 ? -27.781 8.031 4.297 1 36.28 253 GLN B N 1
ATOM 6026 C CA . GLN B 1 253 ? -26.484 7.379 4.113 1 36.28 253 GLN B CA 1
ATOM 6027 C C . GLN B 1 253 ? -25.75 7.215 5.445 1 36.28 253 GLN B C 1
ATOM 6029 O O . GLN B 1 253 ? -25.078 8.141 5.906 1 36.28 253 GLN B O 1
ATOM 6034 N N . GLU B 1 254 ? -26.234 6.785 6.422 1 38.47 254 GLU B N 1
ATOM 6035 C CA . GLU B 1 254 ? -25.688 6.293 7.68 1 38.47 254 GLU B CA 1
ATOM 6036 C C . GLU B 1 254 ? -24.203 5.949 7.535 1 38.47 254 GLU B C 1
ATOM 6038 O O . GLU B 1 254 ? -23.609 5.34 8.43 1 38.47 254 GLU B O 1
ATOM 6043 N N . GLU B 1 255 ? -23.703 6.195 6.383 1 45.16 255 GLU B N 1
ATOM 6044 C CA . GLU B 1 255 ? -22.328 5.699 6.254 1 45.16 255 GLU B CA 1
ATOM 6045 C C . GLU B 1 255 ? -21.328 6.699 6.816 1 45.16 255 GLU B C 1
ATOM 6047 O O . GLU B 1 255 ? -21.281 7.855 6.387 1 45.16 255 GLU B O 1
ATOM 6052 N N . VAL B 1 256 ? -20.969 6.547 8.117 1 46.81 256 VAL B N 1
ATOM 6053 C CA . VAL B 1 256 ? -19.891 7.242 8.82 1 46.81 256 VAL B CA 1
ATOM 6054 C C . VAL B 1 256 ? -18.719 7.473 7.875 1 46.81 256 VAL B C 1
ATOM 6056 O O . VAL B 1 256 ? -18.297 6.559 7.156 1 46.81 256 VAL B O 1
ATOM 6059 N N . PHE B 1 257 ? -18.5 8.75 7.695 1 46.22 257 PHE B N 1
ATOM 6060 C CA . PHE B 1 257 ? -17.344 9.156 6.895 1 46.22 257 PHE B CA 1
ATOM 6061 C C . PHE B 1 257 ? -16.062 8.523 7.426 1 46.22 257 PHE B C 1
ATOM 6063 O O . PHE B 1 257 ? -15.852 8.461 8.641 1 46.22 257 PHE B O 1
ATOM 6070 N N . PRO B 1 258 ? -15.375 7.82 6.492 1 48.69 258 PRO B N 1
ATOM 6071 C CA . PRO B 1 258 ? -14.094 7.266 6.938 1 48.69 258 PRO B CA 1
ATOM 6072 C C . PRO B 1 258 ? -13.07 8.344 7.277 1 48.69 258 PRO B C 1
ATOM 6074 O O . PRO B 1 258 ? -12.867 9.281 6.5 1 48.69 258 PRO B O 1
ATOM 6077 N N . GLY B 1 259 ? -13.039 8.883 8.484 1 45.91 259 GLY B N 1
ATOM 6078 C CA . GLY B 1 259 ? -12.07 9.883 8.906 1 45.91 259 GLY B CA 1
ATOM 6079 C C . GLY B 1 259 ? -10.656 9.57 8.461 1 45.91 259 GLY B C 1
ATOM 6080 O O . GLY B 1 259 ? -10.438 8.648 7.672 1 45.91 259 GLY B O 1
ATOM 6081 N N . ASP B 1 260 ? -9.797 10.406 8.641 1 47.56 260 ASP B N 1
ATOM 6082 C CA . ASP B 1 260 ? -8.375 10.211 8.352 1 47.56 260 ASP B CA 1
ATOM 6083 C C . ASP B 1 260 ? -7.887 8.867 8.883 1 47.56 260 ASP B C 1
ATOM 6085 O O . ASP B 1 260 ? -8.258 8.453 9.984 1 47.56 260 ASP B O 1
ATOM 6089 N N . ALA B 1 261 ? -7.469 7.953 7.941 1 41.34 261 ALA B N 1
ATOM 6090 C CA . ALA B 1 261 ? -7.195 6.523 8.047 1 41.34 261 ALA B CA 1
ATOM 6091 C C . ALA B 1 261 ? -6.48 6.195 9.352 1 41.34 261 ALA B C 1
ATOM 6093 O O . ALA B 1 261 ? -6.57 5.07 9.852 1 41.34 261 ALA B O 1
ATOM 6094 N N . VAL B 1 262 ? -5.5 6.914 9.688 1 39.22 262 VAL B N 1
ATOM 6095 C CA . VAL B 1 262 ? -4.648 6.289 10.695 1 39.22 262 VAL B CA 1
ATOM 6096 C C . VAL B 1 262 ? -5.449 6.07 11.977 1 39.22 262 VAL B C 1
ATOM 6098 O O . VAL B 1 262 ? -5.32 5.031 12.625 1 39.22 262 VAL B O 1
ATOM 6101 N N . ILE B 1 263 ? -5.988 7.082 12.57 1 39.16 263 ILE B N 1
ATOM 6102 C CA . ILE B 1 263 ? -6.492 6.867 13.922 1 39.16 263 ILE B CA 1
ATOM 6103 C C . ILE B 1 263 ? -8.008 6.719 13.898 1 39.16 263 ILE B C 1
ATOM 6105 O O . ILE B 1 263 ? -8.711 7.297 14.727 1 39.16 263 ILE B O 1
ATOM 6109 N N . ALA B 1 264 ? -8.562 6.387 12.812 1 36.59 264 ALA B N 1
ATOM 6110 C CA . ALA B 1 264 ? -10.016 6.266 12.906 1 36.59 264 ALA B CA 1
ATOM 6111 C C . ALA B 1 264 ? -10.414 5.105 13.812 1 36.59 264 ALA B C 1
ATOM 6113 O O . ALA B 1 264 ? -9.961 3.973 13.617 1 36.59 264 ALA B O 1
ATOM 6114 N N . GLU B 1 265 ? -10.922 5.445 14.953 1 40.03 265 GLU B N 1
ATOM 6115 C CA . GLU B 1 265 ? -11.453 4.445 15.875 1 40.03 265 GLU B CA 1
ATOM 6116 C C . GLU B 1 265 ? -12.438 3.514 15.172 1 40.03 265 GLU B C 1
ATOM 6118 O O . GLU B 1 265 ? -13.156 3.936 14.266 1 40.03 265 GLU B O 1
ATOM 6123 N N . ILE B 1 266 ? -12.211 2.262 15.109 1 38.03 266 ILE B N 1
ATOM 6124 C CA . ILE B 1 266 ? -13.07 1.187 14.633 1 38.03 266 ILE B CA 1
ATOM 6125 C C . ILE B 1 266 ? -14.523 1.476 15.016 1 38.03 266 ILE B C 1
ATOM 6127 O O . ILE B 1 266 ? -14.852 1.546 16.203 1 38.03 266 ILE B O 1
ATOM 6131 N N . PRO B 1 267 ? -15.25 2.021 14.156 1 36.47 267 PRO B N 1
ATOM 6132 C CA . PRO B 1 267 ? -16.625 2.012 14.641 1 36.47 267 PRO B CA 1
ATOM 6133 C C . PRO B 1 267 ? -17.047 0.654 15.195 1 36.47 267 PRO B C 1
ATOM 6135 O O . PRO B 1 267 ? -16.766 -0.383 14.594 1 36.47 267 PRO B O 1
ATOM 6138 N N . ASP B 1 268 ? -17.109 0.477 16.422 1 37.31 268 ASP B N 1
ATOM 6139 C CA . ASP B 1 268 ? -17.641 -0.738 17.031 1 37.31 268 ASP B CA 1
ATOM 6140 C C . ASP B 1 268 ? -18.797 -1.294 16.219 1 37.31 268 ASP B C 1
ATOM 6142 O O . ASP B 1 268 ? -19.516 -0.541 15.547 1 37.31 268 ASP B O 1
ATOM 6146 N N . ALA B 1 269 ? -18.734 -2.494 15.773 1 40.62 269 ALA B N 1
ATOM 6147 C CA . ALA B 1 269 ? -19.875 -3.193 15.195 1 40.62 269 ALA B CA 1
ATOM 6148 C C . ALA B 1 269 ? -21.188 -2.561 15.648 1 40.62 269 ALA B C 1
ATOM 6150 O O . ALA B 1 269 ? -22.172 -2.527 14.891 1 40.62 269 ALA B O 1
ATOM 6151 N N . ASP B 1 270 ? -21.312 -2.227 16.953 1 35.47 270 ASP B N 1
ATOM 6152 C CA . ASP B 1 270 ? -22.516 -1.627 17.516 1 35.47 270 ASP B CA 1
ATOM 6153 C C . ASP B 1 270 ? -22.391 -0.108 17.609 1 35.47 270 ASP B C 1
ATOM 6155 O O . ASP B 1 270 ? -21.547 0.405 18.344 1 35.47 270 ASP B O 1
ATOM 6159 N N . PRO B 1 271 ? -22.812 0.504 16.656 1 41.03 271 PRO B N 1
ATOM 6160 C CA . PRO B 1 271 ? -22.797 1.969 16.672 1 41.03 271 PRO B CA 1
ATOM 6161 C C . PRO B 1 271 ? -22.969 2.543 18.062 1 41.03 271 PRO B C 1
ATOM 6163 O O . PRO B 1 271 ? -22.406 3.59 18.391 1 41.03 271 PRO B O 1
ATOM 6166 N N . GLN B 1 272 ? -23.719 1.857 18.844 1 41.03 272 GLN B N 1
ATOM 6167 C CA . GLN B 1 272 ? -24 2.336 20.188 1 41.03 272 GLN B CA 1
ATOM 6168 C C . GLN B 1 272 ? -22.75 2.248 21.078 1 41.03 272 GLN B C 1
ATOM 6170 O O . GLN B 1 272 ? -22.5 3.143 21.875 1 41.03 272 GLN B O 1
ATOM 6175 N N . VAL B 1 273 ? -22.109 1.205 20.875 1 44.38 273 VAL B N 1
ATOM 6176 C CA . VAL B 1 273 ? -20.922 1.007 21.719 1 44.38 273 VAL B CA 1
ATOM 6177 C C . VAL B 1 273 ? -19.828 1.989 21.297 1 44.38 273 VAL B C 1
ATOM 6179 O O . VAL B 1 273 ? -19.141 2.543 22.156 1 44.38 273 VAL B O 1
ATOM 6182 N N . HIS B 1 274 ? -19.766 2.256 20.109 1 47.88 274 HIS B N 1
ATOM 6183 C CA . HIS B 1 274 ? -18.812 3.248 19.594 1 47.88 274 HIS B CA 1
ATOM 6184 C C . HIS B 1 274 ? -19.125 4.633 20.156 1 47.88 274 HIS B C 1
ATOM 6186 O O . HIS B 1 274 ? -18.219 5.336 20.609 1 47.88 274 HIS B O 1
ATOM 6192 N N . ALA B 1 275 ? -20.344 4.906 20.047 1 45.41 275 ALA B N 1
ATOM 6193 C CA . ALA B 1 275 ? -20.781 6.18 20.609 1 45.41 275 ALA B CA 1
ATOM 6194 C C . ALA B 1 275 ? -20.5 6.25 22.109 1 45.41 275 ALA B C 1
ATOM 6196 O O . ALA B 1 275 ? -20.078 7.293 22.609 1 45.41 275 ALA B O 1
ATOM 6197 N N . THR B 1 276 ? -20.688 5.129 22.703 1 45.19 276 THR B N 1
ATOM 6198 C CA . THR B 1 276 ? -20.484 5.09 24.156 1 45.19 276 THR B CA 1
ATOM 6199 C C . THR B 1 276 ? -19 5.227 24.484 1 45.19 276 THR B C 1
ATOM 6201 O O . THR B 1 276 ? -18.641 5.926 25.438 1 45.19 276 THR B O 1
ATOM 6204 N N . ARG B 1 277 ? -18.25 4.637 23.734 1 49.56 277 ARG B N 1
ATOM 6205 C CA . ARG B 1 277 ? -16.812 4.715 24 1 49.56 277 ARG B CA 1
ATOM 6206 C C . ARG B 1 277 ? -16.281 6.113 23.688 1 49.56 277 ARG B C 1
ATOM 6208 O O . ARG B 1 277 ? -15.445 6.637 24.438 1 49.56 277 ARG B O 1
ATOM 6215 N N . LEU B 1 278 ? -16.812 6.586 22.672 1 50.41 278 LEU B N 1
ATOM 6216 C CA . LEU B 1 278 ? -16.453 7.957 22.328 1 50.41 278 LEU B CA 1
ATOM 6217 C C . LEU B 1 278 ? -16.891 8.922 23.422 1 50.41 278 LEU B C 1
ATOM 6219 O O . LEU B 1 278 ? -16.156 9.844 23.781 1 50.41 278 LEU B O 1
ATOM 6223 N N . ARG B 1 279 ? -18.172 8.664 23.859 1 46.25 279 ARG B N 1
ATOM 6224 C CA . ARG B 1 279 ? -18.703 9.477 24.938 1 46.25 279 ARG B CA 1
ATOM 6225 C C . ARG B 1 279 ? -17.875 9.32 26.203 1 46.25 279 ARG B C 1
ATOM 6227 O O . ARG B 1 279 ? -17.625 10.297 26.922 1 46.25 279 ARG B O 1
ATOM 6234 N N . ARG B 1 280 ? -17.516 8.141 26.391 1 46.03 280 ARG B N 1
ATOM 6235 C CA . ARG B 1 280 ? -16.734 7.879 27.594 1 46.03 280 ARG B CA 1
ATOM 6236 C C . ARG B 1 280 ? -15.367 8.547 27.516 1 46.03 280 ARG B C 1
ATOM 6238 O O . ARG B 1 280 ? -14.852 9.047 28.516 1 46.03 280 ARG B O 1
ATOM 6245 N N . ARG B 1 281 ? -14.852 8.5 26.422 1 48.19 281 ARG B N 1
ATOM 6246 C CA . ARG B 1 281 ? -13.555 9.133 26.188 1 48.19 281 ARG B CA 1
ATOM 6247 C C . ARG B 1 281 ? -13.648 10.641 26.391 1 48.19 281 ARG B C 1
ATOM 6249 O O . ARG B 1 281 ? -12.711 11.266 26.891 1 48.19 281 ARG B O 1
ATOM 6256 N N . SER B 1 282 ? -14.797 11.219 26.016 1 43.41 282 SER B N 1
ATOM 6257 C CA . SER B 1 282 ? -15.023 12.656 26.125 1 43.41 282 SER B CA 1
ATOM 6258 C C . SER B 1 282 ? -15.297 13.055 27.578 1 43.41 282 SER B C 1
ATOM 6260 O O . SER B 1 282 ? -15.008 14.188 27.984 1 43.41 282 SER B O 1
ATOM 6262 N N . GLN B 1 283 ? -15.984 12.203 28.266 1 41.47 283 GLN B N 1
ATOM 6263 C CA . GLN B 1 283 ? -16.344 12.539 29.641 1 41.47 283 GLN B CA 1
ATOM 6264 C C . GLN B 1 283 ? -15.094 12.672 30.516 1 41.47 283 GLN B C 1
ATOM 6266 O O . GLN B 1 283 ? -15.141 13.281 31.594 1 41.47 283 GLN B O 1
ATOM 6271 N N . ILE B 1 284 ? -14.156 12.141 30.109 1 39.06 284 ILE B N 1
ATOM 6272 C CA . ILE B 1 284 ? -12.961 12.242 30.922 1 39.06 284 ILE B CA 1
ATOM 6273 C C . ILE B 1 284 ? -12.562 13.711 31.078 1 39.06 284 ILE B C 1
ATOM 6275 O O . ILE B 1 284 ? -12.062 14.117 32.125 1 39.06 284 ILE B O 1
ATOM 6279 N N . PHE B 1 285 ? -12.781 14.508 30.078 1 34.81 285 PHE B N 1
ATOM 6280 C CA . PHE B 1 285 ? -12.367 15.898 30.156 1 34.81 285 PHE B CA 1
ATOM 6281 C C . PHE B 1 285 ? -13.578 16.812 30.344 1 34.81 285 PHE B C 1
ATOM 6283 O O . PHE B 1 285 ? -13.562 17.969 29.891 1 34.81 285 PHE B O 1
ATOM 6290 N N . SER B 1 286 ? -14.812 16.328 30.703 1 32.91 286 SER B N 1
ATOM 6291 C CA . SER B 1 286 ? -15.906 17.234 31.031 1 32.91 286 SER B CA 1
ATOM 6292 C C . SER B 1 286 ? -15.523 18.188 32.156 1 32.91 286 SER B C 1
ATOM 6294 O O . SER B 1 286 ? -15.086 17.75 33.219 1 32.91 286 SER B O 1
ATOM 6296 N N . ILE B 1 287 ? -15.188 19.344 31.797 1 29.59 287 ILE B N 1
ATOM 6297 C CA . ILE B 1 287 ? -15.234 20.422 32.781 1 29.59 287 ILE B CA 1
ATOM 6298 C C . ILE B 1 287 ? -16.594 20.438 33.469 1 29.59 287 ILE B C 1
ATOM 6300 O O . ILE B 1 287 ? -17.641 20.375 32.812 1 29.59 287 ILE B O 1
ATOM 6304 N N . SER B 1 288 ? -16.781 20.125 34.719 1 28.95 288 SER B N 1
ATOM 6305 C CA . SER B 1 288 ? -17.922 20.375 35.562 1 28.95 288 SER B CA 1
ATOM 6306 C C . SER B 1 288 ? -18.516 21.766 35.312 1 28.95 288 SER B C 1
ATOM 6308 O O . SER B 1 288 ? -17.969 22.766 35.75 1 28.95 288 SER B O 1
ATOM 6310 N N . ALA B 1 289 ? -18.984 22.234 34.125 1 28.62 289 ALA B N 1
ATOM 6311 C CA . ALA B 1 289 ? -19.859 23.391 34.219 1 28.62 289 ALA B CA 1
ATOM 6312 C C . ALA B 1 289 ? -21.031 23.125 35.156 1 28.62 289 ALA B C 1
ATOM 6314 O O . ALA B 1 289 ? -21.875 22.266 34.875 1 28.62 289 ALA B O 1
ATOM 6315 N N . ASP B 1 290 ? -20.984 23.25 36.438 1 27.33 290 ASP B N 1
ATOM 6316 C CA . ASP B 1 290 ? -21.984 23.672 37.406 1 27.33 290 ASP B CA 1
ATOM 6317 C C . ASP B 1 290 ? -22.797 24.859 36.875 1 27.33 290 ASP B C 1
ATOM 6319 O O . ASP B 1 290 ? -22.562 26 37.281 1 27.33 290 ASP B O 1
ATOM 6323 N N . VAL B 1 291 ? -23.094 25.078 35.594 1 27.38 291 VAL B N 1
ATOM 6324 C CA . VAL B 1 291 ? -24.109 26.047 35.219 1 27.38 291 VAL B CA 1
ATOM 6325 C C . VAL B 1 291 ? -25.469 25.641 35.781 1 27.38 291 VAL B C 1
ATOM 6327 O O . VAL B 1 291 ? -26.312 25.141 35.031 1 27.38 291 VAL B O 1
ATOM 6330 N N . ASP B 1 292 ? -25.625 24.766 36.781 1 25.69 292 ASP B N 1
ATOM 6331 C CA . ASP B 1 292 ? -26.953 24.703 37.406 1 25.69 292 ASP B CA 1
ATOM 6332 C C . ASP B 1 292 ? -27.469 26.094 37.719 1 25.69 292 ASP B C 1
ATOM 6334 O O . ASP B 1 292 ? -28.672 26.359 37.594 1 25.69 292 ASP B O 1
ATOM 6338 N N . SER B 1 293 ? -26.75 26.859 38.531 1 26.27 293 SER B N 1
ATOM 6339 C CA . SER B 1 293 ? -27.422 27.688 39.531 1 26.27 293 SER B CA 1
ATOM 6340 C C . SER B 1 293 ? -27.859 29.016 38.938 1 26.27 293 SER B C 1
ATOM 6342 O O . SER B 1 293 ? -28.484 29.828 39.625 1 26.27 293 SER B O 1
ATOM 6344 N N . PHE B 1 294 ? -27.266 29.562 37.875 1 22.77 294 PHE B N 1
ATOM 6345 C CA . PHE B 1 294 ? -27.703 30.953 37.812 1 22.77 294 PHE B CA 1
ATOM 6346 C C . PHE B 1 294 ? -29.047 31.062 37.094 1 22.77 294 PHE B C 1
ATOM 6348 O O . PHE B 1 294 ? -29.141 31.531 35.969 1 22.77 294 PHE B O 1
ATOM 6355 N N . ALA B 1 295 ? -29.812 29.875 36.875 1 23.12 295 ALA B N 1
ATOM 6356 C CA . ALA B 1 295 ? -31.188 30.125 36.438 1 23.12 295 ALA B CA 1
ATOM 6357 C C . ALA B 1 295 ? -31.844 31.203 37.281 1 23.12 295 ALA B C 1
ATOM 6359 O O . ALA B 1 295 ? -31.672 31.219 38.5 1 23.12 295 ALA B O 1
ATOM 6360 N N . ALA B 1 296 ? -32.25 32.281 36.594 1 24.17 296 ALA B N 1
ATOM 6361 C CA . ALA B 1 296 ? -33.062 33.438 37.031 1 24.17 296 ALA B CA 1
ATOM 6362 C C . ALA B 1 296 ? -34.25 32.969 37.875 1 24.17 296 ALA B C 1
ATOM 6364 O O . ALA B 1 296 ? -34.812 31.906 37.656 1 24.17 296 ALA B O 1
ATOM 6365 N N . THR B 1 297 ? -34.406 33.375 39.062 1 24.41 297 THR B N 1
ATOM 6366 C CA . THR B 1 297 ? -35.5 33.562 40 1 24.41 297 THR B CA 1
ATOM 6367 C C . THR B 1 297 ? -36.688 34.219 39.281 1 24.41 297 THR B C 1
ATOM 6369 O O . THR B 1 297 ? -36.938 35.406 39.438 1 24.41 297 THR B O 1
ATOM 6372 N N . GLY B 1 298 ? -36.844 34.156 37.875 1 22.09 298 GLY B N 1
ATOM 6373 C CA . GLY B 1 298 ? -38.031 34.906 37.438 1 22.09 298 GLY B CA 1
ATOM 6374 C C . GLY B 1 298 ? -39.312 34.438 38.156 1 22.09 298 GLY B C 1
ATOM 6375 O O . GLY B 1 298 ? -39.344 33.375 38.75 1 22.09 298 GLY B O 1
ATOM 6376 N N . SER B 1 299 ? -40.406 35.375 38.25 1 24.23 299 SER B N 1
ATOM 6377 C CA . SER B 1 299 ? -41.688 35.469 38.969 1 24.23 299 SER B CA 1
ATOM 6378 C C . SER B 1 299 ? -42.625 34.312 38.594 1 24.23 299 SER B C 1
ATOM 6380 O O . SER B 1 299 ? -42.438 33.688 37.562 1 24.23 299 SER B O 1
ATOM 6382 N N . ALA B 1 300 ? -43.5 33.875 39.5 1 24.61 300 ALA B N 1
ATOM 6383 C CA . ALA B 1 300 ? -44.562 32.938 39.781 1 24.61 300 ALA B CA 1
ATOM 6384 C C . ALA B 1 300 ? -45.688 33.031 38.75 1 24.61 300 ALA B C 1
ATOM 6386 O O . ALA B 1 300 ? -46.781 32.5 38.969 1 24.61 300 ALA B O 1
ATOM 6387 N N . HIS B 1 301 ? -45.531 33.562 37.438 1 22.5 301 HIS B N 1
ATOM 6388 C CA . HIS B 1 301 ? -46.812 33.844 36.812 1 22.5 301 HIS B CA 1
ATOM 6389 C C . HIS B 1 301 ? -47.688 32.625 36.719 1 22.5 301 HIS B C 1
ATOM 6391 O O . HIS B 1 301 ? -47.156 31.5 36.625 1 22.5 301 HIS B O 1
ATOM 6397 N N . THR B 1 302 ? -49 32.688 37.031 1 23.42 302 THR B N 1
ATOM 6398 C CA . THR B 1 302 ? -50.219 31.906 37.125 1 23.42 302 THR B CA 1
ATOM 6399 C C . THR B 1 302 ? -50.531 31.219 35.812 1 23.42 302 THR B C 1
ATOM 6401 O O . THR B 1 302 ? -50.656 31.875 34.781 1 23.42 302 THR B O 1
ATOM 6404 N N . ALA B 1 303 ? -50.031 29.969 35.594 1 21.69 303 ALA B N 1
ATOM 6405 C CA . ALA B 1 303 ? -50.125 29.031 34.469 1 21.69 303 ALA B CA 1
ATOM 6406 C C . ALA B 1 303 ? -51.594 28.812 34.094 1 21.69 303 ALA B C 1
ATOM 6408 O O . ALA B 1 303 ? -52.406 28.406 34.906 1 21.69 303 ALA B O 1
ATOM 6409 N N . SER B 1 304 ? -52.156 29.781 33.281 1 23.5 304 SER B N 1
ATOM 6410 C CA . SER B 1 304 ? -53.531 29.547 32.875 1 23.5 304 SER B CA 1
ATOM 6411 C C . SER B 1 304 ? -53.75 28.109 32.375 1 23.5 304 SER B C 1
ATOM 6413 O O . SER B 1 304 ? -52.844 27.531 31.766 1 23.5 304 SER B O 1
ATOM 6415 N N . PRO B 1 305 ? -54.812 27.25 32.781 1 24.67 305 PRO B N 1
ATOM 6416 C CA . PRO B 1 305 ? -55.219 25.844 32.688 1 24.67 305 PRO B CA 1
ATOM 6417 C C . PRO B 1 305 ? -55.469 25.422 31.234 1 24.67 305 PRO B C 1
ATOM 6419 O O . PRO B 1 305 ? -56.062 24.375 31 1 24.67 305 PRO B O 1
ATOM 6422 N N . THR B 1 306 ? -54.781 25.969 30.281 1 24.33 306 THR B N 1
ATOM 6423 C CA . THR B 1 306 ? -55.406 25.703 28.984 1 24.33 306 THR B CA 1
ATOM 6424 C C . THR B 1 306 ? -55.656 24.219 28.797 1 24.33 306 THR B C 1
ATOM 6426 O O . THR B 1 306 ? -54.844 23.391 29.172 1 24.33 306 THR B O 1
ATOM 6429 N N . GLU B 1 307 ? -56.906 23.875 28.375 1 22.58 307 GLU B N 1
ATOM 6430 C CA . GLU B 1 307 ? -57.688 22.672 28.172 1 22.58 307 GLU B CA 1
ATOM 6431 C C . GLU B 1 307 ? -56.969 21.688 27.266 1 22.58 307 GLU B C 1
ATOM 6433 O O . GLU B 1 307 ? -56.594 22.016 26.141 1 22.58 307 GLU B O 1
ATOM 6438 N N . ARG B 1 308 ? -56.156 20.844 27.844 1 24.61 308 ARG B N 1
ATOM 6439 C CA . ARG B 1 308 ? -55.438 19.703 27.312 1 24.61 308 ARG B CA 1
ATOM 6440 C C . ARG B 1 308 ? -56.344 18.781 26.516 1 24.61 308 ARG B C 1
ATOM 6442 O O . ARG B 1 308 ? -57.281 18.219 27.062 1 24.61 308 ARG B O 1
ATOM 6449 N N . THR B 1 309 ? -56.781 19.25 25.328 1 23.69 309 THR B N 1
ATOM 6450 C CA . THR B 1 309 ? -57.688 18.359 24.625 1 23.69 309 THR B CA 1
ATOM 6451 C C . THR B 1 309 ? -57.156 16.922 24.656 1 23.69 309 THR B C 1
ATOM 6453 O O . THR B 1 309 ? -56 16.672 24.312 1 23.69 309 THR B O 1
ATOM 6456 N N . PRO B 1 310 ? -57.812 15.984 25.438 1 25.02 310 PRO B N 1
ATOM 6457 C CA . PRO B 1 310 ? -57.5 14.594 25.797 1 25.02 310 PRO B CA 1
ATOM 6458 C C . PRO B 1 310 ? -57.344 13.703 24.562 1 25.02 310 PRO B C 1
ATOM 6460 O O . PRO B 1 310 ? -58.281 13.508 23.797 1 25.02 310 PRO B O 1
ATOM 6463 N N . LEU B 1 311 ? -56.469 13.992 23.656 1 24.86 311 LEU B N 1
ATOM 6464 C CA . LEU B 1 311 ? -56.594 13.047 22.547 1 24.86 311 LEU B CA 1
ATOM 6465 C C . LEU B 1 311 ? -56.625 11.617 23.062 1 24.86 311 LEU B C 1
ATOM 6467 O O . LEU B 1 311 ? -55.75 11.188 23.812 1 24.86 311 LEU B O 1
ATOM 6471 N N . ILE B 1 312 ? -57.812 10.938 23.312 1 26.36 312 ILE B N 1
ATOM 6472 C CA . ILE B 1 312 ? -58.375 9.711 23.859 1 26.36 312 ILE B CA 1
ATOM 6473 C C . ILE B 1 312 ? -57.688 8.5 23.234 1 26.36 312 ILE B C 1
ATOM 6475 O O . ILE B 1 312 ? -58.062 8.055 22.156 1 26.36 312 ILE B O 1
ATOM 6479 N N . LEU B 1 313 ? -56.406 8.477 22.812 1 26.09 313 LEU B N 1
ATOM 6480 C CA . LEU B 1 313 ? -56.125 7.137 22.344 1 26.09 313 LEU B CA 1
ATOM 6481 C C . LEU B 1 313 ? -56.375 6.098 23.422 1 26.09 313 LEU B C 1
ATOM 6483 O O . LEU B 1 313 ? -56.188 6.371 24.609 1 26.09 313 LEU B O 1
ATOM 6487 N N . PRO B 1 314 ? -57.094 4.957 23.234 1 25.83 314 PRO B N 1
ATOM 6488 C CA . PRO B 1 314 ? -57.562 4.066 24.297 1 25.83 314 PRO B CA 1
ATOM 6489 C C . PRO B 1 314 ? -56.438 3.676 25.266 1 25.83 314 PRO B C 1
ATOM 6491 O O . PRO B 1 314 ? -55.25 3.668 24.875 1 25.83 314 PRO B O 1
ATOM 6494 N N . ASN B 1 315 ? -56.625 3.9 26.609 1 27.61 315 ASN B N 1
ATOM 6495 C CA . ASN B 1 315 ? -55.812 3.637 27.797 1 27.61 315 ASN B CA 1
ATOM 6496 C C . ASN B 1 315 ? -55.406 2.168 27.875 1 27.61 315 ASN B C 1
ATOM 6498 O O . ASN B 1 315 ? -56.25 1.292 28.016 1 27.61 315 ASN B O 1
ATOM 6502 N N . PRO B 1 316 ? -54.531 1.563 27.109 1 29.58 316 PRO B N 1
ATOM 6503 C CA . PRO B 1 316 ? -54.375 0.113 27.25 1 29.58 316 PRO B CA 1
ATOM 6504 C C . PRO B 1 316 ? -54.406 -0.338 28.719 1 29.58 316 PRO B C 1
ATOM 6506 O O . PRO B 1 316 ? -54.156 0.46 29.625 1 29.58 316 PRO B O 1
ATOM 6509 N N . VAL B 1 317 ? -55.094 -1.494 29.094 1 30.83 317 VAL B N 1
ATOM 6510 C CA . VAL B 1 317 ? -55.312 -2.088 30.406 1 30.83 317 VAL B CA 1
ATOM 6511 C C . VAL B 1 317 ? -54.031 -2.025 31.25 1 30.83 317 VAL B C 1
ATOM 6513 O O . VAL B 1 317 ? -52.938 -2.215 30.719 1 30.83 317 VAL B O 1
ATOM 6516 N N . PRO B 1 318 ? -54.094 -1.333 32.438 1 29.77 318 PRO B N 1
ATOM 6517 C CA . PRO B 1 318 ? -52.969 -1.107 33.375 1 29.77 318 PRO B CA 1
ATOM 6518 C C . PRO B 1 318 ? -52.281 -2.404 33.781 1 29.77 318 PRO B C 1
ATOM 6520 O O . PRO B 1 318 ? -52.906 -3.291 34.375 1 29.77 318 PRO B O 1
ATOM 6523 N N . GLY B 1 319 ? -51.688 -3.223 33 1 31.66 319 GLY B N 1
ATOM 6524 C CA . GLY B 1 319 ? -51.25 -4.484 33.562 1 31.66 319 GLY B CA 1
ATOM 6525 C C . GLY B 1 319 ? -50.688 -4.332 34.969 1 31.66 319 GLY B C 1
ATOM 6526 O O . GLY B 1 319 ? -50.469 -3.213 35.438 1 31.66 319 GLY B O 1
ATOM 6527 N N . PRO B 1 320 ? -50.688 -5.508 35.844 1 31.2 320 PRO B N 1
ATOM 6528 C CA . PRO B 1 320 ? -50.375 -5.395 37.281 1 31.2 320 PRO B CA 1
ATOM 6529 C C . PRO B 1 320 ? -49.219 -4.438 37.562 1 31.2 320 PRO B C 1
ATOM 6531 O O . PRO B 1 320 ? -48.344 -4.23 36.688 1 31.2 320 PRO B O 1
ATOM 6534 N N . GLN B 1 321 ? -49.469 -3.402 38.312 1 29.19 321 GLN B N 1
ATOM 6535 C CA . GLN B 1 321 ? -48.562 -2.416 38.875 1 29.19 321 GLN B CA 1
ATOM 6536 C C . GLN B 1 321 ? -47.281 -3.08 39.375 1 29.19 321 GLN B C 1
ATOM 6538 O O . GLN B 1 321 ? -47.312 -3.857 40.312 1 29.19 321 GLN B O 1
ATOM 6543 N N . LEU B 1 322 ? -46.531 -3.717 38.531 1 28.66 322 LEU B N 1
ATOM 6544 C CA . LEU B 1 322 ? -45.312 -4.195 39.188 1 28.66 322 LEU B CA 1
ATOM 6545 C C . LEU B 1 322 ? -44.781 -3.178 40.219 1 28.66 322 LEU B C 1
ATOM 6547 O O . LEU B 1 322 ? -44.625 -1.999 39.875 1 28.66 322 LEU B O 1
ATOM 6551 N N . ILE B 1 323 ? -45.188 -3.332 41.469 1 30.44 323 ILE B N 1
ATOM 6552 C CA . ILE B 1 323 ? -44.688 -2.656 42.656 1 30.44 323 ILE B CA 1
ATOM 6553 C C . ILE B 1 323 ? -43.25 -2.182 42.438 1 30.44 323 ILE B C 1
ATOM 6555 O O . ILE B 1 323 ? -42.406 -2.928 41.906 1 30.44 323 ILE B O 1
ATOM 6559 N N . ASP B 1 324 ? -43.031 -0.873 42.375 1 30.62 324 ASP B N 1
ATOM 6560 C CA . ASP B 1 324 ? -41.812 -0.103 42.406 1 30.62 324 ASP B CA 1
ATOM 6561 C C . ASP B 1 324 ? -40.812 -0.709 43.375 1 30.62 324 ASP B C 1
ATOM 6563 O O . ASP B 1 324 ? -40.969 -0.619 44.594 1 30.62 324 ASP B O 1
ATOM 6567 N N . SER B 1 325 ? -40.562 -2.02 43.281 1 32.72 325 SER B N 1
ATOM 6568 C CA . SER B 1 325 ? -39.594 -2.412 44.281 1 32.72 325 SER B CA 1
ATOM 6569 C C . SER B 1 325 ? -38.562 -1.305 44.531 1 32.72 325 SER B C 1
ATOM 6571 O O . SER B 1 325 ? -38.188 -0.568 43.625 1 32.72 325 SER B O 1
ATOM 6573 N N . PRO B 1 326 ? -38.438 -0.873 45.844 1 32.47 326 PRO B N 1
ATOM 6574 C CA . PRO B 1 326 ? -37.469 0.169 46.219 1 32.47 326 PRO B CA 1
ATOM 6575 C C . PRO B 1 326 ? -36.219 0.141 45.344 1 32.47 326 PRO B C 1
ATOM 6577 O O . PRO B 1 326 ? -35.781 -0.931 44.906 1 32.47 326 PRO B O 1
ATOM 6580 N N . THR B 1 327 ? -36.094 1.077 44.438 1 33.41 327 THR B N 1
ATOM 6581 C CA . THR B 1 327 ? -34.875 1.327 43.719 1 33.41 327 THR B CA 1
ATOM 6582 C C . THR B 1 327 ? -33.656 1.009 44.594 1 33.41 327 THR B C 1
ATOM 6584 O O . THR B 1 327 ? -33.406 1.695 45.594 1 33.41 327 THR B O 1
ATOM 6587 N N . GLU B 1 328 ? -33.562 -0.27 45.031 1 33.72 328 GLU B N 1
ATOM 6588 C CA . GLU B 1 328 ? -32.312 -0.57 45.75 1 33.72 328 GLU B CA 1
ATOM 6589 C C . GLU B 1 328 ? -31.172 0.323 45.25 1 33.72 328 GLU B C 1
ATOM 6591 O O . GLU B 1 328 ? -30.953 0.442 44.031 1 33.72 328 GLU B O 1
ATOM 6596 N N . SER B 1 329 ? -30.875 1.4 46.031 1 34.25 329 SER B N 1
ATOM 6597 C CA . SER B 1 329 ? -29.688 2.254 45.875 1 34.25 329 SER B CA 1
ATOM 6598 C C . SER B 1 329 ? -28.5 1.475 45.312 1 34.25 329 SER B C 1
ATOM 6600 O O . SER B 1 329 ? -28.125 0.448 45.875 1 34.25 329 SER B O 1
ATOM 6602 N N . VAL B 1 330 ? -28.516 1.229 44.031 1 36.19 330 VAL B N 1
ATOM 6603 C CA . VAL B 1 330 ? -27.25 0.688 43.531 1 36.19 330 VAL B CA 1
ATOM 6604 C C . VAL B 1 330 ? -26.094 1.174 44.438 1 36.19 330 VAL B C 1
ATOM 6606 O O . VAL B 1 330 ? -25.969 2.373 44.688 1 36.19 330 VAL B O 1
ATOM 6609 N N . PRO B 1 331 ? -25.75 0.297 45.344 1 35.69 331 PRO B N 1
ATOM 6610 C CA . PRO B 1 331 ? -24.656 0.749 46.219 1 35.69 331 PRO B CA 1
ATOM 6611 C C . PRO B 1 331 ? -23.672 1.66 45.469 1 35.69 331 PRO B C 1
ATOM 6613 O O . PRO B 1 331 ? -23.531 1.573 44.25 1 35.69 331 PRO B O 1
ATOM 6616 N N . ASP B 1 332 ? -23.453 2.91 45.969 1 36.22 332 ASP B N 1
ATOM 6617 C CA . ASP B 1 332 ? -22.359 3.809 45.594 1 36.22 332 ASP B CA 1
ATOM 6618 C C . ASP B 1 332 ? -21.109 3.023 45.219 1 36.22 332 ASP B C 1
ATOM 6620 O O . ASP B 1 332 ? -20.531 2.32 46.062 1 36.22 332 ASP B O 1
ATOM 6624 N N . ILE B 1 333 ? -21.141 2.238 44.156 1 40.62 333 ILE B N 1
ATOM 6625 C CA . ILE B 1 333 ? -19.828 1.713 43.844 1 40.62 333 ILE B CA 1
ATOM 6626 C C . ILE B 1 333 ? -18.75 2.703 44.281 1 40.62 333 ILE B C 1
ATOM 6628 O O . ILE B 1 333 ? -18.797 3.883 43.938 1 40.62 333 ILE B O 1
ATOM 6632 N N . PRO B 1 334 ? -18.172 2.506 45.438 1 41.84 334 PRO B N 1
ATOM 6633 C CA . PRO B 1 334 ? -17.109 3.428 45.875 1 41.84 334 PRO B CA 1
ATOM 6634 C C . PRO B 1 334 ? -16.328 4.012 44.688 1 41.84 334 PRO B C 1
ATOM 6636 O O . PRO B 1 334 ? -16.266 3.4 43.625 1 41.84 334 PRO B O 1
ATOM 6639 N N . PRO B 1 335 ? -16.125 5.355 44.625 1 38.78 335 PRO B N 1
ATOM 6640 C CA . PRO B 1 335 ? -15.359 5.953 43.562 1 38.78 335 PRO B CA 1
ATOM 6641 C C . PRO B 1 335 ? -14.148 5.105 43.156 1 38.78 335 PRO B C 1
ATOM 6643 O O . PRO B 1 335 ? -13.375 4.684 44 1 38.78 335 PRO B O 1
ATOM 6646 N N . ARG B 1 336 ? -14.242 4.246 42.219 1 48.5 336 ARG B N 1
ATOM 6647 C CA . ARG B 1 336 ? -13.055 3.533 41.75 1 48.5 336 ARG B CA 1
ATOM 6648 C C . ARG B 1 336 ? -11.797 4.379 41.969 1 48.5 336 ARG B C 1
ATOM 6650 O O . ARG B 1 336 ? -11.844 5.602 41.812 1 48.5 336 ARG B O 1
ATOM 6657 N N . SER B 1 337 ? -10.789 3.932 42.625 1 53.97 337 SER B N 1
ATOM 6658 C CA . SER B 1 337 ? -9.516 4.602 42.844 1 53.97 337 SER B CA 1
ATOM 6659 C C . SER B 1 337 ? -9.07 5.41 41.625 1 53.97 337 SER B C 1
ATOM 6661 O O . SER B 1 337 ? -9.406 5.062 40.5 1 53.97 337 SER B O 1
ATOM 6663 N N . ARG B 1 338 ? -8.875 6.754 41.812 1 54.41 338 ARG B N 1
ATOM 6664 C CA . ARG B 1 338 ? -8.383 7.695 40.812 1 54.41 338 ARG B CA 1
ATOM 6665 C C . ARG B 1 338 ? -7.406 7.023 39.875 1 54.41 338 ARG B C 1
ATOM 6667 O O . ARG B 1 338 ? -7.387 7.332 38.656 1 54.41 338 ARG B O 1
ATOM 6674 N N . LEU B 1 339 ? -6.691 6.133 40.469 1 57.06 339 LEU B N 1
ATOM 6675 C CA . LEU B 1 339 ? -5.691 5.457 39.656 1 57.06 339 LEU B CA 1
ATOM 6676 C C . LEU B 1 339 ? -6.352 4.5 38.656 1 57.06 339 LEU B C 1
ATOM 6678 O O . LEU B 1 339 ? -5.902 4.375 37.531 1 57.06 339 LEU B O 1
ATOM 6682 N N . ARG B 1 340 ? -7.285 3.76 39.094 1 58.97 340 ARG B N 1
ATOM 6683 C CA . ARG B 1 340 ? -7.984 2.846 38.188 1 58.97 340 ARG B CA 1
ATOM 6684 C C . ARG B 1 340 ? -8.742 3.611 37.094 1 58.97 340 ARG B C 1
ATOM 6686 O O . ARG B 1 340 ? -8.836 3.15 35.969 1 58.97 340 ARG B O 1
ATOM 6693 N N . ALA B 1 341 ? -9.242 4.746 37.594 1 58.59 341 ALA B N 1
ATOM 6694 C CA . ALA B 1 341 ? -9.93 5.594 36.625 1 58.59 341 ALA B CA 1
ATOM 6695 C C . ALA B 1 341 ? -8.961 6.102 35.562 1 58.59 341 ALA B C 1
ATOM 6697 O O . ALA B 1 341 ? -9.297 6.156 34.375 1 58.59 341 ALA B O 1
ATOM 6698 N N . LEU B 1 342 ? -7.801 6.473 36.062 1 59.31 342 LEU B N 1
ATOM 6699 C CA . LEU B 1 342 ? -6.762 6.898 35.125 1 59.31 342 LEU B CA 1
ATOM 6700 C C . LEU B 1 342 ? -6.348 5.75 34.219 1 59.31 342 LEU B C 1
ATOM 6702 O O . LEU B 1 342 ? -6.125 5.953 33.031 1 59.31 342 LEU B O 1
ATOM 6706 N N . GLY B 1 343 ? -6.188 4.582 34.781 1 60.38 343 GLY B N 1
ATOM 6707 C CA . GLY B 1 343 ? -5.848 3.406 34 1 60.38 343 GLY B CA 1
ATOM 6708 C C . GLY B 1 343 ? -6.879 3.086 32.938 1 60.38 343 GLY B C 1
ATOM 6709 O O . GLY B 1 343 ? -6.527 2.768 31.797 1 60.38 343 GLY B O 1
ATOM 6710 N N . THR B 1 344 ? -8.047 3.195 33.25 1 60.97 344 THR B N 1
ATOM 6711 C CA . THR B 1 344 ? -9.102 2.904 32.312 1 60.97 344 THR B CA 1
ATOM 6712 C C . THR B 1 344 ? -9.148 3.965 31.203 1 60.97 344 THR B C 1
ATOM 6714 O O . THR B 1 344 ? -9.398 3.65 30.031 1 60.97 344 THR B O 1
ATOM 6717 N N . ARG B 1 345 ? -8.867 5.184 31.672 1 59.44 345 ARG B N 1
ATOM 6718 C CA . ARG B 1 345 ? -8.836 6.266 30.703 1 59.44 345 ARG B CA 1
ATOM 6719 C C . ARG B 1 345 ? -7.691 6.078 29.719 1 59.44 345 ARG B C 1
ATOM 6721 O O . ARG B 1 345 ? -7.852 6.305 28.516 1 59.44 345 ARG B O 1
ATOM 6728 N N . LEU B 1 346 ? -6.648 5.707 30.266 1 65.12 346 LEU B N 1
ATOM 6729 C CA . LEU B 1 346 ? -5.488 5.473 29.422 1 65.12 346 LEU B CA 1
ATOM 6730 C C . LEU B 1 346 ? -5.734 4.301 28.469 1 65.12 346 LEU B C 1
ATOM 6732 O O . LEU B 1 346 ? -5.328 4.34 27.312 1 65.12 346 LEU B O 1
ATOM 6736 N N . TYR B 1 347 ? -6.398 3.402 29.016 1 65.62 347 TYR B N 1
ATOM 6737 C CA . TYR B 1 347 ? -6.719 2.242 28.188 1 65.62 347 TYR B CA 1
ATOM 6738 C C . TYR B 1 347 ? -7.68 2.617 27.062 1 65.62 347 TYR B C 1
ATOM 6740 O O . TYR B 1 347 ? -7.582 2.096 25.953 1 65.62 347 TYR B O 1
ATOM 6748 N N . ASP B 1 348 ? -8.5 3.527 27.406 1 61.97 348 ASP B N 1
ATOM 6749 C CA . ASP B 1 348 ? -9.484 3.941 26.406 1 61.97 348 ASP B CA 1
ATOM 6750 C C . ASP B 1 348 ? -8.828 4.773 25.297 1 61.97 348 ASP B C 1
ATOM 6752 O O . ASP B 1 348 ? -9.352 4.863 24.188 1 61.97 348 ASP B O 1
ATOM 6756 N N . LEU B 1 349 ? -7.703 5.328 25.719 1 66.56 349 LEU B N 1
ATOM 6757 C CA . LEU B 1 349 ? -6.996 6.156 24.75 1 66.56 349 LEU B CA 1
ATOM 6758 C C . LEU B 1 349 ? -6.117 5.301 23.844 1 66.56 349 LEU B C 1
ATOM 6760 O O . LEU B 1 349 ? -5.691 5.754 22.781 1 66.56 349 LEU B O 1
ATOM 6764 N N . MET B 1 350 ? -6.082 4.09 24.281 1 75.19 350 MET B N 1
ATOM 6765 C CA . MET B 1 350 ? -5.16 3.227 23.547 1 75.19 350 MET B CA 1
ATOM 6766 C C . MET B 1 350 ? -5.762 2.789 22.219 1 75.19 350 MET B C 1
ATOM 6768 O O . MET B 1 350 ? -6.938 2.432 22.156 1 75.19 350 MET B O 1
ATOM 6772 N N . ASN B 1 351 ? -5.07 3.16 21.125 1 76.81 351 ASN B N 1
ATOM 6773 C CA . ASN B 1 351 ? -5.402 2.707 19.781 1 76.81 351 ASN B CA 1
ATOM 6774 C C . ASN B 1 351 ? -4.211 2.021 19.109 1 76.81 351 ASN B C 1
ATOM 6776 O O . ASN B 1 351 ? -3.137 1.919 19.703 1 76.81 351 ASN B O 1
ATOM 6780 N N . ALA B 1 352 ? -4.406 1.449 18 1 83.19 352 ALA B N 1
ATOM 6781 C CA . ALA B 1 352 ? -3.383 0.651 17.328 1 83.19 352 ALA B CA 1
ATOM 6782 C C . ALA B 1 352 ? -2.109 1.464 17.109 1 83.19 352 ALA B C 1
ATOM 6784 O O . ALA B 1 352 ? -1.009 0.998 17.406 1 83.19 352 ALA B O 1
ATOM 6785 N N . PRO B 1 353 ? -2.225 2.723 16.688 1 81.81 353 PRO B N 1
ATOM 6786 C CA . PRO B 1 353 ? -1.001 3.508 16.516 1 81.81 353 PRO B CA 1
ATOM 6787 C C . PRO B 1 353 ? -0.271 3.758 17.828 1 81.81 353 PRO B C 1
ATOM 6789 O O . PRO B 1 353 ? 0.962 3.752 17.859 1 81.81 353 PRO B O 1
ATOM 6792 N N . LEU B 1 354 ? -1.018 3.963 18.906 1 83.12 354 LEU B N 1
ATOM 6793 C CA . LEU B 1 354 ? -0.386 4.195 20.203 1 83.12 354 LEU B CA 1
ATOM 6794 C C . LEU B 1 354 ? 0.308 2.936 20.703 1 83.12 354 LEU B C 1
ATOM 6796 O O . LEU B 1 354 ? 1.396 3.008 21.281 1 83.12 354 LEU B O 1
ATOM 6800 N N . TYR B 1 355 ? -0.35 1.782 20.5 1 87.31 355 TYR B N 1
ATOM 6801 C CA . TYR B 1 355 ? 0.307 0.524 20.844 1 87.31 355 TYR B CA 1
ATOM 6802 C C . TYR B 1 355 ? 1.593 0.349 20.031 1 87.31 355 TYR B C 1
ATOM 6804 O O . TYR B 1 355 ? 2.609 -0.1 20.578 1 87.31 355 TYR B O 1
ATOM 6812 N N . ALA B 1 356 ? 1.499 0.692 18.797 1 91 356 ALA B N 1
ATOM 6813 C CA . ALA B 1 356 ? 2.674 0.574 17.938 1 91 356 ALA B CA 1
ATOM 6814 C C . ALA B 1 356 ? 3.785 1.514 18.391 1 91 356 ALA B C 1
ATOM 6816 O O . ALA B 1 356 ? 4.961 1.145 18.391 1 91 356 ALA B O 1
ATOM 6817 N N . ALA B 1 357 ? 3.4 2.699 18.828 1 87.69 357 ALA B N 1
ATOM 6818 C CA . ALA B 1 357 ? 4.375 3.676 19.297 1 87.69 357 ALA B CA 1
ATOM 6819 C C . ALA B 1 357 ? 5.062 3.189 20.578 1 87.69 357 ALA B C 1
ATOM 6821 O O . ALA B 1 357 ? 6.277 3.338 20.719 1 87.69 357 ALA B O 1
ATOM 6822 N N . LEU B 1 358 ? 4.301 2.627 21.469 1 87.31 358 LEU B N 1
ATOM 6823 C CA . LEU B 1 358 ? 4.867 2.107 22.719 1 87.31 358 LEU B CA 1
ATOM 6824 C C . LEU B 1 358 ? 5.828 0.958 22.438 1 87.31 358 LEU B C 1
ATOM 6826 O O . LEU B 1 358 ? 6.918 0.903 23 1 87.31 358 LEU B O 1
ATOM 6830 N N . LEU B 1 359 ? 5.375 0.114 21.562 1 92.5 359 LEU B N 1
ATOM 6831 C CA . LEU B 1 359 ? 6.234 -1.003 21.203 1 92.5 359 LEU B CA 1
ATOM 6832 C C . LEU B 1 359 ? 7.504 -0.508 20.516 1 92.5 359 LEU B C 1
ATOM 6834 O O . LEU B 1 359 ? 8.586 -1.06 20.719 1 92.5 359 LEU B O 1
ATOM 6838 N N . ALA B 1 360 ? 7.352 0.467 19.703 1 92.69 360 ALA B N 1
ATOM 6839 C CA . ALA B 1 360 ? 8.492 1.056 19.016 1 92.69 360 ALA B CA 1
ATOM 6840 C C . ALA B 1 360 ? 9.492 1.641 20 1 92.69 360 ALA B C 1
ATOM 6842 O O . ALA B 1 360 ? 10.703 1.479 19.844 1 92.69 360 ALA B O 1
ATOM 6843 N N . LEU B 1 361 ? 8.992 2.297 20.984 1 89.06 361 LEU B N 1
ATOM 6844 C CA . LEU B 1 361 ? 9.859 2.891 22 1 89.06 361 LEU B CA 1
ATOM 6845 C C . LEU B 1 361 ? 10.578 1.81 22.797 1 89.06 361 LEU B C 1
ATOM 6847 O O . LEU B 1 361 ? 11.766 1.95 23.109 1 89.06 361 LEU B O 1
ATOM 6851 N N . ILE B 1 362 ? 9.883 0.729 23.062 1 91.19 362 ILE B N 1
ATOM 6852 C CA . ILE B 1 362 ? 10.492 -0.379 23.781 1 91.19 362 ILE B CA 1
ATOM 6853 C C . ILE B 1 362 ? 11.625 -0.983 22.953 1 91.19 362 ILE B C 1
ATOM 6855 O O . ILE B 1 362 ? 12.727 -1.201 23.453 1 91.19 362 ILE B O 1
ATOM 6859 N N . ILE B 1 363 ? 11.367 -1.187 21.734 1 91.06 363 ILE B N 1
ATOM 6860 C CA . ILE B 1 363 ? 12.359 -1.782 20.859 1 91.06 363 ILE B CA 1
ATOM 6861 C C . ILE B 1 363 ? 13.516 -0.808 20.656 1 91.06 363 ILE B C 1
ATOM 6863 O O . ILE B 1 363 ? 14.68 -1.208 20.656 1 91.06 363 ILE B O 1
ATOM 6867 N N . GLY B 1 364 ? 13.211 0.448 20.5 1 88.38 364 GLY B N 1
ATOM 6868 C CA . GLY B 1 364 ? 14.219 1.459 20.219 1 88.38 364 GLY B CA 1
ATOM 6869 C C . GLY B 1 364 ? 15.078 1.788 21.422 1 88.38 364 GLY B C 1
ATOM 6870 O O . GLY B 1 364 ? 16.25 2.137 21.281 1 88.38 364 GLY B O 1
ATOM 6871 N N . LEU B 1 365 ? 14.57 1.629 22.672 1 89.69 365 LEU B N 1
ATOM 6872 C CA . LEU B 1 365 ? 15.273 2.057 23.875 1 89.69 365 LEU B CA 1
ATOM 6873 C C . LEU B 1 365 ? 16.109 0.919 24.453 1 89.69 365 LEU B C 1
ATOM 6875 O O . LEU B 1 365 ? 17 1.152 25.266 1 89.69 365 LEU B O 1
ATOM 6879 N N . ILE B 1 366 ? 15.875 -0.319 23.984 1 90 366 ILE B N 1
ATOM 6880 C CA . ILE B 1 366 ? 16.641 -1.475 24.453 1 90 366 ILE B CA 1
ATOM 6881 C C . ILE B 1 366 ? 17.594 -1.945 23.359 1 90 366 ILE B C 1
ATOM 6883 O O . ILE B 1 366 ? 17.188 -2.639 22.422 1 90 366 ILE B O 1
ATOM 6887 N N . PRO B 1 367 ? 18.844 -1.654 23.5 1 86.12 367 PRO B N 1
ATOM 6888 C CA . PRO B 1 367 ? 19.828 -1.854 22.438 1 86.12 367 PRO B CA 1
ATOM 6889 C C . PRO B 1 367 ? 19.906 -3.301 21.953 1 86.12 367 PRO B C 1
ATOM 6891 O O . PRO B 1 367 ? 19.938 -3.553 20.75 1 86.12 367 PRO B O 1
ATOM 6894 N N . PRO B 1 368 ? 19.828 -4.293 22.891 1 85.31 368 PRO B N 1
ATOM 6895 C CA . PRO B 1 368 ? 19.906 -5.66 22.375 1 85.31 368 PRO B CA 1
ATOM 6896 C C . PRO B 1 368 ? 18.688 -6.035 21.531 1 85.31 368 PRO B C 1
ATOM 6898 O O . PRO B 1 368 ? 18.812 -6.812 20.578 1 85.31 368 PRO B O 1
ATOM 6901 N N . VAL B 1 369 ? 17.625 -5.523 21.906 1 87.5 369 VAL B N 1
ATOM 6902 C CA . VAL B 1 369 ? 16.406 -5.809 21.156 1 87.5 369 VAL B CA 1
ATOM 6903 C C . VAL B 1 369 ? 16.453 -5.078 19.812 1 87.5 369 VAL B C 1
ATOM 6905 O O . VAL B 1 369 ? 16.047 -5.629 18.797 1 87.5 369 VAL B O 1
ATOM 6908 N N . LYS B 1 370 ? 16.875 -3.918 19.828 1 88.38 370 LYS B N 1
ATOM 6909 C CA . LYS B 1 370 ? 16.969 -3.129 18.594 1 88.38 370 LYS B CA 1
ATOM 6910 C C . LYS B 1 370 ? 17.891 -3.803 17.578 1 88.38 370 LYS B C 1
ATOM 6912 O O . LYS B 1 370 ? 17.609 -3.795 16.375 1 88.38 370 LYS B O 1
ATOM 6917 N N . SER B 1 371 ? 18.953 -4.406 18.031 1 85.69 371 SER B N 1
ATOM 6918 C CA . SER B 1 371 ? 19.922 -5.047 17.141 1 85.69 371 SER B CA 1
ATOM 6919 C C . SER B 1 371 ? 19.328 -6.301 16.516 1 85.69 371 SER B C 1
ATOM 6921 O O . SER B 1 371 ? 19.797 -6.75 15.461 1 85.69 371 SER B O 1
ATOM 6923 N N . LEU B 1 372 ? 18.375 -6.84 17.172 1 85.06 372 LEU B N 1
ATOM 6924 C CA . LEU B 1 372 ? 17.703 -8.016 16.625 1 85.06 372 LEU B CA 1
ATOM 6925 C C . LEU B 1 372 ? 16.859 -7.648 15.414 1 85.06 372 LEU B C 1
ATOM 6927 O O . LEU B 1 372 ? 16.766 -8.43 14.469 1 85.06 372 LEU B O 1
ATOM 6931 N N . PHE B 1 373 ? 16.281 -6.508 15.422 1 88 373 PHE B N 1
ATOM 6932 C CA . PHE B 1 373 ? 15.32 -6.121 14.398 1 88 373 PHE B CA 1
ATOM 6933 C C . PHE B 1 373 ? 15.969 -5.191 13.375 1 88 373 PHE B C 1
ATOM 6935 O O . PHE B 1 373 ? 15.477 -5.051 12.258 1 88 373 PHE B O 1
ATOM 6942 N N . PHE B 1 374 ? 16.969 -4.488 13.789 1 83.62 374 PHE B N 1
ATOM 6943 C CA . PHE B 1 374 ? 17.641 -3.543 12.914 1 83.62 374 PHE B CA 1
ATOM 6944 C C . PHE B 1 374 ? 19.141 -3.816 12.883 1 83.62 374 PHE B C 1
ATOM 6946 O O . PHE B 1 374 ? 19.766 -4.055 13.922 1 83.62 374 PHE B O 1
ATOM 6953 N N . GLY B 1 375 ? 19.625 -4.273 11.664 1 69.25 375 GLY B N 1
ATOM 6954 C CA . GLY B 1 375 ? 21.047 -4.559 11.562 1 69.25 375 GLY B CA 1
ATOM 6955 C C . GLY B 1 375 ? 21.922 -3.373 11.914 1 69.25 375 GLY B C 1
ATOM 6956 O O . GLY B 1 375 ? 21.469 -2.225 11.852 1 69.25 375 GLY B O 1
ATOM 6957 N N . PRO B 1 376 ? 22.969 -3.729 12.555 1 57.94 376 PRO B N 1
ATOM 6958 C CA . PRO B 1 376 ? 23.906 -2.637 12.844 1 57.94 376 PRO B CA 1
ATOM 6959 C C . PRO B 1 376 ? 24.344 -1.894 11.586 1 57.94 376 PRO B C 1
ATOM 6961 O O . PRO B 1 376 ? 24.234 -2.426 10.477 1 57.94 376 PRO B O 1
ATOM 6964 N N . ASP B 1 377 ? 24.25 -0.409 11.508 1 49.75 377 ASP B N 1
ATOM 6965 C CA . ASP B 1 377 ? 24.672 0.462 10.414 1 49.75 377 ASP B CA 1
ATOM 6966 C C . ASP B 1 377 ? 25.625 -0.264 9.469 1 49.75 377 ASP B C 1
ATOM 6968 O O . ASP B 1 377 ? 25.656 0.02 8.273 1 49.75 377 ASP B O 1
ATOM 6972 N N . HIS B 1 378 ? 26.562 -1.164 9.93 1 38.56 378 HIS B N 1
ATOM 6973 C CA . HIS B 1 378 ? 27.75 -1.528 9.188 1 38.56 378 HIS B CA 1
ATOM 6974 C C . HIS B 1 378 ? 27.594 -2.877 8.492 1 38.56 378 HIS B C 1
ATOM 6976 O O . HIS B 1 378 ? 28.469 -3.74 8.586 1 38.56 378 HIS B O 1
ATOM 6982 N N . GLY B 1 379 ? 26.656 -3.15 7.645 1 48.12 379 GLY B N 1
ATOM 6983 C CA . GLY B 1 379 ? 26.766 -4.273 6.73 1 48.12 379 GLY B CA 1
ATOM 6984 C C . GLY B 1 379 ? 25.969 -5.488 7.184 1 48.12 379 GLY B C 1
ATOM 6985 O O . GLY B 1 379 ? 25.703 -6.391 6.391 1 48.12 379 GLY B O 1
ATOM 6986 N N . ASN B 1 380 ? 25.938 -5.828 8.508 1 54.19 380 ASN B N 1
ATOM 6987 C CA . ASN B 1 380 ? 25.344 -7.078 8.969 1 54.19 380 ASN B CA 1
ATOM 6988 C C . ASN B 1 380 ? 23.844 -6.93 9.211 1 54.19 380 ASN B C 1
ATOM 6990 O O . ASN B 1 380 ? 23.391 -5.961 9.828 1 54.19 380 ASN B O 1
ATOM 6994 N N . THR B 1 381 ? 23.016 -7.602 8.438 1 63.03 381 THR B N 1
ATOM 6995 C CA . THR B 1 381 ? 21.562 -7.59 8.562 1 63.03 381 THR B CA 1
ATOM 6996 C C . THR B 1 381 ? 21.125 -8.344 9.812 1 63.03 381 THR B C 1
ATOM 6998 O O . THR B 1 381 ? 21.734 -9.344 10.188 1 63.03 381 THR B O 1
ATOM 7001 N N . GLY B 1 382 ? 20.422 -7.613 10.719 1 65.12 382 GLY B N 1
ATOM 7002 C CA . GLY B 1 382 ? 19.812 -8.312 11.836 1 65.12 382 GLY B CA 1
ATOM 7003 C C . GLY B 1 382 ? 19.047 -9.555 11.422 1 65.12 382 GLY B C 1
ATOM 7004 O O . GLY B 1 382 ? 18.531 -9.625 10.305 1 65.12 382 GLY B O 1
ATOM 7005 N N . PRO B 1 383 ? 19.172 -10.586 12.203 1 72.19 383 PRO B N 1
ATOM 7006 C CA . PRO B 1 383 ? 18.547 -11.859 11.867 1 72.19 383 PRO B CA 1
ATOM 7007 C C . PRO B 1 383 ? 17.062 -11.719 11.539 1 72.19 383 PRO B C 1
ATOM 7009 O O . PRO B 1 383 ? 16.531 -12.453 10.703 1 72.19 383 PRO B O 1
ATOM 7012 N N . LEU B 1 384 ? 16.438 -10.703 12.227 1 83.88 384 LEU B N 1
ATOM 7013 C CA . LEU B 1 384 ? 15 -10.586 12.039 1 83.88 384 LEU B CA 1
ATOM 7014 C C . LEU B 1 384 ? 14.664 -9.383 11.164 1 83.88 384 LEU B C 1
ATOM 7016 O O . LEU B 1 384 ? 13.484 -9.086 10.938 1 83.88 384 LEU B O 1
ATOM 7020 N N . GLU B 1 385 ? 15.609 -8.734 10.711 1 84.06 385 GLU B N 1
ATOM 7021 C CA . GLU B 1 385 ? 15.375 -7.531 9.922 1 84.06 385 GLU B CA 1
ATOM 7022 C C . GLU B 1 385 ? 14.688 -7.855 8.602 1 84.06 385 GLU B C 1
ATOM 7024 O O . GLU B 1 385 ? 13.656 -7.266 8.273 1 84.06 385 GLU B O 1
ATOM 7029 N N . GLU B 1 386 ? 15.133 -8.914 8.016 1 83.25 386 GLU B N 1
ATOM 7030 C CA . GLU B 1 386 ? 14.625 -9.242 6.691 1 83.25 386 GLU B CA 1
ATOM 7031 C C . GLU B 1 386 ? 13.273 -9.953 6.777 1 83.25 386 GLU B C 1
ATOM 7033 O O . GLU B 1 386 ? 12.422 -9.797 5.898 1 83.25 386 GLU B O 1
ATOM 7038 N N . ILE B 1 387 ? 13.039 -10.602 7.867 1 86.69 387 ILE B N 1
ATOM 7039 C CA . ILE B 1 387 ? 11.844 -11.43 7.977 1 86.69 387 ILE B CA 1
ATOM 7040 C C . ILE B 1 387 ? 10.711 -10.617 8.594 1 86.69 387 ILE B C 1
ATOM 7042 O O . ILE B 1 387 ? 9.539 -10.836 8.273 1 86.69 387 ILE B O 1
ATOM 7046 N N . VAL B 1 388 ? 11.102 -9.695 9.461 1 90.81 388 VAL B N 1
ATOM 7047 C CA . VAL B 1 388 ? 10.047 -9.008 10.211 1 90.81 388 VAL B CA 1
ATOM 7048 C C . VAL B 1 388 ? 10.055 -7.52 9.875 1 90.81 388 VAL B C 1
ATOM 7050 O O . VAL B 1 388 ? 9.07 -6.98 9.375 1 90.81 388 VAL B O 1
ATOM 7053 N N . THR B 1 389 ? 11.211 -6.875 10.016 1 89.75 389 THR B N 1
ATOM 7054 C CA . THR B 1 389 ? 11.289 -5.426 9.883 1 89.75 389 THR B CA 1
ATOM 7055 C C . THR B 1 389 ? 10.977 -4.988 8.461 1 89.75 389 THR B C 1
ATOM 7057 O O . THR B 1 389 ? 10.195 -4.059 8.25 1 89.75 389 THR B O 1
ATOM 7060 N N . ASP B 1 390 ? 11.508 -5.668 7.535 1 88.12 390 ASP B N 1
ATOM 7061 C CA . ASP B 1 390 ? 11.336 -5.27 6.145 1 88.12 390 ASP B CA 1
ATOM 7062 C C . ASP B 1 390 ? 9.883 -5.43 5.699 1 88.12 390 ASP B C 1
ATOM 7064 O O . ASP B 1 390 ? 9.312 -4.52 5.098 1 88.12 390 ASP B O 1
ATOM 7068 N N . PRO B 1 391 ? 9.328 -6.551 6.008 1 90.94 391 PRO B N 1
ATOM 7069 C CA . PRO B 1 391 ? 7.922 -6.664 5.625 1 90.94 391 PRO B CA 1
ATOM 7070 C C . PRO B 1 391 ? 7.027 -5.676 6.375 1 90.94 391 PRO B C 1
ATOM 7072 O O . PRO B 1 391 ? 6.047 -5.18 5.812 1 90.94 391 PRO B O 1
ATOM 7075 N N . LEU B 1 392 ? 7.316 -5.434 7.609 1 92.81 392 LEU B N 1
ATOM 7076 C CA . LEU B 1 392 ? 6.559 -4.434 8.359 1 92.81 392 LEU B CA 1
ATOM 7077 C C . LEU B 1 392 ? 6.711 -3.055 7.73 1 92.81 392 LEU B C 1
ATOM 7079 O O . LEU B 1 392 ? 5.738 -2.297 7.645 1 92.81 392 LEU B O 1
ATOM 7083 N N . TYR B 1 393 ? 7.867 -2.805 7.316 1 88.94 393 TYR B N 1
ATOM 7084 C CA . TYR B 1 393 ? 8.109 -1.527 6.652 1 88.94 393 TYR B CA 1
ATOM 7085 C C . TYR B 1 393 ? 7.395 -1.466 5.309 1 88.94 393 TYR B C 1
ATOM 7087 O O . TYR B 1 393 ? 6.859 -0.421 4.93 1 88.94 393 TYR B O 1
ATOM 7095 N N . SER B 1 394 ? 7.414 -2.543 4.656 1 88.81 394 SER B N 1
ATOM 7096 C CA . SER B 1 394 ? 6.727 -2.598 3.369 1 88.81 394 SER B CA 1
ATOM 7097 C C . SER B 1 394 ? 5.227 -2.387 3.535 1 88.81 394 SER B C 1
ATOM 7099 O O . SER B 1 394 ? 4.602 -1.676 2.744 1 88.81 394 SER B O 1
ATOM 7101 N N . LEU B 1 395 ? 4.703 -2.996 4.496 1 92.94 395 LEU B N 1
ATOM 7102 C CA . LEU B 1 395 ? 3.297 -2.791 4.82 1 92.94 395 LEU B CA 1
ATOM 7103 C C . LEU B 1 395 ? 3.031 -1.336 5.191 1 92.94 395 LEU B C 1
ATOM 7105 O O . LEU B 1 395 ? 2.039 -0.749 4.754 1 92.94 395 LEU B O 1
ATOM 7109 N N . GLY B 1 396 ? 3.873 -0.835 6.023 1 92.56 396 GLY B N 1
ATOM 7110 C CA . GLY B 1 396 ? 3.732 0.548 6.449 1 92.56 396 GLY B CA 1
ATOM 7111 C C . GLY B 1 396 ? 3.848 1.54 5.309 1 92.56 396 GLY B C 1
ATOM 7112 O O . GLY B 1 396 ? 3.061 2.482 5.215 1 92.56 396 GLY B O 1
ATOM 7113 N N . GLU B 1 397 ? 4.785 1.332 4.461 1 89.94 397 GLU B N 1
ATOM 7114 C CA . GLU B 1 397 ? 5.004 2.221 3.326 1 89.94 397 GLU B CA 1
ATOM 7115 C C . GLU B 1 397 ? 3.795 2.236 2.395 1 89.94 397 GLU B C 1
ATOM 7117 O O . GLU B 1 397 ? 3.516 3.25 1.75 1 89.94 397 GLU B O 1
ATOM 7122 N N . ALA B 1 398 ? 3.146 1.163 2.395 1 92.5 398 ALA B N 1
ATOM 7123 C CA . ALA B 1 398 ? 1.964 1.067 1.542 1 92.5 398 ALA B CA 1
ATOM 7124 C C . ALA B 1 398 ? 0.852 1.986 2.041 1 92.5 398 ALA B C 1
ATOM 7126 O O . ALA B 1 398 ? -0.059 2.334 1.286 1 92.5 398 ALA B O 1
ATOM 7127 N N . SER B 1 399 ? 0.924 2.355 3.285 1 91.12 399 SER B N 1
ATOM 7128 C CA . SER B 1 399 ? -0.105 3.229 3.842 1 91.12 399 SER B CA 1
ATOM 7129 C C . SER B 1 399 ? -0.052 4.613 3.209 1 91.12 399 SER B C 1
ATOM 7131 O O . SER B 1 399 ? -1.079 5.285 3.082 1 91.12 399 SER B O 1
ATOM 7133 N N . VAL B 1 400 ? 1.074 5.039 2.758 1 89.69 400 VAL B N 1
ATOM 7134 C CA . VAL B 1 400 ? 1.281 6.406 2.293 1 89.69 400 VAL B CA 1
ATOM 7135 C C . VAL B 1 400 ? 0.447 6.66 1.04 1 89.69 400 VAL B C 1
ATOM 7137 O O . VAL B 1 400 ? -0.431 7.527 1.036 1 89.69 400 VAL B O 1
ATOM 7140 N N . PRO B 1 401 ? 0.618 5.891 0.013 1 91.88 401 PRO B N 1
ATOM 7141 C CA . PRO B 1 401 ? -0.203 6.148 -1.173 1 91.88 401 PRO B CA 1
ATOM 7142 C C . PRO B 1 401 ? -1.681 5.836 -0.947 1 91.88 401 PRO B C 1
ATOM 7144 O O . PRO B 1 401 ? -2.551 6.488 -1.528 1 91.88 401 PRO B O 1
ATOM 7147 N N . ILE B 1 402 ? -1.976 4.941 -0.115 1 91.38 402 ILE B N 1
ATOM 7148 C CA . ILE B 1 402 ? -3.363 4.555 0.111 1 91.38 402 ILE B CA 1
ATOM 7149 C C . ILE B 1 402 ? -4.09 5.664 0.868 1 91.38 402 ILE B C 1
ATOM 7151 O O . ILE B 1 402 ? -5.25 5.969 0.574 1 91.38 402 ILE B O 1
ATOM 7155 N N . ILE B 1 403 ? -3.385 6.23 1.826 1 87.62 403 ILE B N 1
ATOM 7156 C CA . ILE B 1 403 ? -3.98 7.309 2.607 1 87.62 403 ILE B CA 1
ATOM 7157 C C . ILE B 1 403 ? -4.301 8.492 1.696 1 87.62 403 ILE B C 1
ATOM 7159 O O . ILE B 1 403 ? -5.371 9.094 1.803 1 87.62 403 ILE B O 1
ATOM 7163 N N . ILE B 1 404 ? -3.414 8.781 0.842 1 91.19 404 ILE B N 1
ATOM 7164 C CA . ILE B 1 404 ? -3.576 9.93 -0.039 1 91.19 404 ILE B CA 1
ATOM 7165 C C . ILE B 1 404 ? -4.648 9.633 -1.084 1 91.19 404 ILE B C 1
ATOM 7167 O O . ILE B 1 404 ? -5.422 10.523 -1.458 1 91.19 404 ILE B O 1
ATOM 7171 N N . LEU B 1 405 ? -4.691 8.406 -1.536 1 92.75 405 LEU B N 1
ATOM 7172 C CA . LEU B 1 405 ? -5.734 7.988 -2.463 1 92.75 405 LEU B CA 1
ATOM 7173 C C . LEU B 1 405 ? -7.113 8.094 -1.814 1 92.75 405 LEU B C 1
ATOM 7175 O O . LEU B 1 405 ? -8.062 8.57 -2.441 1 92.75 405 LEU B O 1
ATOM 7179 N N . THR B 1 406 ? -7.215 7.641 -0.622 1 89.44 406 THR B N 1
ATOM 7180 C CA . THR B 1 406 ? -8.469 7.691 0.116 1 89.44 406 THR B CA 1
ATOM 7181 C C . THR B 1 406 ? -8.883 9.133 0.393 1 89.44 406 THR B C 1
ATOM 7183 O O . THR B 1 406 ? -10.07 9.461 0.369 1 89.44 406 THR B O 1
ATOM 7186 N N . LEU B 1 407 ? -7.895 9.914 0.71 1 87.69 407 LEU B N 1
ATOM 7187 C CA . LEU B 1 407 ? -8.172 11.336 0.889 1 87.69 407 LEU B CA 1
ATOM 7188 C C . LEU B 1 407 ? -8.836 11.914 -0.354 1 87.69 407 LEU B C 1
ATOM 7190 O O . LEU B 1 407 ? -9.805 12.664 -0.249 1 87.69 407 LEU B O 1
ATOM 7194 N N . GLY B 1 408 ? -8.328 11.562 -1.493 1 90.38 408 GLY B N 1
ATOM 7195 C CA . GLY B 1 408 ? -8.93 12.016 -2.738 1 90.38 408 GLY B CA 1
ATOM 7196 C C . GLY B 1 408 ? -10.359 11.555 -2.916 1 90.38 408 GLY B C 1
ATOM 7197 O O . GLY B 1 408 ? -11.219 12.328 -3.355 1 90.38 408 GLY B O 1
ATOM 7198 N N . GLY B 1 409 ? -10.57 10.344 -2.611 1 89.06 409 GLY B N 1
ATOM 7199 C CA . GLY B 1 409 ? -11.93 9.828 -2.686 1 89.06 409 GLY B CA 1
ATOM 7200 C C . GLY B 1 409 ? -12.883 10.523 -1.737 1 89.06 409 GLY B C 1
ATOM 7201 O O . GLY B 1 409 ? -14.031 10.805 -2.098 1 89.06 409 GLY B O 1
ATOM 7202 N N . GLN B 1 410 ? -12.406 10.789 -0.562 1 84.25 410 GLN B N 1
ATOM 7203 C CA . GLN B 1 410 ? -13.227 11.453 0.44 1 84.25 410 GLN B CA 1
ATOM 7204 C C . GLN B 1 410 ? -13.562 12.883 0.013 1 84.25 410 GLN B C 1
ATOM 7206 O O . GLN B 1 410 ? -14.672 13.359 0.244 1 84.25 410 GLN B O 1
ATOM 7211 N N . LEU B 1 411 ? -12.641 13.5 -0.597 1 85.12 411 LEU B N 1
ATOM 7212 C CA . LEU B 1 411 ? -12.875 14.852 -1.084 1 85.12 411 LEU B CA 1
ATOM 7213 C C . LEU B 1 411 ? -13.945 14.859 -2.176 1 85.12 411 LEU B C 1
ATOM 7215 O O . LEU B 1 411 ? -14.75 15.781 -2.254 1 85.12 411 LEU B O 1
ATOM 7219 N N . GLY B 1 412 ? -13.875 13.828 -2.988 1 80.5 412 GLY B N 1
ATOM 7220 C CA . GLY B 1 412 ? -14.906 13.695 -4 1 80.5 412 GLY B CA 1
ATOM 7221 C C . GLY B 1 412 ? -16.297 13.539 -3.416 1 80.5 412 GLY B C 1
ATOM 7222 O O . GLY B 1 412 ? -17.266 14.117 -3.92 1 80.5 412 GLY B O 1
ATOM 7223 N N . SER B 1 413 ? -16.297 12.875 -2.332 1 75.69 413 SER B N 1
ATOM 7224 C CA . SER B 1 413 ? -17.578 12.641 -1.681 1 75.69 413 SER B CA 1
ATOM 7225 C C . SER B 1 413 ? -18.062 13.883 -0.942 1 75.69 413 SER B C 1
ATOM 7227 O O . SER B 1 413 ? -19.266 14.109 -0.826 1 75.69 413 SER B O 1
ATOM 7229 N N . MET B 1 414 ? -17.203 14.664 -0.4 1 77.31 414 MET B N 1
ATOM 7230 C CA . MET B 1 414 ? -17.547 15.891 0.314 1 77.31 414 MET B CA 1
ATOM 7231 C C . MET B 1 414 ? -18.047 16.969 -0.653 1 77.31 414 MET B C 1
ATOM 7233 O O . MET B 1 414 ? -18.875 17.797 -0.292 1 77.31 414 MET B O 1
ATOM 7237 N N . GLY B 1 415 ? -17.484 16.922 -1.838 1 73.19 415 GLY B N 1
ATOM 7238 C CA . GLY B 1 415 ? -17.891 17.875 -2.848 1 73.19 415 GLY B CA 1
ATOM 7239 C C . GLY B 1 415 ? -19.312 17.688 -3.33 1 73.19 415 GLY B C 1
ATOM 7240 O O . GLY B 1 415 ? -19.922 18.609 -3.869 1 73.19 415 GLY B O 1
ATOM 7241 N N . LYS B 1 416 ? -19.859 16.547 -3.09 1 69.69 416 LYS B N 1
ATOM 7242 C CA . LYS B 1 416 ? -21.203 16.234 -3.557 1 69.69 416 LYS B CA 1
ATOM 7243 C C . LYS B 1 416 ? -22.266 16.703 -2.551 1 69.69 416 LYS B C 1
ATOM 7245 O O . LYS B 1 416 ? -23.453 16.75 -2.869 1 69.69 416 LYS B O 1
ATOM 7250 N N . VAL B 1 417 ? -21.688 17.094 -1.378 1 65.75 417 VAL B N 1
ATOM 7251 C CA . VAL B 1 417 ? -22.625 17.516 -0.349 1 65.75 417 VAL B CA 1
ATOM 7252 C C . VAL B 1 417 ? -23.188 18.891 -0.711 1 65.75 417 VAL B C 1
ATOM 7254 O O . VAL B 1 417 ? -22.453 19.797 -1.095 1 65.75 417 VAL B O 1
ATOM 7257 N N . GLU B 1 418 ? -24.484 18.875 -0.946 1 62.06 418 GLU B N 1
ATOM 7258 C CA . GLU B 1 418 ? -25.188 20.109 -1.292 1 62.06 418 GLU B CA 1
ATOM 7259 C C . GLU B 1 418 ? -24.938 21.188 -0.251 1 62.06 418 GLU B C 1
ATOM 7261 O O . GLU B 1 418 ? -25.109 20.969 0.948 1 62.06 418 GLU B O 1
ATOM 7266 N N . HIS B 1 419 ? -24.25 22.188 -0.687 1 61.25 419 HIS B N 1
ATOM 7267 C CA . HIS B 1 419 ? -23.891 23.281 0.214 1 61.25 419 HIS B CA 1
ATOM 7268 C C . HIS B 1 419 ? -24.938 24.391 0.163 1 61.25 419 HIS B C 1
ATOM 7270 O O . HIS B 1 419 ? -25.406 24.766 -0.916 1 61.25 419 HIS B O 1
ATOM 7276 N N . VAL B 1 420 ? -25.672 24.453 1.259 1 57.34 420 VAL B N 1
ATOM 7277 C CA . VAL B 1 420 ? -26.453 25.688 1.345 1 57.34 420 VAL B CA 1
ATOM 7278 C C . VAL B 1 420 ? -25.531 26.875 1.568 1 57.34 420 VAL B C 1
ATOM 7280 O O . VAL B 1 420 ? -24.797 26.922 2.553 1 57.34 420 VAL B O 1
ATOM 7283 N N . ASP B 1 421 ? -25.203 27.547 0.565 1 61.91 421 ASP B N 1
ATOM 7284 C CA . ASP B 1 421 ? -24.281 28.688 0.582 1 61.91 421 ASP B CA 1
ATOM 7285 C C . ASP B 1 421 ? -24.812 29.797 1.47 1 61.91 421 ASP B C 1
ATOM 7287 O O . ASP B 1 421 ? -25.703 30.547 1.069 1 61.91 421 ASP B O 1
ATOM 7291 N N . THR B 1 422 ? -24.609 29.656 2.75 1 71.62 422 THR B N 1
ATOM 7292 C CA . THR B 1 422 ? -24.875 30.844 3.568 1 71.62 422 THR B CA 1
ATOM 7293 C C . THR B 1 422 ? -23.578 31.641 3.791 1 71.62 422 THR B C 1
ATOM 7295 O O . THR B 1 422 ? -22.5 31.062 3.857 1 71.62 422 THR B O 1
ATOM 7298 N N . ALA B 1 423 ? -23.688 32.969 3.561 1 73.88 423 ALA B N 1
ATOM 7299 C CA . ALA B 1 423 ? -22.578 33.906 3.752 1 73.88 423 ALA B CA 1
ATOM 7300 C C . ALA B 1 423 ? -21.844 33.625 5.059 1 73.88 423 ALA B C 1
ATOM 7302 O O . ALA B 1 423 ? -20.625 33.75 5.129 1 73.88 423 ALA B O 1
ATOM 7303 N N . ALA B 1 424 ? -22.516 33.188 6.02 1 79.94 424 ALA B N 1
ATOM 7304 C CA . ALA B 1 424 ? -21.938 32.906 7.332 1 79.94 424 ALA B CA 1
ATOM 7305 C C . ALA B 1 424 ? -21.016 31.703 7.285 1 79.94 424 ALA B C 1
ATOM 7307 O O . ALA B 1 424 ? -19.922 31.719 7.859 1 79.94 424 ALA B O 1
ATOM 7308 N N . GLU B 1 425 ? -21.328 30.781 6.539 1 85.44 425 GLU B N 1
ATOM 7309 C CA . GLU B 1 425 ? -20.5 29.578 6.438 1 85.44 425 GLU B CA 1
ATOM 7310 C C . GLU B 1 425 ? -19.219 29.844 5.676 1 85.44 425 GLU B C 1
ATOM 7312 O O . GLU B 1 425 ? -18.156 29.297 6.02 1 85.44 425 GLU B O 1
ATOM 7317 N N . GLY B 1 426 ? -19.344 30.703 4.703 1 89.81 426 GLY B N 1
ATOM 7318 C CA . GLY B 1 426 ? -18.156 31.062 3.951 1 89.81 426 GLY B CA 1
ATOM 7319 C C . GLY B 1 426 ? -17.125 31.797 4.789 1 89.81 426 GLY B C 1
ATOM 7320 O O . GLY B 1 426 ? -15.922 31.578 4.633 1 89.81 426 GLY B O 1
ATOM 7321 N N . LYS B 1 427 ? -17.688 32.625 5.613 1 92.69 427 LYS B N 1
ATOM 7322 C CA . LYS B 1 427 ? -16.797 33.375 6.504 1 92.69 427 LYS B CA 1
ATOM 7323 C C . LYS B 1 427 ? -16.094 32.438 7.484 1 92.69 427 LYS B C 1
ATOM 7325 O O . LYS B 1 427 ? -14.898 32.594 7.758 1 92.69 427 LYS B O 1
ATOM 7330 N N . ASP B 1 428 ? -16.781 31.484 8.047 1 94.5 428 ASP B N 1
ATOM 7331 C CA . ASP B 1 428 ? -16.188 30.531 8.969 1 94.5 428 ASP B CA 1
ATOM 7332 C C . ASP B 1 428 ? -15.086 29.719 8.297 1 94.5 428 ASP B C 1
ATOM 7334 O O . ASP B 1 428 ? -14.016 29.516 8.875 1 94.5 428 ASP B O 1
ATOM 7338 N N . VAL B 1 429 ? -15.359 29.312 7.09 1 95.12 429 VAL B N 1
ATOM 7339 C CA . VAL B 1 429 ? -14.398 28.531 6.324 1 95.12 429 VAL B CA 1
ATOM 7340 C C . VAL B 1 429 ? -13.148 29.359 6.055 1 95.12 429 VAL B C 1
ATOM 7342 O O . VAL B 1 429 ? -12.023 28.875 6.254 1 95.12 429 VAL B O 1
ATOM 7345 N N . ALA B 1 430 ? -13.32 30.578 5.688 1 95.81 430 ALA B N 1
ATOM 7346 C CA . ALA B 1 430 ? -12.195 31.469 5.379 1 95.81 430 ALA B CA 1
ATOM 7347 C C . ALA B 1 430 ? -11.359 31.734 6.625 1 95.81 430 ALA B C 1
ATOM 7349 O O . ALA B 1 430 ? -10.133 31.797 6.547 1 95.81 430 ALA B O 1
ATOM 7350 N N . LEU B 1 431 ? -12.031 31.906 7.703 1 96.62 431 LEU B N 1
ATOM 7351 C CA . LEU B 1 431 ? -11.328 32.188 8.945 1 96.62 431 LEU B CA 1
ATOM 7352 C C . LEU B 1 431 ? -10.492 31 9.391 1 96.62 431 LEU B C 1
ATOM 7354 O O . LEU B 1 431 ? -9.359 31.172 9.859 1 96.62 431 LEU B O 1
ATOM 7358 N N . VAL B 1 432 ? -11.023 29.797 9.281 1 97.31 432 VAL B N 1
ATOM 7359 C CA . VAL B 1 432 ? -10.281 28.609 9.656 1 97.31 432 VAL B CA 1
ATOM 7360 C C . VAL B 1 432 ? -9.062 28.438 8.758 1 97.31 432 VAL B C 1
ATOM 7362 O O . VAL B 1 432 ? -7.969 28.141 9.234 1 97.31 432 VAL B O 1
ATOM 7365 N N . ILE B 1 433 ? -9.234 28.656 7.48 1 97.31 433 ILE B N 1
ATOM 7366 C CA . ILE B 1 433 ? -8.141 28.516 6.523 1 97.31 433 ILE B CA 1
ATOM 7367 C C . ILE B 1 433 ? -7.062 29.562 6.816 1 97.31 433 ILE B C 1
ATOM 7369 O O . ILE B 1 433 ? -5.867 29.25 6.781 1 97.31 433 ILE B O 1
ATOM 7373 N N . LEU B 1 434 ? -7.52 30.719 7.113 1 97.25 434 LEU B N 1
ATOM 7374 C CA . LEU B 1 434 ? -6.578 31.781 7.438 1 97.25 434 LEU B CA 1
ATOM 7375 C C . LEU B 1 434 ? -5.766 31.438 8.68 1 97.25 434 LEU B C 1
ATOM 7377 O O . LEU B 1 434 ? -4.539 31.562 8.68 1 97.25 434 LEU B O 1
ATOM 7381 N N . VAL B 1 435 ? -6.406 31 9.695 1 97.56 435 VAL B N 1
ATOM 7382 C CA . VAL B 1 435 ? -5.742 30.688 10.961 1 97.56 435 VAL B CA 1
ATOM 7383 C C . VAL B 1 435 ? -4.84 29.469 10.781 1 97.56 435 VAL B C 1
ATOM 7385 O O . VAL B 1 435 ? -3.66 29.5 11.141 1 97.56 435 VAL B O 1
ATOM 7388 N N . LYS B 1 436 ? -5.352 28.453 10.156 1 95.88 436 LYS B N 1
ATOM 7389 C CA . LYS B 1 436 ? -4.703 27.141 10.125 1 95.88 436 LYS B CA 1
ATOM 7390 C C . LYS B 1 436 ? -3.596 27.109 9.078 1 95.88 436 LYS B C 1
ATOM 7392 O O . LYS B 1 436 ? -2.574 26.438 9.266 1 95.88 436 LYS B O 1
ATOM 7397 N N . MET B 1 437 ? -3.766 27.766 7.988 1 96.88 437 MET B N 1
ATOM 7398 C CA . MET B 1 437 ? -2.855 27.531 6.871 1 96.88 437 MET B CA 1
ATOM 7399 C C . MET B 1 437 ? -1.967 28.75 6.625 1 96.88 437 MET B C 1
ATOM 7401 O O . MET B 1 437 ? -1.016 28.672 5.848 1 96.88 437 MET B O 1
ATOM 7405 N N . ILE B 1 438 ? -2.232 29.859 7.301 1 97.25 438 ILE B N 1
ATOM 7406 C CA . ILE B 1 438 ? -1.41 31.047 7.09 1 97.25 438 ILE B CA 1
ATOM 7407 C C . ILE B 1 438 ? -0.804 31.5 8.414 1 97.25 438 ILE B C 1
ATOM 7409 O O . ILE B 1 438 ? 0.42 31.547 8.562 1 97.25 438 ILE B O 1
ATOM 7413 N N . LEU B 1 439 ? -1.603 31.734 9.414 1 97.88 439 LEU B N 1
ATOM 7414 C CA . LEU B 1 439 ? -1.132 32.312 10.664 1 97.88 439 LEU B CA 1
ATOM 7415 C C . LEU B 1 439 ? -0.348 31.297 11.484 1 97.88 439 LEU B C 1
ATOM 7417 O O . LEU B 1 439 ? 0.731 31.609 11.992 1 97.88 439 LEU B O 1
ATOM 7421 N N . THR B 1 440 ? -0.888 30.109 11.602 1 97.12 440 THR B N 1
ATOM 7422 C CA . THR B 1 440 ? -0.253 29.094 12.43 1 97.12 440 THR B CA 1
ATOM 7423 C C . THR B 1 440 ? 1.106 28.703 11.859 1 97.12 440 THR B C 1
ATOM 7425 O O . THR B 1 440 ? 2.096 28.625 12.586 1 97.12 440 THR B O 1
ATOM 7428 N N . PRO B 1 441 ? 1.207 28.422 10.555 1 97.06 441 PRO B N 1
ATOM 7429 C CA . PRO B 1 441 ? 2.529 28.094 10.016 1 97.06 441 PRO B CA 1
ATOM 7430 C C . PRO B 1 441 ? 3.52 29.25 10.133 1 97.06 441 PRO B C 1
ATOM 7432 O O . PRO B 1 441 ? 4.723 29.031 10.297 1 97.06 441 PRO B O 1
ATOM 7435 N N . ALA B 1 442 ? 3.043 30.484 10.094 1 97.56 442 ALA B N 1
ATOM 7436 C CA . ALA B 1 442 ? 3.926 31.625 10.312 1 97.56 442 ALA B CA 1
ATOM 7437 C C . ALA B 1 442 ? 4.504 31.609 11.719 1 97.56 442 ALA B C 1
ATOM 7439 O O . ALA B 1 442 ? 5.695 31.859 11.914 1 97.56 442 ALA B O 1
ATOM 7440 N N . VAL B 1 443 ? 3.662 31.328 12.656 1 97.19 443 VAL B N 1
ATOM 7441 C CA . VAL B 1 443 ? 4.109 31.219 14.039 1 97.19 443 VAL B CA 1
ATOM 7442 C C . VAL B 1 443 ? 5.078 30.047 14.18 1 97.19 443 VAL B C 1
ATOM 7444 O O . VAL B 1 443 ? 6.078 30.141 14.898 1 97.19 443 VAL B O 1
ATOM 7447 N N . GLY B 1 444 ? 4.738 28.938 13.539 1 96.81 444 GLY B N 1
ATOM 7448 C CA . GLY B 1 444 ? 5.629 27.781 13.555 1 96.81 444 GLY B CA 1
ATOM 7449 C C . GLY B 1 444 ? 7.016 28.094 13.016 1 96.81 444 GLY B C 1
ATOM 7450 O O . GLY B 1 444 ? 8.023 27.688 13.594 1 96.81 444 GLY B O 1
ATOM 7451 N N . LEU B 1 445 ? 7.035 28.828 11.945 1 96.88 445 LEU B N 1
ATOM 7452 C CA . LEU B 1 445 ? 8.305 29.219 11.352 1 96.88 445 LEU B CA 1
ATOM 7453 C C . LEU B 1 445 ? 9.117 30.094 12.312 1 96.88 445 LEU B C 1
ATOM 7455 O O . LEU B 1 445 ? 10.312 29.875 12.492 1 96.88 445 LEU B O 1
ATOM 7459 N N . LEU B 1 446 ? 8.453 31.016 12.945 1 96.38 446 LEU B N 1
ATOM 7460 C CA . LEU B 1 446 ? 9.117 31.906 13.898 1 96.38 446 LEU B CA 1
ATOM 7461 C C . LEU B 1 446 ? 9.633 31.125 15.102 1 96.38 446 LEU B C 1
ATOM 7463 O O . LEU B 1 446 ? 10.719 31.391 15.609 1 96.38 446 LEU B O 1
ATOM 7467 N N . MET B 1 447 ? 8.898 30.172 15.508 1 96.56 447 MET B N 1
ATOM 7468 C CA . MET B 1 447 ? 9.289 29.344 16.656 1 96.56 447 MET B CA 1
ATOM 7469 C C . MET B 1 447 ? 10.508 28.5 16.312 1 96.56 447 MET B C 1
ATOM 7471 O O . MET B 1 447 ? 11.438 28.391 17.125 1 96.56 447 MET B O 1
ATOM 7475 N N . ILE B 1 448 ? 10.492 27.906 15.172 1 96.69 448 ILE B N 1
ATOM 7476 C CA . ILE B 1 448 ? 11.594 27.047 14.758 1 96.69 448 ILE B CA 1
ATOM 7477 C C . ILE B 1 448 ? 12.867 27.875 14.586 1 96.69 448 ILE B C 1
ATOM 7479 O O . ILE B 1 448 ? 13.945 27.469 15.008 1 96.69 448 ILE B O 1
ATOM 7483 N N . LEU B 1 449 ? 12.734 29.078 13.992 1 95.56 449 LEU B N 1
ATOM 7484 C CA . LEU B 1 449 ? 13.875 29.969 13.812 1 95.56 449 LEU B CA 1
ATOM 7485 C C . LEU B 1 449 ? 14.406 30.438 15.164 1 95.56 449 LEU B C 1
ATOM 7487 O O . LEU B 1 449 ? 15.625 30.547 15.352 1 95.56 449 LEU B O 1
ATOM 7491 N N . GLY B 1 450 ? 13.508 30.688 16.078 1 95.25 450 GLY B N 1
ATOM 7492 C CA . GLY B 1 450 ? 13.898 31.141 17.406 1 95.25 450 GLY B CA 1
ATOM 7493 C C . GLY B 1 450 ? 14.531 30.047 18.25 1 95.25 450 GLY B C 1
ATOM 7494 O O . GLY B 1 450 ? 15.406 30.312 19.078 1 95.25 450 GLY B O 1
ATOM 7495 N N . MET B 1 451 ? 14.203 28.797 18.016 1 95.38 451 MET B N 1
ATOM 7496 C CA . MET B 1 451 ? 14.672 27.672 18.812 1 95.38 451 MET B CA 1
ATOM 7497 C C . MET B 1 451 ? 15.984 27.109 18.25 1 95.38 451 MET B C 1
ATOM 7499 O O . MET B 1 451 ? 16.719 26.422 18.953 1 95.38 451 MET B O 1
ATOM 7503 N N . LYS B 1 452 ? 16.281 27.391 17.078 1 94.12 452 LYS B N 1
ATOM 7504 C CA . LYS B 1 452 ? 17.422 26.812 16.359 1 94.12 452 LYS B CA 1
ATOM 7505 C C . LYS B 1 452 ? 18.703 26.938 17.156 1 94.12 452 LYS B C 1
ATOM 7507 O O . LYS B 1 452 ? 19.438 25.969 17.344 1 94.12 452 LYS B O 1
ATOM 7512 N N . PRO B 1 453 ? 19.047 28.172 17.75 1 92.25 453 PRO B N 1
ATOM 7513 C CA . PRO B 1 453 ? 20.328 28.328 18.453 1 92.25 453 PRO B CA 1
ATOM 7514 C C . PRO B 1 453 ? 20.359 27.594 19.797 1 92.25 453 PRO B C 1
ATOM 7516 O O . PRO B 1 453 ? 21.438 27.266 20.297 1 92.25 453 PRO B O 1
ATOM 7519 N N . PHE B 1 454 ? 19.219 27.203 20.328 1 92.81 454 PHE B N 1
ATOM 7520 C CA . PHE B 1 454 ? 19.172 26.734 21.719 1 92.81 454 PHE B CA 1
ATOM 7521 C C . PHE B 1 454 ? 18.812 25.25 21.766 1 92.81 454 PHE B C 1
ATOM 7523 O O . PHE B 1 454 ? 19.094 24.578 22.75 1 92.81 454 PHE B O 1
ATOM 7530 N N . VAL B 1 455 ? 18.234 24.734 20.703 1 93.44 455 VAL B N 1
ATOM 7531 C CA . VAL B 1 455 ? 17.734 23.375 20.75 1 93.44 455 VAL B CA 1
ATOM 7532 C C . VAL B 1 455 ? 18.438 22.531 19.688 1 93.44 455 VAL B C 1
ATOM 7534 O O . VAL B 1 455 ? 18.25 22.734 18.484 1 93.44 455 VAL B O 1
ATOM 7537 N N . PRO B 1 456 ? 19.172 21.578 20.062 1 91.31 456 PRO B N 1
ATOM 7538 C CA . PRO B 1 456 ? 19.984 20.766 19.156 1 91.31 456 PRO B CA 1
ATOM 7539 C C . PRO B 1 456 ? 19.141 20.047 18.094 1 91.31 456 PRO B C 1
ATOM 7541 O O . PRO B 1 456 ? 19.547 19.922 16.938 1 91.31 456 PRO B O 1
ATOM 7544 N N . LEU B 1 457 ? 17.984 19.547 18.453 1 91.69 457 LEU B N 1
ATOM 7545 C CA . LEU B 1 457 ? 17.156 18.812 17.516 1 91.69 457 LEU B CA 1
ATOM 7546 C C . LEU B 1 457 ? 16.672 19.703 16.391 1 91.69 457 LEU B C 1
ATOM 7548 O O . LEU B 1 457 ? 16.484 19.25 15.266 1 91.69 457 LEU B O 1
ATOM 7552 N N . VAL B 1 458 ? 16.516 20.938 16.719 1 94.06 458 VAL B N 1
ATOM 7553 C CA . VAL B 1 458 ? 16 21.891 15.734 1 94.06 458 VAL B CA 1
ATOM 7554 C C . VAL B 1 458 ? 17.094 22.203 14.719 1 94.06 458 VAL B C 1
ATOM 7556 O O . VAL B 1 458 ? 16.812 22.719 13.633 1 94.06 458 VAL B O 1
ATOM 7559 N N . GLN B 1 459 ? 18.344 21.828 15.008 1 92.62 459 GLN B N 1
ATOM 7560 C CA . GLN B 1 459 ? 19.453 22.031 14.078 1 92.62 459 GLN B CA 1
ATOM 7561 C C . GLN B 1 459 ? 19.438 21 12.961 1 92.62 459 GLN B C 1
ATOM 7563 O O . GLN B 1 459 ? 20.094 21.172 11.93 1 92.62 459 GLN B O 1
ATOM 7568 N N . ASP B 1 460 ? 18.688 19.969 13.234 1 92.12 460 ASP B N 1
ATOM 7569 C CA . ASP B 1 460 ? 18.469 18.969 12.188 1 92.12 460 ASP B CA 1
ATOM 7570 C C . ASP B 1 460 ? 17.453 19.469 11.156 1 92.12 460 ASP B C 1
ATOM 7572 O O . ASP B 1 460 ? 16.281 19.656 11.477 1 92.12 460 ASP B O 1
ATOM 7576 N N . PRO B 1 461 ? 17.859 19.641 9.938 1 94.25 461 PRO B N 1
ATOM 7577 C CA . PRO B 1 461 ? 16.953 20.172 8.922 1 94.25 461 PRO B CA 1
ATOM 7578 C C . PRO B 1 461 ? 15.75 19.266 8.68 1 94.25 461 PRO B C 1
ATOM 7580 O O . PRO B 1 461 ? 14.664 19.75 8.344 1 94.25 461 PRO B O 1
ATOM 7583 N N . THR B 1 462 ? 15.953 17.984 8.797 1 94.31 462 THR B N 1
ATOM 7584 C CA . THR B 1 462 ? 14.836 17.062 8.617 1 94.31 462 THR B CA 1
ATOM 7585 C C . THR B 1 462 ? 13.766 17.281 9.688 1 94.31 462 THR B C 1
ATOM 7587 O O . THR B 1 462 ? 12.57 17.281 9.391 1 94.31 462 THR B O 1
ATOM 7590 N N . PHE B 1 463 ? 14.219 17.469 10.898 1 95.56 463 PHE B N 1
ATOM 7591 C CA . PHE B 1 463 ? 13.297 17.75 11.992 1 95.56 463 PHE B CA 1
ATOM 7592 C C . PHE B 1 463 ? 12.562 19.062 11.758 1 95.56 463 PHE B C 1
ATOM 7594 O O . PHE B 1 463 ? 11.344 19.141 11.906 1 95.56 463 PHE B O 1
ATOM 7601 N N . ALA B 1 464 ? 13.305 20.078 11.422 1 96.5 464 ALA B N 1
ATOM 7602 C CA . ALA B 1 464 ? 12.727 21.406 11.188 1 96.5 464 ALA B CA 1
ATOM 7603 C C . ALA B 1 464 ? 11.672 21.359 10.086 1 96.5 464 ALA B C 1
ATOM 7605 O O . ALA B 1 464 ? 10.586 21.922 10.227 1 96.5 464 ALA B O 1
ATOM 7606 N N . MET B 1 465 ? 11.984 20.672 9.023 1 96.38 465 MET B N 1
ATOM 7607 C CA . MET B 1 465 ? 11.039 20.562 7.914 1 96.38 465 MET B CA 1
ATOM 7608 C C . MET B 1 465 ? 9.773 19.828 8.352 1 96.38 465 MET B C 1
ATOM 7610 O O . MET B 1 465 ? 8.664 20.25 8.008 1 96.38 465 MET B O 1
ATOM 7614 N N . ALA B 1 466 ? 9.906 18.75 9.078 1 96.25 466 ALA B N 1
ATOM 7615 C CA . ALA B 1 466 ? 8.766 17.984 9.547 1 96.25 466 ALA B CA 1
ATOM 7616 C C . ALA B 1 466 ? 7.824 18.844 10.383 1 96.25 466 ALA B C 1
ATOM 7618 O O . ALA B 1 466 ? 6.605 18.812 10.188 1 96.25 466 ALA B O 1
ATOM 7619 N N . MET B 1 467 ? 8.414 19.641 11.273 1 96.88 467 MET B N 1
ATOM 7620 C CA . MET B 1 467 ? 7.605 20.5 12.141 1 96.88 467 MET B CA 1
ATOM 7621 C C . MET B 1 467 ? 6.914 21.594 11.328 1 96.88 467 MET B C 1
ATOM 7623 O O . MET B 1 467 ? 5.754 21.922 11.594 1 96.88 467 MET B O 1
ATOM 7627 N N . LEU B 1 468 ? 7.613 22.109 10.398 1 96.94 468 LEU B N 1
ATOM 7628 C CA . LEU B 1 468 ? 7.059 23.188 9.578 1 96.94 468 LEU B CA 1
ATOM 7629 C C . LEU B 1 468 ? 5.926 22.656 8.695 1 96.94 468 LEU B C 1
ATOM 7631 O O . LEU B 1 468 ? 4.934 23.344 8.477 1 96.94 468 LEU B O 1
ATOM 7635 N N . LEU B 1 469 ? 6.094 21.438 8.227 1 95.88 469 LEU B N 1
ATOM 7636 C CA . LEU B 1 469 ? 5.027 20.812 7.461 1 95.88 469 LEU B CA 1
ATOM 7637 C C . LEU B 1 469 ? 3.785 20.609 8.32 1 95.88 469 LEU B C 1
ATOM 7639 O O . LEU B 1 469 ? 2.666 20.875 7.871 1 95.88 469 LEU B O 1
ATOM 7643 N N . LEU B 1 470 ? 4.012 20.172 9.5 1 96.62 470 LEU B N 1
ATOM 7644 C CA . LEU B 1 470 ? 2.912 19.906 10.414 1 96.62 470 LEU B CA 1
ATOM 7645 C C . LEU B 1 470 ? 2.16 21.172 10.766 1 96.62 470 LEU B C 1
ATOM 7647 O O . LEU B 1 470 ? 0.941 21.156 10.945 1 96.62 470 LEU B O 1
ATOM 7651 N N . ALA B 1 471 ? 2.867 22.234 10.82 1 96.12 471 ALA B N 1
ATOM 7652 C CA . ALA B 1 471 ? 2.258 23.531 11.148 1 96.12 471 ALA B CA 1
ATOM 7653 C C . ALA B 1 471 ? 1.408 24.047 9.992 1 96.12 471 ALA B C 1
ATOM 7655 O O . ALA B 1 471 ? 0.458 24.797 10.195 1 96.12 471 ALA B O 1
ATOM 7656 N N . ALA B 1 472 ? 1.676 23.609 8.805 1 96.12 472 ALA B N 1
ATOM 7657 C CA . ALA B 1 472 ? 1.067 24.234 7.625 1 96.12 472 ALA B CA 1
ATOM 7658 C C . ALA B 1 472 ? -0.065 23.359 7.078 1 96.12 472 ALA B C 1
ATOM 7660 O O . ALA B 1 472 ? -0.831 23.797 6.219 1 96.12 472 ALA B O 1
ATOM 7661 N N . CYS B 1 473 ? -0.263 22.188 7.547 1 95.38 473 CYS B N 1
ATOM 7662 C CA . CYS B 1 473 ? -1.25 21.266 7.004 1 95.38 473 CYS B CA 1
ATOM 7663 C C . CYS B 1 473 ? -2.666 21.719 7.328 1 95.38 473 CYS B C 1
ATOM 7665 O O . CYS B 1 473 ? -2.891 22.391 8.336 1 95.38 473 CYS B O 1
ATOM 7667 N N . PRO B 1 474 ? -3.639 21.391 6.492 1 95.19 474 PRO B N 1
ATOM 7668 C CA . PRO B 1 474 ? -5.035 21.781 6.715 1 95.19 474 PRO B CA 1
ATOM 7669 C C . PRO B 1 474 ? -5.695 20.984 7.84 1 95.19 474 PRO B C 1
ATOM 7671 O O . PRO B 1 474 ? -5.043 20.172 8.484 1 95.19 474 PRO B O 1
ATOM 7674 N N . THR B 1 475 ? -6.93 21.328 8.039 1 94.94 475 THR B N 1
ATOM 7675 C CA . THR B 1 475 ? -7.707 20.688 9.102 1 94.94 475 THR B CA 1
ATOM 7676 C C . THR B 1 475 ? -7.844 19.188 8.844 1 94.94 475 THR B C 1
ATOM 7678 O O . THR B 1 475 ? -8.023 18.766 7.699 1 94.94 475 THR B O 1
ATOM 7681 N N . ALA B 1 476 ? -7.793 18.438 9.844 1 91.44 476 ALA B N 1
ATOM 7682 C CA . ALA B 1 476 ? -7.887 16.98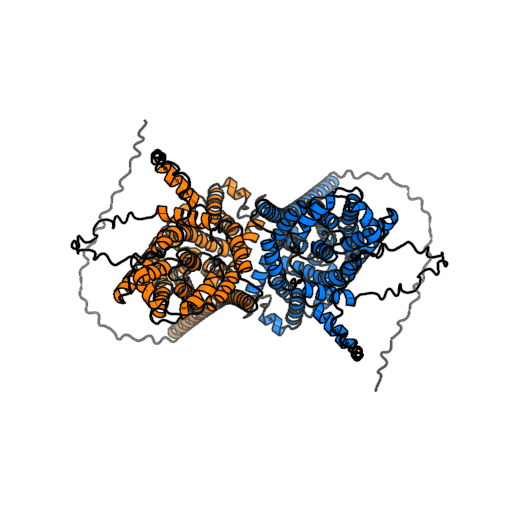4 9.758 1 91.44 476 ALA B CA 1
ATOM 7683 C C . ALA B 1 476 ? -9.273 16.547 9.297 1 91.44 476 ALA B C 1
ATOM 7685 O O . ALA B 1 476 ? -10.281 17.156 9.688 1 91.44 476 ALA B O 1
ATOM 7686 N N . LEU B 1 477 ? -9.344 15.492 8.586 1 86.81 477 LEU B N 1
ATOM 7687 C CA . LEU B 1 477 ? -10.609 14.953 8.094 1 86.81 477 LEU B CA 1
ATOM 7688 C C . LEU B 1 477 ? -11.445 14.398 9.234 1 86.81 477 LEU B C 1
ATOM 7690 O O . LEU B 1 477 ? -12.672 14.266 9.109 1 86.81 477 LEU B O 1
ATOM 7694 N N . ASN B 1 478 ? -10.812 14.102 10.312 1 83.75 478 ASN B N 1
ATOM 7695 C CA . ASN B 1 478 ? -11.508 13.555 11.477 1 83.75 478 ASN B CA 1
ATOM 7696 C C . ASN B 1 478 ? -12.523 14.547 12.039 1 83.75 478 ASN B C 1
ATOM 7698 O O . ASN B 1 478 ? -13.414 14.164 12.805 1 83.75 478 ASN B O 1
ATOM 7702 N N . LEU B 1 479 ? -12.344 15.75 11.672 1 89.38 479 LEU B N 1
ATOM 7703 C CA . LEU B 1 479 ? -13.336 16.734 12.078 1 89.38 479 LEU B CA 1
ATOM 7704 C C . LEU B 1 479 ? -14.727 16.344 11.602 1 89.38 479 LEU B C 1
ATOM 7706 O O . LEU B 1 479 ? -15.719 16.594 12.289 1 89.38 479 LEU B O 1
ATOM 7710 N N . MET B 1 480 ? -14.805 15.789 10.438 1 85.94 480 MET B N 1
ATOM 7711 C CA . MET B 1 480 ? -16.078 15.352 9.891 1 85.94 480 MET B CA 1
ATOM 7712 C C . MET B 1 480 ? -16.703 14.258 10.758 1 85.94 480 MET B C 1
ATOM 7714 O O . MET B 1 480 ? -17.922 14.25 10.984 1 85.94 480 MET B O 1
ATOM 7718 N N . ASN B 1 481 ? -15.859 13.391 11.211 1 79.44 481 ASN B N 1
ATOM 7719 C CA . ASN B 1 481 ? -16.344 12.328 12.086 1 79.44 481 ASN B CA 1
ATOM 7720 C C . ASN B 1 481 ? -16.922 12.883 13.383 1 79.44 481 ASN B C 1
ATOM 7722 O O . ASN B 1 481 ? -17.938 12.398 13.875 1 79.44 481 ASN B O 1
ATOM 7726 N N . ILE B 1 482 ? -16.312 13.852 13.883 1 84.31 482 ILE B N 1
ATOM 7727 C CA . ILE B 1 482 ? -16.75 14.453 15.133 1 84.31 482 ILE B CA 1
ATOM 7728 C C . ILE B 1 482 ? -18.031 15.242 14.898 1 84.31 482 ILE B C 1
ATOM 7730 O O . ILE B 1 482 ? -18.969 15.172 15.703 1 84.31 482 ILE B O 1
ATOM 7734 N N . SER B 1 483 ? -18.062 15.953 13.844 1 86.31 483 SER B N 1
ATOM 7735 C CA . SER B 1 483 ? -19.25 16.719 13.5 1 86.31 483 SER B CA 1
ATOM 7736 C C . SER B 1 483 ? -20.469 15.805 13.312 1 86.31 483 SER B C 1
ATOM 7738 O O . SER B 1 483 ? -21.578 16.141 13.734 1 86.31 483 SER B O 1
ATOM 7740 N N . GLN B 1 484 ? -20.219 14.703 12.695 1 78.5 484 GLN B N 1
ATOM 7741 C CA . GLN B 1 484 ? -21.297 13.742 12.469 1 78.5 484 GLN B CA 1
ATOM 7742 C C . GLN B 1 484 ? -21.719 13.078 13.773 1 78.5 484 GLN B C 1
ATOM 7744 O O . GLN B 1 484 ? -22.906 12.797 13.984 1 78.5 484 GLN B O 1
ATOM 7749 N N . ALA B 1 485 ? -20.797 12.852 14.578 1 75.94 485 ALA B N 1
ATOM 7750 C CA . ALA B 1 485 ? -21.094 12.234 15.875 1 75.94 485 ALA B CA 1
ATOM 7751 C C . ALA B 1 485 ? -22 13.133 16.719 1 75.94 485 ALA B C 1
ATOM 7753 O O . ALA B 1 485 ? -22.891 12.641 17.406 1 75.94 485 ALA B O 1
ATOM 7754 N N . HIS B 1 486 ? -21.781 14.414 16.625 1 79.56 486 HIS B N 1
ATOM 7755 C CA . HIS B 1 486 ? -22.578 15.367 17.375 1 79.56 486 HIS B CA 1
ATOM 7756 C C . HIS B 1 486 ? -23.766 15.867 16.547 1 79.56 486 HIS B C 1
ATOM 7758 O O . HIS B 1 486 ? -24.625 16.594 17.062 1 79.56 486 HIS B O 1
ATOM 7764 N N . ARG B 1 487 ? -23.766 15.391 15.289 1 81.19 487 ARG B N 1
ATOM 7765 C CA . ARG B 1 487 ? -24.766 15.906 14.359 1 81.19 487 ARG B CA 1
ATOM 7766 C C . ARG B 1 487 ? -24.828 17.422 14.422 1 81.19 487 ARG B C 1
ATOM 7768 O O . ARG B 1 487 ? -25.922 18 14.57 1 81.19 487 ARG B O 1
ATOM 7775 N N . ASN B 1 488 ? -23.703 17.984 14.531 1 86.44 488 ASN B N 1
ATOM 7776 C CA . ASN B 1 488 ? -23.547 19.438 14.617 1 86.44 488 ASN B CA 1
ATOM 7777 C C . ASN B 1 488 ? -22.578 19.969 13.562 1 86.44 488 ASN B C 1
ATOM 7779 O O . ASN B 1 488 ? -21.516 19.391 13.352 1 86.44 488 ASN B O 1
ATOM 7783 N N . HIS B 1 489 ? -22.922 21.047 12.836 1 88.31 489 HIS B N 1
ATOM 7784 C CA . HIS B 1 489 ? -22.094 21.75 11.859 1 88.31 489 HIS B CA 1
ATOM 7785 C C . HIS B 1 489 ? -21.594 20.797 10.781 1 88.31 489 HIS B C 1
ATOM 7787 O O . HIS B 1 489 ? -20.422 20.828 10.414 1 88.31 489 HIS B O 1
ATOM 7793 N N . GLU B 1 490 ? -22.375 19.906 10.297 1 83.75 490 GLU B N 1
ATOM 7794 C CA . GLU B 1 490 ? -21.953 18.891 9.328 1 83.75 490 GLU B CA 1
ATOM 7795 C C . GLU B 1 490 ? -21.734 19.5 7.945 1 83.75 490 GLU B C 1
ATOM 7797 O O . GLU B 1 490 ? -20.734 19.219 7.293 1 83.75 490 GLU B O 1
ATOM 7802 N N . THR B 1 491 ? -22.594 20.344 7.578 1 84.19 491 THR B N 1
ATOM 7803 C CA . THR B 1 491 ? -22.516 20.922 6.242 1 84.19 491 THR B CA 1
ATOM 7804 C C . THR B 1 491 ? -21.312 21.859 6.117 1 84.19 491 THR B C 1
ATOM 7806 O O . THR B 1 491 ? -20.594 21.812 5.125 1 84.19 491 THR B O 1
ATOM 7809 N N . VAL B 1 492 ? -21.141 22.672 7.18 1 90.12 492 VAL B N 1
ATOM 7810 C CA . VAL B 1 492 ? -20.031 23.625 7.129 1 90.12 492 VAL B CA 1
ATOM 7811 C C . VAL B 1 492 ? -18.703 22.859 7.207 1 90.12 492 VAL B C 1
ATOM 7813 O O . VAL B 1 492 ? -17.719 23.266 6.586 1 90.12 492 VAL B O 1
ATOM 7816 N N . THR B 1 493 ? -18.688 21.781 7.949 1 91.38 493 THR B N 1
ATOM 7817 C CA . THR B 1 493 ? -17.484 20.969 8.047 1 91.38 493 THR B CA 1
ATOM 7818 C C . THR B 1 493 ? -17.109 20.406 6.688 1 91.38 493 THR B C 1
ATOM 7820 O O . THR B 1 493 ? -15.938 20.406 6.305 1 91.38 493 THR B O 1
ATOM 7823 N N . ALA B 1 494 ? -18.062 19.938 5.965 1 87 494 ALA B N 1
ATOM 7824 C CA . ALA B 1 494 ? -17.812 19.375 4.633 1 87 494 ALA B CA 1
ATOM 7825 C C . ALA B 1 494 ? -17.281 20.453 3.691 1 87 494 ALA B C 1
ATOM 7827 O O . ALA B 1 494 ? -16.344 20.203 2.932 1 87 494 ALA B O 1
ATOM 7828 N N . ARG B 1 495 ? -17.812 21.562 3.799 1 89.25 495 ARG B N 1
ATOM 7829 C CA . ARG B 1 495 ? -17.359 22.672 2.967 1 89.25 495 ARG B CA 1
ATOM 7830 C C . ARG B 1 495 ? -15.945 23.094 3.334 1 89.25 495 ARG B C 1
ATOM 7832 O O . ARG B 1 495 ? -15.133 23.391 2.455 1 89.25 495 ARG B O 1
ATOM 7839 N N . LEU B 1 496 ? -15.75 23.156 4.59 1 93.75 496 LEU B N 1
ATOM 7840 C CA . LEU B 1 496 ? -14.43 23.531 5.086 1 93.75 496 LEU B CA 1
ATOM 7841 C C . LEU B 1 496 ? -13.367 22.562 4.594 1 93.75 496 LEU B C 1
ATOM 7843 O O . LEU B 1 496 ? -12.32 22.969 4.086 1 93.75 496 LEU B O 1
ATOM 7847 N N . LEU B 1 497 ? -13.656 21.312 4.719 1 91.5 497 LEU B N 1
ATOM 7848 C CA . LEU B 1 497 ? -12.688 20.297 4.344 1 91.5 497 LEU B CA 1
ATOM 7849 C C . LEU B 1 497 ? -12.453 20.297 2.838 1 91.5 497 LEU B C 1
ATOM 7851 O O . LEU B 1 497 ? -11.312 20.172 2.381 1 91.5 497 LEU B O 1
ATOM 7855 N N . PHE B 1 498 ? -13.453 20.5 2.146 1 88.56 498 PHE B N 1
ATOM 7856 C CA . PHE B 1 498 ? -13.305 20.531 0.695 1 88.56 498 PHE B CA 1
ATOM 7857 C C . PHE B 1 498 ? -12.422 21.703 0.262 1 88.56 498 PHE B C 1
ATOM 7859 O O . PHE B 1 498 ? -11.438 21.5 -0.448 1 88.56 498 PHE B O 1
ATOM 7866 N N . TRP B 1 499 ? -12.664 22.797 0.734 1 91.31 499 TRP B N 1
ATOM 7867 C CA . TRP B 1 499 ? -11.961 24 0.287 1 91.31 499 TRP B CA 1
ATOM 7868 C C . TRP B 1 499 ? -10.562 24.062 0.898 1 91.31 499 TRP B C 1
ATOM 7870 O O . TRP B 1 499 ? -9.617 24.516 0.256 1 91.31 499 TRP B O 1
ATOM 7880 N N . SER B 1 500 ? -10.477 23.672 2.111 1 94.12 500 SER B N 1
ATOM 7881 C CA . SER B 1 500 ? -9.156 23.703 2.748 1 94.12 500 SER B CA 1
ATOM 7882 C C . SER B 1 500 ? -8.18 22.797 2.023 1 94.12 500 SER B C 1
ATOM 7884 O O . SER B 1 500 ? -7.012 23.156 1.832 1 94.12 500 SER B O 1
ATOM 7886 N N . TYR B 1 501 ? -8.57 21.656 1.561 1 91.25 501 TYR B N 1
ATOM 7887 C CA . TYR B 1 501 ? -7.68 20.719 0.881 1 91.25 501 TYR B CA 1
ATOM 7888 C C . TYR B 1 501 ? -7.43 21.156 -0.559 1 91.25 501 TYR B C 1
ATOM 7890 O O . TYR B 1 501 ? -6.336 20.953 -1.094 1 91.25 501 TYR B O 1
ATOM 7898 N N . LEU B 1 502 ? -8.43 21.734 -1.172 1 89.62 502 LEU B N 1
ATOM 7899 C CA . LEU B 1 502 ? -8.227 22.266 -2.516 1 89.62 502 LEU B CA 1
ATOM 7900 C C . LEU B 1 502 ? -7.203 23.391 -2.504 1 89.62 502 LEU B C 1
ATOM 7902 O O . LEU B 1 502 ? -6.293 23.422 -3.336 1 89.62 502 LEU B O 1
ATOM 7906 N N . LEU B 1 503 ? -7.336 24.234 -1.519 1 93.38 503 LEU B N 1
ATOM 7907 C CA . LEU B 1 503 ? -6.453 25.391 -1.434 1 93.38 503 LEU B CA 1
ATOM 7908 C C . LEU B 1 503 ? -5.105 25.016 -0.832 1 93.38 503 LEU B C 1
ATOM 7910 O O . LEU B 1 503 ? -4.145 25.781 -0.911 1 93.38 503 LEU B O 1
ATOM 7914 N N . SER B 1 504 ? -5.082 23.844 -0.238 1 92.88 504 SER B N 1
ATOM 7915 C CA . SER B 1 504 ? -3.832 23.406 0.381 1 92.88 504 SER B CA 1
ATOM 7916 C C . SER B 1 504 ? -2.744 23.203 -0.666 1 92.88 504 SER B C 1
ATOM 7918 O O . SER B 1 504 ? -1.556 23.344 -0.369 1 92.88 504 SER B O 1
ATOM 7920 N N . VAL B 1 505 ? -3.084 22.922 -1.896 1 89.56 505 VAL B N 1
ATOM 7921 C CA . VAL B 1 505 ? -2.094 22.641 -2.932 1 89.56 505 VAL B CA 1
ATOM 7922 C C . VAL B 1 505 ? -1.237 23.875 -3.17 1 89.56 505 VAL B C 1
ATOM 7924 O O . VAL B 1 505 ? -0.022 23.859 -2.961 1 89.56 505 VAL B O 1
ATOM 7927 N N . PRO B 1 506 ? -1.817 24.953 -3.49 1 91.56 506 PRO B N 1
ATOM 7928 C CA . PRO B 1 506 ? -0.98 26.141 -3.705 1 91.56 506 PRO B CA 1
ATOM 7929 C C . PRO B 1 506 ? -0.389 26.688 -2.408 1 91.56 506 PRO B C 1
ATOM 7931 O O . PRO B 1 506 ? 0.757 27.141 -2.393 1 91.56 506 PRO B O 1
ATOM 7934 N N . ILE B 1 507 ? -1.077 26.656 -1.313 1 95.25 507 ILE B N 1
ATOM 7935 C CA . ILE B 1 507 ? -0.623 27.25 -0.055 1 95.25 507 ILE B CA 1
ATOM 7936 C C . ILE B 1 507 ? 0.547 26.438 0.496 1 95.25 507 ILE B C 1
ATOM 7938 O O . ILE B 1 507 ? 1.572 27 0.887 1 95.25 507 ILE B O 1
ATOM 7942 N N . LEU B 1 508 ? 0.369 25.125 0.505 1 94.88 508 LEU B N 1
ATOM 7943 C CA . LEU B 1 508 ? 1.445 24.266 1.001 1 94.88 508 LEU B CA 1
ATOM 7944 C C . LEU B 1 508 ? 2.67 24.359 0.096 1 94.88 508 LEU B C 1
ATOM 7946 O O . LEU B 1 508 ? 3.805 24.266 0.568 1 94.88 508 LEU B O 1
ATOM 7950 N N . THR B 1 509 ? 2.393 24.484 -1.188 1 93.06 509 THR B N 1
ATOM 7951 C CA . THR B 1 509 ? 3.516 24.656 -2.102 1 93.06 509 THR B CA 1
ATOM 7952 C C . THR B 1 509 ? 4.316 25.906 -1.758 1 93.06 509 THR B C 1
ATOM 7954 O O . THR B 1 509 ? 5.547 25.875 -1.7 1 93.06 509 THR B O 1
ATOM 7957 N N . ALA B 1 510 ? 3.627 26.938 -1.535 1 94.38 510 ALA B N 1
ATOM 7958 C CA . ALA B 1 510 ? 4.281 28.188 -1.178 1 94.38 510 ALA B CA 1
ATOM 7959 C C . ALA B 1 510 ? 5.055 28.062 0.13 1 94.38 510 ALA B C 1
ATOM 7961 O O . ALA B 1 510 ? 6.188 28.531 0.24 1 94.38 510 ALA B O 1
ATOM 7962 N N . TRP B 1 511 ? 4.492 27.438 1.076 1 96.25 511 TRP B N 1
ATOM 7963 C CA . TRP B 1 511 ? 5.148 27.266 2.367 1 96.25 511 TRP B CA 1
ATOM 7964 C C . TRP B 1 511 ? 6.367 26.344 2.238 1 96.25 511 TRP B C 1
ATOM 7966 O O . TRP B 1 511 ? 7.414 26.609 2.828 1 96.25 511 TRP B O 1
ATOM 7976 N N . VAL B 1 512 ? 6.227 25.25 1.504 1 95.06 512 VAL B N 1
ATOM 7977 C CA . VAL B 1 512 ? 7.324 24.297 1.366 1 95.06 512 VAL B CA 1
ATOM 7978 C C . VAL B 1 512 ? 8.492 24.953 0.632 1 95.06 512 VAL B C 1
ATOM 7980 O O . VAL B 1 512 ? 9.656 24.75 0.986 1 95.06 512 VAL B O 1
ATOM 7983 N N . VAL B 1 513 ? 8.18 25.781 -0.363 1 93.69 513 VAL B N 1
ATOM 7984 C CA . VAL B 1 513 ? 9.227 26.516 -1.067 1 93.69 513 VAL B CA 1
ATOM 7985 C C . VAL B 1 513 ? 9.93 27.469 -0.1 1 93.69 513 VAL B C 1
ATOM 7987 O O . VAL B 1 513 ? 11.164 27.484 -0.031 1 93.69 513 VAL B O 1
ATOM 7990 N N . ALA B 1 514 ? 9.18 28.172 0.613 1 94.38 514 ALA B N 1
ATOM 7991 C CA . ALA B 1 514 ? 9.734 29.125 1.576 1 94.38 514 ALA B CA 1
ATOM 7992 C C . ALA B 1 514 ? 10.578 28.406 2.629 1 94.38 514 ALA B C 1
ATOM 7994 O O . ALA B 1 514 ? 11.664 28.859 2.986 1 94.38 514 ALA B O 1
ATOM 7995 N N . ASP B 1 515 ? 10.062 27.312 3.088 1 95.19 515 ASP B N 1
ATOM 7996 C CA . ASP B 1 515 ? 10.758 26.562 4.125 1 95.19 515 ASP B CA 1
ATOM 7997 C C . ASP B 1 515 ? 12.07 26 3.602 1 95.19 515 ASP B C 1
ATOM 7999 O O . ASP B 1 515 ? 13.086 26 4.305 1 95.19 515 ASP B O 1
ATOM 8003 N N . LEU B 1 516 ? 12.039 25.469 2.396 1 93.19 516 LEU B N 1
ATOM 8004 C CA . LEU B 1 516 ? 13.258 24.922 1.815 1 93.19 516 LEU B CA 1
ATOM 8005 C C . LEU B 1 516 ? 14.312 26.016 1.62 1 93.19 516 LEU B C 1
ATOM 8007 O O . LEU B 1 516 ? 15.5 25.781 1.866 1 93.19 516 LEU B O 1
ATOM 8011 N N . ILE B 1 517 ? 13.898 27.172 1.198 1 91.88 517 ILE B N 1
ATOM 8012 C CA . ILE B 1 517 ? 14.812 28.297 1 1 91.88 517 ILE B CA 1
ATOM 8013 C C . ILE B 1 517 ? 15.406 28.719 2.342 1 91.88 517 ILE B C 1
ATOM 8015 O O . ILE B 1 517 ? 16.609 28.938 2.449 1 91.88 517 ILE B O 1
ATOM 8019 N N . ILE B 1 518 ? 14.609 28.781 3.314 1 93 518 ILE B N 1
ATOM 8020 C CA . ILE B 1 518 ? 15.055 29.203 4.637 1 93 518 ILE B CA 1
ATOM 8021 C C . ILE B 1 518 ? 16 28.156 5.227 1 93 518 ILE B C 1
ATOM 8023 O O . ILE B 1 518 ? 17.016 28.516 5.824 1 93 518 ILE B O 1
ATOM 8027 N N . LEU B 1 519 ? 15.641 26.891 5.055 1 92.62 519 LEU B N 1
ATOM 8028 C CA . LEU B 1 519 ? 16.5 25.828 5.57 1 92.62 519 LEU B CA 1
ATOM 8029 C C . LEU B 1 519 ? 17.844 25.828 4.867 1 92.62 519 LEU B C 1
ATOM 8031 O O . LEU B 1 519 ? 18.891 25.609 5.504 1 92.62 519 LEU B O 1
ATOM 8035 N N . GLU B 1 520 ? 17.844 26.031 3.615 1 90.31 520 GLU B N 1
ATOM 8036 C CA . GLU B 1 520 ? 19.094 26.062 2.865 1 90.31 520 GLU B CA 1
ATOM 8037 C C . GLU B 1 520 ? 19.969 27.25 3.307 1 90.31 520 GLU B C 1
ATOM 8039 O O . GLU B 1 520 ? 21.188 27.109 3.418 1 90.31 520 GLU B O 1
ATOM 8044 N N . ARG B 1 521 ? 19.391 28.328 3.623 1 87.12 521 ARG B N 1
ATOM 8045 C CA . ARG B 1 521 ? 20.109 29.547 3.957 1 87.12 521 ARG B CA 1
ATOM 8046 C C . ARG B 1 521 ? 20.609 29.516 5.395 1 87.12 521 ARG B C 1
ATOM 8048 O O . ARG B 1 521 ? 21.734 29.953 5.68 1 87.12 521 ARG B O 1
ATOM 8055 N N . TYR B 1 522 ? 19.781 28.922 6.25 1 89.06 522 TYR B N 1
ATOM 8056 C CA . TYR B 1 522 ? 20.109 29.094 7.664 1 89.06 522 TYR B CA 1
ATOM 8057 C C . TYR B 1 522 ? 20.594 27.781 8.266 1 89.06 522 TYR B C 1
ATOM 8059 O O . TYR B 1 522 ? 21.203 27.766 9.336 1 89.06 522 TYR B O 1
ATOM 8067 N N . TRP B 1 523 ? 20.391 26.625 7.75 1 86.56 523 TRP B N 1
ATOM 8068 C CA . TRP B 1 523 ? 20.812 25.344 8.328 1 86.56 523 TRP B CA 1
ATOM 8069 C C . TRP B 1 523 ? 22.047 24.812 7.613 1 86.56 523 TRP B C 1
ATOM 8071 O O . TRP B 1 523 ? 22.812 24.047 8.195 1 86.56 523 TRP B O 1
ATOM 8081 N N . THR B 1 524 ? 22.188 24.844 6.25 1 69.75 524 THR B N 1
ATOM 8082 C CA . THR B 1 524 ? 23.312 24.281 5.516 1 69.75 524 THR B CA 1
ATOM 8083 C C . THR B 1 524 ? 24.531 25.188 5.625 1 69.75 524 THR B C 1
ATOM 8085 O O . THR B 1 524 ? 25.594 24.891 5.078 1 69.75 524 THR B O 1
ATOM 8088 N N . VAL B 1 525 ? 24.609 26.266 6.559 1 51.53 525 VAL B N 1
ATOM 8089 C CA . VAL B 1 525 ? 25.844 27.031 6.676 1 51.53 525 VAL B CA 1
ATOM 8090 C C . VAL B 1 525 ? 26.734 26.422 7.762 1 51.53 525 VAL B C 1
ATOM 8092 O O . VAL B 1 525 ? 26.25 26.016 8.812 1 51.53 525 VAL B O 1
#

Solvent-accessible surface area (backbone atoms only — not comparable to full-atom values): 56352 Å² total; per-residue (Å²): 130,84,74,79,75,76,76,76,80,76,79,82,82,77,79,80,77,81,77,81,80,79,82,77,76,78,80,76,80,82,70,82,83,75,75,80,78,48,66,65,58,54,50,48,50,49,49,48,48,47,50,49,45,49,49,49,50,46,42,41,48,36,30,4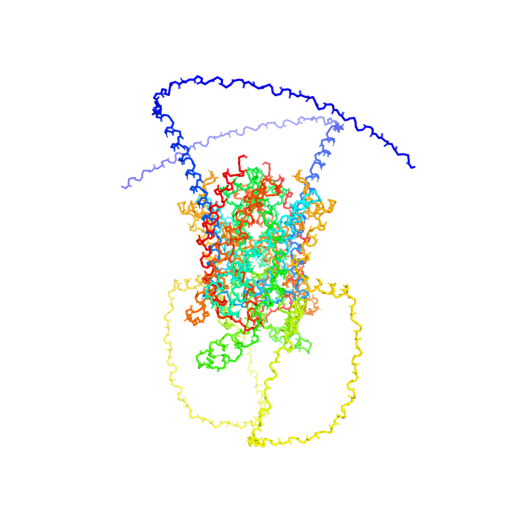7,30,29,49,39,17,52,49,45,41,21,48,50,20,21,52,36,26,72,74,60,78,42,44,69,68,49,43,28,45,50,21,47,46,25,9,62,43,20,36,17,29,30,44,20,49,22,35,23,69,65,38,31,68,84,52,48,78,57,53,59,58,48,65,51,50,50,52,51,50,36,46,48,18,34,51,51,31,50,51,51,25,59,75,69,65,48,55,67,65,59,34,28,42,36,23,33,48,25,45,36,46,26,41,54,58,62,42,42,40,46,39,45,34,35,24,64,33,68,63,44,23,51,59,41,39,71,85,58,85,49,41,65,59,52,21,34,48,27,38,26,55,34,49,55,49,29,55,56,50,54,52,43,47,53,34,58,36,46,57,44,49,44,85,54,99,64,56,67,70,61,49,65,71,66,64,49,80,73,56,57,59,55,45,45,59,52,57,70,46,73,65,73,66,57,28,48,26,49,78,45,72,72,70,39,95,46,63,64,55,30,49,46,50,52,47,52,52,33,52,71,67,56,70,81,76,77,76,68,70,84,64,78,84,72,82,81,80,81,75,75,77,75,80,72,79,75,80,79,67,86,75,75,81,78,64,84,74,74,72,78,62,76,76,68,70,71,68,76,69,68,81,68,53,68,64,56,50,50,51,51,48,51,53,67,66,56,42,49,43,54,52,23,44,51,51,11,50,54,36,15,54,34,64,75,56,31,42,40,43,38,35,59,95,80,81,50,73,16,86,35,17,53,30,46,43,47,40,35,38,49,37,11,57,28,26,45,48,49,42,39,23,41,50,13,23,49,44,43,57,36,63,66,51,80,72,80,86,43,76,65,51,53,51,51,37,50,50,27,44,44,35,22,50,47,50,31,23,50,50,41,49,52,50,51,65,67,35,33,89,78,34,74,54,50,58,36,44,38,51,42,49,37,53,45,43,44,32,36,29,44,57,31,54,45,53,50,41,48,19,56,73,54,70,32,67,50,66,55,43,34,51,32,53,39,50,38,57,63,51,37,55,64,52,45,38,53,50,48,29,53,48,52,52,48,41,46,66,68,56,74,107,130,87,75,80,75,79,80,80,81,77,78,81,84,78,78,80,77,83,74,82,81,80,82,75,75,78,80,75,79,82,71,82,84,74,77,79,78,51,66,64,56,56,50,49,50,48,49,47,48,49,49,49,46,50,49,48,50,46,42,41,48,37,31,48,31,28,50,39,16,53,48,44,41,20,48,50,20,21,52,35,25,72,75,59,78,42,45,69,67,50,44,28,44,50,21,44,46,24,9,63,44,20,39,17,30,31,44,20,49,23,34,24,67,64,38,31,67,85,51,49,76,58,54,59,58,48,63,50,48,50,51,51,50,36,49,48,17,34,50,49,31,50,52,52,25,61,76,68,68,48,55,68,66,59,32,29,43,35,22,33,48,25,44,36,47,27,42,54,56,61,42,43,40,45,40,46,35,35,23,64,34,69,64,43,22,51,60,41,39,71,84,57,86,50,41,62,57,52,21,34,48,28,38,26,54,35,50,57,47,28,54,56,50,53,55,43,46,52,32,57,36,46,57,43,48,42,85,52,98,65,57,68,70,60,48,65,71,66,63,49,81,72,56,58,59,54,45,46,58,52,55,70,46,72,67,73,64,56,29,48,26,50,77,45,72,71,71,38,95,47,64,63,56,33,50,45,50,51,48,53,52,32,54,73,67,57,71,82,75,77,74,68,70,81,64,78,84,72,81,81,78,80,77,74,78,74,81,71,77,73,79,76,66,85,76,72,80,79,63,84,75,73,72,75,62,74,76,68,70,68,70,74,70,67,79,68,53,70,63,57,52,48,50,51,49,52,55,68,65,56,43,50,44,54,51,23,44,53,50,11,48,53,35,15,53,34,64,74,56,29,44,41,42,39,36,58,96,79,81,50,73,16,86,36,17,52,30,46,43,45,41,35,37,48,36,10,58,28,27,45,48,49,42,39,23,42,50,14,22,50,43,43,55,36,65,66,52,81,72,79,85,43,74,67,51,54,53,49,38,50,49,29,44,45,35,21,49,47,51,31,24,52,52,41,48,51,49,51,64,68,37,32,89,78,33,74,55,48,58,35,44,38,51,42,50,37,54,45,43,43,32,34,28,42,57,30,54,44,54,51,41,48,20,54,72,54,70,33,67,51,66,55,43,35,51,33,53,39,52,39,58,61,52,36,55,62,52,45,38,52,49,47,29,52,48,52,54,49,41,46,66,69,55,73,108

pLDDT: mean 70.95, std 26.34, range [17.23, 97.94]

Secondary structure (DSSP, 8-state):
--------------------------------------HHHHHHHHHHHHHHHHHHHHHHHHHHHHHHHHHHHHHHHHHHHHTTSS-HHHHHHHHHHIIIIIHHHHHHHHHHHH--TTTGGGGTHHHHHHHHHHHHHHHHHHHHHHHTT--HHHHHHHHHHHH-B--SHHHHHHHHHHHHSHHHHHHH-TT---HHHHHHHHHHHHHHHHHHHHHHIIIIIHHHTSPPTTHHHHHHHH--THHHHHHHHHHS--------STT-----SSHHHHHHHHHHHHHTT-------S--------------------------------------------HHHHHHHHHHHH--HHHHHHHHHHHHHH-HHHHHHHS--SSS---TTIIIIIHHHHHHHHTHHHHHHHHHHHHHHHHHTS-----HHHHHHHHHHHHIIIIIHHHHHHHHHHHHTTT-GGGGSHHHHHHHHHHHH--B-THHHHHHHHHT-SHHHHHHHHHHHHHHHHHHHHHHHHHHHHHHHHHT--/--------------------------------------HHHHHHHHHHHHHHHHHHHHHHHHHHHHHHHHHHHHHHHHHHHHTTSS-HHHHHHHHHHIIIIIHHHHHHHHHHHH--TTTGGGGTHHHHHHHHHHHHHHHHHHHHHHHTT--HHHHHHHHHHHH-B--SHHHHHHHHHHHHSHHHHHHH-TT---HHHHHHHHHHHHHHHHHHHHHHIIIIIHHHTSPPTTHHHHHHHH--THHHHHHHHHHS-------SSTT-----SSHHHHHHHHHHHHHTT------SS--------------------------------------------HHHHHHHHHHHH--HHHHHHHHHHHHHH-HHHHHHHS--SSS---TTIIIIIHHHHHHHHTHHHHHHHHHHHHHHHHHTS-----HHHHHHHHHHHHIIIIIHHHHHHHHHHHHTTT-GGGGSHHHHHHHHHHHH--B-THHHHHHHHHT-SHHHHHHHHHHHHHHHHHHHHHHHHHHHHHHHHHT--

Organism: Spizellomyces punctatus (strain DAOM BR117) (NCBI:txid645134)

Sequence (1050 aa):
MRQRVVGFWVGSYRHFEWKTANKTTSRRERGPFILFNNPSAVSATLTFLTVAMSSMLELAVAALQSLGAVAFVVAAGWVYALYGYFPLSMQRDLARLVVQLLAPCLLLVSIAHTVSWESFHLWWPIPVLFCALTLASFIFAVVLSFLFRIPRSRSHFIASAAMMSNTNSLPVALMHSLARDPGSRAVLNPKASDADEVARRGIAFVLFFSLFSNILRWTICYQLLAKCPGDEEHAAVQEHEGDAQVTDLIAKQEEVFPGDAVIAEIPDADPQVHATRLRRRSQIFSISADVDSFAATGSAHTASPTERTPLILPNPVPGPQLIDSPTESVPDIPPRSRLRALGTRLYDLMNAPLYAALLALIIGLIPPVKSLFFGPDHGNTGPLEEIVTDPLYSLGEASVPIIILTLGGQLGSMGKVEHVDTAAEGKDVALVILVKMILTPAVGLLMILGMKPFVPLVQDPTFAMAMLLLAACPTALNLMNISQAHRNHETVTARLLFWSYLLSVPILTAWVVADLIILERYWTVMRQRVVGFWVGSYRHFEWKTANKTTSRRERGPFILFNNPSAVSATLTFLTVAMSSMLELAVAALQSLGAVAFVVAAGWVYALYGYFPLSMQRDLARLVVQLLAPCLLLVSIAHTVSWESFHLWWPIPVLFCALTLASFIFAVVLSFLFRIPRSRSHFIASAAMMSNTNSLPVALMHSLARDPGSRAVLNPKASDADEVARRGIAFVLFFSLFSNILRWTICYQLLAKCPGDEEHAAVQEHEGDAQVTDLIAKQEEVFPGDAVIAEIPDADPQVHATRLRRRSQIFSISADVDSFAATGSAHTASPTERTPLILPNPVPGPQLIDSPTESVPDIPPRSRLRALGTRLYDLMNAPLYAALLALIIGLIPPVKSLFFGPDHGNTGPLEEIVTDPLYSLGEASVPIIILTLGGQLGSMGKVEHVDTAAEGKDVALVILVKMILTPAVGLLMILGMKPFVPLVQDPTFAMAMLLLAACPTALNLMNISQAHRNHETVTARLLFWSYLLSVPILTAWVVADLIILERYWTV

InterPro domains:
  IPR004776 Membrane transport PIN-like [PF03547] (69-512)

Foldseek 3Di:
DCPPPPPPPPPDPDDPDPPPPDPPPPPPDPPDPPPPPPVVVVVVVVVVVVVLVVLLVLLLVLLLQLLVVLVVLLQVLQVCLVVPVCDQVNLQVLLQCLAQAQQLLLLLLLLLVQFEQVCPVLLVVLVVLLVVLLVLLLVLLQVVCVVVVPDQLLSLLLSLQLNFFDLAFPLLSSLLSLLPRPSSVCLQPVPDPDSVNLSSNLNNSSLVSVLVSLLCNLEVSLVSNFDDPPPVVVCVVPPPDPVVVLVCVVVVCPSQRNFQRRNPDPCPPPVVVSLVLSVVLHVVNPDPPPPPPPPDPDDDPDPPPPDPPCPCPDDPDPPPPPPPPPPPPPPPPDPPPPVVVVVVSVVSSDGSNNVSNVSSCVCNHDVVSVCQQQPDPPPDGRPCVVVPSVVSNVSNVVSRSSSSSSSSSSLSVLVPRDAPDDPVLVVSLVSSLCSQAPVSLVVLVVVLVVCCVPRPQSLNSSSSLSSSLRSRGGGTRCSLSSCVSSVHCNNSSSVSSNVSVVVSSVSVSVSSSVSSSCSNVPNVD/DPCPVPDPPPPDPDPPPPDPPDPPPPPPDPPDPPPPPPVVVVVVVVVVVVVLVVLLVLLLVLLLQLLVVLVVLLQLLQVCLVVPVCDQVNLQVLLQCLAQAQQLLLLLLLLLVQFEQVCPVLLVVLVVLLVVLLVLLLVLLQVVCVVVVPDQLLSLVLSLQLNFFDLAFPLLSSLLSLLPRPSSVCLQPVPDPDSVNLSSNLNNSSLVSVLVSLLCNLEVSLVSNFDDDPPVVVCVVPPPDPVVVLVCVVVVCPSQRNFQRRNPDPCPPDVVVSLVLSVVLHVVRPDPPPPPPPPDPDDDPDPPPPDPPCPCPDPPDPPPPPPPPPPPPPPPPDPPPPVVVVVVSVVSSDGSNNVSNVSSCVCNHDVVSVCQQQPDPPPDGRPCVVVPSVVSNVSNVVSRSSSSSSSSSSLSVLVVRDAPDDPVLVVSLVSSLCSQAPVSLVVLVVVLVVCCVPRPQSLNSSSSLSSSLRSRGGGTRCSLSSCVSSVHCNNSSSVSSNVSVVVSSVSVSVSSSVSSSCSNVPNVD

Radius of gyration: 37.39 Å; Cα contacts (8 Å, |Δi|>4): 1262; chains: 2; bounding box: 113×118×118 Å

Nearest PDB structures (foldseek):
  8u54-assembly1_A  TM=7.566E-01  e=5.531E-05  Homo sapiens
  8u5v-assembly1_A  TM=7.388E-01  e=4.160E-05  Homo sapiens
  8u58-assembly1_C  TM=7.490E-01  e=7.353E-05  Homo sapiens
  8u5x-assembly1_A  TM=7.219E-01  e=3.835E-05  Homo sapiens
  8u5c-assembly1_F  TM=7.498E-01  e=3.450E-04  Homo sapiens